Protein AF-0000000066576540 (afdb_homodimer)

Solvent-accessible surface area (backbone atoms only — not comparable to full-atom values): 53485 Å² total; per-residue (Å²): 130,82,77,69,84,75,72,52,27,32,38,41,37,47,61,52,86,60,34,44,35,39,36,36,30,49,61,66,36,76,39,34,66,46,77,47,56,51,94,71,67,74,56,48,61,19,28,23,33,20,28,27,69,39,73,37,62,92,73,29,25,30,33,26,35,44,64,57,95,50,53,21,36,35,42,33,85,34,48,64,74,84,68,77,81,68,83,63,86,75,74,71,76,71,67,73,59,55,28,74,78,72,52,52,68,72,38,74,44,65,33,24,30,74,35,58,58,50,95,90,42,36,26,32,38,25,49,69,58,66,46,76,60,80,38,41,28,40,29,66,70,32,82,52,71,46,70,40,81,81,52,72,51,62,69,56,49,51,52,51,46,59,62,53,49,73,70,43,49,89,65,16,14,35,35,36,38,60,74,35,60,90,58,54,69,67,59,50,49,52,52,51,51,34,49,50,41,48,51,51,50,35,55,56,52,63,69,42,87,75,67,28,36,76,52,42,68,67,70,53,65,70,57,45,52,50,62,70,44,64,85,49,82,63,66,35,32,38,22,57,31,70,68,58,37,51,51,48,43,54,48,20,57,68,48,39,50,89,50,37,82,32,57,40,76,45,78,66,75,62,58,73,48,61,49,69,45,39,58,59,49,55,56,50,62,70,47,46,64,43,81,41,93,80,49,20,34,36,40,50,42,81,50,96,71,34,33,40,37,25,53,41,52,59,85,50,67,57,85,86,54,62,67,57,48,49,49,51,48,46,46,54,43,27,49,52,49,40,42,48,35,47,38,34,36,59,48,40,43,36,39,36,40,54,63,85,67,91,48,66,66,55,51,51,51,41,52,50,47,31,52,60,41,42,65,75,46,92,55,55,67,48,77,49,68,70,46,97,84,48,32,33,44,31,40,26,60,73,82,64,76,26,50,58,66,72,38,30,40,69,21,88,85,41,66,48,66,14,35,35,60,30,56,66,46,42,48,52,50,52,54,51,46,51,55,50,48,53,62,74,41,94,64,67,31,37,39,33,37,20,5,55,70,36,31,50,32,44,72,46,87,38,26,65,55,48,49,47,48,26,61,72,73,69,32,56,73,46,76,37,70,32,82,87,39,50,75,84,41,67,46,81,40,78,78,131,80,75,70,82,74,71,52,27,34,38,40,38,46,62,52,82,59,33,41,36,40,35,36,29,48,61,66,36,76,38,35,64,45,79,45,55,53,93,71,67,74,55,48,61,18,28,24,32,19,28,27,68,40,73,37,63,93,72,29,25,30,34,27,34,42,65,57,95,49,53,22,39,34,42,32,85,34,46,63,73,82,68,75,82,68,82,64,86,75,72,72,76,70,69,74,59,55,30,74,77,73,51,51,68,71,37,74,44,64,34,24,29,73,34,57,59,49,92,91,43,36,26,34,37,23,49,68,56,66,46,76,60,81,37,42,28,39,28,66,68,31,82,51,70,45,69,39,81,81,53,73,52,63,69,56,48,51,52,51,47,58,62,53,49,72,71,44,48,89,63,16,14,35,36,37,38,61,74,35,59,91,58,55,66,66,60,52,49,53,49,50,50,34,49,50,41,48,50,52,49,34,53,55,52,62,70,42,88,76,66,30,36,77,53,41,69,66,69,52,66,70,58,45,50,49,62,70,43,63,82,48,85,64,65,35,33,37,21,59,31,70,69,56,37,52,52,47,44,53,48,20,57,68,49,40,52,90,50,38,84,33,57,38,76,45,79,65,75,63,58,72,49,62,50,67,45,38,60,59,49,56,58,49,62,70,46,45,64,42,82,42,94,81,49,21,33,36,40,49,43,82,50,95,69,33,34,39,36,26,52,43,52,60,86,50,68,59,83,87,54,62,66,56,48,48,49,50,48,46,48,53,43,27,49,52,49,41,43,49,34,46,39,34,35,58,47,39,42,35,39,36,40,54,63,87,67,91,47,66,66,55,52,52,50,40,52,51,48,31,52,57,42,42,66,75,47,92,54,55,67,48,78,48,67,70,44,97,85,49,33,31,44,30,39,26,59,72,84,63,76,26,51,57,66,73,39,30,38,68,20,87,84,43,66,47,66,13,37,37,61,28,55,66,47,42,48,53,49,49,53,51,46,51,54,51,48,54,63,73,40,94,62,66,32,37,39,34,37,20,5,55,70,36,32,50,33,44,71,47,88,37,27,65,56,48,49,49,49,26,61,73,73,69,33,55,73,46,77,38,68,32,82,85,39,50,74,83,40,67,46,83,40,78,78

Sequence (990 aa):
MRKGINMTAELLVNVTPSETRVAYIDGGILQEIHIEREARRGIVGNIYKGRVSRVLPGMQAAFVDIGLDKAAFLHASDIMPHTECVAGEEQKQFTVRDISELVRQGQDLMVQVVKDPLGTKGARLTTDITLPSRYLVFMPGASHVGVSQRIESESERERLKKVVAEYCDEQGGFIIRTAAEGVGEAELASDAAYLKRVWTKVMERKKRPQTRYQLYGELALAQRVLRDFADAELDRIRVDSRLTYEALLEFTSEYIPEMTSKLEHYTGRQPIFDLFDVENEIQRALERKVELKSGGYLIIDQTEAMTTVDINTGAFVGHRNLDDTIFNTNIEATQAIARQLRLRNLGGIIIIDFIDMNNEDHRRRVLHSLEQALSKDRVKTSVNGFSALGLVEMTRKRTRESIEHVLCNECPTCHGRGTVKTVETVCYEIMREIVRVHHAYDSDRFLVYASPAVAEALKGEESHSLAEVEIFVGKQVKVQIEPLYNQEQFDVVMMMRKGINMTAELLVNVTPSETRVAYIDGGILQEIHIEREARRGIVGNIYKGRVSRVLPGMQAAFVDIGLDKAAFLHASDIMPHTECVAGEEQKQFTVRDISELVRQGQDLMVQVVKDPLGTKGARLTTDITLPSRYLVFMPGASHVGVSQRIESESERERLKKVVAEYCDEQGGFIIRTAAEGVGEAELASDAAYLKRVWTKVMERKKRPQTRYQLYGELALAQRVLRDFADAELDRIRVDSRLTYEALLEFTSEYIPEMTSKLEHYTGRQPIFDLFDVENEIQRALERKVELKSGGYLIIDQTEAMTTVDINTGAFVGHRNLDDTIFNTNIEATQAIARQLRLRNLGGIIIIDFIDMNNEDHRRRVLHSLEQALSKDRVKTSVNGFSALGLVEMTRKRTRESIEHVLCNECPTCHGRGTVKTVETVCYEIMREIVRVHHAYDSDRFLVYASPAVAEALKGEESHSLAEVEIFVGKQVKVQIEPLYNQEQFDVVMM

Nearest PDB structures (foldseek):
  5f6c-assembly1_B  TM=8.536E-01  e=2.073E-49  Escherichia coli K-12
  2bx2-assembly1_L  TM=6.445E-01  e=4.438E-50  Escherichia coli
  6g63-assembly1_L  TM=6.375E-01  e=2.033E-48  Escherichia coli K-12
  6g63-assembly1_G  TM=6.258E-01  e=1.262E-44  Escherichia coli K-12
  6g63-assembly1_A  TM=5.898E-01  e=2.552E-45  Escherichia coli K-12

InterPro domains:
  IPR003029 S1 domain [PF00575] (44-115)
  IPR003029 S1 domain [PS50126] (45-134)
  IPR003029 S1 domain [SM00316] (43-128)
  IPR004659 Ribonuclease E/G [PTHR30001] (10-493)
  IPR004659 Ribonuclease E/G [TIGR00757] (19-432)
  IPR012340 Nucleic acid-binding, OB-fold [G3DSA:2.40.50.140] (37-133)
  IPR012340 Nucleic acid-binding, OB-fold [SSF50249] (45-134)
  IPR019307 RNA-binding protein AU-1/Ribonuclease E/G [PF10150] (130-399)
  IPR048583 RNase E/G, thioredoxin-like domain [PF20833] (411-492)

Foldseek 3Di:
DPPPPPFAWEKEWEDDVQKIKIFIDTSLATQAIDIDGNVPDFFAQFKAFWFFAADDQVQQWTFIQQQDPGTEIEHLVQEDDLDPPPPDDVPDCPPSDGSVVRDDHGDIAMWGFHAGADDRHHTYIHNFHWDDAQFKIWGFQAQAEAEDPVPPDPVQRVVVRVLQNVLGDRGTGIYTDPQCRPPDSVLSVLRSQLVVLLVVQLVVVSPDPDHSHTSDGDDDPVLNVCRVCLVPPHQAYEYADPVVLVVVLVSCVRRPVVCNVRYDYDPDPDRSCPRSDNVVVLVVLLAQWAAFPQRKIWGWDDDPQEIEIETGLHPPCPDPDNQVSLLVSLLRVLLVVLSSCNHQVDFFKYKYAGDDHPDPVSQVVSQVSNVVNNVPPSWDKAWDGADPVRMIIMGTHHDDHTSCVVPHDADPQPRNPPDDDDLVRLLVVVLVVVVVCLVVDPFAAKEKEAAPSNLVCCVPVCVVVSVVSCVVSVHYYHYDHDHVHHSNDMDIDGD/DPPPPPFAWEKEWEDDVQKIKIFIDTSLATQAIDIDGNVPDFFAQFKAFWFFAADDQVQQWTFIQQQDPGTEIEHLVQEDDPDPPPPDDVPDCPPSDGSVVRDDHGDIAMWGFHAPADDRHHTYIHNFHWDDAQFKIWGFQAQAEAEDPVPPDPVQRVVVRVLQNVLGDRGTGIYTDPQCRPPDSVLSVLRSQLRVLLVVQLVVVSPDPDHSYTSDGDDDPVLNVCRVCLVPPHQAYEYADPVVLVVNLVSCVRRPVVCNVRYDYDPDPDRSCVRSDNVVVLVVLLAQWAAFPQRKIWGWDDDPQEIEIETGLHPCCPDPDNQVSLLVSLLRVLLVVLSSCNHQVDFFKYKYAGDDHPDPVSQVVSQVSNVVNNVPPSWDKAWDGADPVRMIIMGTHRDDHTSCVVPHDADPQPRNPPDDDDLVRLLVVVLVVVVVCLVVDPFAAKEKEAAPSNLVCCVPVCVVVSVVSCVVSVHYYHYDHDHPHHSNDMDIDGD

Structure (mmCIF, N/CA/C/O backbone):
data_AF-0000000066576540-model_v1
#
loop_
_entity.id
_entity.type
_entity.pdbx_description
1 polymer 'Ribonuclease G'
#
loop_
_atom_site.group_PDB
_atom_site.id
_atom_site.type_symbol
_atom_site.label_atom_id
_atom_site.label_alt_id
_atom_site.label_comp_id
_atom_site.label_asym_id
_atom_site.label_entity_id
_atom_site.label_seq_id
_atom_site.pdbx_PDB_ins_code
_atom_site.Cartn_x
_atom_site.Cartn_y
_atom_site.Cartn_z
_atom_site.occupancy
_atom_site.B_iso_or_equiv
_atom_site.auth_seq_id
_atom_site.auth_comp_id
_atom_site.auth_asym_id
_atom_site.auth_atom_id
_atom_site.pdbx_PDB_model_num
ATOM 1 N N . MET A 1 1 ? 25.953 39.844 -18.141 1 20.72 1 MET A N 1
ATOM 2 C CA . MET A 1 1 ? 25.359 39.938 -16.828 1 20.72 1 MET A CA 1
ATOM 3 C C . MET A 1 1 ? 24.141 39.031 -16.688 1 20.72 1 MET A C 1
ATOM 5 O O . MET A 1 1 ? 23.125 39.25 -17.344 1 20.72 1 MET A O 1
ATOM 9 N N . ARG A 1 2 ? 24.328 37.688 -16.766 1 28.3 2 ARG A N 1
ATOM 10 C CA . ARG A 1 2 ? 23.344 36.625 -16.828 1 28.3 2 ARG A CA 1
ATOM 11 C C . ARG A 1 2 ? 22.25 36.812 -15.773 1 28.3 2 ARG A C 1
ATOM 13 O O . ARG A 1 2 ? 22.547 36.906 -14.578 1 28.3 2 ARG A O 1
ATOM 20 N N . LYS A 1 3 ? 21.328 37.594 -15.945 1 31.72 3 LYS A N 1
ATOM 21 C CA . LYS A 1 3 ? 20.234 38 -15.078 1 31.72 3 LYS A CA 1
ATOM 22 C C . LYS A 1 3 ? 19.656 36.812 -14.328 1 31.72 3 LYS A C 1
ATOM 24 O O . LYS A 1 3 ? 19.141 35.875 -14.938 1 31.72 3 LYS A O 1
ATOM 29 N N . GLY A 1 4 ? 20.297 36.219 -13.359 1 36.12 4 GLY A N 1
ATOM 30 C CA . GLY A 1 4 ? 19.984 35 -12.609 1 36.12 4 GLY A CA 1
ATOM 31 C C . GLY A 1 4 ? 18.516 34.875 -12.297 1 36.12 4 GLY A C 1
ATOM 32 O O . GLY A 1 4 ? 17.875 35.844 -11.867 1 36.12 4 GLY A O 1
ATOM 33 N N . ILE A 1 5 ? 17.703 34.25 -12.969 1 42.12 5 ILE A N 1
ATOM 34 C CA . ILE A 1 5 ? 16.281 34 -12.758 1 42.12 5 ILE A CA 1
ATOM 35 C C . ILE A 1 5 ? 16.016 33.812 -11.266 1 42.12 5 ILE A C 1
ATOM 37 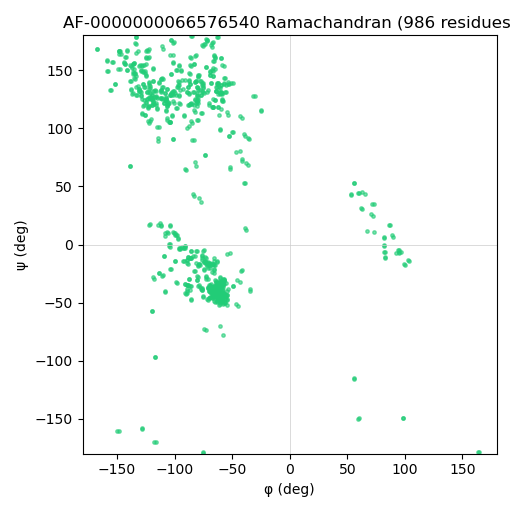O O . ILE A 1 5 ? 16.484 32.844 -10.672 1 42.12 5 ILE A O 1
ATOM 41 N N . ASN A 1 6 ? 16.094 34.719 -10.297 1 46.44 6 ASN A N 1
ATOM 42 C CA . ASN A 1 6 ? 15.992 34.875 -8.852 1 46.44 6 ASN A CA 1
ATOM 43 C C . ASN A 1 6 ? 14.906 33.969 -8.273 1 46.44 6 ASN A C 1
ATOM 45 O O . ASN A 1 6 ? 13.734 34.094 -8.641 1 46.44 6 ASN A O 1
ATOM 49 N N . MET A 1 7 ? 15.203 32.75 -7.852 1 62.28 7 MET A N 1
ATOM 50 C CA . MET A 1 7 ? 14.328 31.734 -7.301 1 62.28 7 MET A CA 1
ATOM 51 C C . MET A 1 7 ? 13.516 32.281 -6.129 1 62.28 7 MET A C 1
ATOM 53 O O . MET A 1 7 ? 14.094 32.75 -5.148 1 62.28 7 MET A O 1
ATOM 57 N N . THR A 1 8 ? 12.266 32.812 -6.262 1 84.94 8 THR A N 1
ATOM 58 C CA . THR A 1 8 ? 11.352 33.5 -5.359 1 84.94 8 THR A CA 1
ATOM 59 C C . THR A 1 8 ? 10.609 32.5 -4.469 1 84.94 8 THR A C 1
ATOM 61 O O . THR A 1 8 ? 10.195 31.422 -4.934 1 84.94 8 THR A O 1
ATOM 64 N N . ALA A 1 9 ? 10.742 32.656 -3.172 1 93.62 9 ALA A N 1
ATOM 65 C CA . ALA A 1 9 ? 9.984 31.906 -2.17 1 93.62 9 ALA A CA 1
ATOM 66 C C . ALA A 1 9 ? 8.766 32.719 -1.703 1 93.62 9 ALA A C 1
ATOM 68 O O . ALA A 1 9 ? 8.898 33.844 -1.273 1 93.62 9 ALA A O 1
ATOM 69 N N . GLU A 1 10 ? 7.551 32.125 -1.875 1 95.94 10 GLU A N 1
ATOM 70 C CA . GLU A 1 10 ? 6.375 32.875 -1.459 1 95.94 10 GLU A CA 1
ATOM 71 C C . GLU A 1 10 ? 5.316 31.969 -0.845 1 95.94 10 GLU A C 1
ATOM 73 O O . GLU A 1 10 ? 5.355 30.75 -1.033 1 95.94 10 GLU A O 1
ATOM 78 N N . LEU A 1 11 ? 4.457 32.5 0.001 1 97.69 11 LEU A N 1
ATOM 79 C CA . LEU A 1 11 ? 3.264 31.859 0.539 1 97.69 11 LEU A CA 1
ATOM 80 C C . LEU A 1 11 ? 2.008 32.375 -0.168 1 97.69 11 LEU A C 1
ATOM 82 O O . LEU A 1 11 ? 1.864 33.562 -0.415 1 97.69 11 LEU A O 1
ATOM 86 N N . LEU A 1 12 ? 1.218 31.453 -0.616 1 98.19 12 LEU A N 1
ATOM 87 C CA . LEU A 1 12 ? -0.107 31.766 -1.143 1 98.19 12 LEU A CA 1
ATOM 88 C C . LEU A 1 12 ? -1.193 31.375 -0.144 1 98.19 12 LEU A C 1
ATOM 90 O O . LEU A 1 12 ? -1.271 30.219 0.282 1 98.19 12 LEU A O 1
ATOM 94 N N . VAL A 1 13 ? -1.998 32.312 0.263 1 98.12 13 VAL A N 1
ATOM 95 C CA . VAL A 1 13 ? -3.107 32.094 1.182 1 98.12 13 VAL A CA 1
ATOM 96 C C . VAL A 1 13 ? -4.43 32.156 0.423 1 98.12 13 VAL A C 1
ATOM 98 O O . VAL A 1 13 ? -4.844 33.219 -0.016 1 98.12 13 VAL A O 1
ATOM 101 N N . ASN A 1 14 ? -5.031 31.031 0.253 1 96.19 14 ASN A N 1
ATOM 102 C CA . ASN A 1 14 ? -6.332 30.922 -0.395 1 96.19 14 ASN A CA 1
ATOM 103 C C . ASN A 1 14 ? -7.457 30.766 0.627 1 96.19 14 ASN A C 1
ATOM 105 O O . ASN A 1 14 ? -7.457 29.828 1.419 1 96.19 14 ASN A O 1
ATOM 109 N N . VAL A 1 15 ? -8.406 31.719 0.563 1 92 15 VAL A N 1
ATOM 110 C CA . VAL A 1 15 ? -9.469 31.703 1.565 1 92 15 VAL A CA 1
ATOM 111 C C . VAL A 1 15 ? -10.828 31.609 0.878 1 92 15 VAL A C 1
ATOM 113 O O . VAL A 1 15 ? -11.133 32.375 -0.027 1 92 15 VAL A O 1
ATOM 116 N N . THR A 1 16 ? -11.586 30.609 1.109 1 84.88 16 THR A N 1
ATOM 117 C CA . THR A 1 16 ? -13.008 30.484 0.827 1 84.88 16 THR A CA 1
ATOM 118 C C . THR A 1 16 ? -13.82 30.484 2.121 1 84.88 16 THR A C 1
ATOM 120 O O . THR A 1 16 ? -13.258 30.359 3.211 1 84.88 16 THR A O 1
ATOM 123 N N . PRO A 1 17 ? -15.117 30.625 1.867 1 79.31 17 PRO A N 1
ATOM 124 C CA . PRO A 1 17 ? -15.883 30.547 3.115 1 79.31 17 PRO A CA 1
ATOM 125 C C . PRO A 1 17 ? -15.688 29.219 3.84 1 79.31 17 PRO A C 1
ATOM 127 O O . PRO A 1 17 ? -15.734 28.156 3.213 1 79.31 17 PRO A O 1
ATOM 130 N N . SER A 1 18 ? -15.156 29.141 4.98 1 81.88 18 SER A N 1
ATOM 131 C CA . SER A 1 18 ? -15.078 28 5.895 1 81.88 18 SER A CA 1
ATOM 132 C C . SER A 1 18 ? -13.797 27.203 5.668 1 81.88 18 SER A C 1
ATOM 134 O O . SER A 1 18 ? -13.641 26.109 6.203 1 81.88 18 SER A O 1
ATOM 136 N N . GLU A 1 19 ? -13.047 27.547 4.629 1 89.69 19 GLU A N 1
ATOM 137 C CA . GLU A 1 19 ? -11.797 26.828 4.406 1 89.69 19 GLU A CA 1
ATOM 138 C C . GLU A 1 19 ? -10.648 27.797 4.121 1 89.69 19 GLU A C 1
ATOM 140 O O . GLU A 1 19 ? -10.82 28.766 3.385 1 89.69 19 GLU A O 1
ATOM 145 N N . THR A 1 20 ? -9.547 27.562 4.723 1 94.25 20 THR A N 1
ATOM 146 C CA . THR A 1 20 ? -8.305 28.266 4.438 1 94.25 20 THR A CA 1
ATOM 147 C C . THR A 1 20 ? -7.207 27.297 4.004 1 94.25 20 THR A C 1
ATOM 149 O O . THR A 1 20 ? -7.039 26.234 4.609 1 94.25 20 THR A O 1
ATOM 152 N N . ARG A 1 21 ? -6.562 27.594 2.922 1 96.94 21 ARG A N 1
ATOM 153 C CA . ARG A 1 21 ? -5.438 26.812 2.424 1 96.94 21 ARG A CA 1
ATOM 154 C C . ARG A 1 21 ? -4.207 27.688 2.209 1 96.94 21 ARG A C 1
ATOM 156 O O . ARG A 1 21 ? -4.32 28.812 1.738 1 96.94 21 ARG A O 1
ATOM 163 N N . VAL A 1 22 ? -3.064 27.25 2.617 1 97.94 22 VAL A N 1
ATOM 164 C CA . VAL A 1 22 ? -1.815 27.984 2.461 1 97.94 22 VAL A CA 1
ATOM 165 C C . VAL A 1 22 ? -0.798 27.125 1.714 1 97.94 22 VAL A C 1
ATOM 167 O O . VAL A 1 22 ? -0.548 25.969 2.092 1 97.94 22 VAL A O 1
ATOM 170 N N . ALA A 1 23 ? -0.268 27.641 0.657 1 98.25 23 ALA A N 1
ATOM 171 C CA . ALA A 1 23 ? 0.729 26.953 -0.158 1 98.25 23 ALA A CA 1
ATOM 172 C C . ALA A 1 23 ? 2.088 27.641 -0.058 1 98.25 23 ALA A C 1
ATOM 174 O O . ALA A 1 23 ? 2.182 28.859 -0.153 1 98.25 23 ALA A O 1
ATOM 175 N N . TYR A 1 24 ? 3.109 26.906 0.144 1 97.25 24 TYR A N 1
ATOM 176 C CA . TYR A 1 24 ? 4.48 27.406 0.08 1 97.25 24 TYR A CA 1
ATOM 177 C C . TYR A 1 24 ? 5.109 27.094 -1.273 1 97.25 24 TYR A C 1
ATOM 179 O O . TYR A 1 24 ? 5.238 25.922 -1.652 1 97.25 24 TYR A O 1
ATOM 187 N N . ILE A 1 25 ? 5.441 28.141 -1.982 1 97 25 ILE A N 1
ATOM 188 C CA . ILE A 1 25 ? 6.035 28.031 -3.311 1 97 25 ILE A CA 1
ATOM 189 C C . ILE A 1 25 ? 7.516 28.406 -3.248 1 97 25 ILE A C 1
ATOM 191 O O . ILE A 1 25 ? 7.867 29.469 -2.729 1 97 25 ILE A O 1
ATOM 195 N N . ASP A 1 26 ? 8.344 27.547 -3.732 1 94.94 26 ASP A N 1
ATOM 196 C CA . ASP A 1 26 ? 9.773 27.828 -3.871 1 94.94 26 ASP A CA 1
ATOM 197 C C . ASP A 1 26 ? 10.242 27.562 -5.297 1 94.94 26 ASP A C 1
ATOM 199 O O . ASP A 1 26 ? 10.125 26.438 -5.801 1 94.94 26 ASP A O 1
ATOM 203 N N . GLY A 1 27 ? 10.75 28.531 -5.984 1 91.5 27 GLY A N 1
ATOM 204 C CA . GLY A 1 27 ? 11.18 28.406 -7.367 1 91.5 27 GLY A CA 1
ATOM 205 C C . GLY A 1 27 ? 10.039 28.047 -8.312 1 91.5 27 GLY A C 1
ATOM 206 O O . GLY A 1 27 ? 10.211 27.219 -9.219 1 91.5 27 GLY A O 1
ATOM 207 N N . GLY A 1 28 ? 8.914 28.484 -7.984 1 94.19 28 GLY A N 1
ATOM 208 C CA . GLY A 1 28 ? 7.758 28.234 -8.836 1 94.19 28 GLY A CA 1
ATOM 209 C C . GLY A 1 28 ? 7.141 26.875 -8.641 1 94.19 28 GLY A C 1
ATOM 210 O O . GLY A 1 28 ? 6.215 26.484 -9.359 1 94.19 28 GLY A O 1
ATOM 211 N N . ILE A 1 29 ? 7.672 26.188 -7.672 1 95.56 29 ILE A N 1
ATOM 212 C CA . ILE A 1 29 ? 7.219 24.812 -7.453 1 95.56 29 ILE A CA 1
ATOM 213 C C . ILE A 1 29 ? 6.559 24.703 -6.082 1 95.56 29 ILE A C 1
ATOM 215 O O . ILE A 1 29 ? 7.09 25.203 -5.086 1 95.56 29 ILE A O 1
ATOM 219 N N . LEU A 1 30 ? 5.367 24.078 -6.043 1 97.5 30 LEU A N 1
ATOM 220 C CA . LEU A 1 30 ? 4.684 23.859 -4.773 1 97.5 30 LEU A CA 1
ATOM 221 C C . LEU A 1 30 ? 5.488 22.922 -3.881 1 97.5 30 LEU A C 1
ATOM 223 O O . LEU A 1 30 ? 5.816 21.797 -4.281 1 97.5 30 LEU A O 1
ATOM 227 N N . GLN A 1 31 ? 5.82 23.375 -2.639 1 96.81 31 GLN A N 1
ATOM 228 C CA . GLN A 1 31 ? 6.641 22.594 -1.718 1 96.81 31 GLN A CA 1
ATOM 229 C C . GLN A 1 31 ? 5.805 22.047 -0.566 1 96.81 31 GLN A C 1
ATOM 231 O O . GLN A 1 31 ? 6.035 20.922 -0.107 1 96.81 31 GLN A O 1
ATOM 236 N N . GLU A 1 32 ? 4.891 22.859 -0.06 1 97.06 32 GLU A N 1
ATOM 237 C CA . GLU A 1 32 ? 4.047 22.484 1.07 1 97.06 32 GLU A CA 1
ATOM 238 C C . GLU A 1 32 ? 2.623 23 0.893 1 97.06 32 GLU A C 1
ATOM 240 O O . GLU A 1 32 ? 2.41 24.031 0.25 1 97.06 32 GLU A O 1
ATOM 245 N N . ILE A 1 33 ? 1.721 22.266 1.455 1 97.44 33 ILE A N 1
ATOM 246 C CA . ILE A 1 33 ? 0.324 22.688 1.452 1 97.44 33 ILE A CA 1
ATOM 247 C C . ILE A 1 33 ? -0.291 22.453 2.828 1 97.44 33 ILE A C 1
ATOM 249 O O . ILE A 1 33 ? -0.042 21.422 3.455 1 97.44 33 ILE A O 1
ATOM 253 N N . HIS A 1 34 ? -0.924 23.469 3.35 1 96.19 34 HIS A N 1
ATOM 254 C CA . HIS A 1 34 ? -1.655 23.422 4.609 1 96.19 34 HIS A CA 1
ATOM 255 C C . HIS A 1 34 ? -3.137 23.703 4.398 1 96.19 34 HIS A C 1
ATOM 257 O O . HIS A 1 34 ? -3.496 24.641 3.684 1 96.19 34 HIS A O 1
ATOM 263 N N . ILE A 1 35 ? -3.969 22.859 4.98 1 94.69 35 ILE A N 1
ATOM 264 C CA . ILE A 1 35 ? -5.41 23 4.793 1 94.69 35 ILE A CA 1
ATOM 265 C C . ILE A 1 35 ? -6.117 22.953 6.145 1 94.69 35 ILE A C 1
ATOM 267 O O . ILE A 1 35 ? -5.793 22.125 6.988 1 94.69 35 ILE A O 1
ATOM 271 N N . GLU A 1 36 ? -7.008 23.891 6.371 1 92.12 36 GLU A N 1
ATOM 272 C CA . GLU A 1 36 ? -7.828 23.906 7.574 1 92.12 36 GLU A CA 1
ATOM 273 C C . GLU A 1 36 ? -9.273 24.281 7.25 1 92.12 36 GLU A C 1
ATOM 275 O O . GLU A 1 36 ? -9.523 25.234 6.516 1 92.12 36 GLU A O 1
ATOM 280 N N . ARG A 1 37 ? -10.18 23.5 7.824 1 86.81 37 ARG A N 1
ATOM 281 C CA . ARG A 1 37 ? -11.602 23.766 7.68 1 86.81 37 ARG A CA 1
ATOM 282 C C . ARG A 1 37 ? -12.203 24.281 8.984 1 86.81 37 ARG A C 1
ATOM 284 O O . ARG A 1 37 ? -11.867 23.797 10.062 1 86.81 37 ARG A O 1
ATOM 291 N N . GLU A 1 38 ? -12.844 25.406 9.008 1 73.38 38 GLU A N 1
ATOM 292 C CA . GLU A 1 38 ? -13.281 26.203 10.148 1 73.38 38 GLU A CA 1
ATOM 293 C C . GLU A 1 38 ? -14.133 25.391 11.109 1 73.38 38 GLU A C 1
ATOM 295 O O . GLU A 1 38 ? -14.086 25.594 12.32 1 73.38 38 GLU A O 1
ATOM 300 N N . ALA A 1 39 ? -15.039 24.516 10.586 1 61.97 39 ALA A N 1
ATOM 301 C CA . ALA A 1 39 ? -15.906 23.766 11.5 1 61.97 39 ALA A CA 1
ATOM 302 C C . ALA A 1 39 ? -15.086 23.062 12.578 1 61.97 39 ALA A C 1
ATOM 304 O O . ALA A 1 39 ? -15.602 22.766 13.656 1 61.97 39 ALA A O 1
ATOM 305 N N . ARG A 1 40 ? -13.898 23.062 12.508 1 61.41 40 ARG A N 1
ATOM 306 C CA . ARG A 1 40 ? -13.125 22.219 13.422 1 61.41 40 ARG A CA 1
ATOM 307 C C . ARG A 1 40 ? -12.336 23.062 14.406 1 61.41 40 ARG A C 1
ATOM 309 O O . ARG A 1 40 ? -11.562 22.531 15.211 1 61.41 40 ARG A O 1
ATOM 316 N N . ARG A 1 41 ? -12.688 24.406 14.57 1 67.81 41 ARG A N 1
ATOM 317 C CA . ARG A 1 41 ? -11.836 25.188 15.469 1 67.81 41 ARG A CA 1
ATOM 318 C C . ARG A 1 41 ? -12.508 25.391 16.828 1 67.81 41 ARG A C 1
ATOM 320 O O . ARG A 1 41 ? -13.625 25.891 16.906 1 67.81 41 ARG A O 1
ATOM 327 N N . GLY A 1 42 ? -12.023 24.797 17.875 1 75.94 42 GLY A N 1
ATOM 328 C CA . GLY A 1 42 ? -12.445 25.016 19.25 1 75.94 42 GLY A CA 1
ATOM 329 C C . GLY A 1 42 ? -11.75 26.203 19.891 1 75.94 42 GLY A C 1
ATOM 330 O O . GLY A 1 42 ? -11.102 27 19.219 1 75.94 42 GLY A O 1
ATOM 331 N N . ILE A 1 43 ? -12.078 26.469 21.125 1 87.19 43 ILE A N 1
ATOM 332 C CA . ILE A 1 43 ? -11.516 27.625 21.797 1 87.19 43 ILE A CA 1
ATOM 333 C C . ILE A 1 43 ? -10.477 27.172 22.828 1 87.19 43 ILE A C 1
ATOM 335 O O . ILE A 1 43 ? -10.047 27.953 23.672 1 87.19 43 ILE A O 1
ATOM 339 N N . VAL A 1 44 ? -10.188 25.906 22.703 1 90.81 44 VAL A N 1
ATOM 340 C CA . VAL A 1 44 ? -9.141 25.422 23.594 1 90.81 44 VAL A CA 1
ATOM 341 C C . VAL A 1 44 ? -7.848 26.203 23.359 1 90.81 44 VAL A C 1
ATOM 343 O O . VAL A 1 44 ? -7.449 26.422 22.203 1 90.81 44 VAL A O 1
ATOM 346 N N . GLY A 1 45 ? -7.234 26.703 24.375 1 92.81 45 GLY A N 1
ATOM 347 C CA . GLY A 1 45 ? -6 27.469 24.281 1 92.81 45 GLY A CA 1
ATOM 348 C C . GLY A 1 45 ? -6.219 28.969 24.344 1 92.81 45 GLY A C 1
ATOM 349 O O . GLY A 1 45 ? -5.281 29.734 24.609 1 92.81 45 GLY A O 1
ATOM 350 N N . ASN A 1 46 ? -7.41 29.422 24.141 1 94.81 46 ASN A N 1
ATOM 351 C CA . ASN A 1 46 ? -7.719 30.844 24.25 1 94.81 46 ASN A CA 1
ATOM 352 C C . ASN A 1 46 ? -7.57 31.344 25.672 1 94.81 46 ASN A C 1
ATOM 354 O O . ASN A 1 46 ? -7.867 30.625 26.625 1 94.81 46 ASN A O 1
ATOM 358 N N . ILE A 1 47 ? -7.137 32.531 25.781 1 96.88 47 ILE A N 1
ATOM 359 C CA . ILE A 1 47 ? -6.98 33.219 27.078 1 96.88 47 ILE A CA 1
ATOM 360 C C . ILE A 1 47 ? -8 34.312 27.203 1 96.88 47 ILE A C 1
ATOM 362 O O . ILE A 1 47 ? -8.203 35.094 26.266 1 96.88 47 ILE A O 1
ATOM 366 N N . TYR A 1 48 ? -8.602 34.375 28.344 1 97 48 TYR A N 1
ATOM 367 C CA . TYR A 1 48 ? -9.633 35.375 28.594 1 97 48 TYR A CA 1
ATOM 368 C C . TYR A 1 48 ? -9.359 36.125 29.891 1 97 48 TYR A C 1
ATOM 370 O O . TYR A 1 48 ? -8.711 35.594 30.797 1 97 48 TYR A O 1
ATOM 378 N N . LYS A 1 49 ? -9.805 37.344 29.859 1 97.19 49 LYS A N 1
ATOM 379 C CA . LYS A 1 49 ? -10.078 38.031 31.125 1 97.19 49 LYS A CA 1
ATOM 380 C C . LYS A 1 49 ? -11.5 37.781 31.594 1 97.19 49 LYS A C 1
ATOM 382 O O . LYS A 1 49 ? -12.453 38.375 31.094 1 97.19 49 LYS A O 1
ATOM 387 N N . GLY A 1 50 ? -11.547 36.875 32.5 1 96.81 50 GLY A N 1
ATOM 388 C CA . GLY A 1 50 ? -12.867 36.469 32.969 1 96.81 50 GLY A CA 1
ATOM 389 C C . GLY A 1 50 ? -13.234 37.094 34.312 1 96.81 50 GLY A C 1
ATOM 390 O O . GLY A 1 50 ? -12.359 37.562 35.062 1 96.81 50 GLY A O 1
ATOM 391 N N . ARG A 1 51 ? -14.555 37 34.531 1 96.81 51 ARG A N 1
ATOM 392 C CA . ARG A 1 51 ? -15.07 37.438 35.812 1 96.81 51 ARG A CA 1
ATOM 393 C C . ARG A 1 51 ? -15.773 36.312 36.562 1 96.81 51 ARG A C 1
ATOM 395 O O . ARG A 1 51 ? -16.656 35.656 36 1 96.81 51 ARG A O 1
ATOM 402 N N . VAL A 1 52 ? -15.359 36.156 37.781 1 96.44 52 VAL A N 1
ATOM 403 C CA . VAL A 1 52 ? -15.977 35.094 38.594 1 96.44 52 VAL A CA 1
ATOM 404 C C . VAL A 1 52 ? -17.438 35.438 38.844 1 96.44 52 VAL A C 1
ATOM 406 O O . VAL A 1 52 ? -17.75 36.438 39.5 1 96.44 52 VAL A O 1
ATOM 409 N N . SER A 1 53 ? -18.297 34.656 38.406 1 95.88 53 SER A N 1
ATOM 410 C CA . SER A 1 53 ? -19.734 34.906 38.562 1 95.88 53 SER A CA 1
ATOM 411 C C . SER A 1 53 ? -20.266 34.281 39.844 1 95.88 53 SER A C 1
ATOM 413 O O . SER A 1 53 ? -21.125 34.875 40.5 1 95.88 53 SER A O 1
ATOM 415 N N . ARG A 1 54 ? -19.797 33.062 40.094 1 93.88 54 ARG A N 1
ATOM 416 C CA . ARG A 1 54 ? -20.281 32.312 41.281 1 93.88 54 ARG A CA 1
ATOM 417 C C . ARG A 1 54 ? -19.234 31.344 41.781 1 93.88 54 ARG A C 1
ATOM 419 O O . ARG A 1 54 ? -18.547 30.688 40.969 1 93.88 54 ARG A O 1
ATOM 426 N N . VAL A 1 55 ? -19.141 31.328 43.125 1 94.19 55 VAL A N 1
ATOM 427 C CA . VAL A 1 55 ? -18.25 30.359 43.75 1 94.19 55 VAL A CA 1
ATOM 428 C C . VAL A 1 55 ? -19.062 29.219 44.344 1 94.19 55 VAL A C 1
ATOM 430 O O . VAL A 1 55 ? -20.047 29.469 45.031 1 94.19 55 VAL A O 1
ATOM 433 N N . LEU A 1 56 ? -18.688 28.062 44 1 92.12 56 LEU A N 1
ATOM 434 C CA . LEU A 1 56 ? -19.359 26.875 44.531 1 92.12 56 LEU A CA 1
ATOM 435 C C . LEU A 1 56 ? -18.422 26.062 45.406 1 92.12 56 LEU A C 1
ATOM 437 O O . LEU A 1 56 ? -17.844 25.062 44.969 1 92.12 56 LEU A O 1
ATOM 441 N N . PRO A 1 57 ? -18.422 26.328 46.625 1 88.31 57 PRO A N 1
ATOM 442 C CA . PRO A 1 57 ? -17.5 25.641 47.531 1 88.31 57 PRO A CA 1
ATOM 443 C C . PRO A 1 57 ? -17.719 24.125 47.562 1 88.31 57 PRO A C 1
ATOM 445 O O . PRO A 1 57 ? -16.75 23.359 47.625 1 88.31 57 PRO A O 1
ATOM 448 N N . GLY A 1 58 ? -18.922 23.703 47.5 1 84.19 58 GLY A N 1
ATOM 449 C CA . GLY A 1 58 ? -19.234 22.281 47.531 1 84.19 58 GLY A CA 1
ATOM 450 C C . GLY A 1 58 ? -18.547 21.516 46.406 1 84.19 58 GLY A C 1
ATOM 451 O O . GLY A 1 58 ? -18.172 20.359 46.594 1 84.19 58 GLY A O 1
ATOM 452 N N . MET A 1 59 ? -18.375 22.156 45.375 1 88.81 59 MET A N 1
ATOM 453 C CA . MET A 1 59 ? -17.797 21.484 44.188 1 88.81 59 MET A CA 1
ATOM 454 C C . MET A 1 59 ? -16.344 21.906 44 1 88.81 59 MET A C 1
ATOM 456 O O . MET A 1 59 ? -15.695 21.469 43.062 1 88.81 59 MET A O 1
ATOM 460 N N . GLN A 1 60 ? -15.938 22.766 44.938 1 89.75 60 GLN A N 1
ATOM 461 C CA . GLN A 1 60 ? -14.578 23.281 44.844 1 89.75 60 GLN A CA 1
ATOM 462 C C . GLN A 1 60 ? -14.312 23.891 43.469 1 89.75 60 GLN A C 1
ATOM 464 O O . GLN A 1 60 ? -13.297 23.594 42.844 1 89.75 60 GLN A O 1
ATOM 469 N N . ALA A 1 61 ? -15.32 24.672 42.969 1 93.25 61 ALA A N 1
ATOM 470 C CA . ALA A 1 61 ? -15.211 25.281 41.656 1 93.25 61 ALA A CA 1
ATOM 471 C C . ALA A 1 61 ? -15.914 26.625 41.594 1 93.25 61 ALA A C 1
ATOM 473 O O . ALA A 1 61 ? -16.594 27.016 42.531 1 93.25 61 ALA A O 1
ATOM 474 N N . ALA A 1 62 ? -15.625 27.328 40.562 1 94.06 62 ALA A N 1
ATOM 475 C CA . ALA A 1 62 ? -16.266 28.625 40.312 1 94.06 62 ALA A CA 1
ATOM 476 C C . ALA A 1 62 ? -16.719 28.734 38.875 1 94.06 62 ALA A C 1
ATOM 478 O O . ALA A 1 62 ? -16.125 28.141 37.969 1 94.06 62 ALA A O 1
ATOM 479 N N . PHE A 1 63 ? -17.797 29.375 38.719 1 95.69 63 PHE A N 1
ATOM 480 C CA . PHE A 1 63 ? -18.219 29.75 37.375 1 95.69 63 PHE A CA 1
ATOM 481 C C . PHE A 1 63 ? -17.609 31.094 36.969 1 95.69 63 PHE A C 1
ATOM 483 O O . PHE A 1 63 ? -17.609 32.031 37.75 1 95.69 63 PHE A O 1
ATOM 490 N N . VAL A 1 64 ? -17.047 31.125 35.844 1 96.38 64 VAL A N 1
ATOM 491 C CA . VAL A 1 64 ? -16.391 32.312 35.344 1 96.38 64 VAL A CA 1
ATOM 492 C C . VAL A 1 64 ? -17.047 32.781 34.031 1 96.38 64 VAL A C 1
ATOM 494 O O . VAL A 1 64 ? -17.188 31.969 33.094 1 96.38 64 VAL A O 1
ATOM 497 N N . ASP A 1 65 ? -17.438 34 34 1 96.56 65 ASP A N 1
ATOM 498 C CA . ASP A 1 65 ? -17.953 34.625 32.781 1 96.56 65 ASP A CA 1
ATOM 499 C C . ASP A 1 65 ? -16.812 35.125 31.875 1 96.56 65 ASP A C 1
ATOM 501 O O . ASP A 1 65 ? -16.141 36.062 32.219 1 96.56 65 ASP A O 1
ATOM 505 N N . ILE A 1 66 ? -16.734 34.5 30.766 1 95.69 66 ILE A N 1
ATOM 506 C CA . ILE A 1 66 ? -15.641 34.906 29.875 1 95.69 66 ILE A CA 1
ATOM 507 C C . ILE A 1 66 ? -16.219 35.562 28.625 1 95.69 66 ILE A C 1
ATOM 509 O O . ILE A 1 66 ? -15.531 35.625 27.594 1 95.69 66 ILE A O 1
ATOM 513 N N . GLY A 1 67 ? -17.391 35.969 28.672 1 93.69 67 GLY A N 1
ATOM 514 C CA . GLY A 1 67 ? -18.016 36.688 27.578 1 93.69 67 GLY A CA 1
ATOM 515 C C . GLY A 1 67 ? -18.703 35.781 26.562 1 93.69 67 GLY A C 1
ATOM 516 O O . GLY A 1 67 ? -19.109 36.219 25.5 1 93.69 67 GLY A O 1
ATOM 517 N N . LEU A 1 68 ? -18.812 34.531 26.844 1 91.5 68 LEU A N 1
ATOM 518 C CA . LEU A 1 68 ? -19.5 33.562 25.984 1 91.5 68 LEU A CA 1
ATOM 519 C C . LEU A 1 68 ? -20.891 33.25 26.516 1 91.5 68 LEU A C 1
ATOM 521 O O . LEU A 1 68 ? -21.281 33.75 27.562 1 91.5 68 LEU A O 1
ATOM 525 N N . ASP A 1 69 ? -21.609 32.531 25.781 1 87.38 69 ASP A N 1
ATOM 526 C CA . ASP A 1 69 ? -23.016 32.25 26.094 1 87.38 69 ASP A CA 1
ATOM 527 C C . ASP A 1 69 ? -23.141 31.516 27.422 1 87.38 69 ASP A C 1
ATOM 529 O O . ASP A 1 69 ? -24.078 31.766 28.188 1 87.38 69 ASP A O 1
ATOM 533 N N . LYS A 1 70 ? -22.234 30.625 27.609 1 88.62 70 LYS A N 1
ATOM 534 C CA . LYS A 1 70 ? -22.25 29.828 28.844 1 88.62 70 LYS A CA 1
ATOM 535 C C . LYS A 1 70 ? -21.078 30.188 29.75 1 88.62 70 LYS A C 1
ATOM 537 O O . LYS A 1 70 ? -19.969 30.469 29.266 1 88.62 70 LYS A O 1
ATOM 542 N N . ALA A 1 71 ? -21.422 30.156 31 1 90.19 71 ALA A N 1
ATOM 543 C CA . ALA A 1 71 ? -20.344 30.391 31.953 1 90.19 71 ALA A CA 1
ATOM 544 C C . ALA A 1 71 ? -19.344 29.234 31.953 1 90.19 71 ALA A C 1
ATOM 546 O O . ALA A 1 71 ? -19.734 28.062 31.859 1 90.19 71 ALA A O 1
ATOM 547 N N . ALA A 1 72 ? -18.125 29.562 32.031 1 95.38 72 ALA A N 1
ATOM 548 C CA . ALA A 1 72 ? -17.062 28.562 32.062 1 95.38 72 ALA A CA 1
ATOM 549 C C . ALA A 1 72 ? -16.797 28.094 33.469 1 95.38 72 ALA A C 1
ATOM 551 O O . ALA A 1 72 ? -17.297 28.688 34.438 1 95.38 72 ALA A O 1
ATOM 552 N N . PHE A 1 73 ? -16.172 26.984 33.531 1 93.81 73 PHE A N 1
ATOM 553 C CA . PHE A 1 73 ? -15.969 26.297 34.781 1 93.81 73 PHE A CA 1
ATOM 554 C C . PHE A 1 73 ? -14.492 26.281 35.188 1 93.81 73 PHE A C 1
ATOM 556 O O . PHE A 1 73 ? -13.633 25.953 34.344 1 93.81 73 PHE A O 1
ATOM 563 N N . LEU A 1 74 ? -14.203 26.656 36.469 1 94.81 74 LEU A N 1
ATOM 564 C CA . LEU A 1 74 ? -12.852 26.688 37 1 94.81 74 LEU A CA 1
ATOM 565 C C . LEU A 1 74 ? -12.766 25.906 38.312 1 94.81 74 LEU A C 1
ATOM 567 O O . LEU A 1 74 ? -13.336 26.312 39.312 1 94.81 74 LEU A O 1
ATOM 571 N N . HIS A 1 75 ? -12.062 24.828 38.219 1 93.5 75 HIS A N 1
ATOM 572 C CA . HIS A 1 75 ? -11.891 24.016 39.406 1 93.5 75 HIS A CA 1
ATOM 573 C C . HIS A 1 75 ? -10.719 24.5 40.25 1 93.5 75 HIS A C 1
ATOM 575 O O . HIS A 1 75 ? -9.75 25.047 39.719 1 93.5 75 HIS A O 1
ATOM 581 N N . ALA A 1 76 ? -10.781 24.234 41.531 1 91.12 76 ALA A N 1
ATOM 582 C CA . ALA A 1 76 ? -9.734 24.641 42.469 1 91.12 76 ALA A CA 1
ATOM 583 C C . ALA A 1 76 ? -8.383 24.062 42.062 1 91.12 76 ALA A C 1
ATOM 585 O O . ALA A 1 76 ? -7.348 24.703 42.219 1 91.12 76 ALA A O 1
ATOM 586 N N . SER A 1 77 ? -8.391 22.906 41.531 1 89.62 77 SER A N 1
ATOM 587 C CA . SER A 1 77 ? -7.16 22.219 41.156 1 89.62 77 SER A CA 1
ATOM 588 C C . SER A 1 77 ? -6.52 22.875 39.938 1 89.62 77 SER A C 1
ATOM 590 O O . SER A 1 77 ? -5.34 22.656 39.656 1 89.62 77 SER A O 1
ATOM 592 N N . ASP A 1 78 ? -7.289 23.672 39.25 1 92.31 78 ASP A N 1
ATOM 593 C CA . ASP A 1 78 ? -6.797 24.297 38.031 1 92.31 78 ASP A CA 1
ATOM 594 C C . ASP A 1 78 ? -6.344 25.734 38.281 1 92.31 78 ASP A C 1
ATOM 596 O O . ASP A 1 78 ? -6.086 26.5 37.344 1 92.31 78 ASP A O 1
ATOM 600 N N . ILE A 1 79 ? -6.336 26.047 39.531 1 90.5 79 ILE A N 1
ATOM 601 C CA . ILE A 1 79 ? -5.855 27.375 39.906 1 90.5 79 ILE A CA 1
ATOM 602 C C . ILE A 1 79 ? -4.449 27.266 40.5 1 90.5 79 ILE A C 1
ATOM 604 O O . ILE A 1 79 ? -4.227 26.547 41.469 1 90.5 79 ILE A O 1
ATOM 608 N N . MET A 1 80 ? -3.377 27.672 39.75 1 74.5 80 MET A N 1
ATOM 609 C CA . MET A 1 80 ? -1.98 27.609 40.156 1 74.5 80 MET A CA 1
ATOM 610 C C . MET A 1 80 ? -1.741 28.484 41.375 1 74.5 80 MET A C 1
ATOM 612 O O . MET A 1 80 ? -2.174 29.641 41.406 1 74.5 80 MET A O 1
ATOM 616 N N . PRO A 1 81 ? -1.329 27.922 42.5 1 58.12 81 PRO A N 1
ATOM 617 C CA . PRO A 1 81 ? -0.996 28.766 43.656 1 58.12 81 PRO A CA 1
ATOM 618 C C . PRO A 1 81 ? 0.142 29.734 43.375 1 58.12 81 PRO A C 1
ATOM 620 O O . PRO A 1 81 ? 1.031 29.438 42.562 1 58.12 81 PRO A O 1
ATOM 623 N N . HIS A 1 82 ? -0.003 31 43.062 1 47.16 82 HIS A N 1
ATOM 624 C CA . HIS A 1 82 ? 1.138 31.906 42.969 1 47.16 82 HIS A CA 1
ATOM 625 C C . HIS A 1 82 ? 2.158 31.594 44.062 1 47.16 82 HIS A C 1
ATOM 627 O O . HIS A 1 82 ? 2.984 32.438 44.406 1 47.16 82 HIS A O 1
ATOM 633 N N . THR A 1 83 ? 2.205 30.609 44.781 1 37.41 83 THR A N 1
ATOM 634 C CA . THR A 1 83 ? 3.211 30.469 45.844 1 37.41 83 THR A CA 1
ATOM 635 C C . THR A 1 83 ? 4.594 30.25 45.219 1 37.41 83 THR A C 1
ATOM 637 O O . THR A 1 83 ? 4.742 29.547 44.219 1 37.41 83 THR A O 1
ATOM 640 N N . GLU A 1 84 ? 5.73 31.172 45.5 1 35.53 84 GLU A N 1
ATOM 641 C CA . GLU A 1 84 ? 7.18 31.062 45.375 1 35.53 84 GLU A CA 1
ATOM 642 C C . GLU A 1 84 ? 7.625 29.594 45.438 1 35.53 84 GLU A C 1
ATOM 644 O O . GLU A 1 84 ? 7.141 28.828 46.281 1 35.53 84 GLU A O 1
ATOM 649 N N . CYS A 1 85 ? 8.156 29.203 44.344 1 34.69 85 CYS A N 1
ATOM 650 C CA . CYS A 1 85 ? 8.883 27.938 44.281 1 34.69 85 CYS A CA 1
ATOM 651 C C . CYS A 1 85 ? 9.711 27.719 45.531 1 34.69 85 CYS A C 1
ATOM 653 O O . CYS A 1 85 ? 10.789 28.312 45.688 1 34.69 85 CYS A O 1
ATOM 655 N N . VAL A 1 86 ? 9.352 27.75 46.75 1 28.88 86 VAL A N 1
ATOM 656 C CA . VAL A 1 86 ? 10.336 27.219 47.688 1 28.88 86 VAL A CA 1
ATOM 657 C C . VAL A 1 86 ? 10.727 25.797 47.25 1 28.88 86 VAL A C 1
ATOM 659 O O . VAL A 1 86 ? 9.859 24.969 46.969 1 28.88 86 VAL A O 1
ATOM 662 N N . ALA A 1 87 ? 11.93 25.641 46.875 1 36.91 87 ALA A N 1
ATOM 663 C CA . ALA A 1 87 ? 12.688 24.484 46.406 1 36.91 87 ALA A CA 1
ATOM 664 C C . ALA A 1 87 ? 12.242 23.219 47.094 1 36.91 87 ALA A C 1
ATOM 666 O O . ALA A 1 87 ? 12.789 22.141 46.875 1 36.91 87 ALA A O 1
ATOM 667 N N . GLY A 1 88 ? 11.977 23.328 48.375 1 33.31 88 GLY A N 1
ATOM 668 C CA . GLY A 1 88 ? 12.211 22.109 49.125 1 33.31 88 GLY A CA 1
ATOM 669 C C . GLY A 1 88 ? 11.258 20.984 48.75 1 33.31 88 GLY A C 1
ATOM 670 O O . GLY A 1 88 ? 10.281 21.203 48.031 1 33.31 88 GLY A O 1
ATOM 671 N N . GLU A 1 89 ? 11.484 19.688 49.344 1 36.34 89 GLU A N 1
ATOM 672 C CA . GLU A 1 89 ? 10.969 18.328 49.281 1 36.34 89 GLU A CA 1
ATOM 673 C C . GLU A 1 89 ? 9.445 18.312 49.312 1 36.34 89 GLU A C 1
ATOM 675 O O . GLU A 1 89 ? 8.828 17.25 49.25 1 36.34 89 GLU A O 1
ATOM 680 N N . GLU A 1 90 ? 8.812 19.312 50 1 35.69 90 GLU A N 1
ATOM 681 C CA . GLU A 1 90 ? 7.449 18.984 50.438 1 35.69 90 GLU A CA 1
ATOM 682 C C . GLU A 1 90 ? 6.469 19.125 49.25 1 35.69 90 GLU A C 1
ATOM 684 O O . GLU A 1 90 ? 5.867 20.172 49.062 1 35.69 90 GLU A O 1
ATOM 689 N N . GLN A 1 91 ? 6.738 18.766 48.125 1 36.41 91 GLN A N 1
ATOM 690 C CA . GLN A 1 91 ? 5.828 18.516 47 1 36.41 91 GLN A CA 1
ATOM 691 C C . GLN A 1 91 ? 4.578 17.781 47.469 1 36.41 91 GLN A C 1
ATOM 693 O O . GLN A 1 91 ? 3.699 17.469 46.656 1 36.41 91 GLN A O 1
ATOM 698 N N . LYS A 1 92 ? 4.766 17.094 48.688 1 38.28 92 LYS A N 1
ATOM 699 C CA . LYS A 1 92 ? 3.648 16.219 49.031 1 38.28 92 LYS A CA 1
ATOM 700 C C . LYS A 1 92 ? 2.344 17 49.125 1 38.28 92 LYS A C 1
ATOM 702 O O . LYS A 1 92 ? 1.295 16.531 48.688 1 38.28 92 LYS A O 1
ATOM 707 N N . GLN A 1 93 ? 2.188 17.703 50.25 1 38.66 93 GLN A N 1
ATOM 708 C CA . GLN A 1 93 ? 0.82 17.984 50.656 1 38.66 93 GLN A CA 1
ATOM 709 C C . GLN A 1 93 ? 0.266 19.219 49.938 1 38.66 93 GLN A C 1
ATOM 711 O O . GLN A 1 93 ? 0.342 20.328 50.469 1 38.66 93 GLN A O 1
ATOM 716 N N . PHE A 1 94 ? 0.439 19.406 48.75 1 45.41 94 PHE A N 1
ATOM 717 C CA . PHE A 1 94 ? -0.276 20.516 48.125 1 45.41 94 PHE A CA 1
ATOM 718 C C . PHE A 1 94 ? -1.766 20.438 48.438 1 45.41 94 PHE A C 1
ATOM 720 O O . PHE A 1 94 ? -2.463 19.547 47.969 1 45.41 94 PHE A O 1
ATOM 727 N N . THR A 1 95 ? -2.199 20.594 49.625 1 53.22 95 THR A N 1
ATOM 728 C CA . THR A 1 95 ? -3.615 20.719 49.938 1 53.22 95 THR A CA 1
ATOM 729 C C . THR A 1 95 ? -4.285 21.766 49.031 1 53.22 95 THR A C 1
ATOM 731 O O . THR A 1 95 ? -3.904 22.922 49.031 1 53.22 95 THR A O 1
ATOM 734 N N . VAL A 1 96 ? -4.926 21.281 47.938 1 65.81 96 VAL A N 1
ATOM 735 C CA . VAL A 1 96 ? -5.77 22.188 47.156 1 65.81 96 VAL A CA 1
ATOM 736 C C . VAL A 1 96 ? -6.586 23.078 48.094 1 65.81 96 VAL A C 1
ATOM 738 O O . VAL A 1 96 ? -7.34 22.578 48.938 1 65.81 96 VAL A O 1
ATOM 741 N N . ARG A 1 97 ? -6.133 24.328 48.062 1 72.62 97 ARG A N 1
ATOM 742 C CA . ARG A 1 97 ? -6.883 25.281 48.844 1 72.62 97 ARG A CA 1
ATOM 743 C C . ARG A 1 97 ? -8.352 25.328 48.438 1 72.62 97 ARG A C 1
ATOM 745 O O . ARG A 1 97 ? -8.688 24.938 47.312 1 72.62 97 ARG A O 1
ATOM 752 N N . ASP A 1 98 ? -9.023 25.703 49.375 1 86.19 98 ASP A N 1
ATOM 753 C CA . ASP A 1 98 ? -10.453 25.844 49.156 1 86.19 98 ASP A CA 1
ATOM 754 C C . ASP A 1 98 ? -10.734 26.922 48.094 1 86.19 98 ASP A C 1
ATOM 756 O O . ASP A 1 98 ? -10.117 27.984 48.125 1 86.19 98 ASP A O 1
ATOM 760 N N . ILE A 1 99 ? -11.633 26.703 47.25 1 91.81 99 ILE A N 1
ATOM 761 C CA . ILE A 1 99 ? -11.969 27.594 46.156 1 91.81 99 ILE A CA 1
ATOM 762 C C . ILE A 1 99 ? -12.367 28.969 46.688 1 91.81 99 ILE A C 1
ATOM 764 O O . ILE A 1 99 ? -12.086 30 46.062 1 91.81 99 ILE A O 1
ATOM 768 N N . SER A 1 100 ? -12.93 28.969 47.906 1 91.06 100 SER A N 1
ATOM 769 C CA . SER A 1 100 ? -13.383 30.219 48.5 1 91.06 100 SER A CA 1
ATOM 770 C C . SER A 1 100 ? -12.211 31.094 48.906 1 91.06 100 SER A C 1
ATOM 772 O O . SER A 1 100 ? -12.359 32.312 49.094 1 91.06 100 SER A O 1
ATOM 774 N N . GLU A 1 101 ? -11.078 30.391 49.031 1 91.5 101 GLU A N 1
ATOM 775 C CA . GLU A 1 101 ? -9.859 31.125 49.375 1 91.5 101 GLU A CA 1
ATOM 776 C C . GLU A 1 101 ? -9.102 31.562 48.125 1 91.5 101 GLU A C 1
ATOM 778 O O . GLU A 1 101 ? -8.227 32.438 48.188 1 91.5 101 GLU A O 1
ATOM 783 N N . LEU A 1 102 ? -9.484 31 47.094 1 92.38 102 LEU A N 1
ATOM 784 C CA . LEU A 1 102 ? -8.688 31.188 45.906 1 92.38 102 LEU A CA 1
ATOM 785 C C . LEU A 1 102 ? -9.297 32.281 45 1 92.38 102 LEU A C 1
ATOM 787 O O . LEU A 1 102 ? -8.578 33 44.312 1 92.38 102 LEU A O 1
ATOM 791 N N . VAL A 1 103 ? -10.633 32.344 45.062 1 94 103 VAL A N 1
ATOM 792 C CA . VAL A 1 103 ? -11.281 33.312 44.188 1 94 103 VAL A CA 1
ATOM 793 C C . VAL A 1 103 ? -12.492 33.906 44.906 1 94 103 VAL A C 1
ATOM 795 O O . VAL A 1 103 ? -13.016 33.312 45.844 1 94 103 VAL A O 1
ATOM 798 N N . ARG A 1 104 ? -12.891 35.094 44.469 1 95.44 104 ARG A N 1
ATOM 799 C CA . ARG A 1 104 ? -14.07 35.781 44.969 1 95.44 104 ARG A CA 1
ATOM 800 C C . ARG A 1 104 ? -15.023 36.156 43.844 1 95.44 104 ARG A C 1
ATOM 802 O O . ARG A 1 104 ? -14.586 36.5 42.75 1 95.44 104 ARG A O 1
ATOM 809 N N . GLN A 1 105 ? -16.266 36.156 44.25 1 94.56 105 GLN A N 1
ATOM 810 C CA . GLN A 1 105 ? -17.281 36.562 43.281 1 94.56 105 GLN A CA 1
ATOM 811 C C . GLN A 1 105 ? -17.047 38.031 42.844 1 94.56 105 GLN A C 1
ATOM 813 O O . GLN A 1 105 ? -16.781 38.906 43.656 1 94.56 105 GLN A O 1
ATOM 818 N N . GLY A 1 106 ? -17.031 38.25 41.562 1 95 106 GLY A N 1
ATOM 819 C CA . GLY A 1 106 ? -16.844 39.594 41 1 95 106 GLY A CA 1
ATOM 820 C C . GLY A 1 106 ? -15.406 39.875 40.656 1 95 106 GLY A C 1
ATOM 821 O O . GLY A 1 106 ? -15.125 40.906 40 1 95 106 GLY A O 1
ATOM 822 N N . GLN A 1 107 ? -14.562 38.969 41.031 1 95 107 GLN A N 1
ATOM 823 C CA . GLN A 1 107 ? -13.133 39.125 40.75 1 95 107 GLN A CA 1
ATOM 824 C C . GLN A 1 107 ? -12.812 38.844 39.312 1 95 107 GLN A C 1
ATOM 826 O O . GLN A 1 107 ? -13.375 37.938 38.688 1 95 107 GLN A O 1
ATOM 831 N N . ASP A 1 108 ? -11.938 39.656 38.719 1 95.88 108 ASP A N 1
ATOM 832 C CA . ASP A 1 108 ? -11.406 39.375 37.375 1 95.88 108 ASP A CA 1
ATOM 833 C C . ASP A 1 108 ? -10.172 38.5 37.469 1 95.88 108 ASP A C 1
ATOM 835 O O . ASP A 1 108 ? -9.344 38.625 38.375 1 95.88 108 ASP A O 1
ATOM 839 N N . LEU A 1 109 ? -10.094 37.594 36.531 1 95.06 109 LEU A N 1
ATOM 840 C CA . LEU A 1 109 ? -8.922 36.719 36.5 1 95.06 109 LEU A CA 1
ATOM 841 C C . LEU A 1 109 ? -8.586 36.344 35.062 1 95.06 109 LEU A C 1
ATOM 843 O O . LEU A 1 109 ? -9.469 36.344 34.188 1 95.06 109 LEU A O 1
ATOM 847 N N . MET A 1 110 ? -7.34 36.094 34.812 1 96.44 110 MET A N 1
ATOM 848 C CA . MET A 1 110 ? -6.895 35.562 33.531 1 96.44 110 MET A CA 1
ATOM 849 C C . MET A 1 110 ? -7 34.031 33.5 1 96.44 110 MET A C 1
ATOM 851 O O . MET A 1 110 ? -6.453 33.344 34.375 1 96.44 110 MET A O 1
ATOM 855 N N . VAL A 1 111 ? -7.773 33.562 32.531 1 97.19 111 VAL A N 1
ATOM 856 C CA . VAL A 1 111 ? -8.008 32.125 32.469 1 97.19 111 VAL A CA 1
ATOM 857 C C . VAL A 1 111 ? -7.77 31.609 31.031 1 97.19 111 VAL A C 1
ATOM 859 O O . VAL A 1 111 ? -7.855 32.375 30.078 1 97.19 111 VAL A O 1
ATOM 862 N N . GLN A 1 112 ? -7.422 30.359 30.906 1 97.12 112 GLN A N 1
ATOM 863 C CA . GLN A 1 112 ? -7.227 29.688 29.625 1 97.12 112 GLN A CA 1
ATOM 864 C C . GLN A 1 112 ? -8.148 28.484 29.484 1 97.12 112 GLN A C 1
ATOM 866 O O . GLN A 1 112 ? -8.328 27.719 30.438 1 97.12 112 GLN A O 1
ATOM 871 N N . VAL A 1 113 ? -8.734 28.344 28.328 1 96 113 VAL A N 1
ATOM 872 C CA . VAL A 1 113 ? -9.664 27.25 28.094 1 96 113 VAL A CA 1
ATOM 873 C C . VAL A 1 113 ? -8.898 25.938 27.922 1 96 113 VAL A C 1
ATOM 875 O O . VAL A 1 113 ? -7.973 25.859 27.109 1 96 113 VAL A O 1
ATOM 878 N N . VAL A 1 114 ? -9.32 24.859 28.641 1 94.25 114 VAL A N 1
ATOM 879 C CA . VAL A 1 114 ? -8.664 23.562 28.562 1 94.25 114 VAL A CA 1
ATOM 880 C C . VAL A 1 114 ? -9.578 22.547 27.859 1 94.25 114 VAL A C 1
ATOM 882 O O . VAL A 1 114 ? -9.102 21.578 27.266 1 94.25 114 VAL A O 1
ATOM 885 N N . LYS A 1 115 ? -10.844 22.781 27.953 1 91.62 115 LYS A N 1
ATOM 886 C CA . LYS A 1 115 ? -11.836 21.969 27.25 1 91.62 115 LYS A CA 1
ATOM 887 C C . LYS A 1 115 ? -12.938 22.844 26.641 1 91.62 115 LYS A C 1
ATOM 889 O O . LYS A 1 115 ? -13.398 23.797 27.281 1 91.62 115 LYS A O 1
ATOM 894 N N . ASP A 1 116 ? -13.297 22.406 25.469 1 90.31 116 ASP A N 1
ATOM 895 C CA . ASP A 1 116 ? -14.367 23.125 24.797 1 90.31 116 ASP A CA 1
ATOM 896 C C . ASP A 1 116 ? -15.711 22.922 25.484 1 90.31 116 ASP A C 1
ATOM 898 O O . ASP A 1 116 ? -15.906 21.906 26.172 1 90.31 116 ASP A O 1
ATOM 902 N N . PRO A 1 117 ? -16.531 24.016 25.359 1 85.81 117 PRO A N 1
ATOM 903 C CA . PRO A 1 117 ? -17.891 23.75 25.844 1 85.81 117 PRO A CA 1
ATOM 904 C C . PRO A 1 117 ? -18.547 22.578 25.141 1 85.81 117 PRO A C 1
ATOM 906 O O . PRO A 1 117 ? -18.297 22.3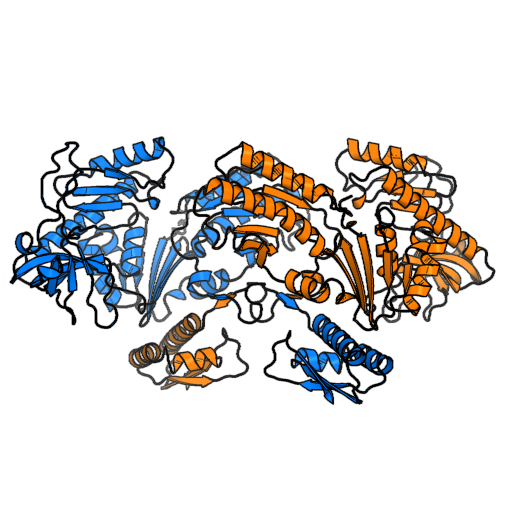28 23.953 1 85.81 117 PRO A O 1
ATOM 909 N N . LEU A 1 118 ? -19.219 21.766 25.859 1 79.81 118 LEU A N 1
ATOM 910 C CA . LEU A 1 118 ? -19.922 20.594 25.328 1 79.81 118 LEU A CA 1
ATOM 911 C C . LEU A 1 118 ? -21.375 20.594 25.75 1 79.81 118 LEU A C 1
ATOM 913 O O . LEU A 1 118 ? -21.688 20.578 26.953 1 79.81 118 LEU A O 1
ATOM 917 N N . GLY A 1 119 ? -22.297 20.531 24.828 1 74.5 119 GLY A N 1
ATOM 918 C CA . GLY A 1 119 ? -23.703 20.531 25.156 1 74.5 119 GLY A CA 1
ATOM 919 C C . GLY A 1 119 ? -24.125 21.734 26 1 74.5 119 GLY A C 1
ATOM 920 O O . GLY A 1 119 ? -23.938 22.875 25.578 1 74.5 119 GLY A O 1
ATOM 921 N N . THR A 1 120 ? -24.531 21.391 27.219 1 75.88 120 THR A N 1
ATOM 922 C CA . THR A 1 120 ? -25.016 22.406 28.141 1 75.88 120 THR A CA 1
ATOM 923 C C . THR A 1 120 ? -23.906 22.859 29.078 1 75.88 120 THR A C 1
ATOM 925 O O . THR A 1 120 ? -24.078 23.828 29.828 1 75.88 120 THR A O 1
ATOM 928 N N . LYS A 1 121 ? -22.734 22.234 28.969 1 80.69 121 LYS A N 1
ATOM 929 C CA . LYS A 1 121 ? -21.625 22.547 29.875 1 80.69 121 LYS A CA 1
ATOM 930 C C . LYS A 1 121 ? -20.703 23.578 29.25 1 80.69 121 LYS A C 1
ATOM 932 O O . LYS A 1 121 ? -20.422 23.547 28.062 1 80.69 121 LYS A O 1
ATOM 937 N N . GLY A 1 122 ? -20.391 24.531 30.031 1 87.94 122 GLY A N 1
ATOM 938 C CA . GLY A 1 122 ? -19.453 25.547 29.578 1 87.94 122 GLY A CA 1
ATOM 939 C C . GLY A 1 122 ? -18.016 25.047 29.484 1 87.94 122 GLY A C 1
ATOM 940 O O . GLY A 1 122 ? -17.75 23.875 29.766 1 87.94 122 GLY A O 1
ATOM 941 N N . ALA A 1 123 ? -17.125 25.906 29 1 93.94 123 ALA A N 1
ATOM 942 C CA . ALA A 1 123 ? -15.719 25.562 28.828 1 93.94 123 ALA A CA 1
ATOM 943 C C . ALA A 1 123 ? -15.039 25.328 30.172 1 93.94 123 ALA A C 1
ATOM 945 O O . ALA A 1 123 ? -15.453 25.875 31.188 1 93.94 123 ALA A O 1
ATOM 946 N N . ARG A 1 124 ? -14.086 24.5 30.234 1 94.62 124 ARG A N 1
ATOM 947 C CA . ARG A 1 124 ? -13.242 24.328 31.422 1 94.62 124 ARG A CA 1
ATOM 948 C C . ARG A 1 124 ? -12.016 25.234 31.359 1 94.62 124 ARG A C 1
ATOM 950 O O . ARG A 1 124 ? -11.414 25.406 30.297 1 94.62 124 ARG A O 1
ATOM 957 N N . LEU A 1 125 ? -11.703 25.75 32.531 1 96.38 125 LEU A N 1
ATOM 958 C CA . LEU A 1 125 ? -10.672 26.781 32.531 1 96.38 125 LEU A CA 1
ATOM 959 C C . LEU A 1 125 ? -9.516 26.375 33.438 1 96.38 125 LEU A C 1
ATOM 961 O O . LEU A 1 125 ? -9.648 25.453 34.25 1 96.38 125 LEU A O 1
ATOM 965 N N . THR A 1 126 ? -8.391 27.031 33.219 1 96.5 126 THR A N 1
ATOM 966 C CA . THR A 1 126 ? -7.238 26.984 34.125 1 96.5 126 THR A CA 1
ATOM 967 C C . THR A 1 126 ? -6.621 28.375 34.281 1 96.5 126 THR A C 1
ATOM 969 O O . THR A 1 126 ? -6.801 29.234 33.406 1 96.5 126 THR A O 1
ATOM 972 N N . THR A 1 127 ? -5.977 28.578 35.375 1 95.31 127 THR A N 1
ATOM 973 C CA . THR A 1 127 ? -5.219 29.812 35.562 1 95.31 127 THR A CA 1
ATOM 974 C C . THR A 1 127 ? -3.746 29.594 35.219 1 95.31 127 THR A C 1
ATOM 976 O O . THR A 1 127 ? -2.953 30.531 35.219 1 95.31 127 THR A O 1
ATOM 979 N N . ASP A 1 128 ? -3.371 28.312 34.875 1 93.75 128 ASP A N 1
ATOM 980 C CA . ASP A 1 128 ? -2.02 27.984 34.438 1 93.75 128 ASP A CA 1
ATOM 981 C C . ASP A 1 128 ? -1.854 28.234 32.938 1 93.75 128 ASP A C 1
ATOM 983 O O . ASP A 1 128 ? -1.976 27.312 32.125 1 93.75 128 ASP A O 1
ATOM 987 N N . ILE A 1 129 ? -1.449 29.453 32.656 1 95.88 129 ILE A N 1
ATOM 988 C CA . ILE A 1 129 ? -1.42 29.922 31.266 1 95.88 129 ILE A CA 1
ATOM 989 C C . ILE A 1 129 ? -0.173 29.391 30.562 1 95.88 129 ILE A C 1
ATOM 991 O O . ILE A 1 129 ? 0.922 29.406 31.125 1 95.88 129 ILE A O 1
ATOM 995 N N . THR A 1 130 ? -0.345 28.891 29.422 1 95.75 130 THR A N 1
ATOM 996 C CA . THR A 1 130 ? 0.773 28.5 28.578 1 95.75 130 THR A CA 1
ATOM 997 C C . THR A 1 130 ? 0.573 28.984 27.141 1 95.75 130 THR A C 1
ATOM 999 O O . THR A 1 130 ? -0.556 29.047 26.641 1 95.75 130 THR A O 1
ATOM 1002 N N . LEU A 1 131 ? 1.606 29.391 26.5 1 96.12 131 LEU A N 1
ATOM 1003 C CA . LEU A 1 131 ? 1.563 29.859 25.109 1 96.12 131 LEU A CA 1
ATOM 1004 C C . LEU A 1 131 ? 2.465 29 24.219 1 96.12 131 LEU A C 1
ATOM 1006 O O . LEU A 1 131 ? 3.689 29.156 24.25 1 96.12 131 LEU A O 1
ATOM 1010 N N . PRO A 1 132 ? 1.842 28.203 23.406 1 94.62 132 PRO A N 1
ATOM 1011 C CA . PRO A 1 132 ? 2.658 27.375 22.531 1 94.62 132 PRO A CA 1
ATOM 1012 C C . PRO A 1 132 ? 3.016 28.062 21.219 1 94.62 132 PRO A C 1
ATOM 1014 O O . PRO A 1 132 ? 2.271 28.922 20.75 1 94.62 132 PRO A O 1
ATOM 1017 N N . SER A 1 133 ? 4.125 27.781 20.719 1 94.56 133 SER A N 1
ATOM 1018 C CA . SER A 1 133 ? 4.562 28.078 19.359 1 94.56 133 SER A CA 1
ATOM 1019 C C . SER A 1 133 ? 5.102 26.828 18.672 1 94.56 133 SER A C 1
ATOM 1021 O O . SER A 1 133 ? 4.625 25.719 18.922 1 94.56 133 SER A O 1
ATOM 1023 N N . ARG A 1 134 ? 5.883 27 17.703 1 90.5 134 ARG A N 1
ATOM 1024 C CA . ARG A 1 134 ? 6.336 25.859 16.922 1 90.5 134 ARG A CA 1
ATOM 1025 C C . ARG A 1 134 ? 7.297 24.984 17.719 1 90.5 134 ARG A C 1
ATOM 1027 O O . ARG A 1 134 ? 7.137 23.766 17.781 1 90.5 134 ARG A O 1
ATOM 1034 N N . TYR A 1 135 ? 8.312 25.609 18.422 1 94.12 135 TYR A N 1
ATOM 1035 C CA . TYR A 1 135 ? 9.383 24.859 19.047 1 94.12 135 TYR A CA 1
ATOM 1036 C C . TYR A 1 135 ? 9.305 24.969 20.562 1 94.12 135 TYR A C 1
ATOM 1038 O O . TYR A 1 135 ? 9.797 24.094 21.281 1 94.12 135 TYR A O 1
ATOM 1046 N N . LEU A 1 136 ? 8.688 26.047 21.031 1 96.62 136 LEU A N 1
ATOM 1047 C CA . LEU A 1 136 ? 8.711 26.359 22.453 1 96.62 136 LEU A CA 1
ATOM 1048 C C . LEU A 1 136 ? 7.297 26.594 22.969 1 96.62 136 LEU A C 1
ATOM 1050 O O . LEU A 1 136 ? 6.391 26.922 22.203 1 96.62 136 LEU A O 1
ATOM 1054 N N . VAL A 1 137 ? 7.16 26.344 24.234 1 97.06 137 VAL A N 1
ATOM 1055 C CA . VAL A 1 137 ? 5.988 26.766 25 1 97.06 137 VAL A CA 1
ATOM 1056 C C . VAL A 1 137 ? 6.406 27.766 26.078 1 97.06 137 VAL A C 1
ATOM 1058 O O . VAL A 1 137 ? 7.238 27.438 26.938 1 97.06 137 VAL A O 1
ATOM 1061 N N . PHE A 1 138 ? 5.887 28.953 26.062 1 97.12 138 PHE A N 1
ATOM 1062 C CA . PHE A 1 138 ? 6.184 29.953 27.078 1 97.12 138 PHE A CA 1
ATOM 1063 C C . PHE A 1 138 ? 5.355 29.719 28.328 1 97.12 138 PHE A C 1
ATOM 1065 O O . PHE A 1 138 ? 4.145 29.5 28.25 1 97.12 138 PHE A O 1
ATOM 1072 N N . MET A 1 139 ? 6.062 29.719 29.391 1 95.69 139 MET A N 1
ATOM 1073 C CA . MET A 1 139 ? 5.449 29.516 30.703 1 95.69 139 MET A CA 1
ATOM 1074 C C . MET A 1 139 ? 5.605 30.766 31.562 1 95.69 139 MET A C 1
ATOM 1076 O O . MET A 1 139 ? 6.621 30.938 32.25 1 95.69 139 MET A O 1
ATOM 1080 N N . PRO A 1 140 ? 4.48 31.531 31.609 1 94.25 140 PRO A N 1
ATOM 1081 C CA . PRO A 1 140 ? 4.586 32.75 32.438 1 94.25 140 PRO A CA 1
ATOM 1082 C C . PRO A 1 140 ? 4.902 32.438 33.906 1 94.25 140 PRO A C 1
ATOM 1084 O O . PRO A 1 140 ? 4.324 31.516 34.469 1 94.25 140 PRO A O 1
ATOM 1087 N N . GLY A 1 141 ? 5.82 33.156 34.469 1 87.44 141 GLY A N 1
ATOM 1088 C CA . GLY A 1 141 ? 6.125 33.062 35.906 1 87.44 141 GLY A CA 1
ATOM 1089 C C . GLY A 1 141 ? 7.07 31.906 36.219 1 87.44 141 GLY A C 1
ATOM 1090 O O . GLY A 1 141 ? 7.582 31.812 37.344 1 87.44 141 GLY A O 1
ATOM 1091 N N . ALA A 1 142 ? 7.254 31.078 35.219 1 85.38 142 ALA A N 1
ATOM 1092 C CA . ALA A 1 142 ? 8.211 29.984 35.438 1 85.38 142 ALA A CA 1
ATOM 1093 C C . ALA A 1 142 ? 9.641 30.484 35.281 1 85.38 142 ALA A C 1
ATOM 1095 O O . ALA A 1 142 ? 9.906 31.406 34.531 1 85.38 142 ALA A O 1
ATOM 1096 N N . SER A 1 143 ? 10.523 29.938 36.062 1 82.69 143 SER A N 1
ATOM 1097 C CA . SER A 1 143 ? 11.906 30.406 36 1 82.69 143 SER A CA 1
ATOM 1098 C C . SER A 1 143 ? 12.805 29.359 35.344 1 82.69 143 SER A C 1
ATOM 1100 O O . SER A 1 143 ? 14.008 29.562 35.219 1 82.69 143 SER A O 1
ATOM 1102 N N . HIS A 1 144 ? 12.266 28.312 34.812 1 87.94 144 HIS A N 1
ATOM 1103 C CA . HIS A 1 144 ? 13.141 27.234 34.312 1 87.94 144 HIS A CA 1
ATOM 1104 C C . HIS A 1 144 ? 12.758 26.797 32.906 1 87.94 144 HIS A C 1
ATOM 1106 O O . HIS A 1 144 ? 11.773 27.281 32.344 1 87.94 144 HIS A O 1
ATOM 1112 N N . VAL A 1 145 ? 13.734 26.047 32.375 1 94.56 145 VAL A N 1
ATOM 1113 C CA . VAL A 1 145 ? 13.547 25.469 31.031 1 94.56 145 VAL A CA 1
ATOM 1114 C C . VAL A 1 145 ? 13.305 23.969 31.156 1 94.56 145 VAL A C 1
ATOM 1116 O O . VAL A 1 145 ? 14.086 23.25 31.781 1 94.56 145 VAL A O 1
ATOM 1119 N N . GLY A 1 146 ? 12.164 23.531 30.672 1 95.25 146 GLY A N 1
ATOM 1120 C CA . GLY A 1 146 ? 11.898 22.109 30.531 1 95.25 146 GLY A CA 1
ATOM 1121 C C . GLY A 1 146 ? 12.133 21.578 29.125 1 95.25 146 GLY A C 1
ATOM 1122 O O . GLY A 1 146 ? 12.031 22.344 28.156 1 95.25 146 GLY A O 1
ATOM 1123 N N . VAL A 1 147 ? 12.508 20.328 29.031 1 96 147 VAL A N 1
ATOM 1124 C CA . VAL A 1 147 ? 12.727 19.703 27.734 1 96 147 VAL A CA 1
ATOM 1125 C C . VAL A 1 147 ? 11.82 18.469 27.594 1 96 147 VAL A C 1
ATOM 1127 O O . VAL A 1 147 ? 11.68 17.688 28.531 1 96 147 VAL A O 1
ATOM 1130 N N . SER A 1 148 ? 11.164 18.375 26.422 1 93.31 148 SER A N 1
ATOM 1131 C CA . SER A 1 148 ? 10.312 17.219 26.125 1 93.31 148 SER A CA 1
ATOM 1132 C C . SER A 1 148 ? 11.047 15.914 26.406 1 93.31 148 SER A C 1
ATOM 1134 O O . SER A 1 148 ? 12.195 15.734 25.969 1 93.31 148 SER A O 1
ATOM 1136 N N . GLN A 1 149 ? 10.367 14.969 26.969 1 90.19 149 GLN A N 1
ATOM 1137 C CA . GLN A 1 149 ? 10.938 13.672 27.312 1 90.19 149 GLN A CA 1
ATOM 1138 C C . GLN A 1 149 ? 11.156 12.828 26.062 1 90.19 149 GLN A C 1
ATOM 1140 O O . GLN A 1 149 ? 11.922 11.859 26.078 1 90.19 149 GLN A O 1
ATOM 1145 N N . ARG A 1 150 ? 10.586 13.211 25.031 1 83.94 150 ARG A N 1
ATOM 1146 C CA . ARG A 1 150 ? 10.68 12.453 23.797 1 83.94 150 ARG A CA 1
ATOM 1147 C C . ARG A 1 150 ? 12.016 12.695 23.109 1 83.94 150 ARG A C 1
ATOM 1149 O O . ARG A 1 150 ? 12.391 11.953 22.188 1 83.94 150 ARG A O 1
ATOM 1156 N N . ILE A 1 151 ? 12.672 13.781 23.531 1 90.75 151 ILE A N 1
ATOM 1157 C CA . ILE A 1 151 ? 14.031 14.016 23.047 1 90.75 151 ILE A CA 1
ATOM 1158 C C . ILE A 1 151 ? 15.008 13.148 23.844 1 90.75 151 ILE A C 1
ATOM 1160 O O . ILE A 1 151 ? 15.344 13.469 24.984 1 90.75 151 ILE A O 1
ATOM 1164 N N . GLU A 1 152 ? 15.531 12.125 23.266 1 84.12 152 GLU A N 1
ATOM 1165 C CA . GLU A 1 152 ? 16.234 11.062 23.969 1 84.12 152 GLU A CA 1
ATOM 1166 C C . GLU A 1 152 ? 17.719 11.414 24.172 1 84.12 152 GLU A C 1
ATOM 1168 O O . GLU A 1 152 ? 18.297 11.117 25.219 1 84.12 152 GLU A O 1
ATOM 1173 N N . SER A 1 153 ? 18.344 12.094 23.203 1 89.75 153 SER A N 1
ATOM 1174 C CA . SER A 1 153 ? 19.766 12.406 23.266 1 89.75 153 SER A CA 1
ATOM 1175 C C . SER A 1 153 ? 20.062 13.398 24.391 1 89.75 153 SER A C 1
ATOM 1177 O O . SER A 1 153 ? 19.594 14.539 24.359 1 89.75 153 SER A O 1
ATOM 1179 N N . GLU A 1 154 ? 20.844 12.922 25.281 1 92.5 154 GLU A N 1
ATOM 1180 C CA . GLU A 1 154 ? 21.188 13.781 26.422 1 92.5 154 GLU A CA 1
ATOM 1181 C C . GLU A 1 154 ? 21.984 14.992 25.969 1 92.5 154 GLU A C 1
ATOM 1183 O O . GLU A 1 154 ? 21.797 16.094 26.469 1 92.5 154 GLU A O 1
ATOM 1188 N N . SER A 1 155 ? 22.844 14.719 25.016 1 95 155 SER A N 1
ATOM 1189 C CA . SER A 1 155 ? 23.625 15.82 24.484 1 95 155 SER A CA 1
ATOM 1190 C C . SER A 1 155 ? 22.734 16.859 23.812 1 95 155 SER A C 1
ATOM 1192 O O . SER A 1 155 ? 22.953 18.062 23.969 1 95 155 SER A O 1
ATOM 1194 N N . GLU A 1 156 ? 21.75 16.422 23.141 1 94.31 156 GLU A N 1
ATOM 1195 C CA . GLU A 1 156 ? 20.828 17.312 22.469 1 94.31 156 GLU A CA 1
ATOM 1196 C C . GLU A 1 156 ? 19.953 18.062 23.469 1 94.31 156 GLU A C 1
ATOM 1198 O O . GLU A 1 156 ? 19.688 19.266 23.297 1 94.31 156 GLU A O 1
ATOM 1203 N N . ARG A 1 157 ? 19.578 17.438 24.516 1 95.69 157 ARG A N 1
ATOM 1204 C CA . ARG A 1 157 ? 18.781 18.062 25.578 1 95.69 157 ARG A CA 1
ATOM 1205 C C . ARG A 1 157 ? 19.562 19.203 26.234 1 95.69 157 ARG A C 1
ATOM 1207 O O . ARG A 1 157 ? 19.031 20.281 26.438 1 95.69 157 ARG A O 1
ATOM 1214 N N . GLU A 1 158 ? 20.797 18.859 26.469 1 95.88 158 GLU A N 1
ATOM 1215 C CA . GLU A 1 158 ? 21.641 19.859 27.125 1 95.88 158 GLU A CA 1
ATOM 1216 C C . GLU A 1 158 ? 21.906 21.047 26.219 1 95.88 158 GLU A C 1
ATOM 1218 O O . GLU A 1 158 ? 21.875 22.203 26.656 1 95.88 158 GLU A O 1
ATOM 1223 N N . ARG A 1 159 ? 22.109 20.719 24.969 1 96.31 159 ARG A N 1
ATOM 1224 C CA . ARG A 1 159 ? 22.344 21.797 24 1 96.31 159 ARG A CA 1
ATOM 1225 C C . ARG A 1 159 ? 21.125 22.719 23.938 1 96.31 159 ARG A C 1
ATOM 1227 O O . ARG A 1 159 ? 21.281 23.938 24.016 1 96.31 159 ARG A O 1
ATOM 1234 N N . LEU A 1 160 ? 20 22.172 23.828 1 97.19 160 LEU A N 1
ATOM 1235 C CA . LEU A 1 160 ? 18.766 22.938 23.703 1 97.19 160 LEU A CA 1
ATOM 1236 C C . LEU A 1 160 ? 18.5 23.75 24.953 1 97.19 160 LEU A C 1
ATOM 1238 O O . LEU A 1 160 ? 18.125 24.938 24.875 1 97.19 160 LEU A O 1
ATOM 1242 N N . LYS A 1 161 ? 18.719 23.188 26.109 1 96 161 LYS A N 1
ATOM 1243 C CA . LYS A 1 161 ? 18.531 23.875 27.391 1 96 161 LYS A CA 1
ATOM 1244 C C . LYS A 1 161 ? 19.438 25.094 27.5 1 96 161 LYS A C 1
ATOM 1246 O O . LYS A 1 161 ? 19 26.156 27.938 1 96 161 LYS A O 1
ATOM 1251 N N . LYS A 1 162 ? 20.609 24.844 27.125 1 95.94 162 LYS A N 1
ATOM 1252 C CA . LYS A 1 162 ? 21.594 25.938 27.203 1 95.94 162 LYS A CA 1
ATOM 1253 C C . LYS A 1 162 ? 21.172 27.109 26.312 1 95.94 162 LYS A C 1
ATOM 1255 O O . LYS A 1 162 ? 21.234 28.266 26.734 1 95.94 162 LYS A O 1
ATOM 1260 N N . VAL A 1 163 ? 20.75 26.797 25.172 1 96.56 163 VAL A N 1
ATOM 1261 C CA . VAL A 1 163 ? 20.391 27.828 24.203 1 96.56 163 VAL A CA 1
ATOM 1262 C C . VAL A 1 163 ? 19.141 28.578 24.688 1 96.56 163 VAL A C 1
ATOM 1264 O O . VAL A 1 163 ? 19.109 29.812 24.703 1 96.56 163 VAL A O 1
ATOM 1267 N N . VAL A 1 164 ? 18.156 27.891 25.172 1 97.25 164 VAL A N 1
ATOM 1268 C CA . VAL A 1 164 ? 16.844 28.469 25.484 1 97.25 164 VAL A CA 1
ATOM 1269 C C . VAL A 1 164 ? 16.906 29.188 26.844 1 97.25 164 VAL A C 1
ATOM 1271 O O . VAL A 1 164 ? 16.156 30.141 27.078 1 97.25 164 VAL A O 1
ATOM 1274 N N . ALA A 1 165 ? 17.812 28.75 27.719 1 95.94 165 ALA A N 1
ATOM 1275 C CA . ALA A 1 165 ? 17.969 29.359 29.031 1 95.94 165 ALA A CA 1
ATOM 1276 C C . ALA A 1 165 ? 18.266 30.844 28.922 1 95.94 165 ALA A C 1
ATOM 1278 O O . ALA A 1 165 ? 17.875 31.625 29.781 1 95.94 165 ALA A O 1
ATOM 1279 N N . GLU A 1 166 ? 18.875 31.156 27.891 1 95 166 GLU A N 1
ATOM 1280 C CA . GLU A 1 166 ? 19.25 32.562 27.672 1 95 166 GLU A CA 1
ATOM 1281 C C . GLU A 1 166 ? 18.031 33.438 27.484 1 95 166 GLU A C 1
ATOM 1283 O O . GLU A 1 166 ? 18.094 34.656 27.641 1 95 166 GLU A O 1
ATOM 1288 N N . TYR A 1 167 ? 16.938 32.844 27.219 1 95.19 167 TYR A N 1
ATOM 1289 C CA . TYR A 1 167 ? 15.75 33.625 26.906 1 95.19 167 TYR A CA 1
ATOM 1290 C C . TYR A 1 167 ? 14.789 33.625 28.078 1 95.19 167 TYR A C 1
ATOM 1292 O O . TYR A 1 167 ? 13.734 34.281 28.031 1 95.19 167 TYR A O 1
ATOM 1300 N N . CYS A 1 168 ? 15.133 32.938 29.125 1 95 168 CYS A N 1
ATOM 1301 C CA . CYS A 1 168 ? 14.336 33 30.344 1 95 168 CYS A CA 1
ATOM 1302 C C . CYS A 1 168 ? 14.57 34.312 31.109 1 95 168 CYS A C 1
ATOM 1304 O O . CYS A 1 168 ? 15.703 34.781 31.188 1 95 168 CYS A O 1
ATOM 1306 N N . ASP A 1 169 ? 13.477 34.906 31.609 1 92.88 169 ASP A N 1
ATOM 1307 C CA . ASP A 1 169 ? 13.586 36.156 32.375 1 92.88 169 ASP A CA 1
ATOM 1308 C C . ASP A 1 169 ? 12.477 36.219 33.438 1 92.88 169 ASP A C 1
ATOM 1310 O O . ASP A 1 169 ? 11.891 35.219 33.812 1 92.88 169 ASP A O 1
ATOM 1314 N N . GLU A 1 170 ? 12.219 37.406 33.906 1 91.5 170 GLU A N 1
ATOM 1315 C CA . GLU A 1 170 ? 11.258 37.594 35 1 91.5 170 GLU A CA 1
ATOM 1316 C C . GLU A 1 170 ? 9.828 37.312 34.531 1 91.5 170 GLU A C 1
ATOM 1318 O O . GLU A 1 170 ? 8.953 37.031 35.344 1 91.5 170 GLU A O 1
ATOM 1323 N N . GLN A 1 171 ? 9.727 37.312 33.219 1 91.12 171 GLN A N 1
ATOM 1324 C CA . GLN A 1 171 ? 8.383 37.094 32.688 1 91.12 171 GLN A CA 1
ATOM 1325 C C . GLN A 1 171 ? 8.031 35.594 32.719 1 91.12 171 GLN A C 1
ATOM 1327 O O . GLN A 1 171 ? 6.859 35.25 32.812 1 91.12 171 GLN A O 1
ATOM 1332 N N . GLY A 1 172 ? 9.062 34.812 32.469 1 93.62 172 GLY A N 1
ATOM 1333 C CA . GLY A 1 172 ? 8.766 33.406 32.5 1 93.62 172 GLY A CA 1
ATOM 1334 C C . GLY A 1 172 ? 9.844 32.562 31.844 1 93.62 172 GLY A C 1
ATOM 1335 O O . GLY A 1 172 ? 10.922 33.031 31.531 1 93.62 172 GLY A O 1
ATOM 1336 N N . GLY A 1 173 ? 9.555 31.234 31.844 1 95.5 173 GLY A N 1
ATOM 1337 C CA . GLY A 1 173 ? 10.438 30.25 31.25 1 95.5 173 GLY A CA 1
ATOM 1338 C C . GLY A 1 173 ? 9.812 29.531 30.062 1 95.5 173 GLY A C 1
ATOM 1339 O O . GLY A 1 173 ? 8.82 29.984 29.5 1 95.5 173 GLY A O 1
ATOM 1340 N N . PHE A 1 174 ? 10.539 28.422 29.609 1 97.5 174 PHE A N 1
ATOM 1341 C CA . PHE A 1 174 ? 10.102 27.75 28.391 1 97.5 174 PHE A CA 1
ATOM 1342 C C . PHE A 1 174 ? 10.109 26.234 28.562 1 97.5 174 PHE A C 1
ATOM 1344 O O . PHE A 1 174 ? 10.875 25.703 29.375 1 97.5 174 PHE A O 1
ATOM 1351 N N . ILE A 1 175 ? 9.195 25.594 27.891 1 96.94 175 ILE A N 1
ATOM 1352 C CA . ILE A 1 175 ? 9.289 24.172 27.625 1 96.94 175 ILE A CA 1
ATOM 1353 C C . ILE A 1 175 ? 9.719 23.938 26.188 1 96.94 175 ILE A C 1
ATOM 1355 O O . ILE A 1 175 ? 9.172 24.547 25.266 1 96.94 175 ILE A O 1
ATOM 1359 N N . ILE A 1 176 ? 10.711 23.141 26.031 1 97.12 176 ILE A N 1
ATOM 1360 C CA . ILE A 1 176 ? 11.203 22.797 24.703 1 97.12 176 ILE A CA 1
ATOM 1361 C C . ILE A 1 176 ? 10.445 21.594 24.156 1 97.12 176 ILE A C 1
ATOM 1363 O O . ILE A 1 176 ? 10.477 20.5 24.75 1 97.12 176 ILE A O 1
ATOM 1367 N N . ARG A 1 177 ? 9.758 21.797 22.969 1 93.75 177 ARG A N 1
ATOM 1368 C CA . ARG A 1 177 ? 8.938 20.75 22.375 1 93.75 177 ARG A CA 1
ATOM 1369 C C . ARG A 1 177 ? 9.797 19.781 21.562 1 93.75 177 ARG A C 1
ATOM 1371 O O . ARG A 1 177 ? 10.938 20.094 21.219 1 93.75 177 ARG A O 1
ATOM 1378 N N . THR A 1 178 ? 9.281 18.656 21.281 1 89.56 178 THR A N 1
ATOM 1379 C CA . THR A 1 178 ? 9.977 17.641 20.516 1 89.56 178 THR A CA 1
ATOM 1380 C C . THR A 1 178 ? 10.375 18.172 19.141 1 89.56 178 THR A C 1
ATOM 1382 O O . THR A 1 178 ? 11.43 17.812 18.609 1 89.56 178 THR A O 1
ATOM 1385 N N . ALA A 1 179 ? 9.57 19.062 18.578 1 87.69 179 ALA A N 1
ATOM 1386 C CA . ALA A 1 179 ? 9.82 19.641 17.266 1 87.69 179 ALA A CA 1
ATOM 1387 C C . ALA A 1 179 ? 11.102 20.453 17.25 1 87.69 179 ALA A C 1
ATOM 1389 O O . ALA A 1 179 ? 11.641 20.781 16.188 1 87.69 179 ALA A O 1
ATOM 1390 N N . ALA A 1 180 ? 11.656 20.781 18.438 1 92.81 180 ALA A N 1
ATOM 1391 C CA . ALA A 1 180 ? 12.852 21.609 18.562 1 92.81 180 ALA A CA 1
ATOM 1392 C C . ALA A 1 180 ? 14.117 20.797 18.375 1 92.81 180 ALA A C 1
ATOM 1394 O O . ALA A 1 180 ? 15.211 21.344 18.234 1 92.81 180 ALA A O 1
ATOM 1395 N N . GLU A 1 181 ? 13.945 19.5 18.344 1 89.56 181 GLU A N 1
ATOM 1396 C CA . GLU A 1 181 ? 15.125 18.641 18.219 1 89.56 181 GLU A CA 1
ATOM 1397 C C . GLU A 1 181 ? 15.906 18.969 16.953 1 89.56 181 GLU A C 1
ATOM 1399 O O . GLU A 1 181 ? 15.344 18.953 15.852 1 89.56 181 GLU A O 1
ATOM 1404 N N . GLY A 1 182 ? 17.188 19.297 17.109 1 86.94 182 GLY A N 1
ATOM 1405 C CA . GLY A 1 182 ? 18.062 19.547 15.977 1 86.94 182 GLY A CA 1
ATOM 1406 C C . GLY A 1 182 ? 17.922 20.953 15.422 1 86.94 182 GLY A C 1
ATOM 1407 O O . GLY A 1 182 ? 18.625 21.328 14.477 1 86.94 182 GLY A O 1
ATOM 1408 N N . VAL A 1 183 ? 17.031 21.75 16.016 1 88.94 183 VAL A N 1
ATOM 1409 C CA . VAL A 1 183 ? 16.781 23.094 15.523 1 88.94 183 VAL A CA 1
ATOM 1410 C C . VAL A 1 183 ? 17.891 24.031 15.977 1 88.94 183 VAL A C 1
ATOM 1412 O O . VAL A 1 183 ? 18.422 23.875 17.078 1 88.94 183 VAL A O 1
ATOM 1415 N N . GLY A 1 184 ? 18.266 24.891 15.094 1 89 184 GLY A N 1
ATOM 1416 C CA . GLY A 1 184 ? 19.359 25.797 15.367 1 89 184 GLY A CA 1
ATOM 1417 C C . GLY A 1 184 ? 19 26.906 16.344 1 89 184 GLY A C 1
ATOM 1418 O O . GLY A 1 184 ? 17.828 27.078 16.688 1 89 184 GLY A O 1
ATOM 1419 N N . GLU A 1 185 ? 20 27.625 16.719 1 93.31 185 GLU A N 1
ATOM 1420 C CA . GLU A 1 185 ? 19.844 28.672 17.703 1 93.31 185 GLU A CA 1
ATOM 1421 C C . GLU A 1 185 ? 19 29.828 17.156 1 93.31 185 GLU A C 1
ATOM 1423 O O . GLU A 1 185 ? 18.203 30.422 17.891 1 93.31 185 GLU A O 1
ATOM 1428 N N . ALA A 1 186 ? 19.156 30.109 15.969 1 90.31 186 ALA A N 1
ATOM 1429 C CA . ALA A 1 186 ? 18.453 31.234 15.367 1 90.31 186 ALA A CA 1
ATOM 1430 C C . ALA A 1 186 ? 16.953 31 15.367 1 90.31 186 ALA A C 1
ATOM 1432 O O . ALA A 1 186 ? 16.172 31.906 15.688 1 90.31 186 ALA A O 1
ATOM 1433 N N . GLU A 1 187 ? 16.562 29.859 15.047 1 91.06 187 GLU A N 1
ATOM 1434 C CA . GLU A 1 187 ? 15.148 29.516 15.023 1 91.06 187 GLU A CA 1
ATOM 1435 C C . GLU A 1 187 ? 14.539 29.531 16.422 1 91.06 187 GLU A C 1
ATOM 1437 O O . GLU A 1 187 ? 13.422 30.016 16.609 1 91.06 187 GLU A O 1
ATOM 1442 N N . LEU A 1 188 ? 15.328 29.094 17.375 1 94.5 188 LEU A N 1
ATOM 1443 C CA . LEU A 1 188 ? 14.867 29.078 18.766 1 94.5 188 LEU A CA 1
ATOM 1444 C C . LEU A 1 188 ? 14.742 30.5 19.312 1 94.5 188 LEU A C 1
ATOM 1446 O O . LEU A 1 188 ? 13.797 30.812 20.031 1 94.5 188 LEU A O 1
ATOM 1450 N N . ALA A 1 189 ? 15.688 31.281 18.875 1 94.31 189 ALA A N 1
ATOM 1451 C CA . ALA A 1 189 ? 15.641 32.688 19.297 1 94.31 189 ALA A CA 1
ATOM 1452 C C . ALA A 1 189 ? 14.406 33.375 18.734 1 94.31 189 ALA A C 1
ATOM 1454 O O . ALA A 1 189 ? 13.727 34.125 19.453 1 94.31 189 ALA A O 1
ATOM 1455 N N . SER A 1 190 ? 14.141 33.125 17.516 1 92.44 190 SER A N 1
ATOM 1456 C CA . SER A 1 190 ? 12.969 33.719 16.875 1 92.44 190 SER A CA 1
ATOM 1457 C C . SER A 1 190 ? 11.68 33.25 17.531 1 92.44 190 SER A C 1
ATOM 1459 O O . SER A 1 190 ? 10.742 34.031 17.703 1 92.44 190 SER A O 1
ATOM 1461 N N . ASP A 1 191 ? 11.648 32.062 17.844 1 94.88 191 ASP A N 1
ATOM 1462 C CA . ASP A 1 191 ? 10.477 31.469 18.484 1 94.88 191 ASP A CA 1
ATOM 1463 C C . ASP A 1 191 ? 10.25 32.062 19.875 1 94.88 191 ASP A C 1
ATOM 1465 O O . ASP A 1 191 ? 9.117 32.406 20.234 1 94.88 191 ASP A O 1
ATOM 1469 N N . ALA A 1 192 ? 11.312 32.25 20.609 1 95.62 192 ALA A N 1
ATOM 1470 C CA . ALA A 1 192 ? 11.25 32.844 21.922 1 95.62 192 ALA A CA 1
ATOM 1471 C C . ALA A 1 192 ? 10.797 34.312 21.844 1 95.62 192 ALA A C 1
ATOM 1473 O O . ALA A 1 192 ? 9.953 34.75 22.625 1 95.62 192 ALA A O 1
ATOM 1474 N N . ALA A 1 193 ? 11.359 34.969 20.906 1 94.25 193 ALA A N 1
ATOM 1475 C CA . ALA A 1 193 ? 11 36.375 20.719 1 94.25 193 ALA A CA 1
ATOM 1476 C C . ALA A 1 193 ? 9.516 36.531 20.391 1 94.25 193 ALA A C 1
ATOM 1478 O O . ALA A 1 193 ? 8.844 37.406 20.938 1 94.25 193 ALA A O 1
ATOM 1479 N N . TYR A 1 194 ? 9.031 35.75 19.547 1 94.19 194 TYR A N 1
ATOM 1480 C CA . TYR A 1 194 ? 7.617 35.75 19.203 1 94.19 194 TYR A CA 1
ATOM 1481 C C . TYR A 1 194 ? 6.75 35.531 20.438 1 94.19 194 TYR A C 1
ATOM 1483 O O . TYR A 1 194 ? 5.801 36.281 20.656 1 94.19 194 TYR A O 1
ATOM 1491 N N . LEU A 1 195 ? 7.078 34.531 21.156 1 96.44 195 LEU A N 1
ATOM 1492 C CA . LEU A 1 195 ? 6.293 34.188 22.344 1 96.44 195 LEU A CA 1
ATOM 1493 C C . LEU A 1 195 ? 6.316 35.344 23.359 1 96.44 195 LEU A C 1
ATOM 1495 O O . LEU A 1 195 ? 5.301 35.625 23.984 1 96.44 195 LEU A O 1
ATOM 1499 N N . LYS A 1 196 ? 7.43 35.969 23.5 1 95.31 196 LYS A N 1
ATOM 1500 C CA . LYS A 1 196 ? 7.551 37.125 24.422 1 95.31 196 LYS A CA 1
ATOM 1501 C C . LYS A 1 196 ? 6.695 38.281 23.969 1 95.31 196 LYS A C 1
ATOM 1503 O O . LYS A 1 196 ? 6.074 38.969 24.781 1 95.31 196 LYS A O 1
ATOM 1508 N N . ARG A 1 197 ? 6.68 38.469 22.719 1 95.06 197 ARG A N 1
ATOM 1509 C CA . ARG A 1 197 ? 5.832 39.531 22.172 1 95.06 197 ARG A CA 1
ATOM 1510 C C . ARG A 1 197 ? 4.355 39.25 22.422 1 95.06 197 ARG A C 1
ATOM 1512 O O . ARG A 1 197 ? 3.59 40.125 22.781 1 95.06 197 ARG A O 1
ATOM 1519 N N . VAL A 1 198 ? 4.031 38.031 22.188 1 95.75 198 VAL A N 1
ATOM 1520 C CA . VAL A 1 198 ? 2.65 37.625 22.438 1 95.75 198 VAL A CA 1
ATOM 1521 C C . VAL A 1 198 ? 2.285 37.875 23.891 1 95.75 198 VAL A C 1
ATOM 1523 O O . VAL A 1 198 ? 1.25 38.5 24.172 1 95.75 198 VAL A O 1
ATOM 1526 N N . TRP A 1 199 ? 3.152 37.469 24.75 1 96.38 199 TRP A N 1
ATOM 1527 C CA . TRP A 1 199 ? 2.875 37.594 26.172 1 96.38 199 TRP A CA 1
ATOM 1528 C C . TRP A 1 199 ? 2.775 39.062 26.547 1 96.38 199 TRP A C 1
ATOM 1530 O O . TRP A 1 199 ? 1.883 39.469 27.312 1 96.38 199 TRP A O 1
ATOM 1540 N N . THR A 1 200 ? 3.645 39.844 26.047 1 95.62 200 THR A N 1
ATOM 1541 C CA . THR A 1 200 ? 3.625 41.25 26.297 1 95.62 200 THR A CA 1
ATOM 1542 C C . THR A 1 200 ? 2.289 41.875 25.891 1 95.62 200 THR A C 1
ATOM 1544 O O . THR A 1 200 ? 1.698 42.656 26.625 1 95.62 200 THR A O 1
ATOM 1547 N N . LYS A 1 201 ? 1.843 41.469 24.766 1 94.88 201 LYS A N 1
ATOM 1548 C CA . LYS A 1 201 ? 0.575 42 24.266 1 94.88 201 LYS A CA 1
ATOM 1549 C C . LYS A 1 201 ? -0.594 41.531 25.125 1 94.88 201 LYS A C 1
ATOM 1551 O O . LYS A 1 201 ? -1.541 42.281 25.375 1 94.88 201 LYS A O 1
ATOM 1556 N N . VAL A 1 202 ? -0.547 40.312 25.484 1 95.88 202 VAL A N 1
ATOM 1557 C CA . VAL A 1 202 ? -1.578 39.75 26.359 1 95.88 202 VAL A CA 1
ATOM 1558 C C . VAL A 1 202 ? -1.637 40.562 27.656 1 95.88 202 VAL A C 1
ATOM 1560 O O . VAL A 1 202 ? -2.719 40.906 28.125 1 95.88 202 VAL A O 1
ATOM 1563 N N . MET A 1 203 ? -0.501 40.875 28.203 1 95.81 203 MET A N 1
ATOM 1564 C CA . MET A 1 203 ? -0.423 41.625 29.469 1 95.81 203 MET A CA 1
ATOM 1565 C C . MET A 1 203 ? -0.922 43.062 29.281 1 95.81 203 MET A C 1
ATOM 1567 O O . MET A 1 203 ? -1.558 43.594 30.188 1 95.81 203 MET A O 1
ATOM 1571 N N . GLU A 1 204 ? -0.621 43.594 28.172 1 95.44 204 GLU A N 1
ATOM 1572 C CA . GLU A 1 204 ? -1.123 44.906 27.859 1 95.44 204 GLU A CA 1
ATOM 1573 C C . GLU A 1 204 ? -2.648 44.938 27.812 1 95.44 204 GLU A C 1
ATOM 1575 O O . GLU A 1 204 ? -3.283 45.844 28.344 1 95.44 204 GLU A O 1
ATOM 1580 N N . ARG A 1 205 ? -3.141 43.938 27.156 1 94.88 205 ARG A N 1
ATOM 1581 C CA . ARG A 1 205 ? -4.594 43.875 27.031 1 94.88 205 ARG A CA 1
ATOM 1582 C C . ARG A 1 205 ? -5.246 43.594 28.391 1 94.88 205 ARG A C 1
ATOM 1584 O O . ARG A 1 205 ? -6.344 44.094 28.656 1 94.88 205 ARG A O 1
ATOM 1591 N N . LYS A 1 206 ? -4.613 42.875 29.156 1 95.25 206 LYS A N 1
ATOM 1592 C CA . LYS A 1 206 ? -5.117 42.531 30.484 1 95.25 206 LYS A CA 1
ATOM 1593 C C . LYS A 1 206 ? -5.312 43.781 31.328 1 95.25 206 LYS A C 1
ATOM 1595 O O . LYS A 1 206 ? -6.211 43.844 32.188 1 95.25 206 LYS A O 1
ATOM 1600 N N . LYS A 1 207 ? -4.488 44.781 31.109 1 94.5 207 LYS A N 1
ATOM 1601 C CA . LYS A 1 207 ? -4.496 46 31.906 1 94.5 207 LYS A CA 1
ATOM 1602 C C . LYS A 1 207 ? -5.691 46.875 31.547 1 94.5 207 LYS A C 1
ATOM 1604 O O . LYS A 1 207 ? -6.043 47.812 32.281 1 94.5 207 LYS A O 1
ATOM 1609 N N . ARG A 1 208 ? -6.258 46.562 30.469 1 93.25 208 ARG A N 1
ATOM 1610 C CA . ARG A 1 208 ? -7.441 47.344 30.078 1 93.25 208 ARG A CA 1
ATOM 1611 C C . ARG A 1 208 ? -8.586 47.094 31.078 1 93.25 208 ARG A C 1
ATOM 1613 O O . ARG A 1 208 ? -8.68 46.031 31.688 1 93.25 208 ARG A O 1
ATOM 1620 N N . PRO A 1 209 ? -9.461 48.125 31.203 1 91.5 209 PRO A N 1
ATOM 1621 C CA . PRO A 1 209 ? -10.57 47.969 32.156 1 91.5 209 PRO A CA 1
ATOM 1622 C C . PRO A 1 209 ? -11.641 47 31.672 1 91.5 209 PRO A C 1
ATOM 1624 O O . PRO A 1 209 ? -12.398 46.469 32.469 1 91.5 209 PRO A O 1
ATOM 1627 N N . GLN A 1 210 ? -11.68 46.688 30.484 1 92.31 210 GLN A N 1
ATOM 1628 C CA . GLN A 1 210 ? -12.641 45.75 29.906 1 92.31 210 GLN A CA 1
ATOM 1629 C C . GLN A 1 210 ? -12.453 44.344 30.484 1 92.31 210 GLN A C 1
ATOM 1631 O O . GLN A 1 210 ? -11.328 43.906 30.672 1 92.31 210 GLN A O 1
ATOM 1636 N N . THR A 1 211 ? -13.656 43.719 30.828 1 92.25 211 THR A N 1
ATOM 1637 C CA . THR A 1 211 ? -13.617 42.344 31.344 1 92.25 211 THR A CA 1
ATOM 1638 C C . THR A 1 211 ? -14.484 41.438 30.5 1 92.25 211 THR A C 1
ATOM 1640 O O . THR A 1 211 ? -15.148 41.875 29.562 1 92.25 211 THR A O 1
ATOM 1643 N N . ARG A 1 212 ? -14.344 40.156 30.688 1 95.12 212 ARG A N 1
ATOM 1644 C CA . ARG A 1 212 ? -15.125 39.156 30 1 95.12 212 ARG A CA 1
ATOM 1645 C C . ARG A 1 212 ? -14.844 39.156 28.5 1 95.12 212 ARG A C 1
ATOM 1647 O O . ARG A 1 212 ? -15.781 39.188 27.688 1 95.12 212 ARG A O 1
ATOM 1654 N N . TYR A 1 213 ? -13.625 39.25 28.172 1 94 213 TYR A N 1
ATOM 1655 C CA . TYR A 1 213 ? -13.281 39.25 26.75 1 94 213 TYR A CA 1
ATOM 1656 C C . TYR A 1 213 ? -12.008 38.469 26.5 1 94 213 TYR A C 1
ATOM 1658 O O . TYR A 1 213 ? -11.273 38.125 27.422 1 94 213 TYR A O 1
ATOM 1666 N N . GLN A 1 214 ? -11.797 38.219 25.281 1 95 214 GLN A N 1
ATOM 1667 C CA . GLN A 1 214 ? -10.672 37.406 24.859 1 95 214 GLN A CA 1
ATOM 1668 C C . GLN A 1 214 ? -9.375 38.188 24.828 1 95 214 GLN A C 1
ATOM 1670 O O . GLN A 1 214 ? -9.32 39.281 24.234 1 95 214 GLN A O 1
ATOM 1675 N N . LEU A 1 215 ? -8.367 37.688 25.562 1 95.56 215 LEU A N 1
ATOM 1676 C CA . LEU A 1 215 ? -7.055 38.344 25.578 1 95.56 215 LEU A CA 1
ATOM 1677 C C . LEU A 1 215 ? -6.188 37.812 24.438 1 95.56 215 LEU A C 1
ATOM 1679 O O . LEU A 1 215 ? -5.344 38.531 23.906 1 95.56 215 LEU A O 1
ATOM 1683 N N . TYR A 1 216 ? -6.344 36.562 24.141 1 94 216 TYR A N 1
ATOM 1684 C CA . TYR A 1 216 ? -5.57 35.844 23.125 1 94 216 TYR A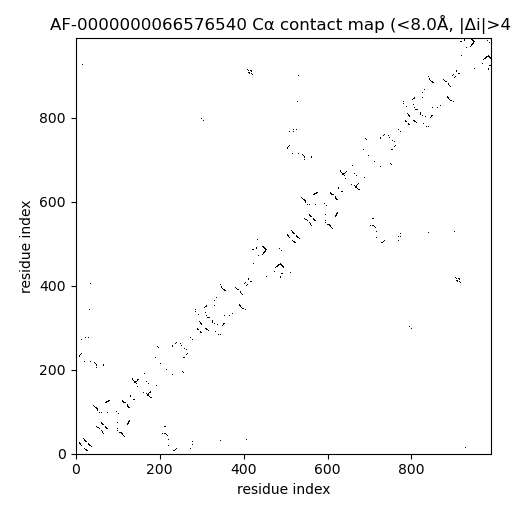 CA 1
ATOM 1685 C C . TYR A 1 216 ? -6.332 34.656 22.594 1 94 216 TYR A C 1
ATOM 1687 O O . TYR A 1 216 ? -6.98 33.938 23.359 1 94 216 TYR A O 1
ATOM 1695 N N . GLY A 1 217 ? -6.332 34.562 21.312 1 91.06 217 GLY A N 1
ATOM 1696 C CA . GLY A 1 217 ? -6.969 33.406 20.688 1 91.06 217 GLY A CA 1
ATOM 1697 C C . GLY A 1 217 ? -6.008 32.562 19.875 1 91.06 217 GLY A C 1
ATOM 1698 O O . GLY A 1 217 ? -5.035 33.062 19.328 1 91.06 217 GLY A O 1
ATOM 1699 N N . GLU A 1 218 ? -6.383 31.281 19.844 1 85.94 218 GLU A N 1
ATOM 1700 C CA . GLU A 1 218 ? -5.602 30.359 19.016 1 85.94 218 GLU A CA 1
ATOM 1701 C C . GLU A 1 218 ? -5.543 30.844 17.562 1 85.94 218 GLU A C 1
ATOM 1703 O O . GLU A 1 218 ? -6.539 31.328 17.031 1 85.94 218 GLU A O 1
ATOM 1708 N N . LEU A 1 219 ? -4.418 30.609 17.031 1 88.69 219 LEU A N 1
ATOM 1709 C CA . LEU A 1 219 ? -4.152 31.141 15.695 1 88.69 219 LEU A CA 1
ATOM 1710 C C . LEU A 1 219 ? -4.883 30.328 14.633 1 88.69 219 LEU A C 1
ATOM 1712 O O . LEU A 1 219 ? -4.949 29.094 14.719 1 88.69 219 LEU A O 1
ATOM 1716 N N . ALA A 1 220 ? -5.477 31.094 13.734 1 90.31 220 ALA A N 1
ATOM 1717 C CA . ALA A 1 220 ? -5.965 30.438 12.523 1 90.31 220 ALA A CA 1
ATOM 1718 C C . ALA A 1 220 ? -4.805 29.938 11.664 1 90.31 220 ALA A C 1
ATOM 1720 O O . ALA A 1 220 ? -3.645 30.266 11.93 1 90.31 220 ALA A O 1
ATOM 1721 N N . LEU A 1 221 ? -5.141 29.203 10.672 1 93.06 221 LEU A N 1
ATOM 1722 C CA . LEU A 1 221 ? -4.129 28.5 9.883 1 93.06 221 LEU A CA 1
ATOM 1723 C C . LEU A 1 221 ? -3.121 29.484 9.305 1 93.06 221 LEU A C 1
ATOM 1725 O O . LEU A 1 221 ? -1.911 29.281 9.422 1 93.06 221 LEU A O 1
ATOM 1729 N N . ALA A 1 222 ? -3.596 30.516 8.656 1 95.38 222 ALA A N 1
ATOM 1730 C CA . ALA A 1 222 ? -2.699 31.453 7.973 1 95.38 222 ALA A CA 1
ATOM 1731 C C . ALA A 1 222 ? -1.713 32.094 8.953 1 95.38 222 ALA A C 1
ATOM 1733 O O . ALA A 1 222 ? -0.516 32.156 8.672 1 95.38 222 ALA A O 1
ATOM 1734 N N . GLN A 1 223 ? -2.178 32.5 10.117 1 94.81 223 GLN A N 1
ATOM 1735 C CA . GLN A 1 223 ? -1.316 33.062 11.141 1 94.81 223 GLN A CA 1
ATOM 1736 C C . GLN A 1 223 ? -0.289 32.062 11.633 1 94.81 223 GLN A C 1
ATOM 1738 O O . GLN A 1 223 ? 0.887 32.375 11.797 1 94.81 223 GLN A O 1
ATOM 1743 N N . ARG A 1 224 ? -0.779 30.891 11.836 1 93.44 224 ARG A N 1
ATOM 1744 C CA . ARG A 1 224 ? 0.103 29.828 12.328 1 93.44 224 ARG A CA 1
ATOM 1745 C C . ARG A 1 224 ? 1.211 29.531 11.32 1 93.44 224 ARG A C 1
ATOM 1747 O O . ARG A 1 224 ? 2.371 29.375 11.695 1 93.44 224 ARG A O 1
ATOM 1754 N N . VAL A 1 225 ? 0.839 29.453 10.062 1 94.88 225 VAL A N 1
ATOM 1755 C CA . VAL A 1 225 ? 1.817 29.172 9.016 1 94.88 225 VAL A CA 1
ATOM 1756 C C . VAL A 1 225 ? 2.832 30.312 8.93 1 94.88 225 VAL A C 1
ATOM 1758 O O . VAL A 1 225 ? 4.035 30.078 8.82 1 94.88 225 VAL A O 1
ATOM 1761 N N . LEU A 1 226 ? 2.363 31.531 9.031 1 94.94 226 LEU A N 1
ATOM 1762 C CA . LEU A 1 226 ? 3.281 32.656 8.992 1 94.94 226 LEU A CA 1
ATOM 1763 C C . LEU A 1 226 ? 4.254 32.625 10.164 1 94.94 226 LEU A C 1
ATOM 1765 O O . LEU A 1 226 ? 5.453 32.875 9.992 1 94.94 226 LEU A O 1
ATOM 1769 N N . ARG A 1 227 ? 3.682 32.281 11.305 1 91.94 227 ARG A N 1
ATOM 1770 C CA . ARG A 1 227 ? 4.535 32.125 12.477 1 91.94 227 ARG A CA 1
ATOM 1771 C C . ARG A 1 227 ? 5.605 31.062 12.227 1 91.94 227 ARG A C 1
ATOM 1773 O O . ARG A 1 227 ? 6.781 31.281 12.523 1 91.94 227 ARG A O 1
ATOM 1780 N N . ASP A 1 228 ? 5.223 30.016 11.641 1 90.25 228 ASP A N 1
ATOM 1781 C CA . ASP A 1 228 ? 6.121 28.875 11.453 1 90.25 228 ASP A CA 1
ATOM 1782 C C . ASP A 1 228 ? 7.145 29.156 10.359 1 90.25 228 ASP A C 1
ATOM 1784 O O . ASP A 1 228 ? 8.18 28.5 10.281 1 90.25 228 ASP A O 1
ATOM 1788 N N . PHE A 1 229 ? 6.84 30.109 9.469 1 90.38 229 PHE A N 1
ATOM 1789 C CA . PHE A 1 229 ? 7.738 30.438 8.367 1 90.38 229 PHE A CA 1
ATOM 1790 C C . PHE A 1 229 ? 8.523 31.719 8.664 1 90.38 229 PHE A C 1
ATOM 1792 O O . PHE A 1 229 ? 9.172 32.281 7.781 1 90.38 229 PHE A O 1
ATOM 1799 N N . ALA A 1 230 ? 8.477 32.188 9.844 1 84 230 ALA A N 1
ATOM 1800 C CA . ALA A 1 230 ? 9.078 33.469 10.211 1 84 230 ALA A CA 1
ATOM 1801 C C . ALA A 1 230 ? 10.57 33.5 9.898 1 84 230 ALA A C 1
ATOM 1803 O O . ALA A 1 230 ? 11.125 34.531 9.523 1 84 230 ALA A O 1
ATOM 1804 N N . ASP A 1 231 ? 11.133 32.375 9.992 1 78.25 231 ASP A N 1
ATOM 1805 C CA . ASP A 1 231 ? 12.57 32.281 9.789 1 78.25 231 ASP A CA 1
ATOM 1806 C C . ASP A 1 231 ? 12.906 31.953 8.336 1 78.25 231 ASP A C 1
ATOM 1808 O O . ASP A 1 231 ? 14.078 31.875 7.957 1 78.25 231 ASP A O 1
ATOM 1812 N N . ALA A 1 232 ? 11.875 31.766 7.617 1 79.81 232 ALA A N 1
ATOM 1813 C CA . ALA A 1 232 ? 12.102 31.422 6.215 1 79.81 232 ALA A CA 1
ATOM 1814 C C . ALA A 1 232 ? 12.359 32.688 5.387 1 79.81 232 ALA A C 1
ATOM 1816 O O . ALA A 1 232 ? 11.93 33.781 5.758 1 79.81 232 ALA A O 1
ATOM 1817 N N . GLU A 1 233 ? 13.266 32.656 4.469 1 83.25 233 GLU A N 1
ATOM 1818 C CA . GLU A 1 233 ? 13.508 33.781 3.57 1 83.25 233 GLU A CA 1
ATOM 1819 C C . GLU A 1 233 ? 12.391 33.906 2.531 1 83.25 233 GLU A C 1
ATOM 1821 O O . GLU A 1 233 ? 12.57 33.531 1.374 1 83.25 233 GLU A O 1
ATOM 1826 N N . LEU A 1 234 ? 11.258 34.438 2.957 1 92.75 234 LEU A N 1
ATOM 1827 C CA . LEU A 1 234 ? 10.125 34.625 2.061 1 92.75 234 LEU A CA 1
ATOM 1828 C C . LEU A 1 234 ? 10.234 35.969 1.322 1 92.75 234 LEU A C 1
ATOM 1830 O O . LEU A 1 234 ? 10.625 36.969 1.91 1 92.75 234 LEU A O 1
ATOM 1834 N N . ASP A 1 235 ? 9.93 35.969 0.079 1 94.5 235 ASP A N 1
ATOM 1835 C CA . ASP A 1 235 ? 9.922 37.188 -0.723 1 94.5 235 ASP A CA 1
ATOM 1836 C C . ASP A 1 235 ? 8.555 37.875 -0.668 1 94.5 235 ASP A C 1
ATOM 1838 O O . ASP A 1 235 ? 8.469 39.094 -0.717 1 94.5 235 ASP A O 1
ATOM 1842 N N . ARG A 1 236 ? 7.547 37.031 -0.601 1 95.38 236 ARG A N 1
ATOM 1843 C CA . ARG A 1 236 ? 6.195 37.594 -0.688 1 95.38 236 ARG A CA 1
ATOM 1844 C C . ARG A 1 236 ? 5.18 36.625 -0.066 1 95.38 236 ARG A C 1
ATOM 1846 O O . ARG A 1 236 ? 5.395 35.406 -0.036 1 95.38 236 ARG A O 1
ATOM 1853 N N . ILE A 1 237 ? 4.129 37.25 0.482 1 97.81 237 ILE A N 1
ATOM 1854 C CA . ILE A 1 237 ? 2.955 36.531 0.973 1 97.81 237 ILE A CA 1
ATOM 1855 C C . ILE A 1 237 ? 1.696 37.094 0.313 1 97.81 237 ILE A C 1
ATOM 1857 O O . ILE A 1 237 ? 1.303 38.25 0.578 1 97.81 237 ILE A O 1
ATOM 1861 N N . ARG A 1 238 ? 1.086 36.281 -0.545 1 98 238 ARG A N 1
ATOM 1862 C CA . ARG A 1 238 ? -0.105 36.75 -1.255 1 98 238 ARG A CA 1
ATOM 1863 C C . ARG A 1 238 ? -1.369 36.156 -0.639 1 98 238 ARG A C 1
ATOM 1865 O O . ARG A 1 238 ? -1.444 34.938 -0.4 1 98 238 ARG A O 1
ATOM 1872 N N . VAL A 1 239 ? -2.324 37.031 -0.375 1 98.12 239 VAL A N 1
ATOM 1873 C CA . VAL A 1 239 ? -3.574 36.625 0.27 1 98.12 239 VAL A CA 1
ATOM 1874 C C . VAL A 1 2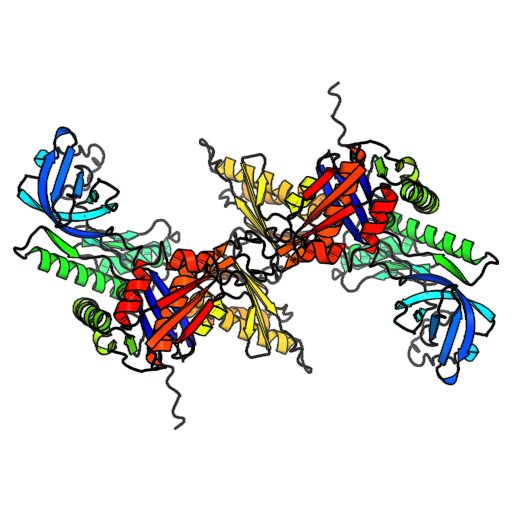39 ? -4.758 37.031 -0.609 1 98.12 239 VAL A C 1
ATOM 1876 O O . VAL A 1 239 ? -4.887 38.219 -0.995 1 98.12 239 VAL A O 1
ATOM 1879 N N . ASP A 1 240 ? -5.68 36.188 -0.884 1 95.25 240 ASP A N 1
ATOM 1880 C CA . ASP A 1 240 ? -6.727 36.469 -1.854 1 95.25 240 ASP A CA 1
ATOM 1881 C C . ASP A 1 240 ? -8.016 36.906 -1.156 1 95.25 240 ASP A C 1
ATOM 1883 O O . ASP A 1 240 ? -9.07 36.969 -1.785 1 95.25 240 ASP A O 1
ATOM 1887 N N . SER A 1 241 ? -8 37.125 0.108 1 93.75 241 SER A N 1
ATOM 1888 C CA . SER A 1 241 ? -9.125 37.625 0.897 1 93.75 241 SER A CA 1
ATOM 1889 C C . SER A 1 241 ? -8.758 38.938 1.599 1 93.75 241 SER A C 1
ATOM 1891 O O . SER A 1 241 ? -7.805 39 2.375 1 93.75 241 SER A O 1
ATOM 1893 N N . ARG A 1 242 ? -9.539 39.969 1.412 1 95 242 ARG A N 1
ATOM 1894 C CA . ARG A 1 242 ? -9.281 41.25 2.021 1 95 242 ARG A CA 1
ATOM 1895 C C . ARG A 1 242 ? -9.344 41.188 3.543 1 95 242 ARG A C 1
ATOM 1897 O O . ARG A 1 242 ? -8.469 41.688 4.234 1 95 242 ARG A O 1
ATOM 1904 N N . LEU A 1 243 ? -10.359 40.5 3.986 1 94.56 243 LEU A N 1
ATOM 1905 C CA . LEU A 1 243 ? -10.539 40.344 5.426 1 94.56 243 LEU A CA 1
ATOM 1906 C C . LEU A 1 243 ? -9.336 39.656 6.055 1 94.56 243 LEU A C 1
ATOM 1908 O O . LEU A 1 243 ? -8.812 40.094 7.07 1 94.56 243 LEU A O 1
ATOM 1912 N N . THR A 1 244 ? -8.945 38.625 5.449 1 95.56 244 THR A N 1
ATOM 1913 C CA . THR A 1 244 ? -7.809 37.844 5.965 1 95.56 244 THR A CA 1
ATOM 1914 C C . THR A 1 244 ? -6.516 38.656 5.828 1 95.56 244 THR A C 1
ATOM 1916 O O . THR A 1 244 ? -5.66 38.625 6.715 1 95.56 244 THR A O 1
ATOM 1919 N N . TYR A 1 245 ? -6.348 39.344 4.738 1 97.69 245 TYR A N 1
ATOM 1920 C CA . TYR A 1 245 ? -5.191 40.219 4.523 1 97.69 245 TYR A CA 1
ATOM 1921 C C . TYR A 1 245 ? -5.047 41.219 5.652 1 97.69 245 TYR A C 1
ATOM 1923 O O . TYR A 1 245 ? -3.967 41.375 6.23 1 97.69 245 TYR A O 1
ATOM 1931 N N . GLU A 1 246 ? -6.129 41.844 5.984 1 97.75 246 GLU A N 1
ATOM 1932 C CA . GLU A 1 246 ? -6.121 42.844 7.047 1 97.75 246 GLU A CA 1
ATOM 1933 C C . GLU A 1 246 ? -5.816 42.219 8.398 1 97.75 246 GLU A C 1
ATOM 1935 O O . GLU A 1 246 ? -5.062 42.781 9.195 1 97.75 246 GLU A O 1
ATOM 1940 N N . ALA A 1 247 ? -6.414 41.094 8.602 1 95.75 247 ALA A N 1
ATOM 1941 C CA . ALA A 1 247 ? -6.152 40.375 9.844 1 95.75 247 ALA A CA 1
ATOM 1942 C C . ALA A 1 247 ? -4.676 40 9.961 1 95.75 247 ALA A C 1
ATOM 1944 O O . ALA A 1 247 ? -4.086 40.094 11.039 1 95.75 247 ALA A O 1
ATOM 1945 N N . LEU A 1 248 ? -4.105 39.562 8.867 1 97.69 248 LEU A N 1
ATOM 1946 C CA . LEU A 1 248 ? -2.703 39.156 8.852 1 97.69 248 LEU A CA 1
ATOM 1947 C C . LEU A 1 248 ? -1.794 40.375 9.023 1 97.69 248 LEU A C 1
ATOM 1949 O O . LEU A 1 248 ? -0.733 40.281 9.648 1 97.69 248 LEU A O 1
ATOM 1953 N N . LEU A 1 249 ? -2.211 41.469 8.469 1 97.56 249 LEU A N 1
ATOM 1954 C CA . LEU A 1 249 ? -1.461 42.719 8.656 1 97.56 249 LEU A CA 1
ATOM 1955 C C . LEU A 1 249 ? -1.382 43.094 10.133 1 97.56 249 LEU A C 1
ATOM 1957 O O . LEU A 1 249 ? -0.308 43.406 10.633 1 97.56 249 LEU A O 1
ATOM 1961 N N . GLU A 1 250 ? -2.504 43 10.734 1 95.5 250 GLU A N 1
ATOM 1962 C CA . GLU A 1 250 ? -2.555 43.281 12.164 1 95.5 250 GLU A CA 1
ATOM 1963 C C . GLU A 1 250 ? -1.701 42.312 12.961 1 95.5 250 GLU A C 1
ATOM 1965 O O . GLU A 1 250 ? -0.917 42.719 13.82 1 95.5 250 GLU A O 1
ATOM 1970 N N . PHE A 1 251 ? -1.859 41.094 12.664 1 95.19 251 PHE A N 1
ATOM 1971 C CA . PHE A 1 251 ? -1.149 40.031 13.359 1 95.19 251 PHE A CA 1
ATOM 1972 C C . PHE A 1 251 ? 0.358 40.188 13.203 1 95.19 251 PHE A C 1
ATOM 1974 O O . PHE A 1 251 ? 1.097 40.188 14.195 1 95.19 251 PHE A O 1
ATOM 1981 N N . THR A 1 252 ? 0.804 40.344 12.008 1 95.88 252 THR A N 1
ATOM 1982 C CA . THR A 1 252 ? 2.24 40.406 11.758 1 95.88 252 THR A CA 1
ATOM 1983 C C . THR A 1 252 ? 2.83 41.688 12.328 1 95.88 252 THR A C 1
ATOM 1985 O O . THR A 1 252 ? 3.943 41.688 12.859 1 95.88 252 THR A O 1
ATOM 1988 N N . SER A 1 253 ? 2.109 42.781 12.273 1 95.38 253 SER A N 1
ATOM 1989 C CA . SER A 1 253 ? 2.598 44.031 12.82 1 95.38 253 SER A CA 1
ATOM 1990 C C . SER A 1 253 ? 2.855 43.906 14.32 1 95.38 253 SER A C 1
ATOM 1992 O O . SER A 1 253 ? 3.805 44.5 14.836 1 95.38 253 SER A O 1
ATOM 1994 N N . GLU A 1 254 ? 2.074 43.094 14.898 1 92.12 254 GLU A N 1
ATOM 1995 C CA . GLU A 1 254 ? 2.152 43 16.359 1 92.12 254 GLU A CA 1
ATOM 1996 C C . GLU A 1 254 ? 3.182 41.938 16.766 1 92.12 254 GLU A C 1
ATOM 1998 O O . GLU A 1 254 ? 3.912 42.125 17.75 1 92.12 254 GLU A O 1
ATOM 2003 N N . TYR A 1 255 ? 3.215 40.875 16.031 1 92.06 255 TYR A N 1
ATOM 2004 C CA . TYR A 1 255 ? 3.908 39.75 16.609 1 92.06 255 TYR A CA 1
ATOM 2005 C C . TYR A 1 255 ? 5.109 39.344 15.75 1 92.06 255 TYR A C 1
ATOM 2007 O O . TYR A 1 255 ? 6.059 38.719 16.234 1 92.06 255 TYR A O 1
ATOM 2015 N N . ILE A 1 256 ? 5.02 39.625 14.43 1 92.94 256 ILE A N 1
ATOM 2016 C CA . ILE A 1 256 ? 6.094 39.25 13.516 1 92.94 256 ILE A CA 1
ATOM 2017 C C . ILE A 1 256 ? 6.332 40.406 12.523 1 92.94 256 ILE A C 1
ATOM 2019 O O . ILE A 1 256 ? 6.199 40.219 11.312 1 92.94 256 ILE A O 1
ATOM 2023 N N . PRO A 1 257 ? 6.805 41.469 12.992 1 91.38 257 PRO A N 1
ATOM 2024 C CA . PRO A 1 257 ? 6.855 42.688 12.172 1 91.38 257 PRO A CA 1
ATOM 2025 C C . PRO A 1 257 ? 7.707 42.5 10.922 1 91.38 257 PRO A C 1
ATOM 2027 O O . PRO A 1 257 ? 7.441 43.156 9.898 1 91.38 257 PRO A O 1
ATOM 2030 N N . GLU A 1 258 ? 8.68 41.656 10.961 1 89 258 GLU A N 1
ATOM 2031 C CA . GLU A 1 258 ? 9.57 41.438 9.82 1 89 258 GLU A CA 1
ATOM 2032 C C . GLU A 1 258 ? 8.812 40.875 8.625 1 89 258 GLU A C 1
ATOM 2034 O O . GLU A 1 258 ? 9.305 40.906 7.492 1 89 258 GLU A O 1
ATOM 2039 N N . MET A 1 259 ? 7.594 40.375 8.828 1 93.12 259 MET A N 1
ATOM 2040 C CA . MET A 1 259 ? 6.816 39.75 7.758 1 93.12 259 MET A CA 1
ATOM 2041 C C . MET A 1 259 ? 5.781 40.719 7.203 1 93.12 259 MET A C 1
ATOM 2043 O O . MET A 1 259 ? 5.211 40.5 6.137 1 93.12 259 MET A O 1
ATOM 2047 N N . THR A 1 260 ? 5.543 41.781 7.898 1 95.69 260 THR A N 1
ATOM 2048 C CA . THR A 1 260 ? 4.449 42.688 7.566 1 95.69 260 THR A CA 1
ATOM 2049 C C . THR A 1 260 ? 4.621 43.25 6.156 1 95.69 260 THR A C 1
ATOM 2051 O O . THR A 1 260 ? 3.664 43.281 5.383 1 95.69 260 THR A O 1
ATOM 2054 N N . SER A 1 261 ? 5.844 43.594 5.828 1 95.06 261 SER A N 1
ATOM 2055 C CA . SER A 1 261 ? 6.125 44.219 4.555 1 95.06 261 SER A CA 1
ATOM 2056 C C . SER A 1 261 ? 5.984 43.25 3.391 1 95.06 261 SER A C 1
ATOM 2058 O O . SER A 1 261 ? 5.93 43.656 2.23 1 95.06 261 SER A O 1
ATOM 2060 N N . LYS A 1 262 ? 5.949 42 3.691 1 96 262 LYS A N 1
ATOM 2061 C CA . LYS A 1 262 ? 5.91 41 2.643 1 96 262 LYS A CA 1
ATOM 2062 C C . LYS A 1 262 ? 4.473 40.688 2.24 1 96 262 LYS A C 1
ATOM 2064 O O . LYS A 1 262 ? 4.242 39.969 1.249 1 96 262 LYS A O 1
ATOM 2069 N N . LEU A 1 263 ? 3.498 41.156 2.986 1 97.88 263 LEU A N 1
ATOM 2070 C CA . LEU A 1 263 ? 2.092 40.844 2.762 1 97.88 263 LEU A CA 1
ATOM 2071 C C . LEU A 1 263 ? 1.536 41.625 1.583 1 97.88 263 LEU A C 1
ATOM 2073 O O . LEU A 1 263 ? 1.8 42.844 1.454 1 97.88 263 LEU A O 1
ATOM 2077 N N . GLU A 1 264 ? 0.865 40.938 0.719 1 97.81 264 GLU A N 1
ATOM 2078 C CA . GLU A 1 264 ? 0.192 41.531 -0.43 1 97.81 264 GLU A CA 1
ATOM 2079 C C . GLU A 1 264 ? -1.228 41 -0.58 1 97.81 264 GLU A C 1
ATOM 2081 O O . GLU A 1 264 ? -1.448 39.781 -0.502 1 97.81 264 GLU A O 1
ATOM 2086 N N . HIS A 1 265 ? -2.152 41.969 -0.704 1 97.94 265 HIS A N 1
ATOM 2087 C CA . HIS A 1 265 ? -3.508 41.562 -1.046 1 97.94 265 HIS A CA 1
ATOM 2088 C C . HIS A 1 265 ? -3.617 41.219 -2.525 1 97.94 265 HIS A C 1
ATOM 2090 O O . HIS A 1 265 ? -3.436 42.062 -3.389 1 97.94 265 HIS A O 1
ATOM 2096 N N . TYR A 1 266 ? -3.848 39.969 -2.844 1 96.62 266 TYR A N 1
ATOM 2097 C CA . TYR A 1 266 ? -3.986 39.5 -4.223 1 96.62 266 TYR A CA 1
ATOM 2098 C C . TYR A 1 266 ? -5.395 39.781 -4.742 1 96.62 266 TYR A C 1
ATOM 2100 O O . TYR A 1 266 ? -6.363 39.188 -4.238 1 96.62 266 TYR A O 1
ATOM 2108 N N . THR A 1 267 ? -5.523 40.531 -5.73 1 92.56 267 THR A N 1
ATOM 2109 C CA . THR A 1 267 ? -6.824 40.875 -6.281 1 92.56 267 THR A CA 1
ATOM 2110 C C . THR A 1 267 ? -6.926 40.469 -7.746 1 92.56 267 THR A C 1
ATOM 2112 O O . THR A 1 267 ? -7.758 41 -8.484 1 92.56 267 THR A O 1
ATOM 2115 N N . GLY A 1 268 ? -6.074 39.625 -8.148 1 87.44 268 GLY A N 1
ATOM 2116 C CA . GLY A 1 268 ? -6.09 39.188 -9.539 1 87.44 268 GLY A CA 1
ATOM 2117 C C . GLY A 1 268 ? -7.324 38.406 -9.898 1 87.44 268 GLY A C 1
ATOM 2118 O O . GLY A 1 268 ? -8 37.844 -9.016 1 87.44 268 GLY A O 1
ATOM 2119 N N . ARG A 1 269 ? -7.605 38.25 -11.164 1 81.56 269 ARG A N 1
ATOM 2120 C CA . ARG A 1 269 ? -8.766 37.531 -11.664 1 81.56 269 ARG A CA 1
ATOM 2121 C C . ARG A 1 269 ? -8.539 36.031 -11.578 1 81.56 269 ARG A C 1
ATOM 2123 O O . ARG A 1 269 ? -9.469 35.25 -11.32 1 81.56 269 ARG A O 1
ATOM 2130 N N . GLN A 1 270 ? -7.379 35.688 -11.82 1 86.25 270 GLN A N 1
ATOM 2131 C CA . GLN A 1 270 ? -7.039 34.281 -11.734 1 86.25 270 GLN A CA 1
ATOM 2132 C C . GLN A 1 270 ? -7.008 33.781 -10.289 1 86.25 270 GLN A C 1
ATOM 2134 O O . GLN A 1 270 ? -6.457 34.469 -9.414 1 86.25 270 GLN A O 1
ATOM 2139 N N . PRO A 1 271 ? -7.68 32.656 -10.094 1 90 271 PRO A N 1
ATOM 2140 C CA . PRO A 1 271 ? -7.559 32.125 -8.734 1 90 271 PRO A CA 1
ATOM 2141 C C . PRO A 1 271 ? -6.109 31.953 -8.297 1 90 271 PRO A C 1
ATOM 2143 O O . PRO A 1 271 ? -5.27 31.5 -9.086 1 90 271 PRO A O 1
ATOM 2146 N N . ILE A 1 272 ? -5.859 32.312 -7.121 1 94.44 272 ILE A N 1
ATOM 2147 C CA . ILE A 1 272 ? -4.496 32.406 -6.613 1 94.44 272 ILE A CA 1
ATOM 2148 C C . ILE A 1 272 ? -3.812 31.062 -6.703 1 94.44 272 ILE A C 1
ATOM 2150 O O . ILE A 1 272 ? -2.615 30.969 -6.992 1 94.44 272 ILE A O 1
ATOM 2154 N N . PHE A 1 273 ? -4.516 29.906 -6.477 1 95.12 273 PHE A N 1
ATOM 2155 C CA . PHE A 1 273 ? -3.912 28.578 -6.48 1 95.12 273 PHE A CA 1
ATOM 2156 C C . PHE A 1 273 ? -3.756 28.062 -7.902 1 95.12 273 PHE A C 1
ATOM 2158 O O . PHE A 1 273 ? -3.131 27.016 -8.125 1 95.12 273 PHE A O 1
ATOM 2165 N N . ASP A 1 274 ? -4.258 28.781 -8.797 1 91.19 274 ASP A N 1
ATOM 2166 C CA . ASP A 1 274 ? -3.959 28.469 -10.188 1 91.19 274 ASP A CA 1
ATOM 2167 C C . ASP A 1 274 ? -2.588 29 -10.594 1 91.19 274 ASP A C 1
ATOM 2169 O O . ASP A 1 274 ? -2.025 28.578 -11.609 1 91.19 274 ASP A O 1
ATOM 2173 N N . LEU A 1 275 ? -2.303 29.938 -9.656 1 89.06 275 LEU A N 1
ATOM 2174 C CA . LEU A 1 275 ? -0.929 30.391 -9.859 1 89.06 275 LEU A CA 1
ATOM 2175 C C . LEU A 1 275 ? 0.053 29.25 -9.617 1 89.06 275 LEU A C 1
ATOM 2177 O O . LEU A 1 275 ? -0.144 28.438 -8.711 1 89.06 275 LEU A O 1
ATOM 2181 N N . PHE A 1 276 ? 0.936 28.984 -10.352 1 92.5 276 PHE A N 1
ATOM 2182 C CA . PHE A 1 276 ? 1.997 28 -10.227 1 92.5 276 PHE A CA 1
ATOM 2183 C C . PHE A 1 276 ? 1.426 26.594 -10.266 1 92.5 276 PHE A C 1
ATOM 2185 O O . PHE A 1 276 ? 1.999 25.656 -9.688 1 92.5 276 PHE A O 1
ATOM 2192 N N . ASP A 1 277 ? 0.146 26.422 -10.641 1 94.88 277 ASP A N 1
ATOM 2193 C CA . ASP A 1 277 ? -0.479 25.109 -10.852 1 94.88 277 ASP A CA 1
ATOM 2194 C C . ASP A 1 277 ? -0.697 24.391 -9.516 1 94.88 277 ASP A C 1
ATOM 2196 O O . ASP A 1 277 ? -0.615 23.172 -9.453 1 94.88 277 ASP A O 1
ATOM 2200 N N . VAL A 1 278 ? -1.008 25.125 -8.445 1 96.62 278 VAL A N 1
ATOM 2201 C CA . VAL A 1 278 ? -1.087 24.578 -7.094 1 96.62 278 VAL A CA 1
ATOM 2202 C C . VAL A 1 278 ? -2.232 23.578 -7.012 1 96.62 278 VAL A C 1
ATOM 2204 O O . VAL A 1 278 ? -2.07 22.484 -6.469 1 96.62 278 VAL A O 1
ATOM 2207 N N . GLU A 1 279 ? -3.361 23.906 -7.598 1 94.38 279 GLU A N 1
ATOM 2208 C CA . GLU A 1 279 ? -4.531 23.031 -7.543 1 94.38 279 GLU A CA 1
ATOM 2209 C C . GLU A 1 279 ? -4.23 21.672 -8.141 1 94.38 279 GLU A C 1
ATOM 2211 O O . GLU A 1 279 ? -4.508 20.641 -7.527 1 94.38 279 GLU A O 1
ATOM 2216 N N . ASN A 1 280 ? -3.617 21.656 -9.242 1 95 280 ASN A N 1
ATOM 2217 C CA . ASN A 1 280 ? -3.295 20.406 -9.922 1 95 280 ASN A CA 1
ATOM 2218 C C . ASN A 1 280 ? -2.223 19.625 -9.18 1 95 280 ASN A C 1
ATOM 2220 O O . ASN A 1 280 ? -2.258 18.391 -9.141 1 95 280 ASN A O 1
ATOM 2224 N N . GLU A 1 281 ? -1.277 20.375 -8.633 1 96.69 281 GLU A N 1
ATOM 2225 C CA . GLU A 1 281 ? -0.218 19.719 -7.871 1 96.69 281 GLU A CA 1
ATOM 2226 C C . GLU A 1 281 ? -0.782 18.969 -6.66 1 96.69 281 GLU A C 1
ATOM 2228 O O . GLU A 1 281 ? -0.302 17.891 -6.301 1 96.69 281 GLU A O 1
ATOM 2233 N N . ILE A 1 282 ? -1.771 19.594 -6.039 1 96.62 282 ILE A N 1
ATOM 2234 C CA . ILE A 1 282 ? -2.416 18.953 -4.898 1 96.62 282 ILE A CA 1
ATOM 2235 C C . ILE A 1 282 ? -3.072 17.641 -5.336 1 96.62 282 ILE A C 1
ATOM 2237 O O . ILE A 1 282 ? -2.936 16.625 -4.668 1 96.62 282 ILE A O 1
ATOM 2241 N N . GLN A 1 283 ? -3.744 17.688 -6.48 1 95 283 GLN A N 1
ATOM 2242 C CA . GLN A 1 283 ? -4.391 16.484 -7.008 1 95 283 GLN A CA 1
ATOM 2243 C C . GLN A 1 283 ? -3.363 15.406 -7.336 1 95 283 GLN A C 1
ATOM 2245 O O . GLN A 1 283 ? -3.557 14.234 -7 1 95 283 GLN A O 1
ATOM 2250 N N . ARG A 1 284 ? -2.299 15.773 -7.938 1 96.31 284 ARG A N 1
ATOM 2251 C CA . ARG A 1 284 ? -1.245 14.836 -8.305 1 96.31 284 ARG A CA 1
ATOM 2252 C C . ARG A 1 284 ? -0.616 14.211 -7.062 1 96.31 284 ARG A C 1
ATOM 2254 O O . ARG A 1 284 ? -0.206 13.047 -7.086 1 96.31 284 ARG A O 1
ATOM 2261 N N . ALA A 1 285 ? -0.567 14.969 -5.996 1 97.06 285 ALA A N 1
ATOM 2262 C CA . ALA A 1 285 ? 0.063 14.508 -4.766 1 97.06 285 ALA A CA 1
ATOM 2263 C C . ALA A 1 285 ? -0.753 13.391 -4.121 1 97.06 285 ALA A C 1
ATOM 2265 O O . ALA A 1 285 ? -0.264 12.688 -3.23 1 97.06 285 ALA A O 1
ATOM 2266 N N . LEU A 1 286 ? -1.977 13.25 -4.535 1 96.44 286 LEU A N 1
ATOM 2267 C CA . LEU A 1 286 ? -2.822 12.188 -4 1 96.44 286 LEU A CA 1
ATOM 2268 C C . LEU A 1 286 ? -2.617 10.891 -4.77 1 96.44 286 LEU A C 1
ATOM 2270 O O . LEU A 1 286 ? -3.051 9.82 -4.328 1 96.44 286 LEU A O 1
ATOM 2274 N N . GLU A 1 287 ? -1.935 10.992 -5.895 1 95.75 287 GLU A N 1
ATOM 2275 C CA . GLU A 1 287 ? -1.662 9.812 -6.711 1 95.75 287 GLU A CA 1
ATOM 2276 C C . GLU A 1 287 ? -0.437 9.062 -6.199 1 95.75 287 GLU A C 1
ATOM 2278 O O . GLU A 1 287 ? 0.464 9.656 -5.609 1 95.75 287 GLU A O 1
ATOM 2283 N N . ARG A 1 288 ? -0.402 7.781 -6.516 1 96.12 288 ARG A N 1
ATOM 2284 C CA . ARG A 1 288 ? 0.721 6.938 -6.117 1 96.12 288 ARG A CA 1
ATOM 2285 C C . ARG A 1 288 ? 1.941 7.203 -6.992 1 96.12 288 ARG A C 1
ATOM 2287 O O . ARG A 1 288 ? 3.072 7.211 -6.5 1 96.12 288 ARG A O 1
ATOM 2294 N N . LYS A 1 289 ? 1.706 7.406 -8.25 1 96.75 289 LYS A N 1
ATOM 2295 C CA . LYS A 1 289 ? 2.783 7.52 -9.227 1 96.75 289 LYS A CA 1
ATOM 2296 C C . LYS A 1 289 ? 3.252 8.969 -9.367 1 96.75 289 LYS A C 1
ATOM 2298 O O . LYS A 1 289 ? 2.434 9.883 -9.461 1 96.75 289 LYS A O 1
ATOM 2303 N N . VAL A 1 290 ? 4.531 9.211 -9.32 1 97.88 290 VAL A N 1
ATOM 2304 C CA . VAL A 1 290 ? 5.16 10.516 -9.531 1 97.88 290 VAL A CA 1
ATOM 2305 C C . VAL A 1 290 ? 6.113 10.438 -10.727 1 97.88 290 VAL A C 1
ATOM 2307 O O . VAL A 1 290 ? 7.117 9.719 -10.68 1 97.88 290 VAL A O 1
ATOM 2310 N N . GLU A 1 291 ? 5.871 11.211 -11.695 1 96.56 291 GLU A N 1
ATOM 2311 C CA . GLU A 1 291 ? 6.699 11.195 -12.906 1 96.56 291 GLU A CA 1
ATOM 2312 C C . GLU A 1 291 ? 7.977 12.008 -12.703 1 96.56 291 GLU A C 1
ATOM 2314 O O . GLU A 1 291 ? 7.957 13.07 -12.086 1 96.56 291 GLU A O 1
ATOM 2319 N N . LEU A 1 292 ? 9.023 11.516 -13.219 1 96.38 292 LEU A N 1
ATOM 2320 C CA . LEU A 1 292 ? 10.297 12.234 -13.25 1 96.38 292 LEU A CA 1
ATOM 2321 C C . LEU A 1 292 ? 10.547 12.844 -14.625 1 96.38 292 LEU A C 1
ATOM 2323 O O . LEU A 1 292 ? 10 12.367 -15.625 1 96.38 292 LEU A O 1
ATOM 2327 N N . LYS A 1 293 ? 11.328 13.844 -14.672 1 92.94 293 LYS A N 1
ATOM 2328 C CA . LYS A 1 293 ? 11.617 14.531 -15.922 1 92.94 293 LYS A CA 1
ATOM 2329 C C . LYS A 1 293 ? 12.312 13.602 -16.906 1 92.94 293 LYS A C 1
ATOM 2331 O O . LYS A 1 293 ? 12.086 13.695 -18.125 1 92.94 293 LYS A O 1
ATOM 2336 N N . SER A 1 294 ? 13.117 12.688 -16.422 1 90.25 294 SER A N 1
ATOM 2337 C CA . SER A 1 294 ? 13.914 11.789 -17.25 1 90.25 294 SER A CA 1
ATOM 2338 C C . SER A 1 294 ? 13.047 10.719 -17.906 1 90.25 294 SER A C 1
ATOM 2340 O O . SER A 1 294 ? 13.492 10 -18.797 1 90.25 294 SER A O 1
ATOM 2342 N N . GLY A 1 295 ? 11.836 10.594 -17.516 1 91.5 295 GLY A N 1
ATOM 2343 C CA . GLY A 1 295 ? 10.961 9.531 -17.984 1 91.5 295 GLY A CA 1
ATOM 2344 C C . GLY A 1 295 ? 10.781 8.414 -16.984 1 91.5 295 GLY A C 1
ATOM 2345 O O . GLY A 1 295 ? 9.875 7.582 -17.125 1 91.5 295 GLY A O 1
ATOM 2346 N N . GLY A 1 296 ? 11.664 8.43 -15.961 1 94.5 296 GLY A N 1
ATOM 2347 C CA . GLY A 1 296 ? 11.43 7.527 -14.844 1 94.5 296 GLY A CA 1
ATOM 2348 C C . GLY A 1 296 ? 10.258 7.941 -13.977 1 94.5 296 GLY A C 1
ATOM 2349 O O . GLY A 1 296 ? 9.586 8.938 -14.258 1 94.5 296 GLY A O 1
ATOM 2350 N N . TYR A 1 297 ? 9.938 7.129 -12.992 1 96.69 297 TYR A N 1
ATOM 2351 C CA . TYR A 1 297 ? 8.852 7.5 -12.094 1 96.69 297 TYR A CA 1
ATOM 2352 C C . TYR A 1 297 ? 9.031 6.844 -10.734 1 96.69 297 TYR A C 1
ATOM 2354 O O . TYR A 1 297 ? 9.781 5.875 -10.594 1 96.69 297 TYR A O 1
ATOM 2362 N N . LEU A 1 298 ? 8.438 7.418 -9.75 1 98 298 LEU A N 1
ATOM 2363 C CA . LEU A 1 298 ? 8.352 6.875 -8.406 1 98 298 LEU A CA 1
ATOM 2364 C C . LEU A 1 298 ? 6.969 6.281 -8.141 1 98 298 LEU A C 1
ATOM 2366 O O . LEU A 1 298 ? 5.977 6.73 -8.719 1 98 298 LEU A O 1
ATOM 2370 N N . ILE A 1 299 ? 6.898 5.273 -7.387 1 97.81 299 ILE A N 1
ATOM 2371 C CA . ILE A 1 299 ? 5.645 4.82 -6.793 1 97.81 299 ILE A CA 1
ATOM 2372 C C . ILE A 1 299 ? 5.715 4.965 -5.273 1 97.81 299 ILE A C 1
ATOM 2374 O O . ILE A 1 299 ? 6.551 4.336 -4.621 1 97.81 299 ILE A O 1
ATOM 2378 N N . ILE A 1 300 ? 4.855 5.805 -4.746 1 98 300 ILE A N 1
ATOM 2379 C CA . ILE A 1 300 ? 4.812 6.062 -3.309 1 98 300 ILE A CA 1
ATOM 2380 C C . ILE A 1 300 ? 3.588 5.387 -2.699 1 98 300 ILE A C 1
ATOM 2382 O O . ILE A 1 300 ? 2.451 5.703 -3.061 1 98 300 ILE A O 1
ATOM 2386 N N . ASP A 1 301 ? 3.834 4.492 -1.797 1 96.19 301 ASP A N 1
ATOM 2387 C CA . ASP A 1 301 ? 2.758 3.789 -1.106 1 96.19 301 ASP A CA 1
ATOM 2388 C C . ASP A 1 301 ? 2.791 4.07 0.394 1 96.19 301 ASP A C 1
ATOM 2390 O O . ASP A 1 301 ? 3.795 3.803 1.06 1 96.19 301 ASP A O 1
ATOM 2394 N N . GLN A 1 302 ? 1.7 4.605 0.846 1 94.38 302 GLN A N 1
ATOM 2395 C CA . GLN A 1 302 ? 1.549 4.793 2.285 1 94.38 302 GLN A CA 1
ATOM 2396 C C . GLN A 1 302 ? 0.868 3.592 2.93 1 94.38 302 GLN A C 1
ATOM 2398 O O . GLN A 1 302 ? -0.291 3.293 2.631 1 94.38 302 GLN A O 1
ATOM 2403 N N . THR A 1 303 ? 1.632 2.883 3.703 1 94.19 303 THR A N 1
ATOM 2404 C CA . THR A 1 303 ? 1.083 1.729 4.406 1 94.19 303 THR A CA 1
ATOM 2405 C C . THR A 1 303 ? 0.838 2.061 5.875 1 94.19 303 THR A C 1
ATOM 2407 O O . THR A 1 303 ? 1.118 3.174 6.324 1 94.19 303 THR A O 1
ATOM 2410 N N . GLU A 1 304 ? 0.264 1.107 6.605 1 89.06 304 GLU A N 1
ATOM 2411 C CA . GLU A 1 304 ? 0.041 1.271 8.039 1 89.06 304 GLU A CA 1
ATOM 2412 C C . GLU A 1 304 ? 1.359 1.444 8.781 1 89.06 304 GLU A C 1
ATOM 2414 O O . GLU A 1 304 ? 1.478 2.312 9.656 1 89.06 304 GLU A O 1
ATOM 2419 N N . ALA A 1 305 ? 2.396 0.74 8.352 1 88.44 305 ALA A N 1
ATOM 2420 C CA . ALA A 1 305 ? 3.65 0.672 9.102 1 88.44 305 ALA A CA 1
ATOM 2421 C C . ALA A 1 305 ? 4.617 1.766 8.656 1 88.44 305 ALA A C 1
ATOM 2423 O O . ALA A 1 305 ? 5.402 2.273 9.461 1 88.44 305 ALA A O 1
ATOM 2424 N N . MET A 1 306 ? 4.543 2.055 7.41 1 95.31 306 MET A N 1
ATOM 2425 C CA . MET A 1 306 ? 5.586 2.893 6.82 1 95.31 306 MET A CA 1
ATOM 2426 C C . MET A 1 306 ? 5.172 3.373 5.434 1 95.31 306 MET A C 1
ATOM 2428 O O . MET A 1 306 ? 4.164 2.924 4.891 1 95.31 306 MET A O 1
ATOM 2432 N N . THR A 1 307 ? 5.91 4.293 4.945 1 97.56 307 THR A N 1
ATOM 2433 C CA . THR A 1 307 ? 5.797 4.699 3.549 1 97.56 307 THR A CA 1
ATOM 2434 C C . THR A 1 307 ? 6.91 4.078 2.713 1 97.56 307 THR A C 1
ATOM 2436 O O . THR A 1 307 ? 8.062 4.035 3.139 1 97.56 307 THR A O 1
ATOM 2439 N N . THR A 1 308 ? 6.566 3.508 1.602 1 97.69 308 THR A N 1
ATOM 2440 C CA . THR A 1 308 ? 7.57 2.936 0.71 1 97.69 308 THR A CA 1
ATOM 2441 C C . THR A 1 308 ? 7.656 3.732 -0.588 1 97.69 308 THR A C 1
ATOM 2443 O O . THR A 1 308 ? 6.637 4.203 -1.104 1 97.69 308 THR A O 1
ATOM 2446 N N . VAL A 1 309 ? 8.836 3.877 -1.091 1 98.38 309 VAL A N 1
ATOM 2447 C CA . VAL A 1 309 ? 9.07 4.551 -2.363 1 98.38 309 VAL A CA 1
ATOM 2448 C C . VAL A 1 309 ? 9.852 3.627 -3.297 1 98.38 309 VAL A C 1
ATOM 2450 O O . VAL A 1 309 ? 10.938 3.154 -2.951 1 98.38 309 VAL A O 1
ATOM 2453 N N . ASP A 1 310 ? 9.297 3.377 -4.41 1 97.56 310 ASP A N 1
ATOM 2454 C CA . ASP A 1 310 ? 9.93 2.588 -5.461 1 97.56 310 ASP A CA 1
ATOM 2455 C C . ASP A 1 310 ? 10.375 3.477 -6.621 1 97.56 310 ASP A C 1
ATOM 2457 O O . ASP A 1 310 ? 9.617 4.34 -7.074 1 97.56 310 ASP A O 1
ATOM 2461 N N . ILE A 1 311 ? 11.594 3.258 -7.074 1 97.62 311 ILE A N 1
ATOM 2462 C CA . ILE A 1 311 ? 12.125 4.051 -8.18 1 97.62 311 ILE A CA 1
ATOM 2463 C C . ILE A 1 311 ? 12.211 3.189 -9.438 1 97.62 311 ILE A C 1
ATOM 2465 O O . ILE A 1 311 ? 12.75 2.08 -9.398 1 97.62 311 ILE A O 1
ATOM 2469 N N . ASN A 1 312 ? 11.688 3.711 -10.539 1 93.19 312 ASN A N 1
ATOM 2470 C CA . ASN A 1 312 ? 11.68 3.01 -11.82 1 93.19 312 ASN A CA 1
ATOM 2471 C C . ASN A 1 312 ? 12.273 3.867 -12.938 1 93.19 312 ASN A C 1
ATOM 2473 O O . ASN A 1 312 ? 12.031 5.074 -12.992 1 93.19 312 ASN A O 1
ATOM 2477 N N . THR A 1 313 ? 13.078 3.25 -13.781 1 91.38 313 THR A N 1
ATOM 2478 C CA . THR A 1 313 ? 13.68 3.977 -14.891 1 91.38 313 THR A CA 1
ATOM 2479 C C . THR A 1 313 ? 12.664 4.207 -16 1 91.38 313 THR A C 1
ATOM 2481 O O . THR A 1 313 ? 12.875 5.035 -16.891 1 91.38 313 THR A O 1
ATOM 2484 N N . GLY A 1 314 ? 11.531 3.521 -15.82 1 83.12 314 GLY A N 1
ATOM 2485 C CA . GLY A 1 314 ? 10.562 3.607 -16.906 1 83.12 314 GLY A CA 1
ATOM 2486 C C . GLY A 1 314 ? 11.094 3.1 -18.219 1 83.12 314 GLY A C 1
ATOM 2487 O O . GLY A 1 314 ? 11.805 2.09 -18.266 1 83.12 314 GLY A O 1
ATOM 2488 N N . ALA A 1 315 ? 10.609 3.68 -19.344 1 71.31 315 ALA A N 1
ATOM 2489 C CA . ALA A 1 315 ? 11.016 3.262 -20.688 1 71.31 315 ALA A CA 1
ATOM 2490 C C . ALA A 1 315 ? 12.414 3.768 -21.016 1 71.31 315 ALA A C 1
ATOM 2492 O O . ALA A 1 315 ? 12.977 3.43 -22.062 1 71.31 315 ALA A O 1
ATOM 2493 N N . PHE A 1 316 ? 12.93 4.535 -20.141 1 63.09 316 PHE A N 1
ATOM 2494 C CA . PHE A 1 316 ? 14.219 5.152 -20.422 1 63.09 316 PHE A CA 1
ATOM 2495 C C . PHE A 1 316 ? 15.359 4.184 -20.141 1 63.09 316 PHE A C 1
ATOM 2497 O O . PHE A 1 316 ? 15.898 4.16 -19.031 1 63.09 316 PHE A O 1
ATOM 2504 N N . VAL A 1 317 ? 15.523 3.117 -20.891 1 63.47 317 VAL A N 1
ATOM 2505 C CA . VAL A 1 317 ? 16.703 2.271 -20.781 1 63.47 317 VAL A CA 1
ATOM 2506 C C . VAL A 1 317 ? 17.797 2.773 -21.734 1 63.47 317 VAL A C 1
ATOM 2508 O O . VAL A 1 317 ? 17.641 2.717 -22.953 1 63.47 317 VAL A O 1
ATOM 2511 N N . GLY A 1 318 ? 18.25 3.953 -21.469 1 54.34 318 GLY A N 1
ATOM 2512 C CA . GLY A 1 318 ? 19.234 4.562 -22.344 1 54.34 318 GLY A CA 1
ATOM 2513 C C . GLY A 1 318 ? 20.141 3.553 -23.016 1 54.34 318 GLY A C 1
ATOM 2514 O O . GLY A 1 318 ? 20.391 2.475 -22.469 1 54.34 318 GLY A O 1
ATOM 2515 N N . HIS A 1 319 ? 20.266 3.586 -24.25 1 55.47 319 HIS A N 1
ATOM 2516 C CA . HIS A 1 319 ? 21.016 2.75 -25.172 1 55.47 319 HIS A CA 1
ATOM 2517 C C . HIS A 1 319 ? 22.438 2.514 -24.672 1 55.47 319 HIS A C 1
ATOM 2519 O O . HIS A 1 319 ? 23.078 1.524 -25.031 1 55.47 319 HIS A O 1
ATOM 2525 N N . ARG A 1 320 ? 23.188 3.623 -24.312 1 57.84 320 ARG A N 1
ATOM 2526 C CA . ARG A 1 320 ? 24.625 3.445 -24.266 1 57.84 320 ARG A CA 1
ATOM 2527 C C . ARG A 1 320 ? 25.031 2.646 -23.031 1 57.84 320 ARG A C 1
ATOM 2529 O O . ARG A 1 320 ? 25.75 1.646 -23.141 1 57.84 320 ARG A O 1
ATOM 2536 N N . ASN A 1 321 ? 24.953 3.375 -21.562 1 77.44 321 ASN A N 1
ATOM 2537 C CA . ASN A 1 321 ? 25.469 2.746 -20.359 1 77.44 321 ASN A CA 1
ATOM 2538 C C . ASN A 1 321 ? 24.375 2.609 -19.281 1 77.44 321 ASN A C 1
ATOM 2540 O O . ASN A 1 321 ? 23.906 3.609 -18.75 1 77.44 321 ASN A O 1
ATOM 2544 N N . LEU A 1 322 ? 23.891 1.541 -19.094 1 82.69 322 LEU A N 1
ATOM 2545 C CA . LEU A 1 322 ? 22.859 1.18 -18.125 1 82.69 322 LEU A CA 1
ATOM 2546 C C . LEU A 1 322 ? 23.203 1.699 -16.734 1 82.69 322 LEU A C 1
ATOM 2548 O O . LEU A 1 322 ? 22.328 2.232 -16.031 1 82.69 322 LEU A O 1
ATOM 2552 N N . ASP A 1 323 ? 24.438 1.709 -16.391 1 87.19 323 ASP A N 1
ATOM 2553 C CA . ASP A 1 323 ? 24.875 2.129 -15.055 1 87.19 323 ASP A CA 1
ATOM 2554 C C . ASP A 1 323 ? 24.672 3.627 -14.859 1 87.19 323 ASP A C 1
ATOM 2556 O O . ASP A 1 323 ? 24.203 4.059 -13.797 1 87.19 323 ASP A O 1
ATOM 2560 N N . ASP A 1 324 ? 24.938 4.359 -15.836 1 88.94 324 ASP A N 1
ATOM 2561 C CA . ASP A 1 324 ? 24.766 5.809 -15.758 1 88.94 324 ASP A CA 1
ATOM 2562 C C . ASP A 1 324 ? 23.297 6.188 -15.711 1 88.94 324 ASP A C 1
ATOM 2564 O O . ASP A 1 324 ? 22.906 7.113 -15 1 88.94 324 ASP A O 1
ATOM 2568 N N . THR A 1 325 ? 22.531 5.488 -16.484 1 90.06 325 THR A N 1
ATOM 2569 C CA . THR A 1 325 ? 21.094 5.738 -16.5 1 90.06 325 THR A CA 1
ATOM 2570 C C . THR A 1 325 ? 20.5 5.484 -15.117 1 90.06 325 THR A C 1
ATOM 2572 O O . THR A 1 325 ? 19.719 6.297 -14.609 1 90.06 325 THR A O 1
ATOM 2575 N N . ILE A 1 326 ? 20.922 4.41 -14.547 1 93.62 326 ILE A N 1
ATOM 2576 C CA . ILE A 1 326 ? 20.453 4.035 -13.219 1 93.62 326 ILE A CA 1
ATOM 2577 C C . ILE A 1 326 ? 20.875 5.102 -12.211 1 93.62 326 ILE A C 1
ATOM 2579 O O . ILE A 1 326 ? 20.047 5.586 -11.43 1 93.62 326 ILE A O 1
ATOM 2583 N N . PHE A 1 327 ? 22.156 5.461 -12.32 1 95.5 327 PHE A N 1
ATOM 2584 C CA . PHE A 1 327 ? 22.703 6.445 -11.391 1 95.5 327 PHE A CA 1
ATOM 2585 C C . PHE A 1 327 ? 21.969 7.77 -11.508 1 95.5 327 PHE A C 1
ATOM 2587 O O . PHE A 1 327 ? 21.516 8.328 -10.5 1 95.5 327 PHE A O 1
ATOM 2594 N N . ASN A 1 328 ? 21.75 8.242 -12.625 1 95.06 328 ASN A N 1
ATOM 2595 C CA . ASN A 1 328 ? 21.094 9.523 -12.859 1 95.06 328 ASN A CA 1
ATOM 2596 C C . ASN A 1 328 ? 19.641 9.492 -12.414 1 95.06 328 ASN A C 1
ATOM 2598 O O . ASN A 1 328 ? 19.141 10.469 -11.844 1 95.06 328 ASN A O 1
ATOM 2602 N N . THR A 1 329 ? 18.969 8.422 -12.688 1 95.88 329 THR A N 1
ATOM 2603 C CA . THR A 1 329 ? 17.578 8.289 -12.258 1 95.88 329 THR A CA 1
ATOM 2604 C C . THR A 1 329 ? 17.484 8.328 -10.734 1 95.88 329 THR A C 1
ATOM 2606 O O . THR A 1 329 ? 16.609 9.008 -10.18 1 95.88 329 THR A O 1
ATOM 2609 N N . ASN A 1 330 ? 18.438 7.582 -10.102 1 97.56 330 ASN A N 1
ATOM 2610 C CA . ASN A 1 330 ? 18.453 7.586 -8.641 1 97.56 330 ASN A CA 1
ATOM 2611 C C . ASN A 1 330 ? 18.734 8.984 -8.094 1 97.56 330 ASN A C 1
ATOM 2613 O O . ASN A 1 330 ? 18.109 9.398 -7.117 1 97.56 330 ASN A O 1
ATOM 2617 N N . ILE A 1 331 ? 19.578 9.727 -8.695 1 98.19 331 ILE A N 1
ATOM 2618 C CA . ILE A 1 331 ? 19.906 11.086 -8.273 1 98.19 331 ILE A CA 1
ATOM 2619 C C . ILE A 1 331 ? 18.672 11.984 -8.43 1 98.19 331 ILE A C 1
ATOM 2621 O O . ILE A 1 331 ? 18.312 12.719 -7.504 1 98.19 331 ILE A O 1
ATOM 2625 N N . GLU A 1 332 ? 18.078 11.906 -9.57 1 97.69 332 GLU A N 1
ATOM 2626 C CA . GLU A 1 332 ? 16.859 12.672 -9.805 1 97.69 332 GLU A CA 1
ATOM 2627 C C . GLU A 1 332 ? 15.773 12.32 -8.781 1 97.69 332 GLU A C 1
ATOM 2629 O O . GLU A 1 332 ? 15.07 13.195 -8.289 1 97.69 332 GLU A O 1
ATOM 2634 N N . ALA A 1 333 ? 15.68 11.07 -8.492 1 98.31 333 ALA A N 1
ATOM 2635 C CA . ALA A 1 333 ? 14.672 10.57 -7.559 1 98.31 333 ALA A CA 1
ATOM 2636 C C . ALA A 1 333 ? 14.875 11.172 -6.168 1 98.31 333 ALA A C 1
ATOM 2638 O O . ALA A 1 333 ? 13.906 11.461 -5.465 1 98.31 333 ALA A O 1
ATOM 2639 N N . THR A 1 334 ? 16.141 11.344 -5.734 1 98.62 334 THR A N 1
ATOM 2640 C CA . THR A 1 334 ? 16.391 11.875 -4.402 1 98.62 334 THR A CA 1
ATOM 2641 C C . THR A 1 334 ? 15.75 13.25 -4.234 1 98.62 334 THR A C 1
ATOM 2643 O O . THR A 1 334 ? 15.141 13.531 -3.197 1 98.62 334 THR A O 1
ATOM 2646 N N . GLN A 1 335 ? 15.789 14.07 -5.242 1 97.88 335 GLN A N 1
ATOM 2647 C CA . GLN A 1 335 ? 15.172 15.391 -5.199 1 97.88 335 GLN A CA 1
ATOM 2648 C C . GLN A 1 335 ? 13.648 15.289 -5.156 1 97.88 335 GLN A C 1
ATOM 2650 O O . GLN A 1 335 ? 13 15.969 -4.359 1 97.88 335 GLN A O 1
ATOM 2655 N N . ALA A 1 336 ? 13.156 14.438 -6 1 98.25 336 ALA A N 1
ATOM 2656 C CA . ALA A 1 336 ? 11.711 14.258 -6.07 1 98.25 336 ALA A CA 1
ATOM 2657 C C . ALA A 1 336 ? 11.164 13.703 -4.758 1 98.25 336 ALA A C 1
ATOM 2659 O O . ALA A 1 336 ? 10.109 14.141 -4.281 1 98.25 336 ALA A O 1
ATOM 2660 N N . ILE A 1 337 ? 11.891 12.773 -4.195 1 98.69 337 ILE A N 1
ATOM 2661 C CA . ILE A 1 337 ? 11.461 12.133 -2.955 1 98.69 337 ILE A CA 1
ATOM 2662 C C . ILE A 1 337 ? 11.398 13.172 -1.836 1 98.69 337 ILE A C 1
ATOM 2664 O O . ILE A 1 337 ? 10.398 13.281 -1.129 1 98.69 337 ILE A O 1
ATOM 2668 N N . ALA A 1 338 ? 12.438 13.953 -1.666 1 98.5 338 ALA A N 1
ATOM 2669 C CA . ALA A 1 338 ? 12.469 14.984 -0.63 1 98.5 338 ALA A CA 1
ATOM 2670 C C . ALA A 1 338 ? 11.297 15.953 -0.776 1 98.5 338 ALA A C 1
ATOM 2672 O O . ALA A 1 338 ? 10.641 16.297 0.209 1 98.5 338 ALA A O 1
ATOM 2673 N N . ARG A 1 339 ? 10.992 16.344 -1.932 1 98 339 ARG A N 1
ATOM 2674 C CA . ARG A 1 339 ? 9.883 17.266 -2.174 1 98 339 ARG A CA 1
ATOM 2675 C C . ARG A 1 339 ? 8.547 16.609 -1.839 1 98 339 ARG A C 1
ATOM 2677 O O . ARG A 1 339 ? 7.691 17.234 -1.207 1 98 339 ARG A O 1
ATOM 2684 N N . GLN A 1 340 ? 8.367 15.391 -2.299 1 98.44 340 GLN A N 1
ATOM 2685 C CA . GLN A 1 340 ? 7.105 14.695 -2.084 1 98.44 340 GLN A CA 1
ATOM 2686 C C . GLN A 1 340 ? 6.836 14.484 -0.597 1 98.44 340 GLN A C 1
ATOM 2688 O O . GLN A 1 340 ? 5.688 14.547 -0.152 1 98.44 340 GLN A O 1
ATOM 2693 N N . LEU A 1 341 ? 7.926 14.227 0.126 1 98.38 341 LEU A N 1
ATOM 2694 C CA . LEU A 1 341 ? 7.762 14.062 1.566 1 98.38 341 LEU A CA 1
ATOM 2695 C C . LEU A 1 341 ? 7.219 15.344 2.197 1 98.38 341 LEU A C 1
ATOM 2697 O O . LEU A 1 341 ? 6.32 15.289 3.041 1 98.38 341 LEU A O 1
ATOM 2701 N N . ARG A 1 342 ? 7.676 16.469 1.786 1 97.25 342 ARG A N 1
ATOM 2702 C CA . ARG A 1 342 ? 7.207 17.766 2.293 1 97.25 342 ARG A CA 1
ATOM 2703 C C . ARG A 1 342 ? 5.793 18.062 1.805 1 97.25 342 ARG A C 1
ATOM 2705 O O . ARG A 1 342 ? 4.918 18.422 2.598 1 97.25 342 ARG A O 1
ATOM 2712 N N . LEU A 1 343 ? 5.605 17.875 0.518 1 98.06 343 LEU A N 1
ATOM 2713 C CA . LEU A 1 343 ? 4.34 18.219 -0.124 1 98.06 343 LEU A CA 1
ATOM 2714 C C . LEU A 1 343 ? 3.197 17.406 0.459 1 98.06 343 LEU A C 1
ATOM 2716 O O . LEU A 1 343 ? 2.139 17.938 0.782 1 98.06 343 LEU A O 1
ATOM 2720 N N . ARG A 1 344 ? 3.457 16.125 0.63 1 98.12 344 ARG A N 1
ATOM 2721 C CA . ARG A 1 344 ? 2.422 15.227 1.136 1 98.12 344 ARG A CA 1
ATOM 2722 C C . ARG A 1 344 ? 2.404 15.219 2.66 1 98.12 344 ARG A C 1
ATOM 2724 O O . ARG A 1 344 ? 1.494 14.656 3.273 1 98.12 344 ARG A O 1
ATOM 2731 N N . ASN A 1 345 ? 3.434 15.797 3.236 1 97.06 345 ASN A N 1
ATOM 2732 C CA . ASN A 1 345 ? 3.676 15.781 4.676 1 97.06 345 ASN A CA 1
ATOM 2733 C C . ASN A 1 345 ? 3.721 14.359 5.219 1 97.06 345 ASN A C 1
ATOM 2735 O O . ASN A 1 345 ? 3.012 14.031 6.172 1 97.06 345 ASN A O 1
ATOM 2739 N N . LEU A 1 346 ? 4.551 13.594 4.578 1 97.56 346 LEU A N 1
ATOM 2740 C CA . LEU A 1 346 ? 4.727 12.211 5.008 1 97.56 346 LEU A CA 1
ATOM 2741 C C . LEU A 1 346 ? 5.707 12.125 6.176 1 97.56 346 LEU A C 1
ATOM 2743 O O . LEU A 1 346 ? 6.816 12.656 6.098 1 97.56 346 LEU A O 1
ATOM 2747 N N . GLY A 1 347 ? 5.281 11.516 7.277 1 95.06 347 GLY A N 1
ATOM 2748 C CA . GLY A 1 347 ? 6.129 11.32 8.445 1 95.06 347 GLY A CA 1
ATOM 2749 C C . GLY A 1 347 ? 6.23 9.867 8.875 1 95.06 347 GLY A C 1
ATOM 2750 O O . GLY A 1 347 ? 5.512 9.016 8.359 1 95.06 347 GLY A O 1
ATOM 2751 N N . GLY A 1 348 ? 7.172 9.555 9.734 1 94.44 348 GLY A N 1
ATOM 2752 C CA . GLY A 1 348 ? 7.422 8.195 10.195 1 94.44 348 GLY A CA 1
ATOM 2753 C C . GLY A 1 348 ? 8.555 7.52 9.453 1 94.44 348 GLY A C 1
ATOM 2754 O O . GLY A 1 348 ? 9.547 8.164 9.094 1 94.44 348 GLY A O 1
ATOM 2755 N N . ILE A 1 349 ? 8.398 6.215 9.367 1 96.44 349 ILE A N 1
ATOM 2756 C CA . ILE A 1 349 ? 9.438 5.441 8.688 1 96.44 349 ILE A CA 1
ATOM 2757 C C . ILE A 1 349 ? 9.203 5.473 7.18 1 96.44 349 ILE A C 1
ATOM 2759 O O . ILE A 1 349 ? 8.07 5.297 6.719 1 96.44 349 ILE A O 1
ATOM 2763 N N . ILE A 1 350 ? 10.18 5.758 6.473 1 97.94 350 ILE A N 1
ATOM 2764 C CA . ILE A 1 350 ? 10.156 5.766 5.016 1 97.94 350 ILE A CA 1
ATOM 2765 C C . ILE A 1 350 ? 11.227 4.816 4.477 1 97.94 350 ILE A C 1
ATOM 2767 O O . ILE A 1 350 ? 12.383 4.875 4.898 1 97.94 350 ILE A O 1
ATOM 2771 N N . ILE A 1 351 ? 10.844 3.926 3.645 1 97.88 351 ILE A N 1
ATOM 2772 C CA . ILE A 1 351 ? 11.781 3.004 3.014 1 97.88 351 ILE A CA 1
ATOM 2773 C C . ILE A 1 351 ? 11.859 3.297 1.518 1 97.88 351 ILE A C 1
ATOM 2775 O O . ILE A 1 351 ? 10.844 3.285 0.82 1 97.88 351 ILE A O 1
ATOM 2779 N N . ILE A 1 352 ? 13.047 3.506 1.053 1 98.06 352 ILE A N 1
ATOM 2780 C CA . ILE A 1 352 ? 13.258 3.826 -0.354 1 98.06 352 ILE A CA 1
ATOM 2781 C C . ILE A 1 352 ? 13.961 2.662 -1.048 1 98.06 352 ILE A C 1
ATOM 2783 O O . ILE A 1 352 ? 15.008 2.191 -0.583 1 98.06 352 ILE A O 1
ATOM 2787 N N . ASP A 1 353 ? 13.383 2.199 -2.094 1 97.5 353 ASP A N 1
ATOM 2788 C CA . ASP A 1 353 ? 13.969 1.147 -2.922 1 97.5 353 ASP A CA 1
ATOM 2789 C C . ASP A 1 353 ? 14.602 1.731 -4.184 1 97.5 353 ASP A C 1
ATOM 2791 O O . ASP A 1 353 ? 13.953 1.815 -5.227 1 97.5 353 ASP A O 1
ATOM 2795 N N . PHE A 1 354 ? 15.883 2.059 -4.098 1 97.31 354 PHE A N 1
ATOM 2796 C CA . PHE A 1 354 ? 16.625 2.588 -5.238 1 97.31 354 PHE A CA 1
ATOM 2797 C C . PHE A 1 354 ? 16.906 1.49 -6.254 1 97.31 354 PHE A C 1
ATOM 2799 O O . PHE A 1 354 ? 17.016 0.315 -5.895 1 97.31 354 PHE A O 1
ATOM 2806 N N . ILE A 1 355 ? 17.031 1.908 -7.453 1 94.38 355 ILE A N 1
ATOM 2807 C CA . ILE A 1 355 ? 17.484 0.947 -8.445 1 94.38 355 ILE A CA 1
ATOM 2808 C C . ILE A 1 355 ? 18.891 0.455 -8.078 1 94.38 355 ILE A C 1
ATOM 2810 O O . ILE A 1 355 ? 19.75 1.247 -7.691 1 94.38 355 ILE A O 1
ATOM 2814 N N . ASP A 1 356 ? 19.141 -0.776 -8.227 1 91.88 356 ASP A N 1
ATOM 2815 C CA . ASP A 1 356 ? 20.391 -1.391 -7.801 1 91.88 356 ASP A CA 1
ATOM 2816 C C . ASP A 1 356 ? 21.578 -0.75 -8.508 1 91.88 356 ASP A C 1
ATOM 2818 O O . ASP A 1 356 ? 21.547 -0.545 -9.727 1 91.88 356 ASP A O 1
ATOM 2822 N N . MET A 1 357 ? 22.516 -0.428 -7.699 1 92.12 357 MET A N 1
ATOM 2823 C CA . MET A 1 357 ? 23.766 0.129 -8.195 1 92.12 357 MET A CA 1
ATOM 2824 C C . MET A 1 357 ? 24.938 -0.75 -7.805 1 92.12 357 MET A C 1
ATOM 2826 O O . MET A 1 357 ? 25.156 -1.006 -6.617 1 92.12 357 MET A O 1
ATOM 2830 N N . ASN A 1 358 ? 25.688 -1.151 -8.68 1 87.75 358 ASN A N 1
ATOM 2831 C CA . ASN A 1 358 ? 26.844 -2.004 -8.414 1 87.75 358 ASN A CA 1
ATOM 2832 C C . ASN A 1 358 ? 28.062 -1.188 -7.973 1 87.75 358 ASN A C 1
ATOM 2834 O O . ASN A 1 358 ? 28.953 -1.711 -7.309 1 87.75 358 ASN A O 1
ATOM 2838 N N . ASN A 1 359 ? 28.094 0.039 -8.305 1 91.19 359 ASN A N 1
ATOM 2839 C CA . ASN A 1 359 ? 29.188 0.95 -7.98 1 91.19 359 ASN A CA 1
ATOM 2840 C C . ASN A 1 359 ? 29 1.584 -6.605 1 91.19 359 ASN A C 1
ATOM 2842 O O . ASN A 1 359 ? 28.031 2.299 -6.375 1 91.19 359 ASN A O 1
ATOM 2846 N N . GLU A 1 360 ? 29.953 1.361 -5.742 1 93.69 360 GLU A N 1
ATOM 2847 C CA . GLU A 1 360 ? 29.875 1.881 -4.379 1 93.69 360 GLU A CA 1
ATOM 2848 C C . GLU A 1 360 ? 29.906 3.406 -4.367 1 93.69 360 GLU A C 1
ATOM 2850 O O . GLU A 1 360 ? 29.281 4.043 -3.521 1 93.69 360 GLU A O 1
ATOM 2855 N N . ASP A 1 361 ? 30.641 3.9 -5.23 1 96.06 361 ASP A N 1
ATOM 2856 C CA . ASP A 1 361 ? 30.703 5.355 -5.324 1 96.06 361 ASP A CA 1
ATOM 2857 C C . ASP A 1 361 ? 29.344 5.941 -5.691 1 96.06 361 ASP A C 1
ATOM 2859 O O . ASP A 1 361 ? 28.938 6.98 -5.16 1 96.06 361 ASP A O 1
ATOM 2863 N N . HIS A 1 362 ? 28.656 5.266 -6.637 1 95.81 362 HIS A N 1
ATOM 2864 C CA . HIS A 1 362 ? 27.297 5.691 -6.988 1 95.81 362 HIS A CA 1
ATOM 2865 C C . HIS A 1 362 ? 26.391 5.664 -5.77 1 95.81 362 HIS A C 1
ATOM 2867 O O . HIS A 1 362 ? 25.625 6.605 -5.547 1 95.81 362 HIS A O 1
ATOM 2873 N N . ARG A 1 363 ? 26.5 4.664 -5 1 96.69 363 ARG A N 1
ATOM 2874 C CA . ARG A 1 363 ? 25.672 4.539 -3.807 1 96.69 363 ARG A CA 1
ATOM 2875 C C . ARG A 1 363 ? 25.953 5.676 -2.828 1 96.69 363 ARG A C 1
ATOM 2877 O O . ARG A 1 363 ? 25.016 6.277 -2.293 1 96.69 363 ARG A O 1
ATOM 2884 N N . ARG A 1 364 ? 27.188 5.965 -2.629 1 97.19 364 ARG A N 1
ATOM 2885 C CA . ARG A 1 364 ? 27.578 7.039 -1.721 1 97.19 364 ARG A CA 1
ATOM 2886 C C . ARG A 1 364 ? 27.047 8.383 -2.207 1 97.19 364 ARG A C 1
ATOM 2888 O O . ARG A 1 364 ? 26.516 9.172 -1.42 1 97.19 364 ARG A O 1
ATOM 2895 N N . ARG A 1 365 ? 27.188 8.602 -3.438 1 97.81 365 ARG A N 1
ATOM 2896 C CA . ARG A 1 365 ? 26.766 9.875 -4.012 1 97.81 365 ARG A CA 1
ATOM 2897 C C . ARG A 1 365 ? 25.25 10.031 -3.947 1 97.81 365 ARG A C 1
ATOM 2899 O O . ARG A 1 365 ? 24.734 11.133 -3.723 1 97.81 365 ARG A O 1
ATOM 2906 N N . VAL A 1 366 ? 24.531 8.945 -4.18 1 98.12 366 VAL A N 1
ATOM 2907 C CA . VAL A 1 366 ? 23.078 8.977 -4.102 1 98.12 366 VAL A CA 1
ATOM 2908 C C . VAL A 1 366 ? 22.641 9.297 -2.674 1 98.12 366 VAL A C 1
ATOM 2910 O O . VAL A 1 366 ? 21.75 10.125 -2.461 1 98.12 366 VAL A O 1
ATOM 2913 N N . LEU A 1 367 ? 23.297 8.695 -1.73 1 98 367 LEU A N 1
ATOM 2914 C CA . LEU A 1 367 ? 22.984 8.961 -0.329 1 98 367 LEU A CA 1
ATOM 2915 C C . LEU A 1 367 ? 23.25 10.414 0.028 1 98 367 LEU A C 1
ATOM 2917 O O . LEU A 1 367 ? 22.453 11.055 0.708 1 98 367 LEU A O 1
ATOM 2921 N N . HIS A 1 368 ? 24.344 10.875 -0.44 1 97.88 368 HIS A N 1
ATOM 2922 C CA . HIS A 1 368 ? 24.703 12.273 -0.203 1 97.88 368 HIS A CA 1
ATOM 2923 C C . HIS A 1 368 ? 23.703 13.219 -0.842 1 97.88 368 HIS A C 1
ATOM 2925 O O . HIS A 1 368 ? 23.281 14.203 -0.227 1 97.88 368 HIS A O 1
ATOM 2931 N N . SER A 1 369 ? 23.328 12.875 -2.023 1 98.25 369 SER A N 1
ATOM 2932 C CA . SER A 1 369 ? 22.328 13.672 -2.721 1 98.25 369 SER A CA 1
ATOM 2933 C C . SER A 1 369 ? 21.016 13.711 -1.945 1 98.25 369 SER A C 1
ATOM 2935 O O . SER A 1 369 ? 20.391 14.773 -1.831 1 98.25 369 SER A O 1
ATOM 2937 N N . LEU A 1 370 ? 20.578 12.602 -1.408 1 98.38 370 LEU A N 1
ATOM 2938 C CA . LEU A 1 370 ? 19.359 12.531 -0.609 1 98.38 370 LEU A CA 1
ATOM 2939 C C . LEU A 1 370 ? 19.469 13.391 0.643 1 98.38 370 LEU A C 1
ATOM 2941 O O . LEU A 1 370 ? 18.562 14.164 0.958 1 98.38 370 LEU A O 1
ATOM 2945 N N . GLU A 1 371 ? 20.547 13.305 1.283 1 97.81 371 GLU A N 1
ATOM 2946 C CA . GLU A 1 371 ? 20.781 14.094 2.486 1 97.81 371 GLU A CA 1
ATOM 2947 C C . GLU A 1 371 ? 20.75 15.594 2.182 1 97.81 371 GLU A C 1
ATOM 2949 O O . GLU A 1 371 ? 20.172 16.375 2.943 1 97.81 371 GLU A O 1
ATOM 2954 N N . GLN A 1 372 ? 21.344 15.945 1.097 1 97.38 372 GLN A N 1
ATOM 2955 C CA . GLN A 1 372 ? 21.344 17.344 0.683 1 97.38 372 GLN A CA 1
ATOM 2956 C C . GLN A 1 372 ? 19.922 17.828 0.387 1 97.38 372 GLN A C 1
ATOM 2958 O O . GLN A 1 372 ? 19.531 18.922 0.797 1 97.38 372 GLN A O 1
ATOM 2963 N N . ALA A 1 373 ? 19.203 17.016 -0.296 1 97.56 373 ALA A N 1
ATOM 2964 C CA . ALA A 1 373 ? 17.812 17.375 -0.624 1 97.56 373 ALA A CA 1
ATOM 2965 C C . ALA A 1 373 ? 16.969 17.516 0.638 1 97.56 373 ALA A C 1
ATOM 2967 O O . ALA A 1 373 ? 16.125 18.406 0.734 1 97.56 373 ALA A O 1
ATOM 2968 N N . LEU A 1 374 ? 17.234 16.703 1.635 1 97.12 374 LEU A N 1
ATOM 2969 C CA . LEU A 1 374 ? 16.453 16.672 2.869 1 97.12 374 LEU A CA 1
ATOM 2970 C C . LEU A 1 374 ? 16.859 17.812 3.797 1 97.12 374 LEU A C 1
ATOM 2972 O O . LEU A 1 374 ? 16.141 18.125 4.738 1 97.12 374 LEU A O 1
ATOM 2976 N N . SER A 1 375 ? 17.984 18.359 3.541 1 93 375 SER A N 1
ATOM 2977 C CA . SER A 1 375 ? 18.484 19.438 4.387 1 93 375 SER A CA 1
ATOM 2978 C C . SER A 1 375 ? 17.578 20.672 4.293 1 93 375 SER A C 1
ATOM 2980 O O . SER A 1 375 ? 17.594 21.531 5.176 1 93 375 SER A O 1
ATOM 2982 N N . LYS A 1 376 ? 16.75 20.703 3.217 1 87.75 376 LYS A N 1
ATOM 2983 C CA . LYS A 1 376 ? 15.844 21.828 3.018 1 87.75 376 LYS A CA 1
ATOM 2984 C C . LYS A 1 376 ? 14.539 21.609 3.777 1 87.75 376 LYS A C 1
ATOM 2986 O O . LYS A 1 376 ? 13.695 22.516 3.836 1 87.75 376 LYS A O 1
ATOM 2991 N N . ASP A 1 377 ? 14.414 20.469 4.348 1 91.06 377 ASP A N 1
ATOM 2992 C CA . ASP A 1 377 ? 13.195 20.125 5.082 1 91.06 377 ASP A CA 1
ATOM 2993 C C . ASP A 1 377 ? 13.211 20.75 6.477 1 91.06 377 ASP A C 1
ATOM 2995 O O . ASP A 1 377 ? 14.156 20.531 7.246 1 91.06 377 ASP A O 1
ATOM 2999 N N . ARG A 1 378 ? 12.203 21.469 6.836 1 83.81 378 ARG A N 1
ATOM 3000 C CA . ARG A 1 378 ? 12.117 22.094 8.148 1 83.81 378 ARG A CA 1
ATOM 3001 C C . ARG A 1 378 ? 11.766 21.078 9.227 1 83.81 378 ARG A C 1
ATOM 3003 O O . ARG A 1 378 ? 11.867 21.375 10.422 1 83.81 378 ARG A O 1
ATOM 3010 N N . VAL A 1 379 ? 11.367 19.906 8.789 1 88.5 379 VAL A N 1
ATOM 3011 C CA . VAL A 1 379 ? 11.078 18.812 9.703 1 88.5 379 VAL A CA 1
ATOM 3012 C C . VAL A 1 379 ? 12.289 17.891 9.812 1 88.5 379 VAL A C 1
ATOM 3014 O O . VAL A 1 379 ? 12.93 17.578 8.805 1 88.5 379 VAL A O 1
ATOM 3017 N N . LYS A 1 380 ? 12.594 17.484 10.945 1 87.62 380 LYS A N 1
ATOM 3018 C CA . LYS A 1 380 ? 13.766 16.656 11.188 1 87.62 380 LYS A CA 1
ATOM 3019 C C . LYS A 1 380 ? 13.664 15.336 10.43 1 87.62 380 LYS A C 1
ATOM 3021 O O . LYS A 1 380 ? 12.633 14.656 10.477 1 87.62 380 LYS A O 1
ATOM 3026 N N . THR A 1 381 ? 14.719 15 9.742 1 93.44 381 THR A N 1
ATOM 3027 C CA . THR A 1 381 ? 14.82 13.727 9.031 1 93.44 381 THR A CA 1
ATOM 3028 C C . THR A 1 381 ? 16.094 12.992 9.414 1 93.44 381 THR A C 1
ATOM 3030 O O . THR A 1 381 ? 17.062 13.609 9.883 1 93.44 381 THR A O 1
ATOM 3033 N N . SER A 1 382 ? 16.109 11.734 9.406 1 92.62 382 SER A N 1
ATOM 3034 C CA . SER A 1 382 ? 17.281 10.891 9.594 1 92.62 382 SER A CA 1
ATOM 3035 C C . SER A 1 382 ? 17.391 9.836 8.492 1 92.62 382 SER A C 1
ATOM 3037 O O . SER A 1 382 ? 16.375 9.25 8.086 1 92.62 382 SER A O 1
ATOM 3039 N N . VAL A 1 383 ? 18.578 9.727 7.941 1 95.75 383 VAL A N 1
ATOM 3040 C CA . VAL A 1 383 ? 18.797 8.773 6.859 1 95.75 383 VAL A CA 1
ATOM 3041 C C . VAL A 1 383 ? 19.828 7.723 7.301 1 95.75 383 VAL A C 1
ATOM 3043 O O . VAL A 1 383 ? 20.891 8.07 7.789 1 95.75 383 VAL A O 1
ATOM 3046 N N . ASN A 1 384 ? 19.406 6.496 7.152 1 92.19 384 ASN A N 1
ATOM 3047 C CA . ASN A 1 384 ? 20.359 5.402 7.359 1 92.19 384 ASN A CA 1
ATOM 3048 C C . ASN A 1 384 ? 20.953 4.93 6.039 1 92.19 384 ASN A C 1
ATOM 3050 O O . ASN A 1 384 ? 20.422 5.211 4.969 1 92.19 384 ASN A O 1
ATOM 3054 N N . GLY A 1 385 ? 22.141 4.355 6.059 1 89.25 385 GLY A N 1
ATOM 3055 C CA . GLY A 1 385 ? 22.781 3.855 4.852 1 89.25 385 GLY A CA 1
ATOM 3056 C C . GLY A 1 385 ? 22.016 2.732 4.188 1 89.25 385 GLY A C 1
ATOM 3057 O O . GLY A 1 385 ? 20.906 2.395 4.617 1 89.25 385 GLY A O 1
ATOM 3058 N N . PHE A 1 386 ? 22.531 2.264 3.068 1 91.94 386 PHE A N 1
ATOM 3059 C CA . PHE A 1 386 ? 21.922 1.16 2.33 1 91.94 386 PHE A CA 1
ATOM 3060 C C . PHE A 1 386 ? 21.938 -0.118 3.16 1 91.94 386 PHE A C 1
ATOM 3062 O O . PHE A 1 386 ? 22.953 -0.444 3.791 1 91.94 386 PHE A O 1
ATOM 3069 N N . SER A 1 387 ? 20.812 -0.748 3.188 1 91.06 387 SER A N 1
ATOM 3070 C CA . SER A 1 387 ? 20.766 -2.064 3.812 1 91.06 387 SER A CA 1
ATOM 3071 C C . SER A 1 387 ? 21.391 -3.129 2.918 1 91.06 387 SER A C 1
ATOM 3073 O O . SER A 1 387 ? 21.859 -2.826 1.821 1 91.06 387 SER A O 1
ATOM 3075 N N . ALA A 1 388 ? 21.344 -4.371 3.439 1 85.19 388 ALA A N 1
ATOM 3076 C CA . ALA A 1 388 ? 21.906 -5.492 2.682 1 85.19 388 ALA A CA 1
ATOM 3077 C C . ALA A 1 388 ? 21.078 -5.75 1.416 1 85.19 388 ALA A C 1
ATOM 3079 O O . ALA A 1 388 ? 21.625 -6.203 0.405 1 85.19 388 ALA A O 1
ATOM 3080 N N . LEU A 1 389 ? 19.859 -5.336 1.456 1 89.56 389 LEU A N 1
ATOM 3081 C CA . LEU A 1 389 ? 18.984 -5.582 0.317 1 89.56 389 LEU A CA 1
ATOM 3082 C C . LEU A 1 389 ? 18.922 -4.367 -0.603 1 89.56 389 LEU A C 1
ATOM 3084 O O . LEU A 1 389 ? 18.141 -4.332 -1.546 1 89.56 389 LEU A O 1
ATOM 3088 N N . GLY A 1 390 ? 19.719 -3.375 -0.301 1 90.75 390 GLY A N 1
ATOM 3089 C CA . GLY A 1 390 ? 19.812 -2.209 -1.163 1 90.75 390 GLY A CA 1
ATOM 3090 C C . GLY A 1 390 ? 18.766 -1.156 -0.866 1 90.75 390 GLY A C 1
ATOM 3091 O O . GLY A 1 390 ? 18.5 -0.276 -1.689 1 90.75 390 GLY A O 1
ATOM 3092 N N . LEU A 1 391 ? 18.141 -1.223 0.282 1 95.25 391 LEU A N 1
ATOM 3093 C CA . LEU A 1 391 ? 17.109 -0.263 0.683 1 95.25 391 LEU A CA 1
ATOM 3094 C C . LEU A 1 391 ? 17.719 0.856 1.524 1 95.25 391 LEU A C 1
ATOM 3096 O O . LEU A 1 391 ? 18.734 0.654 2.199 1 95.25 391 LEU A O 1
ATOM 3100 N N . VAL A 1 392 ? 17.156 1.959 1.421 1 96.88 392 VAL A N 1
ATOM 3101 C CA . VAL A 1 392 ? 17.5 3.049 2.326 1 96.88 392 VAL A CA 1
ATOM 3102 C C . VAL A 1 392 ? 16.359 3.283 3.318 1 96.88 392 VAL A C 1
ATOM 3104 O O . VAL A 1 392 ? 15.211 3.486 2.918 1 96.88 392 VAL A O 1
ATOM 3107 N N . GLU A 1 393 ? 16.719 3.215 4.59 1 95.69 393 GLU A N 1
ATOM 3108 C CA . GLU A 1 393 ? 15.773 3.477 5.672 1 95.69 393 GLU A CA 1
ATOM 3109 C C . GLU A 1 393 ? 15.93 4.898 6.203 1 95.69 393 GLU A C 1
ATOM 3111 O O . GLU A 1 393 ? 17.031 5.344 6.496 1 95.69 393 GLU A O 1
ATOM 3116 N N . MET A 1 394 ? 14.812 5.598 6.277 1 96.5 394 MET A N 1
ATOM 3117 C CA . MET A 1 394 ? 14.875 6.941 6.84 1 96.5 394 MET A CA 1
ATOM 3118 C C . MET A 1 394 ? 13.648 7.238 7.688 1 96.5 394 MET A C 1
ATOM 3120 O O . MET A 1 394 ? 12.664 6.496 7.641 1 96.5 394 MET A O 1
ATOM 3124 N N . THR A 1 395 ? 13.742 8.234 8.539 1 95.19 395 THR A N 1
ATOM 3125 C CA . THR A 1 395 ? 12.617 8.711 9.328 1 95.19 395 THR A CA 1
ATOM 3126 C C . THR A 1 395 ? 12.391 10.203 9.117 1 95.19 395 THR A C 1
ATOM 3128 O O . THR A 1 395 ? 13.336 10.938 8.812 1 95.19 395 THR A O 1
ATOM 3131 N N . ARG A 1 396 ? 11.219 10.578 9.141 1 94.94 396 ARG A N 1
ATOM 3132 C CA . ARG A 1 396 ? 10.789 11.969 9.188 1 94.94 396 ARG A CA 1
ATOM 3133 C C . ARG A 1 396 ? 9.789 12.195 10.312 1 94.94 396 ARG A C 1
ATOM 3135 O O . ARG A 1 396 ? 8.812 11.453 10.445 1 94.94 396 ARG A O 1
ATOM 3142 N N . LYS A 1 397 ? 10.07 13.148 11.094 1 88.88 397 LYS A N 1
ATOM 3143 C CA . LYS A 1 397 ? 9.227 13.391 12.258 1 88.88 397 LYS A CA 1
ATOM 3144 C C . LYS A 1 397 ? 7.785 13.688 11.844 1 88.88 397 LYS A C 1
ATOM 3146 O O . LYS A 1 397 ? 7.547 14.438 10.898 1 88.88 397 LYS A O 1
ATOM 3151 N N . ARG A 1 398 ? 6.867 13.086 12.602 1 87.19 398 ARG A N 1
ATOM 3152 C CA . ARG A 1 398 ? 5.457 13.375 12.367 1 87.19 398 ARG A CA 1
ATOM 3153 C C . ARG A 1 398 ? 5.066 14.727 12.953 1 87.19 398 ARG A C 1
ATOM 3155 O O . ARG A 1 398 ? 5.352 15.008 14.117 1 87.19 398 ARG A O 1
ATOM 3162 N N . THR A 1 399 ? 4.48 15.539 12.211 1 82.62 399 THR A N 1
ATOM 3163 C CA . THR A 1 399 ? 4.062 16.859 12.68 1 82.62 399 THR A CA 1
ATOM 3164 C C . THR A 1 399 ? 2.551 17.016 12.555 1 82.62 399 THR A C 1
ATOM 3166 O O . THR A 1 399 ? 1.877 17.344 13.539 1 82.62 399 THR A O 1
ATOM 3169 N N . ARG A 1 400 ? 1.985 16.875 11.453 1 83.5 400 ARG A N 1
ATOM 3170 C CA . ARG A 1 400 ? 0.556 16.906 11.156 1 83.5 400 ARG A CA 1
ATOM 3171 C C . ARG A 1 400 ? 0.157 15.742 10.258 1 83.5 400 ARG A C 1
ATOM 3173 O O . ARG A 1 400 ? 1.002 14.93 9.867 1 83.5 400 ARG A O 1
ATOM 3180 N N . GLU A 1 401 ? -1.119 15.766 10.039 1 89.31 401 GLU A N 1
ATOM 3181 C CA . GLU A 1 401 ? -1.607 14.711 9.148 1 89.31 401 GLU A CA 1
ATOM 3182 C C . GLU A 1 401 ? -1.122 14.922 7.719 1 89.31 401 GLU A C 1
ATOM 3184 O O . GLU A 1 401 ? -0.965 16.062 7.273 1 89.31 401 GLU A O 1
ATOM 3189 N N . SER A 1 402 ? -0.881 13.836 7.047 1 94.38 402 SER A N 1
ATOM 3190 C CA . SER A 1 402 ? -0.554 13.93 5.629 1 94.38 402 SER A CA 1
ATOM 3191 C C . SER A 1 402 ? -1.729 14.469 4.82 1 94.38 402 SER A C 1
ATOM 3193 O O . SER A 1 402 ? -2.869 14.453 5.289 1 94.38 402 SER A O 1
ATOM 3195 N N . ILE A 1 403 ? -1.481 14.945 3.684 1 95.56 403 ILE A N 1
ATOM 3196 C CA . ILE A 1 403 ? -2.521 15.508 2.83 1 95.56 403 ILE A CA 1
ATOM 3197 C C . ILE A 1 403 ? -3.57 14.438 2.52 1 95.56 403 ILE A C 1
ATOM 3199 O O . ILE A 1 403 ? -4.762 14.742 2.432 1 95.56 403 ILE A O 1
ATOM 3203 N N . GLU A 1 404 ? -3.139 13.203 2.346 1 95.31 404 GLU A N 1
ATOM 3204 C CA . GLU A 1 404 ? -4.074 12.109 2.1 1 95.31 404 GLU A CA 1
ATOM 3205 C C . GLU A 1 404 ? -5.043 11.938 3.266 1 95.31 404 GLU A C 1
ATOM 3207 O O . GLU A 1 404 ? -6.25 11.789 3.061 1 95.31 404 GLU A O 1
ATOM 3212 N N . HIS A 1 405 ? -4.59 12.016 4.438 1 92.06 405 HIS A N 1
ATOM 3213 C CA . HIS A 1 405 ? -5.434 11.812 5.609 1 92.06 405 HIS A CA 1
ATOM 3214 C C . HIS A 1 405 ? -6.367 13 5.824 1 92.06 405 HIS A C 1
ATOM 3216 O O . HIS A 1 405 ? -7.457 12.844 6.383 1 92.06 405 HIS A O 1
ATOM 3222 N N . VAL A 1 406 ? -5.941 14.125 5.375 1 92.88 406 VAL A N 1
ATOM 3223 C CA . VAL A 1 406 ? -6.77 15.32 5.508 1 92.88 406 VAL A CA 1
ATOM 3224 C C . VAL A 1 406 ? -7.887 15.289 4.465 1 92.88 406 VAL A C 1
ATOM 3226 O O . VAL A 1 406 ? -9.031 15.641 4.758 1 92.88 406 VAL A O 1
ATOM 3229 N N . LEU A 1 407 ? -7.551 14.812 3.293 1 96.75 407 LEU A N 1
ATOM 3230 C CA . LEU A 1 407 ? -8.461 15 2.166 1 96.75 407 LEU A CA 1
ATOM 3231 C C . LEU A 1 407 ? -9.219 13.719 1.855 1 96.75 407 LEU A C 1
ATOM 3233 O O . LEU A 1 407 ? -10.25 13.75 1.179 1 96.75 407 LEU A O 1
ATOM 3237 N N . CYS A 1 408 ? -8.703 12.594 2.281 1 97.06 408 CYS A N 1
ATOM 3238 C CA . CYS A 1 408 ? -9.242 11.32 1.809 1 97.06 408 CYS A CA 1
ATOM 3239 C C . CYS A 1 408 ? -9.648 10.438 2.977 1 97.06 408 CYS A C 1
ATOM 3241 O O . CYS A 1 408 ? -9.305 10.719 4.125 1 97.06 408 CYS A O 1
ATOM 3243 N N . ASN A 1 409 ? -10.469 9.5 2.656 1 95.88 409 ASN A N 1
ATOM 3244 C CA . ASN A 1 409 ? -10.812 8.406 3.562 1 95.88 409 ASN A CA 1
ATOM 3245 C C . ASN A 1 409 ? -10.766 7.059 2.855 1 95.88 409 ASN A C 1
ATOM 3247 O O . ASN A 1 409 ? -10.477 6.988 1.659 1 95.88 409 ASN A O 1
ATOM 3251 N N . GLU A 1 410 ? -10.914 6.02 3.592 1 94.88 410 GLU A N 1
ATOM 3252 C CA . GLU A 1 410 ? -10.844 4.656 3.072 1 94.88 410 GLU A CA 1
ATOM 3253 C C . GLU A 1 410 ? -11.836 4.449 1.928 1 94.88 410 GLU A C 1
ATOM 3255 O O . GLU A 1 410 ? -12.977 4.895 2.004 1 94.88 410 GLU A O 1
ATOM 3260 N N . CYS A 1 411 ? -11.398 3.898 0.847 1 94.88 411 CYS A N 1
ATOM 3261 C CA . CYS A 1 411 ? -12.25 3.596 -0.3 1 94.88 411 CYS A CA 1
ATOM 3262 C C . CYS A 1 411 ? -13.383 2.662 0.094 1 94.88 411 CYS A C 1
ATOM 3264 O O . CYS A 1 411 ? -13.148 1.581 0.636 1 94.88 411 CYS A O 1
ATOM 3266 N N . PRO A 1 412 ? -14.602 3.053 -0.17 1 90.25 412 PRO A N 1
ATOM 3267 C CA . PRO A 1 412 ? -15.734 2.229 0.25 1 90.25 412 PRO A CA 1
ATOM 3268 C C . PRO A 1 412 ? -15.859 0.938 -0.556 1 90.25 412 PRO A C 1
ATOM 3270 O O . PRO A 1 412 ? -16.531 -0.002 -0.126 1 90.25 412 PRO A O 1
ATOM 3273 N N . THR A 1 413 ? -15.211 0.888 -1.641 1 90.81 413 THR A N 1
ATOM 3274 C CA . THR A 1 413 ? -15.32 -0.272 -2.518 1 90.81 413 THR A CA 1
ATOM 3275 C C . THR A 1 413 ? -14.336 -1.359 -2.102 1 90.81 413 THR A C 1
ATOM 3277 O O . THR A 1 413 ? -14.711 -2.527 -1.975 1 90.81 413 THR A O 1
ATOM 3280 N N . CYS A 1 414 ? -13.109 -1.005 -1.856 1 94 414 CYS A N 1
ATOM 3281 C CA . CYS A 1 414 ? -12.094 -2.021 -1.59 1 94 414 CYS A CA 1
ATOM 3282 C C . CYS A 1 414 ? -11.672 -1.999 -0.126 1 94 414 CYS A C 1
ATOM 3284 O O . CYS A 1 414 ? -10.875 -2.836 0.308 1 94 414 CYS A O 1
ATOM 3286 N N . HIS A 1 415 ? -12.102 -0.992 0.579 1 91.81 415 HIS A N 1
ATOM 3287 C CA . HIS A 1 415 ? -11.867 -0.864 2.012 1 91.81 415 HIS A CA 1
ATOM 3288 C C . HIS A 1 415 ? -10.375 -0.837 2.326 1 91.81 415 HIS A C 1
ATOM 3290 O O . HIS A 1 415 ? -9.906 -1.56 3.209 1 91.81 415 HIS A O 1
ATOM 3296 N N . GLY A 1 416 ? -9.703 -0.101 1.555 1 92.75 416 GLY A N 1
ATOM 3297 C CA . GLY A 1 416 ? -8.305 0.175 1.849 1 92.75 416 GLY A CA 1
ATOM 3298 C C . GLY A 1 416 ? -7.348 -0.766 1.139 1 92.75 416 GLY A C 1
ATOM 3299 O O . GLY A 1 416 ? -6.137 -0.547 1.144 1 92.75 416 GLY A O 1
ATOM 3300 N N . ARG A 1 417 ? -7.781 -1.793 0.408 1 93.12 417 ARG A N 1
ATOM 3301 C CA . ARG A 1 417 ? -6.926 -2.814 -0.189 1 93.12 417 ARG A CA 1
ATOM 3302 C C . ARG A 1 417 ? -6.305 -2.314 -1.489 1 93.12 417 ARG A C 1
ATOM 3304 O O . ARG A 1 417 ? -5.215 -2.748 -1.869 1 93.12 417 ARG A O 1
ATOM 3311 N N . GLY A 1 418 ? -7.023 -1.468 -2.158 1 94.38 418 GLY A N 1
ATOM 3312 C CA . GLY A 1 418 ? -6.578 -0.997 -3.459 1 94.38 418 GLY A CA 1
ATOM 3313 C C . GLY A 1 418 ? -6.91 -1.955 -4.586 1 94.38 418 GLY A C 1
ATOM 3314 O O . GLY A 1 418 ? -6.711 -1.634 -5.762 1 94.38 418 GLY A O 1
ATOM 3315 N N . THR A 1 419 ? -7.43 -3.152 -4.238 1 95.69 419 THR A N 1
ATOM 3316 C CA . THR A 1 419 ? -7.805 -4.172 -5.215 1 95.69 419 THR A CA 1
ATOM 3317 C C . THR A 1 419 ? -9.164 -4.77 -4.867 1 95.69 419 THR A C 1
ATOM 3319 O O . THR A 1 419 ? -9.625 -4.672 -3.729 1 95.69 419 THR A O 1
ATOM 3322 N N . VAL A 1 420 ? -9.82 -5.32 -5.902 1 96.5 420 VAL A N 1
ATOM 3323 C CA . VAL A 1 420 ? -11.055 -6.078 -5.727 1 96.5 420 VAL A CA 1
ATOM 3324 C C . VAL A 1 420 ? -11.008 -7.348 -6.574 1 96.5 420 VAL A C 1
ATOM 3326 O O . VAL A 1 420 ? -10.242 -7.43 -7.539 1 96.5 420 VAL A O 1
ATOM 3329 N N . LYS A 1 421 ? -11.773 -8.352 -6.156 1 97.62 421 LYS A N 1
ATOM 3330 C CA . LYS A 1 421 ? -11.852 -9.562 -6.973 1 97.62 421 LYS A CA 1
ATOM 3331 C C . LYS A 1 421 ? -12.227 -9.234 -8.414 1 97.62 421 LYS A C 1
ATOM 3333 O O . LYS A 1 421 ? -13.086 -8.383 -8.656 1 97.62 421 LYS A O 1
ATOM 3338 N N . THR A 1 422 ? -11.594 -9.875 -9.352 1 96.75 422 THR A N 1
ATOM 3339 C CA . THR A 1 422 ? -11.93 -9.656 -10.758 1 96.75 422 THR A CA 1
ATOM 3340 C C . THR A 1 422 ? -13.344 -10.148 -11.062 1 96.75 422 THR A C 1
ATOM 3342 O O . THR A 1 422 ? -13.883 -10.984 -10.336 1 96.75 422 THR A O 1
ATOM 3345 N N . VAL A 1 423 ? -13.875 -9.617 -12.102 1 96.5 423 VAL A N 1
ATOM 3346 C CA . VAL A 1 423 ? -15.164 -10.102 -12.594 1 96.5 423 VAL A CA 1
ATOM 3347 C C . VAL A 1 423 ? -15.094 -11.609 -12.82 1 96.5 423 VAL A C 1
ATOM 3349 O O . VAL A 1 423 ? -15.992 -12.352 -12.406 1 96.5 423 VAL A O 1
ATOM 3352 N N . GLU A 1 424 ? -14.031 -12.047 -13.391 1 94.81 424 GLU A N 1
ATOM 3353 C CA . GLU A 1 424 ? -13.828 -13.469 -13.648 1 94.81 424 GLU A CA 1
ATOM 3354 C C . GLU A 1 424 ? -13.836 -14.273 -12.352 1 94.81 424 GLU A C 1
ATOM 3356 O O . GLU A 1 424 ? -14.508 -15.305 -12.266 1 94.81 424 GLU A O 1
ATOM 3361 N N . THR A 1 425 ? -13.094 -13.805 -11.398 1 96.69 425 THR A N 1
ATOM 3362 C CA . THR A 1 425 ? -13.016 -14.484 -10.109 1 96.69 425 THR A CA 1
ATOM 3363 C C . THR A 1 425 ? -14.406 -14.625 -9.492 1 96.69 425 THR A C 1
ATOM 3365 O O . THR A 1 425 ? -14.758 -15.695 -8.984 1 96.69 425 THR A O 1
ATOM 3368 N N . VAL A 1 426 ? -15.18 -13.602 -9.57 1 97.38 426 VAL A N 1
ATOM 3369 C CA . VAL A 1 426 ? -16.516 -13.625 -8.977 1 97.38 426 VAL A CA 1
ATOM 3370 C C . VAL A 1 426 ? -17.406 -14.586 -9.758 1 97.38 426 VAL A C 1
ATOM 3372 O O . VAL A 1 426 ? -18.234 -15.289 -9.172 1 97.38 426 VAL A O 1
ATOM 3375 N N . CYS A 1 427 ? -17.266 -14.625 -11.047 1 96.31 427 CYS A N 1
ATOM 3376 C CA . CYS A 1 427 ? -18 -15.602 -11.844 1 96.31 427 CYS A CA 1
ATOM 3377 C C . CYS A 1 427 ? -17.719 -17.016 -11.359 1 96.31 427 CYS A C 1
ATOM 3379 O O . CYS A 1 427 ? -18.641 -17.812 -11.172 1 96.31 427 CYS A O 1
ATOM 3381 N N . TYR A 1 428 ? -16.5 -17.297 -11.156 1 94.88 428 TYR A N 1
ATOM 3382 C CA . TYR A 1 428 ? -16.109 -18.625 -10.711 1 94.88 428 TYR A CA 1
ATOM 3383 C C . TYR A 1 428 ? -16.641 -18.906 -9.305 1 94.88 428 TYR A C 1
ATOM 3385 O O . TYR A 1 428 ? -17.031 -20.031 -8.992 1 94.88 428 TYR A O 1
ATOM 3393 N N . GLU A 1 429 ? -16.609 -17.906 -8.477 1 95.44 429 GLU A N 1
ATOM 3394 C CA . GLU A 1 429 ? -17.203 -18.062 -7.145 1 95.44 429 GLU A CA 1
ATOM 3395 C C . GLU A 1 429 ? -18.688 -18.375 -7.223 1 95.44 429 GLU A C 1
ATOM 3397 O O . GLU A 1 429 ? -19.188 -19.219 -6.477 1 95.44 429 GLU A O 1
ATOM 3402 N N . ILE A 1 430 ? -19.359 -17.688 -8.094 1 96.19 430 ILE A N 1
ATOM 3403 C CA . ILE A 1 430 ? -20.781 -17.906 -8.289 1 96.19 430 ILE A CA 1
ATOM 3404 C C . ILE A 1 430 ? -21.016 -19.344 -8.758 1 96.19 430 ILE A C 1
ATOM 3406 O O . ILE A 1 430 ? -21.891 -20.047 -8.227 1 96.19 430 ILE A O 1
ATOM 3410 N N . MET A 1 431 ? -20.25 -19.797 -9.68 1 94.06 431 MET A N 1
ATOM 3411 C CA . MET A 1 431 ? -20.391 -21.141 -10.211 1 94.06 431 MET A CA 1
ATOM 3412 C C . MET A 1 431 ? -20.125 -22.188 -9.133 1 94.06 431 MET A C 1
ATOM 3414 O O . MET A 1 431 ? -20.844 -23.188 -9.031 1 94.06 431 MET A O 1
ATOM 3418 N N . ARG A 1 432 ? -19.109 -21.938 -8.336 1 92.12 432 ARG A N 1
ATOM 3419 C CA . ARG A 1 432 ? -18.844 -22.844 -7.215 1 92.12 432 ARG A CA 1
ATOM 3420 C C . ARG A 1 432 ? -20 -22.828 -6.227 1 92.12 432 ARG A C 1
ATOM 3422 O O . ARG A 1 432 ? -20.359 -23.875 -5.668 1 92.12 432 ARG A O 1
ATOM 3429 N N . GLU A 1 433 ? -20.562 -21.672 -6.023 1 92.5 433 GLU A N 1
ATOM 3430 C CA . GLU A 1 433 ? -21.688 -21.531 -5.098 1 92.5 433 GLU A CA 1
ATOM 3431 C C . GLU A 1 433 ? -22.906 -22.297 -5.609 1 92.5 433 GLU A C 1
ATOM 3433 O O . GLU A 1 433 ? -23.625 -22.906 -4.824 1 92.5 433 GLU A O 1
ATOM 3438 N N . ILE A 1 434 ? -23.125 -22.234 -6.84 1 92.5 434 ILE A N 1
ATOM 3439 C CA . ILE A 1 434 ? -24.234 -22.969 -7.438 1 92.5 434 ILE A CA 1
ATOM 3440 C C . ILE A 1 434 ? -24.078 -24.469 -7.16 1 92.5 434 ILE A C 1
ATOM 3442 O O . ILE A 1 434 ? -25.016 -25.125 -6.73 1 92.5 434 ILE A O 1
ATOM 3446 N N . VAL A 1 435 ? -22.844 -24.953 -7.406 1 87.56 435 VAL A N 1
ATOM 3447 C CA . VAL A 1 435 ? -22.562 -26.375 -7.191 1 87.56 435 VAL A CA 1
ATOM 3448 C C . VAL A 1 435 ? -22.75 -26.719 -5.715 1 87.56 435 VAL A C 1
ATOM 3450 O O . VAL A 1 435 ? -23.328 -27.75 -5.383 1 87.56 435 VAL A O 1
ATOM 3453 N N . ARG A 1 436 ? -22.281 -25.844 -4.879 1 87 436 ARG A N 1
ATOM 3454 C CA . ARG A 1 436 ? -22.406 -26.047 -3.438 1 87 436 ARG A CA 1
ATOM 3455 C C . ARG A 1 436 ? -23.859 -26.141 -3.018 1 87 436 ARG A C 1
ATOM 3457 O O . ARG A 1 436 ? -24.25 -27.062 -2.297 1 87 436 ARG A O 1
ATOM 3464 N N . VAL A 1 437 ? -24.641 -25.219 -3.445 1 88.81 437 VAL A N 1
ATOM 3465 C CA . VAL A 1 437 ? -26.047 -25.156 -3.09 1 88.81 437 VAL A CA 1
ATOM 3466 C C . VAL A 1 437 ? -26.781 -26.375 -3.664 1 88.81 437 VAL A C 1
ATOM 3468 O O . VAL A 1 437 ? -27.641 -26.953 -3.008 1 88.81 437 VAL A O 1
ATOM 3471 N N . HIS A 1 438 ? -26.422 -26.797 -4.82 1 87.12 438 HIS A N 1
ATOM 3472 C CA . HIS A 1 438 ? -27 -27.969 -5.461 1 87.12 438 HIS A CA 1
ATOM 3473 C C . HIS A 1 438 ? -26.812 -29.219 -4.605 1 87.12 438 HIS A C 1
ATOM 3475 O O . HIS A 1 438 ? -27.719 -30.031 -4.461 1 87.12 438 HIS A O 1
ATOM 3481 N N . HIS A 1 439 ? -25.609 -29.359 -4.055 1 83.25 439 HIS A N 1
ATOM 3482 C CA . HIS A 1 439 ? -25.297 -30.531 -3.238 1 83.25 439 HIS A CA 1
ATOM 3483 C C . HIS A 1 439 ? -26.031 -30.484 -1.9 1 83.25 439 HIS A C 1
ATOM 3485 O O . HIS A 1 439 ? -26.375 -31.516 -1.329 1 83.25 439 HIS A O 1
ATOM 3491 N N . ALA A 1 440 ? -26.266 -29.312 -1.445 1 83.5 440 ALA A N 1
ATOM 3492 C CA . ALA A 1 440 ? -26.828 -29.141 -0.109 1 83.5 440 ALA A CA 1
ATOM 3493 C C . ALA A 1 440 ? -28.344 -29.188 -0.145 1 83.5 440 ALA A C 1
ATOM 3495 O O . ALA A 1 440 ? -28.984 -29.609 0.823 1 83.5 440 ALA A O 1
ATOM 3496 N N . TYR A 1 441 ? -28.922 -28.766 -1.24 1 84.75 441 TYR A N 1
ATOM 3497 C CA . TYR A 1 441 ? -30.375 -28.609 -1.296 1 84.75 441 TYR A CA 1
ATOM 3498 C C . TYR A 1 441 ? -30.922 -29.172 -2.6 1 84.75 441 TYR A C 1
ATOM 3500 O O . TYR A 1 441 ? -30.219 -29.203 -3.617 1 84.75 441 TYR A O 1
ATOM 3508 N N . ASP A 1 442 ? -32.125 -29.703 -2.496 1 83.75 442 ASP A N 1
ATOM 3509 C CA . ASP A 1 442 ? -32.844 -30.125 -3.695 1 83.75 442 ASP A CA 1
ATOM 3510 C C . ASP A 1 442 ? -33.594 -28.953 -4.324 1 83.75 442 ASP A C 1
ATOM 3512 O O . ASP A 1 442 ? -34.469 -28.375 -3.695 1 83.75 442 ASP A O 1
ATOM 3516 N N . SER A 1 443 ? -33.062 -28.453 -5.414 1 83.25 443 SER A N 1
ATOM 3517 C CA . SER A 1 443 ? -33.688 -27.328 -6.105 1 83.25 443 SER A CA 1
ATOM 3518 C C . SER A 1 443 ? -33.969 -27.656 -7.566 1 83.25 443 SER A C 1
ATOM 3520 O O . SER A 1 443 ? -33.406 -28.594 -8.117 1 83.25 443 SER A O 1
ATOM 3522 N N . ASP A 1 444 ? -35 -26.922 -8.148 1 88.94 444 ASP A N 1
ATOM 3523 C CA . ASP A 1 444 ? -35.344 -27.141 -9.547 1 88.94 444 ASP A CA 1
ATOM 3524 C C . ASP A 1 444 ? -34.531 -26.234 -10.469 1 88.94 444 ASP A C 1
ATOM 3526 O O . ASP A 1 444 ? -34.125 -26.656 -11.555 1 88.94 444 ASP A O 1
ATOM 3530 N N . ARG A 1 445 ? -34.344 -25.031 -10.078 1 94.12 445 ARG A N 1
ATOM 3531 C CA . ARG A 1 445 ? -33.594 -24.062 -10.859 1 94.12 445 ARG A CA 1
ATOM 3532 C C . ARG A 1 445 ? -32.875 -23.062 -9.945 1 94.12 445 ARG A C 1
ATOM 3534 O O . ARG A 1 445 ? -33.125 -23.031 -8.734 1 94.12 445 ARG A O 1
ATOM 3541 N N . PHE A 1 446 ? -31.891 -22.344 -10.547 1 96 446 PHE A N 1
ATOM 3542 C CA . PHE A 1 446 ? -31.125 -21.359 -9.789 1 96 446 PHE A CA 1
ATOM 3543 C C . PHE A 1 446 ? -31.312 -19.969 -10.375 1 96 446 PHE A C 1
ATOM 3545 O O . PHE A 1 446 ? -31.438 -19.812 -11.586 1 96 446 PHE A O 1
ATOM 3552 N N . LEU A 1 447 ? -31.406 -19.031 -9.508 1 97.25 447 LEU A N 1
ATOM 3553 C CA . LEU A 1 447 ? -31.391 -17.625 -9.867 1 97.25 447 LEU A CA 1
ATOM 3554 C C . LEU A 1 447 ? -30.203 -16.922 -9.219 1 97.25 447 LEU A C 1
ATOM 3556 O O . LEU A 1 447 ? -30.047 -16.953 -7.996 1 97.25 447 LEU A O 1
ATOM 3560 N N . VAL A 1 448 ? -29.375 -16.281 -10.086 1 97.94 448 VAL A N 1
ATOM 3561 C CA . VAL A 1 448 ? -28.188 -15.594 -9.594 1 97.94 448 VAL A CA 1
ATOM 3562 C C . VAL A 1 448 ? -28.391 -14.086 -9.719 1 97.94 448 VAL A C 1
ATOM 3564 O O . VAL A 1 448 ? -28.719 -13.578 -10.797 1 97.94 448 VAL A O 1
ATOM 3567 N N . TYR A 1 449 ? -28.297 -13.391 -8.625 1 97.94 449 TYR A N 1
ATOM 3568 C CA . TYR A 1 449 ? -28.203 -11.938 -8.633 1 97.94 449 TYR A CA 1
ATOM 3569 C C . TYR A 1 449 ? -26.75 -11.492 -8.547 1 97.94 449 TYR A C 1
ATOM 3571 O O . TYR A 1 449 ? -26 -11.945 -7.672 1 97.94 449 TYR A O 1
ATOM 3579 N N . ALA A 1 450 ? -26.312 -10.633 -9.438 1 97.75 450 ALA A N 1
ATOM 3580 C CA . ALA A 1 450 ? -24.922 -10.164 -9.438 1 97.75 450 ALA A CA 1
ATOM 3581 C C . ALA A 1 450 ? -24.844 -8.727 -9.953 1 97.75 450 ALA A C 1
ATOM 3583 O O . ALA A 1 450 ? -25.812 -8.18 -10.461 1 97.75 450 ALA A O 1
ATOM 3584 N N . SER A 1 451 ? -23.719 -8.094 -9.75 1 94.94 451 SER A N 1
ATOM 3585 C CA . SER A 1 451 ? -23.453 -6.762 -10.281 1 94.94 451 SER A CA 1
ATOM 3586 C C . SER A 1 451 ? -23.531 -6.758 -11.805 1 94.94 451 SER A C 1
ATOM 3588 O O . SER A 1 451 ? -23.422 -7.809 -12.445 1 94.94 451 SER A O 1
ATOM 3590 N N . PRO A 1 452 ? -23.703 -5.574 -12.375 1 94.5 452 PRO A N 1
ATOM 3591 C CA . PRO A 1 452 ? -23.844 -5.488 -13.836 1 94.5 452 PRO A CA 1
ATOM 3592 C C . PRO A 1 452 ? -22.656 -6.113 -14.57 1 94.5 452 PRO A C 1
ATOM 3594 O O . PRO A 1 452 ? -22.859 -6.922 -15.484 1 94.5 452 PRO A O 1
ATOM 3597 N N . ALA A 1 453 ? -21.469 -5.844 -14.141 1 95 453 ALA A N 1
ATOM 3598 C CA . ALA A 1 453 ? -20.281 -6.352 -14.82 1 95 453 ALA A CA 1
ATOM 3599 C C . ALA A 1 453 ? -20.203 -7.871 -14.742 1 95 453 ALA A C 1
ATOM 3601 O O . ALA A 1 453 ? -19.906 -8.539 -15.734 1 95 453 ALA A O 1
ATOM 3602 N N . VAL A 1 454 ? -20.562 -8.414 -13.633 1 97.38 454 VAL A N 1
ATOM 3603 C CA . VAL A 1 454 ? -20.469 -9.852 -13.398 1 97.38 454 VAL A CA 1
ATOM 3604 C C . VAL A 1 454 ? -21.594 -10.57 -14.148 1 97.38 454 VAL A C 1
ATOM 3606 O O . VAL A 1 454 ? -21.359 -11.594 -14.805 1 97.38 454 VAL A O 1
ATOM 3609 N N . ALA A 1 455 ? -22.797 -10.031 -14.055 1 97.75 455 ALA A N 1
ATOM 3610 C CA . ALA A 1 455 ? -23.938 -10.617 -14.758 1 97.75 455 ALA A CA 1
ATOM 3611 C C . ALA A 1 455 ? -23.688 -10.656 -16.266 1 97.75 455 ALA A C 1
ATOM 3613 O O . ALA A 1 455 ? -23.969 -11.656 -16.922 1 97.75 455 ALA A O 1
ATOM 3614 N N . GLU A 1 456 ? -23.172 -9.555 -16.703 1 97.31 456 GLU A N 1
ATOM 3615 C CA . GLU A 1 456 ? -22.859 -9.484 -18.141 1 97.31 456 GLU A CA 1
ATOM 3616 C C . GLU A 1 456 ? -21.797 -10.5 -18.531 1 97.31 456 GLU A C 1
ATOM 3618 O O . GLU A 1 456 ? -21.891 -11.125 -19.578 1 97.31 456 GLU A O 1
ATOM 3623 N N . ALA A 1 457 ? -20.812 -10.68 -17.703 1 96.5 457 ALA A N 1
ATOM 3624 C CA . ALA A 1 457 ? -19.75 -11.648 -17.969 1 96.5 457 ALA A CA 1
ATOM 3625 C C . ALA A 1 457 ? -20.297 -13.07 -17.969 1 96.5 457 ALA A C 1
ATOM 3627 O O . ALA A 1 457 ? -19.922 -13.898 -18.797 1 96.5 457 ALA A O 1
ATOM 3628 N N . LEU A 1 458 ? -21.219 -13.367 -17.031 1 96.69 458 LEU A N 1
ATOM 3629 C CA . LEU A 1 458 ? -21.812 -14.688 -16.922 1 96.69 458 LEU A CA 1
ATOM 3630 C C . LEU A 1 458 ? -22.641 -15.016 -18.156 1 96.69 458 LEU A C 1
ATOM 3632 O O . LEU A 1 458 ? -22.719 -16.172 -18.578 1 96.69 458 LEU A O 1
ATOM 3636 N N . LYS A 1 459 ? -23.203 -14 -18.75 1 95.69 459 LYS A N 1
ATOM 3637 C CA . LYS A 1 459 ? -24.047 -14.18 -19.938 1 95.69 459 LYS A CA 1
ATOM 3638 C C . LYS A 1 459 ? -23.203 -14.109 -21.219 1 95.69 459 LYS A C 1
ATOM 3640 O O . LYS A 1 459 ? -23.688 -14.477 -22.297 1 95.69 459 LYS A O 1
ATOM 3645 N N . GLY A 1 460 ? -22.031 -13.609 -21.078 1 93.5 460 GLY A N 1
ATOM 3646 C CA . GLY A 1 460 ? -21.156 -13.406 -22.234 1 93.5 460 GLY A CA 1
ATOM 3647 C C . GLY A 1 460 ? -19.891 -14.219 -22.172 1 93.5 460 GLY A C 1
ATOM 3648 O O . GLY A 1 460 ? -19.906 -15.43 -22.406 1 93.5 460 GLY A O 1
ATOM 3649 N N . GLU A 1 461 ? -18.797 -13.648 -21.719 1 88.94 461 GLU A N 1
ATOM 3650 C CA . GLU A 1 461 ? -17.453 -14.219 -21.734 1 88.94 461 GLU A CA 1
ATOM 3651 C C . GLU A 1 461 ? -17.406 -15.531 -20.953 1 88.94 461 GLU A C 1
ATOM 3653 O O . GLU A 1 461 ? -16.688 -16.453 -21.344 1 88.94 461 GLU A O 1
ATOM 3658 N N . GLU A 1 462 ? -18.219 -15.57 -19.859 1 90.69 462 GLU A N 1
ATOM 3659 C CA . GLU A 1 462 ? -18.188 -16.75 -19 1 90.69 462 GLU A CA 1
ATOM 3660 C C . GLU A 1 462 ? -19.406 -17.641 -19.219 1 90.69 462 GLU A C 1
ATOM 3662 O O . GLU A 1 462 ? -19.703 -18.516 -18.406 1 90.69 462 GLU A O 1
ATOM 3667 N N . SER A 1 463 ? -20.109 -17.438 -20.328 1 92.12 463 SER A N 1
ATOM 3668 C CA . SER A 1 463 ? -21.344 -18.172 -20.594 1 92.12 463 SER A CA 1
ATOM 3669 C C . SER A 1 463 ? -21.078 -19.656 -20.797 1 92.12 463 SER A C 1
ATOM 3671 O O . SER A 1 463 ? -21.891 -20.5 -20.391 1 92.12 463 SER A O 1
ATOM 3673 N N . HIS A 1 464 ? -19.938 -19.953 -21.422 1 88.75 464 HIS A N 1
ATOM 3674 C CA . HIS A 1 464 ? -19.594 -21.359 -21.641 1 88.75 464 HIS A CA 1
ATOM 3675 C C . HIS A 1 464 ? -19.344 -22.078 -20.312 1 88.75 464 HIS A C 1
ATOM 3677 O O . HIS A 1 464 ? -19.812 -23.203 -20.125 1 88.75 464 HIS A O 1
ATOM 3683 N N . SER A 1 465 ? -18.672 -21.391 -19.469 1 89.88 465 SER A N 1
ATOM 3684 C CA . SER A 1 465 ? -18.391 -21.969 -18.156 1 89.88 465 SER A CA 1
ATOM 3685 C C . SER A 1 465 ? -19.688 -22.172 -17.375 1 89.88 465 SER A C 1
ATOM 3687 O O . SER A 1 465 ? -19.859 -23.203 -16.703 1 89.88 465 SER A O 1
ATOM 3689 N N . LEU A 1 466 ? -20.547 -21.234 -17.453 1 93.44 466 LEU A N 1
ATOM 3690 C CA . LEU A 1 466 ? -21.828 -21.344 -16.75 1 93.44 466 LEU A CA 1
ATOM 3691 C C . LEU A 1 466 ? -22.656 -22.5 -17.312 1 93.44 466 LEU A C 1
ATOM 3693 O O . LEU A 1 466 ? -23.281 -23.234 -16.562 1 93.44 466 LEU A O 1
ATOM 3697 N N . ALA A 1 467 ? -22.625 -22.641 -18.594 1 93.06 467 ALA A N 1
ATOM 3698 C CA . ALA A 1 467 ? -23.344 -23.734 -19.25 1 93.06 467 ALA A CA 1
ATOM 3699 C C . ALA A 1 467 ? -22.812 -25.094 -18.781 1 93.06 467 ALA A C 1
ATOM 3701 O O . ALA A 1 467 ? -23.594 -26.016 -18.578 1 93.06 467 ALA A O 1
ATOM 3702 N N . GLU A 1 468 ? -21.578 -25.172 -18.641 1 89.31 468 GLU A N 1
ATOM 3703 C CA . GLU A 1 468 ? -20.984 -26.406 -18.141 1 89.31 468 GLU A CA 1
ATOM 3704 C C . GLU A 1 468 ? -21.5 -26.734 -16.734 1 89.31 468 GLU A C 1
ATOM 3706 O O . GLU A 1 468 ? -21.75 -27.891 -16.406 1 89.31 468 GLU A O 1
ATOM 3711 N N . VAL A 1 469 ? -21.609 -25.703 -15.953 1 90.5 469 VAL A N 1
ATOM 3712 C CA . VAL A 1 469 ? -22.109 -25.875 -14.602 1 90.5 469 VAL A CA 1
ATOM 3713 C C . VAL A 1 469 ? -23.578 -26.328 -14.648 1 90.5 469 VAL A C 1
ATOM 3715 O O . VAL A 1 469 ? -23.984 -27.219 -13.891 1 90.5 469 VAL A O 1
ATOM 3718 N N . GLU A 1 470 ? -24.312 -25.766 -15.57 1 93.25 470 GLU A N 1
ATOM 3719 C CA . GLU A 1 470 ? -25.703 -26.156 -15.727 1 93.25 470 GLU A CA 1
ATOM 3720 C C . GLU A 1 470 ? -25.828 -27.641 -16.094 1 93.25 470 GLU A C 1
ATOM 3722 O O . GLU A 1 470 ? -26.688 -28.344 -15.555 1 93.25 470 GLU A O 1
ATOM 3727 N N . ILE A 1 471 ? -24.984 -28.047 -16.938 1 91.38 471 ILE A N 1
ATOM 3728 C CA . ILE A 1 471 ? -24.984 -29.438 -17.359 1 91.38 471 ILE A CA 1
ATOM 3729 C C . ILE A 1 471 ? -24.578 -30.328 -16.172 1 91.38 471 ILE A C 1
ATOM 3731 O O . ILE A 1 471 ? -25.203 -31.375 -15.93 1 91.38 471 ILE A O 1
ATOM 3735 N N . PHE A 1 472 ? -23.609 -29.906 -15.523 1 87.19 472 PHE A N 1
ATOM 3736 C CA . PHE A 1 472 ? -23.078 -30.656 -14.398 1 87.19 472 PHE A CA 1
ATOM 3737 C C . PHE A 1 472 ? -24.141 -30.844 -13.32 1 87.19 472 PHE A C 1
ATOM 3739 O O . PHE A 1 472 ? -24.297 -31.938 -12.781 1 87.19 472 PHE A O 1
ATOM 3746 N N . VAL A 1 473 ? -24.891 -29.797 -12.977 1 89.69 473 VAL A N 1
ATOM 3747 C CA . VAL A 1 473 ? -25.875 -29.875 -11.898 1 89.69 473 VAL A CA 1
ATOM 3748 C C . VAL A 1 473 ? -27.219 -30.328 -12.453 1 89.69 473 VAL A C 1
ATOM 3750 O O . VAL A 1 473 ? -28.125 -30.703 -11.695 1 89.69 473 VAL A O 1
ATOM 3753 N N . GLY A 1 474 ? -27.344 -30.297 -13.766 1 91.06 474 GLY A N 1
ATOM 3754 C CA . GLY A 1 474 ? -28.562 -30.703 -14.438 1 91.06 474 GLY A CA 1
ATOM 3755 C C . GLY A 1 474 ? -29.703 -29.734 -14.242 1 91.06 474 GLY A C 1
ATOM 3756 O O . GLY A 1 474 ? -30.875 -30.125 -14.164 1 91.06 474 GLY A O 1
ATOM 3757 N N . LYS A 1 475 ? -29.453 -28.484 -13.992 1 94.5 475 LYS A N 1
ATOM 3758 C CA . LYS A 1 475 ? -30.453 -27.469 -13.703 1 94.5 475 LYS A CA 1
ATOM 3759 C C . LYS A 1 475 ? -30.141 -26.172 -14.453 1 94.5 475 LYS A C 1
ATOM 3761 O O . LYS A 1 475 ? -28.984 -25.859 -14.727 1 94.5 475 LYS A O 1
ATOM 3766 N N . GLN A 1 476 ? -31.188 -25.453 -14.727 1 94 476 GLN A N 1
ATOM 3767 C CA . GLN A 1 476 ? -31.031 -24.156 -15.375 1 94 476 GLN A CA 1
ATOM 3768 C C . GLN A 1 476 ? -30.625 -23.078 -14.367 1 94 476 GLN A C 1
ATOM 3770 O O . GLN A 1 476 ? -31.078 -23.078 -13.227 1 94 476 GLN A O 1
ATOM 3775 N N . VAL A 1 477 ? -29.797 -22.141 -14.891 1 96.19 477 VAL A N 1
ATOM 3776 C CA . VAL A 1 477 ? -29.359 -21.016 -14.07 1 96.19 477 VAL A CA 1
ATOM 3777 C C . VAL A 1 477 ? -29.734 -19.703 -14.758 1 96.19 477 VAL A C 1
ATOM 3779 O O . VAL A 1 477 ? -29.312 -19.438 -15.883 1 96.19 477 VAL A O 1
ATOM 3782 N N . LYS A 1 478 ? -30.562 -18.922 -14.148 1 96.81 478 LYS A N 1
ATOM 3783 C CA . LYS A 1 478 ? -30.891 -17.578 -14.633 1 96.81 478 LYS A CA 1
ATOM 3784 C C . LYS A 1 478 ? -30.047 -16.516 -13.93 1 96.81 478 LYS A C 1
ATOM 3786 O O . LYS A 1 478 ? -29.797 -16.625 -12.727 1 96.81 478 LYS A O 1
ATOM 3791 N N . VAL A 1 479 ? -29.609 -15.531 -14.703 1 97.75 479 VAL A N 1
ATOM 3792 C CA . VAL A 1 479 ? -28.766 -14.469 -14.148 1 97.75 479 VAL A CA 1
ATOM 3793 C C . VAL A 1 479 ? -29.5 -13.133 -14.234 1 97.75 479 VAL A C 1
ATOM 3795 O O . VAL A 1 479 ? -30 -12.75 -15.297 1 97.75 479 VAL A O 1
ATOM 3798 N N . GLN A 1 480 ? -29.594 -12.453 -13.172 1 97.62 480 GLN A N 1
ATOM 3799 C CA . GLN A 1 480 ? -30.25 -11.148 -13.094 1 97.62 480 GLN A CA 1
ATOM 3800 C C . GLN A 1 480 ? -29.281 -10.086 -12.578 1 97.62 480 GLN A C 1
ATOM 3802 O O . GLN A 1 480 ? -28.516 -10.336 -11.648 1 97.62 480 GLN A O 1
ATOM 3807 N N . ILE A 1 481 ? -29.391 -8.953 -13.211 1 96.88 481 ILE A N 1
ATOM 3808 C CA . ILE A 1 481 ? -28.547 -7.836 -12.82 1 96.88 481 ILE A CA 1
ATOM 3809 C C . ILE A 1 481 ? -29.141 -7.145 -11.594 1 96.88 481 ILE A C 1
ATOM 3811 O O . ILE A 1 481 ? -30.328 -6.824 -11.57 1 96.88 481 ILE A O 1
ATOM 3815 N N . GLU A 1 482 ? -28.359 -7.062 -10.562 1 94.94 482 GLU A N 1
ATOM 3816 C CA . GLU A 1 482 ? -28.688 -6.207 -9.422 1 94.94 482 GLU A CA 1
ATOM 3817 C C . GLU A 1 482 ? -27.828 -4.941 -9.43 1 94.94 482 GLU A C 1
ATOM 3819 O O . GLU A 1 482 ? -26.672 -4.961 -9 1 94.94 482 GLU A O 1
ATOM 3824 N N . PRO A 1 483 ? -28.406 -3.875 -9.781 1 89 483 PRO A N 1
ATOM 3825 C CA . PRO A 1 483 ? -27.641 -2.652 -10.039 1 89 483 PRO A CA 1
ATOM 3826 C C . PRO A 1 483 ? -26.969 -2.1 -8.781 1 89 483 PRO A C 1
ATOM 3828 O O . PRO A 1 483 ? -25.984 -1.368 -8.867 1 89 483 PRO A O 1
ATOM 3831 N N . LEU A 1 484 ? -27.469 -2.467 -7.641 1 85.69 484 LEU A N 1
ATOM 3832 C CA . LEU A 1 484 ? -26.953 -1.894 -6.406 1 85.69 484 LEU A CA 1
ATOM 3833 C C . LEU A 1 484 ? -25.812 -2.748 -5.848 1 85.69 484 LEU A C 1
ATOM 3835 O O . LEU A 1 484 ? -25.156 -2.363 -4.875 1 85.69 484 LEU A O 1
ATOM 3839 N N . TYR A 1 485 ? -25.562 -3.83 -6.516 1 89.56 485 TYR A N 1
ATOM 3840 C CA . TYR A 1 485 ? -24.484 -4.707 -6.062 1 89.56 485 TYR A CA 1
ATOM 3841 C C . TYR A 1 485 ? -23.125 -4.18 -6.512 1 89.56 485 TYR A C 1
ATOM 3843 O O . TYR A 1 485 ? -22.984 -3.705 -7.641 1 89.56 485 TYR A O 1
ATOM 3851 N N . ASN A 1 486 ? -22.188 -4.215 -5.574 1 87.69 486 ASN A N 1
ATOM 3852 C CA . ASN A 1 486 ? -20.812 -4.027 -6.023 1 87.69 486 ASN A CA 1
ATOM 3853 C C . ASN A 1 486 ? -20.266 -5.281 -6.703 1 87.69 486 ASN A C 1
ATOM 3855 O O . ASN A 1 486 ? -20.922 -6.324 -6.707 1 87.69 486 ASN A O 1
ATOM 3859 N N . GLN A 1 487 ? -19.172 -5.215 -7.281 1 92.12 487 GLN A N 1
ATOM 3860 C CA . GLN A 1 487 ? -18.594 -6.266 -8.117 1 92.12 487 GLN A CA 1
ATOM 3861 C C . GLN A 1 487 ? -18.453 -7.57 -7.34 1 92.12 487 GLN A C 1
ATOM 3863 O O . GLN A 1 487 ? -18.641 -8.656 -7.902 1 92.12 487 GLN A O 1
ATOM 3868 N N . GLU A 1 488 ? -18.172 -7.516 -6.043 1 94.69 488 GLU A N 1
ATOM 3869 C CA . GLU A 1 488 ? -17.875 -8.711 -5.27 1 94.69 488 GLU A CA 1
ATOM 3870 C C . GLU A 1 488 ? -19.141 -9.297 -4.648 1 94.69 488 GLU A C 1
ATOM 3872 O O . GLU A 1 488 ? -19.094 -10.352 -4.004 1 94.69 488 GLU A O 1
ATOM 3877 N N . GLN A 1 489 ? -20.297 -8.633 -4.871 1 93.5 489 GLN A N 1
ATOM 3878 C CA . GLN A 1 489 ? -21.547 -9.07 -4.262 1 93.5 489 GLN A CA 1
ATOM 3879 C C . GLN A 1 489 ? -22.359 -9.914 -5.234 1 93.5 489 GLN A C 1
ATOM 3881 O O . GLN A 1 489 ? -22.469 -9.578 -6.414 1 93.5 489 GLN A O 1
ATOM 3886 N N . PHE A 1 490 ? -22.875 -10.992 -4.715 1 97.25 490 PHE A N 1
ATOM 3887 C CA . PHE A 1 490 ? -23.812 -11.812 -5.488 1 97.25 490 PHE A CA 1
ATOM 3888 C C . PHE A 1 490 ? -24.672 -12.672 -4.566 1 97.25 490 PHE A C 1
ATOM 3890 O O . PHE A 1 490 ? -24.344 -12.852 -3.395 1 97.25 490 PHE A O 1
ATOM 3897 N N . ASP A 1 491 ? -25.812 -13.102 -5.086 1 97.19 491 ASP A N 1
ATOM 3898 C CA . ASP A 1 491 ? -26.688 -14.055 -4.41 1 97.19 491 ASP A CA 1
ATOM 3899 C C . ASP A 1 491 ? -27.094 -15.188 -5.348 1 97.19 491 ASP A C 1
ATOM 3901 O O . ASP A 1 491 ? -27.375 -14.961 -6.527 1 97.19 491 ASP A O 1
ATOM 3905 N N . VAL A 1 492 ? -27 -16.359 -4.824 1 96.31 492 VAL A N 1
ATOM 3906 C CA . VAL A 1 492 ? -27.516 -17.547 -5.516 1 96.31 492 VAL A CA 1
ATOM 3907 C C . VAL A 1 492 ? -28.781 -18.031 -4.812 1 96.31 492 VAL A C 1
ATOM 3909 O O . VAL A 1 492 ? -28.734 -18.453 -3.654 1 96.31 492 VAL A O 1
ATOM 3912 N N . VAL A 1 493 ? -29.859 -17.953 -5.531 1 94.69 493 VAL A N 1
ATOM 3913 C CA . VAL A 1 493 ? -31.141 -18.281 -4.949 1 94.69 493 VAL A CA 1
ATOM 3914 C C . VAL A 1 493 ? -31.703 -19.547 -5.613 1 94.69 493 VAL A C 1
ATOM 3916 O O . VAL A 1 493 ? -31.578 -19.719 -6.828 1 94.69 493 VAL A O 1
ATOM 3919 N N . MET A 1 494 ? -32.281 -20.391 -4.73 1 91.25 494 MET A N 1
ATOM 3920 C CA . MET A 1 494 ? -32.938 -21.594 -5.23 1 91.25 494 MET A CA 1
ATOM 3921 C C . MET A 1 494 ? -34.406 -21.297 -5.578 1 91.25 494 MET A C 1
ATOM 3923 O O . MET A 1 494 ? -35.094 -20.547 -4.871 1 91.25 494 MET A O 1
ATOM 3927 N N . MET A 1 495 ? -34.781 -21.812 -6.723 1 86.56 495 MET A N 1
ATOM 3928 C CA . MET A 1 495 ? -36.188 -21.703 -7.109 1 86.56 495 MET A CA 1
ATOM 3929 C C . MET A 1 495 ? -36.812 -23.078 -7.273 1 86.56 495 MET A C 1
ATOM 3931 O O . MET A 1 495 ? -36.156 -24.031 -7.707 1 86.56 495 MET A O 1
ATOM 3935 N N . MET B 1 1 ? -1.294 -42.375 28.438 1 20.7 1 MET B N 1
ATOM 3936 C CA . MET B 1 1 ? -0.985 -42.562 27.016 1 20.7 1 MET B CA 1
ATOM 3937 C C . MET B 1 1 ? -1.708 -41.531 26.172 1 20.7 1 MET B C 1
ATOM 3939 O O . MET B 1 1 ? -2.912 -41.625 25.938 1 20.7 1 MET B O 1
ATOM 3943 N N . ARG B 1 2 ? -1.45 -40.188 26.438 1 29.03 2 ARG B N 1
ATOM 3944 C CA . ARG B 1 2 ? -1.993 -38.969 25.844 1 29.03 2 ARG B CA 1
ATOM 3945 C C . ARG B 1 2 ? -2.068 -39.094 24.328 1 29.03 2 ARG B C 1
ATOM 3947 O O . ARG B 1 2 ? -1.052 -39.281 23.672 1 29.03 2 ARG B O 1
ATOM 3954 N N . LYS B 1 3 ? -2.973 -39.688 23.812 1 32.5 3 LYS B N 1
ATOM 3955 C CA . LYS B 1 3 ? -3.262 -40 22.422 1 32.5 3 LYS B CA 1
ATOM 3956 C C . LYS B 1 3 ? -2.949 -38.781 21.531 1 32.5 3 LYS B C 1
ATOM 3958 O O . LYS B 1 3 ? -3.568 -37.75 21.672 1 32.5 3 LYS B O 1
ATOM 3963 N N . GLY B 1 4 ? -1.706 -38.406 21.25 1 36.16 4 GLY B N 1
ATOM 3964 C CA . GLY B 1 4 ? -1.156 -37.281 20.531 1 36.16 4 GLY B CA 1
ATOM 3965 C C . GLY B 1 4 ? -1.959 -36.906 19.297 1 36.16 4 GLY B C 1
ATOM 3966 O O . GLY B 1 4 ? -2.289 -37.781 18.484 1 36.16 4 GLY B O 1
ATOM 3967 N N . ILE B 1 5 ? -2.859 -36.062 19.266 1 42.25 5 ILE B N 1
ATOM 3968 C CA . ILE B 1 5 ? -3.672 -35.594 18.156 1 42.25 5 ILE B CA 1
ATOM 3969 C C . ILE B 1 5 ? -2.816 -35.5 16.891 1 42.25 5 ILE B C 1
ATOM 3971 O O . ILE B 1 5 ? -1.885 -34.688 16.828 1 42.25 5 ILE B O 1
ATOM 3975 N N . ASN B 1 6 ? -2.301 -36.469 16.172 1 46.56 6 ASN B N 1
ATOM 3976 C CA . ASN B 1 6 ? -1.451 -36.719 15.008 1 46.56 6 ASN B CA 1
ATOM 3977 C C . ASN B 1 6 ? -1.663 -35.688 13.93 1 46.56 6 ASN B C 1
ATOM 3979 O O . ASN B 1 6 ? -2.773 -35.5 13.422 1 46.56 6 ASN B O 1
ATOM 3983 N N . MET B 1 7 ? -0.908 -34.594 13.914 1 62.16 7 MET B N 1
ATOM 3984 C CA . MET B 1 7 ? -0.952 -33.469 12.992 1 62.16 7 MET B CA 1
ATOM 3985 C C . MET B 1 7 ? -0.874 -33.938 11.547 1 62.16 7 MET B C 1
ATOM 3987 O O . MET B 1 7 ? 0.086 -34.625 11.156 1 62.16 7 MET B O 1
ATOM 3991 N N . THR B 1 8 ? -1.959 -34.188 10.758 1 84.69 8 THR B N 1
ATOM 3992 C CA . THR B 1 8 ? -2.164 -34.75 9.43 1 84.69 8 THR B CA 1
ATOM 3993 C C . THR B 1 8 ? -1.908 -33.688 8.352 1 84.69 8 THR B C 1
ATOM 3995 O O . THR B 1 8 ? -2.311 -32.531 8.5 1 84.69 8 THR B O 1
ATOM 3998 N N . ALA B 1 9 ? -0.986 -33.969 7.461 1 93.62 9 ALA B N 1
ATOM 3999 C CA . ALA B 1 9 ? -0.726 -33.188 6.27 1 93.62 9 ALA B CA 1
ATOM 4000 C C . ALA B 1 9 ? -1.454 -33.75 5.055 1 93.62 9 ALA B C 1
ATOM 4002 O O . ALA B 1 9 ? -1.301 -34.938 4.73 1 93.62 9 ALA B O 1
ATOM 4003 N N . GLU B 1 10 ? -2.338 -32.906 4.422 1 95.94 10 GLU B N 1
ATOM 4004 C CA . GLU B 1 10 ? -3.064 -33.469 3.275 1 95.94 10 GLU B CA 1
ATOM 4005 C C . GLU B 1 10 ? -3.246 -32.406 2.189 1 95.94 10 GLU B C 1
ATOM 4007 O O . GLU B 1 10 ? -3.098 -31.203 2.449 1 95.94 10 GLU B O 1
ATOM 4012 N N . LEU B 1 11 ? -3.412 -32.812 0.938 1 97.75 11 LEU B N 1
ATOM 4013 C CA . LEU B 1 11 ? -3.795 -32 -0.199 1 97.75 11 LEU B CA 1
ATOM 4014 C C . LEU B 1 11 ? -5.27 -32.188 -0.537 1 97.75 11 LEU B C 1
ATOM 4016 O O . LEU B 1 11 ? -5.773 -33.312 -0.539 1 97.75 11 LEU B O 1
ATOM 4020 N N . LEU B 1 12 ? -5.957 -31.094 -0.653 1 98.19 12 LEU B N 1
ATOM 4021 C CA . LEU B 1 12 ? -7.324 -31.109 -1.157 1 98.19 12 LEU B CA 1
ATOM 4022 C C . LEU B 1 12 ? -7.379 -30.578 -2.59 1 98.19 12 LEU B C 1
ATOM 4024 O O . LEU B 1 12 ? -6.922 -29.469 -2.871 1 98.19 12 LEU B O 1
ATOM 4028 N N . VAL B 1 13 ? -7.883 -31.375 -3.498 1 98.12 13 VAL B N 1
ATOM 4029 C CA . VAL B 1 13 ? -8.031 -31 -4.898 1 98.12 13 VAL B CA 1
ATOM 4030 C C . VAL B 1 13 ? -9.508 -30.75 -5.211 1 98.12 13 VAL B C 1
ATOM 4032 O O . VAL B 1 13 ? -10.312 -31.688 -5.234 1 98.12 13 VAL B O 1
ATOM 4035 N N . ASN B 1 14 ? -9.828 -29.516 -5.402 1 96.19 14 ASN B N 1
ATOM 4036 C CA . ASN B 1 14 ? -11.18 -29.109 -5.77 1 96.19 14 ASN B CA 1
ATOM 4037 C C . ASN B 1 14 ? -11.289 -28.812 -7.262 1 96.19 14 ASN B C 1
ATOM 4039 O O . ASN B 1 14 ? -10.586 -27.938 -7.781 1 96.19 14 ASN B O 1
ATOM 4043 N N . VAL B 1 15 ? -12.219 -29.531 -7.906 1 92.12 15 VAL B N 1
ATOM 4044 C CA . VAL B 1 15 ? -12.328 -29.391 -9.352 1 92.12 15 VAL B CA 1
ATOM 4045 C C . VAL B 1 15 ? -13.742 -28.969 -9.734 1 92.12 15 VAL B C 1
ATOM 4047 O O . VAL B 1 15 ? -14.719 -29.609 -9.312 1 92.12 15 VAL B O 1
ATOM 4050 N N . THR B 1 16 ? -13.938 -27.844 -10.352 1 85.25 16 THR B N 1
ATOM 4051 C CA . THR B 1 16 ? -15.133 -27.438 -11.078 1 85.25 16 THR B CA 1
ATOM 4052 C C . THR B 1 16 ? -14.867 -27.375 -12.578 1 85.25 16 THR B C 1
ATOM 4054 O O . THR B 1 16 ? -13.719 -27.469 -13.016 1 85.25 16 THR B O 1
ATOM 4057 N N . PRO B 1 17 ? -16.031 -27.203 -13.25 1 79.19 17 PRO B N 1
ATOM 4058 C CA . PRO B 1 17 ? -15.758 -27.078 -14.68 1 79.19 17 PRO B CA 1
ATOM 4059 C C . PRO B 1 17 ? -14.875 -25.875 -15.008 1 79.19 17 PRO B C 1
ATOM 4061 O O . PRO B 1 17 ? -15.109 -24.781 -14.508 1 79.19 17 PRO B O 1
ATOM 4064 N N . SER B 1 18 ? -13.688 -26 -15.422 1 82.75 18 SER B N 1
ATOM 4065 C CA . SER B 1 18 ? -12.781 -25 -15.977 1 82.75 18 SER B CA 1
ATOM 4066 C C . SER B 1 18 ? -11.844 -24.453 -14.898 1 82.75 18 SER B C 1
ATOM 4068 O O . SER B 1 18 ? -11.148 -23.453 -15.125 1 82.75 18 SER B O 1
ATOM 4070 N N . GLU B 1 19 ? -12.07 -24.844 -13.672 1 90 19 GLU B N 1
ATOM 4071 C CA . GLU B 1 19 ? -11.164 -24.375 -12.625 1 90 19 GLU B CA 1
ATOM 4072 C C . GLU B 1 19 ? -10.711 -25.531 -11.734 1 90 19 GLU B C 1
ATOM 4074 O O . GLU B 1 19 ? -11.516 -26.391 -11.375 1 90 19 GLU B O 1
ATOM 4079 N N . THR B 1 20 ? -9.477 -25.547 -11.438 1 94.38 20 THR B N 1
ATOM 4080 C CA . THR B 1 20 ? -8.906 -26.469 -10.461 1 94.38 20 THR B CA 1
ATOM 4081 C C . THR B 1 20 ? -8.211 -25.703 -9.344 1 94.38 20 THR B C 1
ATOM 4083 O O . THR B 1 20 ? -7.477 -24.75 -9.602 1 94.38 20 THR B O 1
ATOM 4086 N N . ARG B 1 21 ? -8.508 -26.047 -8.133 1 96.94 21 ARG B N 1
ATOM 4087 C CA . ARG B 1 21 ? -7.863 -25.469 -6.961 1 96.94 21 ARG B CA 1
ATOM 4088 C C . ARG B 1 21 ? -7.289 -26.562 -6.055 1 96.94 21 ARG B C 1
ATOM 4090 O O . ARG B 1 21 ? -7.906 -27.609 -5.867 1 96.94 21 ARG B O 1
ATOM 4097 N N . VAL B 1 22 ? -6.102 -26.375 -5.578 1 97.94 22 VAL B N 1
ATOM 4098 C CA . VAL B 1 22 ? -5.445 -27.328 -4.691 1 97.94 22 VAL B CA 1
ATOM 4099 C C . VAL B 1 22 ? -5.031 -26.641 -3.396 1 97.94 22 VAL B C 1
ATOM 4101 O O . VAL B 1 22 ? -4.375 -25.594 -3.426 1 97.94 22 VAL B O 1
ATOM 4104 N N . ALA B 1 23 ? -5.453 -27.172 -2.297 1 98.25 23 ALA B N 1
ATOM 4105 C CA . ALA B 1 23 ? -5.133 -26.641 -0.977 1 98.25 23 ALA B CA 1
ATOM 4106 C C . ALA B 1 23 ? -4.215 -27.578 -0.206 1 98.25 23 ALA B C 1
ATOM 4108 O O . ALA B 1 23 ? -4.465 -28.781 -0.146 1 98.25 23 ALA B O 1
ATOM 4109 N N . TYR B 1 24 ? -3.193 -27.078 0.39 1 97.31 24 TYR B N 1
ATOM 4110 C CA . TYR B 1 24 ? -2.338 -27.828 1.308 1 97.31 24 TYR B CA 1
ATOM 4111 C C . TYR B 1 24 ? -2.719 -27.547 2.756 1 97.31 24 TYR B C 1
ATOM 4113 O O . TYR B 1 24 ? -2.641 -26.406 3.215 1 97.31 24 TYR B O 1
ATOM 4121 N N . ILE B 1 25 ? -3.145 -28.594 3.41 1 97.06 25 ILE B N 1
ATOM 4122 C CA . ILE B 1 25 ? -3.572 -28.516 4.805 1 97.06 25 ILE B CA 1
ATOM 4123 C C . ILE B 1 25 ? -2.535 -29.172 5.703 1 97.06 25 ILE B C 1
ATOM 4125 O O . ILE B 1 25 ? -2.143 -30.328 5.465 1 97.06 25 ILE B O 1
ATOM 4129 N N . ASP B 1 26 ? -2.088 -28.453 6.684 1 94.94 26 ASP B N 1
ATOM 4130 C CA . ASP B 1 26 ? -1.2 -29 7.707 1 94.94 26 ASP B CA 1
ATOM 4131 C C . ASP B 1 26 ? -1.745 -28.734 9.109 1 94.94 26 ASP B C 1
ATOM 4133 O O . ASP B 1 26 ? -1.937 -27.578 9.492 1 94.94 26 ASP B O 1
ATOM 4137 N N . GLY B 1 27 ? -2.025 -29.734 9.883 1 91.5 27 GLY B N 1
ATOM 4138 C CA . GLY B 1 27 ? -2.604 -29.578 11.203 1 91.5 27 GLY B CA 1
ATOM 4139 C C . GLY B 1 27 ? -3.979 -28.938 11.188 1 91.5 27 GLY B C 1
ATOM 4140 O O . GLY B 1 27 ? -4.289 -28.094 12.039 1 91.5 27 GLY B O 1
ATOM 4141 N N . GLY B 1 28 ? -4.668 -29.156 10.172 1 94.12 28 GLY B N 1
ATOM 4142 C CA . GLY B 1 28 ? -6.02 -28.641 10.062 1 94.12 28 GLY B CA 1
ATOM 4143 C C . GLY B 1 28 ? -6.066 -27.188 9.617 1 94.12 28 GLY B C 1
ATOM 4144 O O . GLY B 1 28 ? -7.137 -26.578 9.57 1 94.12 28 GLY B O 1
ATOM 4145 N N . ILE B 1 29 ? -4.914 -26.703 9.289 1 95.56 29 ILE B N 1
ATOM 4146 C CA . ILE B 1 29 ? -4.828 -25.281 8.93 1 95.56 29 ILE B CA 1
ATOM 4147 C C . ILE B 1 29 ? -4.375 -25.156 7.477 1 95.56 29 ILE B C 1
ATOM 4149 O O . ILE B 1 29 ? -3.432 -25.812 7.047 1 95.56 29 ILE B O 1
ATOM 4153 N N . LEU B 1 30 ? -5.09 -24.297 6.703 1 97.5 30 LEU B N 1
ATOM 4154 C CA . LEU B 1 30 ? -4.699 -24.047 5.32 1 97.5 30 LEU B CA 1
ATOM 4155 C C . LEU B 1 30 ? -3.34 -23.359 5.262 1 97.5 30 LEU B C 1
ATOM 4157 O O . LEU B 1 30 ? -3.146 -22.297 5.863 1 97.5 30 LEU B O 1
ATOM 4161 N N . GLN B 1 31 ? -2.377 -23.953 4.52 1 96.81 31 GLN B N 1
ATOM 4162 C CA . GLN B 1 31 ? -1.02 -23.438 4.438 1 96.81 31 GLN B CA 1
ATOM 4163 C C . GLN B 1 31 ? -0.753 -22.812 3.066 1 96.81 31 GLN B C 1
ATOM 4165 O O . GLN B 1 31 ? -0.063 -21.797 2.963 1 96.81 31 GLN B O 1
ATOM 4170 N N . GLU B 1 32 ? -1.243 -23.469 2.016 1 97.12 32 GLU B N 1
ATOM 4171 C CA . GLU B 1 32 ? -1.034 -23.016 0.642 1 97.12 32 GLU B CA 1
ATOM 4172 C C . GLU B 1 32 ? -2.285 -23.234 -0.205 1 97.12 32 GLU B C 1
ATOM 4174 O O . GLU B 1 32 ? -3.064 -24.156 0.053 1 97.12 32 GLU B O 1
ATOM 4179 N N . ILE B 1 33 ? -2.424 -22.375 -1.166 1 97.5 33 ILE B N 1
ATOM 4180 C CA . ILE B 1 33 ? -3.52 -22.516 -2.119 1 97.5 33 ILE B CA 1
ATOM 4181 C C . ILE B 1 33 ? -3.008 -22.266 -3.535 1 97.5 33 ILE B C 1
ATOM 4183 O O . ILE B 1 33 ? -2.215 -21.344 -3.764 1 97.5 33 ILE B O 1
ATOM 4187 N N . HIS B 1 34 ? -3.322 -23.156 -4.41 1 96.25 34 HIS B N 1
ATOM 4188 C CA . HIS B 1 34 ? -3.01 -23.062 -5.832 1 96.25 34 HIS B CA 1
ATOM 4189 C C . HIS B 1 34 ? -4.281 -23.047 -6.676 1 96.25 34 HIS B C 1
ATOM 4191 O O . HIS B 1 34 ? -5.195 -23.844 -6.449 1 96.25 34 HIS B O 1
ATOM 4197 N N . ILE B 1 35 ? -4.328 -22.109 -7.605 1 94.81 35 ILE B N 1
ATOM 4198 C CA . ILE B 1 35 ? -5.527 -21.938 -8.422 1 94.81 35 ILE B CA 1
ATOM 4199 C C . ILE B 1 35 ? -5.137 -21.859 -9.898 1 94.81 35 ILE B C 1
ATOM 4201 O O . ILE B 1 35 ? -4.18 -21.172 -10.25 1 94.81 35 ILE B O 1
ATOM 4205 N N . GLU B 1 36 ? -5.812 -22.609 -10.727 1 92.5 36 GLU B N 1
ATOM 4206 C CA . GLU B 1 36 ? -5.621 -22.562 -12.172 1 92.5 36 GLU B CA 1
ATOM 4207 C C . GLU B 1 36 ? -6.953 -22.609 -12.914 1 92.5 36 GLU B C 1
ATOM 4209 O O . GLU B 1 36 ? -7.805 -23.453 -12.602 1 92.5 36 GLU B O 1
ATOM 4214 N N . ARG B 1 37 ? -7.078 -21.703 -13.867 1 87.25 37 ARG B N 1
ATOM 4215 C CA . ARG B 1 37 ? -8.266 -21.672 -14.719 1 87.25 37 ARG B CA 1
ATOM 4216 C C . ARG B 1 37 ? -7.945 -22.172 -16.125 1 87.25 37 ARG B C 1
ATOM 4218 O O . ARG B 1 37 ? -6.895 -21.844 -16.672 1 87.25 37 ARG B O 1
ATOM 4225 N N . GLU B 1 38 ? -8.609 -23.141 -16.641 1 73.81 38 GLU B N 1
ATOM 4226 C CA . GLU B 1 38 ? -8.352 -23.922 -17.844 1 73.81 38 GLU B CA 1
ATOM 4227 C C . GLU B 1 38 ? -8.172 -23.016 -19.062 1 73.81 38 GLU B C 1
ATOM 4229 O O . GLU B 1 38 ? -7.391 -23.328 -19.969 1 73.81 38 GLU B O 1
ATOM 4234 N N . ALA B 1 39 ? -8.977 -21.906 -19.156 1 62.34 39 ALA B N 1
ATOM 4235 C CA . ALA B 1 39 ? -8.859 -21.062 -20.344 1 62.34 39 ALA B CA 1
ATOM 4236 C C . ALA B 1 39 ? -7.418 -20.609 -20.547 1 62.34 39 ALA B C 1
ATOM 4238 O O . ALA B 1 39 ? -7.023 -20.25 -21.656 1 62.34 39 ALA B O 1
ATOM 4239 N N . ARG B 1 40 ? -6.598 -20.844 -19.688 1 61.81 40 ARG B N 1
ATOM 4240 C CA . ARG B 1 40 ? -5.273 -20.25 -19.797 1 61.81 40 ARG B CA 1
ATOM 4241 C C . ARG B 1 40 ? -4.211 -21.312 -20.078 1 61.81 40 ARG B C 1
ATOM 4243 O O . ARG B 1 40 ? -3.018 -21 -20.109 1 61.81 40 ARG B O 1
ATOM 4250 N N . ARG B 1 41 ? -4.613 -22.547 -20.516 1 68.62 41 ARG B N 1
ATOM 4251 C CA . ARG B 1 41 ? -3.564 -23.547 -20.703 1 68.62 41 ARG B CA 1
ATOM 4252 C C . ARG B 1 41 ? -3.207 -23.703 -22.188 1 68.62 41 ARG B C 1
ATOM 4254 O O . ARG B 1 41 ? -4.074 -23.969 -23.016 1 68.62 41 ARG B O 1
ATOM 4261 N N . GLY B 1 42 ? -2.043 -23.297 -22.594 1 76.81 42 GLY B N 1
ATOM 4262 C CA . GLY B 1 42 ? -1.497 -23.531 -23.922 1 76.81 42 GLY B CA 1
ATOM 4263 C C . GLY B 1 42 ? -0.791 -24.859 -24.062 1 76.81 42 GLY B C 1
ATOM 4264 O O . GLY B 1 42 ? -0.911 -25.719 -23.188 1 76.81 42 GLY B O 1
ATOM 4265 N N . ILE B 1 43 ? -0.301 -25.125 -25.219 1 87.69 43 ILE B N 1
ATOM 4266 C CA . ILE B 1 43 ? 0.334 -26.422 -25.453 1 87.69 43 ILE B CA 1
ATOM 4267 C C . ILE B 1 43 ? 1.851 -26.25 -25.5 1 87.69 43 ILE B C 1
ATOM 4269 O O . ILE B 1 43 ? 2.57 -27.156 -25.922 1 87.69 43 ILE B O 1
ATOM 4273 N N . VAL B 1 44 ? 2.232 -25.078 -25.125 1 91.19 44 VAL B N 1
ATOM 4274 C CA . VAL B 1 44 ? 3.676 -24.859 -25.062 1 91.19 44 VAL B CA 1
ATOM 4275 C C . VAL B 1 44 ? 4.301 -25.875 -24.094 1 91.19 44 VAL B C 1
ATOM 4277 O O . VAL B 1 44 ? 3.791 -26.094 -23 1 91.19 44 VAL B O 1
ATOM 4280 N N . GLY B 1 45 ? 5.324 -26.562 -24.5 1 93.06 45 GLY B N 1
ATOM 4281 C CA . GLY B 1 45 ? 6.016 -27.547 -23.688 1 93.06 45 GLY B CA 1
ATOM 4282 C C . GLY B 1 45 ? 5.605 -28.984 -24.016 1 93.06 45 GLY B C 1
ATOM 4283 O O . GLY B 1 45 ? 6.305 -29.922 -23.656 1 93.06 45 GLY B O 1
ATOM 4284 N N . ASN B 1 46 ? 4.508 -29.156 -24.672 1 95.06 46 ASN B N 1
ATOM 4285 C CA . ASN B 1 46 ? 4.07 -30.484 -25.062 1 95.06 46 ASN B CA 1
ATOM 4286 C C . ASN B 1 46 ? 5.02 -31.109 -26.094 1 95.06 46 ASN B C 1
ATOM 4288 O O . ASN B 1 46 ? 5.57 -30.406 -26.938 1 95.06 46 ASN B O 1
ATOM 4292 N N . ILE B 1 47 ? 5.172 -32.375 -25.984 1 96.94 47 ILE B N 1
ATOM 4293 C CA . ILE B 1 47 ? 6.008 -33.125 -26.906 1 96.94 47 ILE B CA 1
ATOM 4294 C C . ILE B 1 47 ? 5.125 -34.031 -27.781 1 96.94 47 ILE B C 1
ATOM 4296 O O . ILE B 1 47 ? 4.211 -34.688 -27.266 1 96.94 47 ILE B O 1
ATOM 4300 N N . TYR B 1 48 ? 5.422 -34.031 -29.031 1 97.12 48 TYR B N 1
ATOM 4301 C CA . TYR B 1 48 ? 4.641 -34.812 -29.969 1 97.12 48 TYR B CA 1
ATOM 4302 C C . TYR B 1 48 ? 5.543 -35.688 -30.828 1 97.12 48 TYR B C 1
ATOM 4304 O O . TYR B 1 48 ? 6.711 -35.375 -31.047 1 97.12 48 TYR B O 1
ATOM 4312 N N . LYS B 1 49 ? 4.961 -36.812 -31.203 1 97.25 49 LYS B N 1
ATOM 4313 C CA . LYS B 1 49 ? 5.465 -37.5 -32.375 1 97.25 49 LYS B CA 1
ATOM 4314 C C . LYS B 1 49 ? 4.797 -36.969 -33.656 1 97.25 49 LYS B C 1
ATOM 4316 O O . LYS B 1 49 ? 3.656 -37.344 -33.938 1 97.25 49 LYS B O 1
ATOM 4321 N N . GLY B 1 50 ? 5.535 -36.156 -34.312 1 96.88 50 GLY B N 1
ATOM 4322 C CA . GLY B 1 50 ? 4.965 -35.531 -35.469 1 96.88 50 GLY B CA 1
ATOM 4323 C C . GLY B 1 50 ? 5.465 -36.125 -36.781 1 96.88 50 GLY B C 1
ATOM 4324 O O . GLY B 1 50 ? 6.484 -36.844 -36.781 1 96.88 50 GLY B O 1
ATOM 4325 N N . ARG B 1 51 ? 4.66 -35.781 -37.781 1 96.88 51 ARG B N 1
ATOM 4326 C CA . ARG B 1 51 ? 5.039 -36.219 -39.125 1 96.88 51 ARG B CA 1
ATOM 4327 C C . ARG B 1 51 ? 5.234 -35 -40.031 1 96.88 51 ARG B C 1
ATOM 4329 O O . ARG B 1 51 ? 4.359 -34.156 -40.156 1 96.88 51 ARG B O 1
ATOM 4336 N N . VAL B 1 52 ? 6.391 -35 -40.688 1 96.56 52 VAL B N 1
ATOM 4337 C CA . VAL B 1 52 ? 6.672 -33.906 -41.594 1 96.56 52 VAL B CA 1
ATOM 4338 C C . VAL B 1 52 ? 5.707 -33.969 -42.781 1 96.56 52 VAL B C 1
ATOM 4340 O O . VAL B 1 52 ? 5.715 -34.938 -43.562 1 96.56 52 VAL B O 1
ATOM 4343 N N . SER B 1 53 ? 4.941 -33 -42.938 1 96 53 SER B N 1
ATOM 4344 C CA . SER B 1 53 ? 3.953 -32.969 -44 1 96 53 SER B CA 1
ATOM 4345 C C . SER B 1 53 ? 4.527 -32.344 -45.281 1 96 53 SER B C 1
ATOM 4347 O O . SER B 1 53 ? 4.23 -32.781 -46.375 1 96 53 SER B O 1
ATOM 4349 N N . ARG B 1 54 ? 5.289 -31.234 -45.062 1 94.19 54 ARG B N 1
ATOM 4350 C CA . ARG B 1 54 ? 5.852 -30.5 -46.188 1 94.19 54 ARG B CA 1
ATOM 4351 C C . ARG B 1 54 ? 7.141 -29.797 -45.812 1 94.19 54 ARG B C 1
ATOM 4353 O O . ARG B 1 54 ? 7.238 -29.25 -44.719 1 94.19 54 ARG B O 1
ATOM 4360 N N . VAL B 1 55 ? 8.078 -29.891 -46.75 1 94.44 55 VAL B N 1
ATOM 4361 C CA . VAL B 1 55 ? 9.328 -29.172 -46.562 1 94.44 55 VAL B CA 1
ATOM 4362 C C . VAL B 1 55 ? 9.367 -27.938 -47.438 1 94.44 55 VAL B C 1
ATOM 4364 O O . VAL B 1 55 ? 9.055 -28.016 -48.625 1 94.44 55 VAL B O 1
ATOM 4367 N N . LEU B 1 56 ? 9.648 -26.859 -46.844 1 92.5 56 LEU B N 1
ATOM 4368 C CA . LEU B 1 56 ? 9.727 -25.594 -47.562 1 92.5 56 LEU B CA 1
ATOM 4369 C C . LEU B 1 56 ? 11.148 -25.047 -47.562 1 92.5 56 LEU B C 1
ATOM 4371 O O . LEU B 1 56 ? 11.469 -24.172 -46.75 1 92.5 56 LEU B O 1
ATOM 4375 N N . PRO B 1 57 ? 11.922 -25.391 -48.5 1 88.94 57 PRO B N 1
ATOM 4376 C CA . PRO B 1 57 ? 13.32 -24.969 -48.5 1 88.94 57 PRO B CA 1
ATOM 4377 C C . PRO B 1 57 ? 13.469 -23.453 -48.531 1 88.94 57 PRO B C 1
ATOM 4379 O O . PRO B 1 57 ? 14.367 -22.906 -47.875 1 88.94 57 PRO B O 1
ATOM 4382 N N . GLY B 1 58 ? 12.641 -22.797 -49.25 1 85.06 58 GLY B N 1
ATOM 4383 C CA . GLY B 1 58 ? 12.695 -21.344 -49.344 1 85.06 58 GLY B CA 1
ATOM 4384 C C . GLY B 1 58 ? 12.617 -20.656 -48 1 85.06 58 GLY B C 1
ATOM 4385 O O . GLY B 1 58 ? 13.242 -19.609 -47.781 1 85.06 58 GLY B O 1
ATOM 4386 N N . MET B 1 59 ? 11.93 -21.234 -47.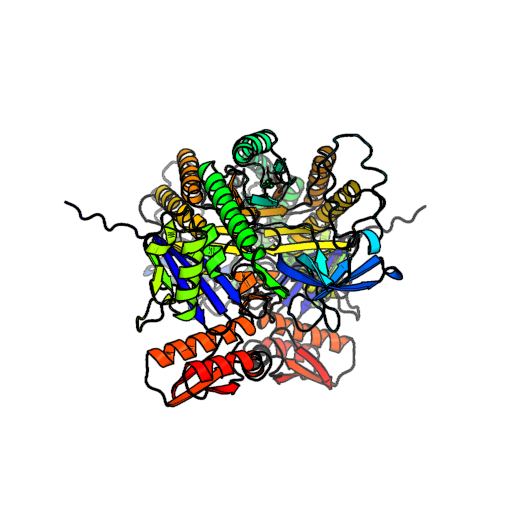156 1 89.12 59 MET B N 1
ATOM 4387 C CA . MET B 1 59 ? 11.711 -20.625 -45.844 1 89.12 59 MET B CA 1
ATOM 4388 C C . MET B 1 59 ? 12.562 -21.312 -44.781 1 89.12 59 MET B C 1
ATOM 4390 O O . MET B 1 59 ? 12.5 -20.953 -43.594 1 89.12 59 MET B O 1
ATOM 4394 N N . GLN B 1 60 ? 13.305 -22.297 -45.281 1 90.06 60 GLN B N 1
ATOM 4395 C CA . GLN B 1 60 ? 14.125 -23.078 -44.375 1 90.06 60 GLN B CA 1
ATOM 4396 C C . GLN B 1 60 ? 13.297 -23.641 -43.219 1 90.06 60 GLN B C 1
ATOM 4398 O O . GLN B 1 60 ? 13.68 -23.516 -42.062 1 90.06 60 GLN B O 1
ATOM 4403 N N . ALA B 1 61 ? 12.094 -24.172 -43.562 1 93.5 61 ALA B N 1
ATOM 4404 C CA . ALA B 1 61 ? 11.18 -24.688 -42.531 1 93.5 61 ALA B CA 1
ATOM 4405 C C . ALA B 1 61 ? 10.367 -25.859 -43.094 1 93.5 61 ALA B C 1
ATOM 4407 O O . ALA B 1 61 ? 10.422 -26.156 -44.281 1 93.5 61 ALA B O 1
ATOM 4408 N N . ALA B 1 62 ? 9.758 -26.531 -42.188 1 94.31 62 ALA B N 1
ATOM 4409 C CA . ALA B 1 62 ? 8.867 -27.641 -42.562 1 94.31 62 ALA B CA 1
ATOM 4410 C C . ALA B 1 62 ? 7.562 -27.562 -41.781 1 94.31 62 ALA B C 1
ATOM 4412 O O . ALA B 1 62 ? 7.531 -27.047 -40.656 1 94.31 62 ALA B O 1
ATOM 4413 N N . PHE B 1 63 ? 6.551 -27.969 -42.406 1 95.88 63 PHE B N 1
ATOM 4414 C CA . PHE B 1 63 ? 5.289 -28.172 -41.719 1 95.88 63 PHE B CA 1
ATOM 4415 C C . PHE B 1 63 ? 5.203 -29.578 -41.125 1 95.88 63 PHE B C 1
ATOM 4417 O O . PHE B 1 63 ? 5.543 -30.547 -41.812 1 95.88 63 PHE B O 1
ATOM 4424 N N . VAL B 1 64 ? 4.863 -29.625 -39.906 1 96.5 64 VAL B N 1
ATOM 4425 C CA . VAL B 1 64 ? 4.781 -30.906 -39.219 1 96.5 64 VAL B CA 1
ATOM 4426 C C . VAL B 1 64 ? 3.357 -31.125 -38.688 1 96.5 64 VAL B C 1
ATOM 4428 O O . VAL B 1 64 ? 2.793 -30.266 -38.031 1 96.5 64 VAL B O 1
ATOM 4431 N N . ASP B 1 65 ? 2.805 -32.25 -39.031 1 96.69 65 ASP B N 1
ATOM 4432 C CA . ASP B 1 65 ? 1.504 -32.656 -38.5 1 96.69 65 ASP B CA 1
ATOM 4433 C C . ASP B 1 65 ? 1.645 -33.312 -37.125 1 96.69 65 ASP B C 1
ATOM 4435 O O . ASP B 1 65 ? 2.188 -34.406 -37 1 96.69 65 ASP B O 1
ATOM 4439 N N . ILE B 1 66 ? 1.101 -32.688 -36.188 1 95.81 66 ILE B N 1
ATOM 4440 C CA . ILE B 1 66 ? 1.228 -33.219 -34.844 1 95.81 66 ILE B CA 1
ATOM 4441 C C . ILE B 1 66 ? -0.143 -33.656 -34.312 1 95.81 66 ILE B C 1
ATOM 4443 O O . ILE B 1 66 ? -0.344 -33.812 -33.125 1 95.81 66 ILE B O 1
ATOM 4447 N N . GLY B 1 67 ? -1.06 -33.812 -35.188 1 93.94 67 GLY B N 1
ATOM 4448 C CA . GLY B 1 67 ? -2.377 -34.312 -34.812 1 93.94 67 GLY B CA 1
ATOM 4449 C C . GLY B 1 67 ? -3.354 -33.219 -34.438 1 93.94 67 GLY B C 1
ATOM 4450 O O . GLY B 1 67 ? -4.441 -33.5 -33.938 1 93.94 67 GLY B O 1
ATOM 4451 N N . LEU B 1 68 ? -3.006 -32 -34.594 1 91.62 68 LEU B N 1
ATOM 4452 C CA . LEU B 1 68 ? -3.875 -30.859 -34.312 1 91.62 68 LEU B CA 1
ATOM 4453 C C . LEU B 1 68 ? -4.48 -30.312 -35.594 1 91.62 68 LEU B C 1
ATOM 4455 O O . LEU B 1 68 ? -4.168 -30.781 -36.688 1 91.62 68 LEU B O 1
ATOM 4459 N N . ASP B 1 69 ? -5.352 -29.391 -35.469 1 87.75 69 ASP B N 1
ATOM 4460 C CA . ASP B 1 69 ? -6.113 -28.875 -36.594 1 87.75 69 ASP B CA 1
ATOM 4461 C C . ASP B 1 69 ? -5.191 -28.203 -37.594 1 87.75 69 ASP B C 1
ATOM 4463 O O . ASP B 1 69 ? -5.391 -28.344 -38.812 1 87.75 69 ASP B O 1
ATOM 4467 N N . LYS B 1 70 ? -4.223 -27.531 -37.094 1 89 70 LYS B N 1
ATOM 4468 C CA . LYS B 1 70 ? -3.275 -26.828 -37.938 1 89 70 LYS B CA 1
ATOM 4469 C C . LYS B 1 70 ? -1.899 -27.484 -37.906 1 89 70 LYS B C 1
ATOM 4471 O O . LYS B 1 70 ? -1.461 -27.938 -36.844 1 89 70 LYS B O 1
ATOM 4476 N N . ALA B 1 71 ? -1.323 -27.469 -39.062 1 90.44 71 ALA B N 1
ATOM 4477 C CA . ALA B 1 71 ? 0.042 -27.984 -39.094 1 90.44 71 ALA B CA 1
ATOM 4478 C C . ALA B 1 71 ? 0.997 -27.062 -38.344 1 90.44 71 ALA B C 1
ATOM 4480 O O . ALA B 1 71 ? 0.885 -25.828 -38.438 1 90.44 71 ALA B O 1
ATOM 4481 N N . ALA B 1 72 ? 1.859 -27.641 -37.625 1 95.62 72 ALA B N 1
ATOM 4482 C CA . ALA B 1 72 ? 2.854 -26.891 -36.844 1 95.62 72 ALA B CA 1
ATOM 4483 C C . ALA B 1 72 ? 4.074 -26.578 -37.719 1 95.62 72 ALA B C 1
ATOM 4485 O O . ALA B 1 72 ? 4.238 -27.125 -38.812 1 95.62 72 ALA B O 1
ATOM 4486 N N . PHE B 1 73 ? 4.781 -25.609 -37.25 1 94 73 PHE B N 1
ATOM 4487 C CA . PHE B 1 73 ? 5.898 -25.062 -38 1 94 73 PHE B CA 1
ATOM 4488 C C . PHE B 1 73 ? 7.223 -25.391 -37.312 1 94 73 PHE B C 1
ATOM 4490 O O . PHE B 1 73 ? 7.371 -25.188 -36.094 1 94 73 PHE B O 1
ATOM 4497 N N . LEU B 1 74 ? 8.211 -25.906 -38.125 1 95.06 74 LEU B N 1
ATOM 4498 C CA . LEU B 1 74 ? 9.539 -26.234 -37.625 1 95.06 74 LEU B CA 1
ATOM 4499 C C . LEU B 1 74 ? 10.617 -25.578 -38.5 1 95.06 74 LEU B C 1
ATOM 4501 O O . LEU B 1 74 ? 10.789 -25.938 -39.656 1 95.06 74 LEU B O 1
ATOM 4505 N N . HIS B 1 75 ? 11.281 -24.672 -37.875 1 93.69 75 HIS B N 1
ATOM 4506 C CA . HIS B 1 75 ? 12.352 -23.984 -38.594 1 93.69 75 HIS B CA 1
ATOM 4507 C C . HIS B 1 75 ? 13.664 -24.75 -38.5 1 93.69 75 HIS B C 1
ATOM 4509 O O . HIS B 1 75 ? 13.906 -25.453 -37.531 1 93.69 75 HIS B O 1
ATOM 4515 N N . ALA B 1 76 ? 14.516 -24.562 -39.469 1 91.5 76 ALA B N 1
ATOM 4516 C CA . ALA B 1 76 ? 15.805 -25.25 -39.531 1 91.5 76 ALA B CA 1
ATOM 4517 C C . ALA B 1 76 ? 16.641 -24.922 -38.281 1 91.5 76 ALA B C 1
ATOM 4519 O O . ALA B 1 76 ? 17.359 -25.781 -37.781 1 91.5 76 ALA B O 1
ATOM 4520 N N . SER B 1 77 ? 16.516 -23.75 -37.781 1 89.88 77 SER B N 1
ATOM 4521 C CA . SER B 1 77 ? 17.281 -23.312 -36.625 1 89.88 77 SER B CA 1
ATOM 4522 C C . SER B 1 77 ? 16.812 -24.016 -35.375 1 89.88 77 SER B C 1
ATOM 4524 O O . SER B 1 77 ? 17.531 -24.016 -34.344 1 89.88 77 SER B O 1
ATOM 4526 N N . ASP B 1 78 ? 15.648 -24.578 -35.438 1 92.5 78 ASP B N 1
ATOM 4527 C CA . ASP B 1 78 ? 15.078 -25.219 -34.25 1 92.5 78 ASP B CA 1
ATOM 4528 C C . ASP B 1 78 ? 15.305 -26.719 -34.281 1 92.5 78 ASP B C 1
ATOM 4530 O O . ASP B 1 78 ? 14.727 -27.453 -33.469 1 92.5 78 ASP B O 1
ATOM 4534 N N . ILE B 1 79 ? 16.062 -27.109 -35.219 1 90.62 79 ILE B N 1
ATOM 4535 C CA . ILE B 1 79 ? 16.406 -28.531 -35.312 1 90.62 79 ILE B CA 1
ATOM 4536 C C . ILE B 1 79 ? 17.828 -28.75 -34.812 1 90.62 79 ILE B C 1
ATOM 4538 O O . ILE B 1 79 ? 18.781 -28.156 -35.344 1 90.62 79 ILE B O 1
ATOM 4542 N N . MET B 1 80 ? 18.031 -29.328 -33.594 1 74.69 80 MET B N 1
ATOM 4543 C CA . MET B 1 80 ? 19.344 -29.578 -33 1 74.69 80 MET B CA 1
ATOM 4544 C C . MET B 1 80 ? 20.156 -30.547 -33.844 1 74.69 80 MET B C 1
ATOM 4546 O O . MET B 1 80 ? 19.641 -31.594 -34.25 1 74.69 80 MET B O 1
ATOM 4550 N N . PRO B 1 81 ? 21.312 -30.141 -34.375 1 58.44 81 PRO B N 1
ATOM 4551 C CA . PRO B 1 81 ? 22.141 -31.094 -35.094 1 58.44 81 PRO B CA 1
ATOM 4552 C C . PRO B 1 81 ? 22.594 -32.281 -34.219 1 58.44 81 PRO B C 1
ATOM 4554 O O . PRO B 1 81 ? 22.781 -32.125 -33 1 58.44 81 PRO B O 1
ATOM 4557 N N . HIS B 1 82 ? 22.016 -33.469 -34.219 1 47.03 82 HIS B N 1
ATOM 4558 C CA . HIS B 1 82 ? 22.625 -34.562 -33.5 1 47.03 82 HIS B CA 1
ATOM 4559 C C . HIS B 1 82 ? 24.141 -34.562 -33.625 1 47.03 82 HIS B C 1
ATOM 4561 O O . HIS B 1 82 ? 24.797 -35.562 -33.438 1 47.03 82 HIS B O 1
ATOM 4567 N N . THR B 1 83 ? 24.844 -33.656 -34.031 1 37.56 83 THR B N 1
ATOM 4568 C CA . THR B 1 83 ? 26.281 -33.781 -34.156 1 37.56 83 THR B CA 1
ATOM 4569 C C . THR B 1 83 ? 26.953 -33.844 -32.812 1 37.56 83 THR B C 1
ATOM 4571 O O . THR B 1 83 ? 26.547 -33.156 -31.875 1 37.56 83 THR B O 1
ATOM 4574 N N . GLU B 1 84 ? 27.766 -35 -32.406 1 35.72 84 GLU B N 1
ATOM 4575 C CA . GLU B 1 84 ? 28.781 -35.188 -31.359 1 35.72 84 GLU B CA 1
ATOM 4576 C C . GLU B 1 84 ? 29.453 -33.875 -30.984 1 35.72 84 GLU B C 1
ATOM 4578 O O . GLU B 1 84 ? 29.797 -33.094 -31.859 1 35.72 84 GLU B O 1
ATOM 4583 N N . CYS B 1 85 ? 29.203 -33.531 -29.781 1 34.81 85 CYS B N 1
ATOM 4584 C CA . CYS B 1 85 ? 29.938 -32.438 -29.141 1 34.81 85 CYS B CA 1
ATOM 4585 C C . CYS B 1 85 ? 31.406 -32.469 -29.547 1 34.81 85 CYS B C 1
ATOM 4587 O O . CYS B 1 85 ? 32.188 -33.281 -29.016 1 34.81 85 CYS B O 1
ATOM 4589 N N . VAL B 1 86 ? 31.906 -32.5 -30.703 1 29 86 VAL B N 1
ATOM 4590 C CA . VAL B 1 86 ? 33.344 -32.219 -30.75 1 29 86 VAL B CA 1
ATOM 4591 C C . VAL B 1 86 ? 33.656 -30.906 -30.062 1 29 86 VAL B C 1
ATOM 4593 O O . VAL B 1 86 ? 33 -29.906 -30.312 1 29 86 VAL B O 1
ATOM 4596 N N . ALA B 1 87 ? 34.312 -30.984 -28.969 1 37 87 ALA B N 1
ATOM 4597 C CA . ALA B 1 87 ? 34.781 -29.984 -28.016 1 37 87 ALA B CA 1
ATOM 4598 C C . ALA B 1 87 ? 35.188 -28.688 -28.734 1 37 87 ALA B C 1
ATOM 4600 O O . ALA B 1 87 ? 35.625 -27.734 -28.094 1 37 87 ALA B O 1
ATOM 4601 N N . GLY B 1 88 ? 35.781 -28.844 -29.875 1 33.47 88 GLY B N 1
ATOM 4602 C CA . GLY B 1 88 ? 36.688 -27.75 -30.188 1 33.47 88 GLY B CA 1
ATOM 4603 C C . GLY B 1 88 ? 35.969 -26.438 -30.438 1 33.47 88 GLY B C 1
ATOM 4604 O O . GLY B 1 88 ? 34.75 -26.391 -30.531 1 33.47 88 GLY B O 1
ATOM 4605 N N . GLU B 1 89 ? 36.781 -25.266 -30.609 1 36.69 89 GLU B N 1
ATOM 4606 C CA . GLU B 1 89 ? 36.656 -23.812 -30.797 1 36.69 89 GLU B CA 1
ATOM 4607 C C . GLU B 1 89 ? 35.562 -23.484 -31.797 1 36.69 89 GLU B C 1
ATOM 4609 O O . GLU B 1 89 ? 35.281 -22.312 -32.031 1 36.69 89 GLU B O 1
ATOM 4614 N N . GLU B 1 90 ? 35.344 -24.375 -32.812 1 36.22 90 GLU B N 1
ATOM 4615 C CA . GLU B 1 90 ? 34.656 -23.812 -34 1 36.22 90 GLU B CA 1
ATOM 4616 C C . GLU B 1 90 ? 33.156 -23.656 -33.75 1 36.22 90 GLU B C 1
ATOM 4618 O O . GLU B 1 90 ? 32.375 -24.531 -34.094 1 36.22 90 GLU B O 1
ATOM 4623 N N . GLN B 1 91 ? 32.719 -23.328 -32.656 1 36.5 91 GLN B N 1
ATOM 4624 C CA . GLN B 1 91 ? 31.359 -22.844 -32.344 1 36.5 91 GLN B CA 1
ATOM 4625 C C . GLN B 1 91 ? 30.875 -21.844 -33.406 1 36.5 91 GLN B C 1
ATOM 4627 O O . GLN B 1 91 ? 29.75 -21.344 -33.312 1 36.5 91 GLN B O 1
ATOM 4632 N N . LYS B 1 92 ? 31.906 -21.234 -34.094 1 38.56 92 LYS B N 1
ATOM 4633 C CA . LYS B 1 92 ? 31.469 -20.125 -34.938 1 38.56 92 LYS B CA 1
ATOM 4634 C C . LYS B 1 92 ? 30.469 -20.609 -36 1 38.56 92 LYS B C 1
ATOM 4636 O O . LYS B 1 92 ? 29.594 -19.844 -36.406 1 38.56 92 LYS B O 1
ATOM 4641 N N . GLN B 1 93 ? 30.984 -21.375 -36.969 1 38.78 93 GLN B N 1
ATOM 4642 C CA . GLN B 1 93 ? 30.234 -21.422 -38.219 1 38.78 93 GLN B CA 1
ATOM 4643 C C . GLN B 1 93 ? 29.109 -22.438 -38.156 1 38.78 93 GLN B C 1
ATOM 4645 O O . GLN B 1 93 ? 29.266 -23.578 -38.562 1 38.78 93 GLN B O 1
ATOM 4650 N N . PHE B 1 94 ? 28.391 -22.578 -37.156 1 45.38 94 PHE B N 1
ATOM 4651 C CA . PHE B 1 94 ? 27.234 -23.453 -37.219 1 45.38 94 PHE B CA 1
ATOM 4652 C C . PHE B 1 94 ? 26.359 -23.109 -38.406 1 45.38 94 PHE B C 1
ATOM 4654 O O . PHE B 1 94 ? 25.734 -22.047 -38.438 1 45.38 94 PHE B O 1
ATOM 4661 N N . THR B 1 95 ? 26.812 -23.266 -39.594 1 53.5 95 THR B N 1
ATOM 4662 C CA . THR B 1 95 ? 25.953 -23.109 -40.781 1 53.5 95 THR B CA 1
ATOM 4663 C C . THR B 1 95 ? 24.672 -23.938 -40.625 1 53.5 95 THR B C 1
ATOM 4665 O O . THR B 1 95 ? 24.734 -25.156 -40.438 1 53.5 95 THR B O 1
ATOM 4668 N N . VAL B 1 96 ? 23.594 -23.281 -40.188 1 66.25 96 VAL B N 1
ATOM 4669 C CA . VAL B 1 96 ? 22.281 -23.953 -40.219 1 66.25 96 VAL B CA 1
ATOM 4670 C C . VAL B 1 96 ? 22.141 -24.703 -41.562 1 66.25 96 VAL B C 1
ATOM 4672 O O . VAL B 1 96 ? 22.234 -24.109 -42.625 1 66.25 96 VAL B O 1
ATOM 4675 N N . ARG B 1 97 ? 22.172 -26.016 -41.312 1 73 97 ARG B N 1
ATOM 4676 C CA . ARG B 1 97 ? 21.969 -26.859 -42.5 1 73 97 ARG B CA 1
ATOM 4677 C C . ARG B 1 97 ? 20.625 -26.562 -43.156 1 73 97 ARG B C 1
ATOM 4679 O O . ARG B 1 97 ? 19.719 -26.047 -42.5 1 73 97 ARG B O 1
ATOM 4686 N N . ASP B 1 98 ? 20.688 -26.859 -44.344 1 86.5 98 ASP B N 1
ATOM 4687 C CA . ASP B 1 98 ? 19.469 -26.688 -45.125 1 86.5 98 ASP B CA 1
ATOM 4688 C C . ASP B 1 98 ? 18.359 -27.609 -44.625 1 86.5 98 ASP B C 1
ATOM 4690 O O . ASP B 1 98 ? 18.625 -28.781 -44.312 1 86.5 98 ASP B O 1
ATOM 4694 N N . ILE B 1 99 ? 17.188 -27.172 -44.531 1 92.06 99 ILE B N 1
ATOM 4695 C CA . ILE B 1 99 ? 16.047 -27.891 -44 1 92.06 99 ILE B CA 1
ATOM 4696 C C . ILE B 1 99 ? 15.844 -29.188 -44.781 1 92.06 99 ILE B C 1
ATOM 4698 O O . ILE B 1 99 ? 15.43 -30.203 -44.219 1 92.06 99 ILE B O 1
ATOM 4702 N N . SER B 1 100 ? 16.219 -29.172 -46.062 1 91.31 100 SER B N 1
ATOM 4703 C CA . SER B 1 100 ? 16.047 -30.328 -46.938 1 91.31 100 SER B CA 1
ATOM 4704 C C . SER B 1 100 ? 17 -31.453 -46.531 1 91.31 100 SER B C 1
ATOM 4706 O O . SER B 1 100 ? 16.781 -32.625 -46.906 1 91.31 100 SER B O 1
ATOM 4708 N N . GLU B 1 101 ? 18.016 -31 -45.812 1 91.62 101 GLU B N 1
ATOM 4709 C CA . GLU B 1 101 ? 18.984 -32 -45.344 1 91.62 101 GLU B CA 1
ATOM 4710 C C . GLU B 1 101 ? 18.625 -32.5 -43.938 1 91.62 101 GLU B C 1
ATOM 4712 O O . GLU B 1 101 ? 19.141 -33.531 -43.5 1 91.62 101 GLU B O 1
ATOM 4717 N N . LEU B 1 102 ? 17.797 -31.797 -43.375 1 92.56 102 LEU B N 1
ATOM 4718 C CA . LEU B 1 102 ? 17.547 -32.062 -41.969 1 92.56 102 LEU B CA 1
ATOM 4719 C C . LEU B 1 102 ? 16.297 -32.938 -41.812 1 92.56 102 LEU B C 1
ATOM 4721 O O . LEU B 1 102 ? 16.234 -33.75 -40.875 1 92.56 102 LEU B O 1
ATOM 4725 N N . VAL B 1 103 ? 15.344 -32.75 -42.719 1 94.19 103 VAL B N 1
ATOM 4726 C CA . VAL B 1 103 ? 14.109 -33.5 -42.594 1 94.19 103 VAL B CA 1
ATOM 4727 C C . VAL B 1 103 ? 13.586 -33.875 -43.969 1 94.19 103 VAL B C 1
ATOM 4729 O O . VAL B 1 103 ? 13.945 -33.25 -44.969 1 94.19 103 VAL B O 1
ATOM 4732 N N . ARG B 1 104 ? 12.773 -34.938 -44 1 95.5 104 ARG B N 1
ATOM 4733 C CA . ARG B 1 104 ? 12.125 -35.406 -45.219 1 95.5 104 ARG B CA 1
ATOM 4734 C C . ARG B 1 104 ? 10.609 -35.5 -45.031 1 95.5 104 ARG B C 1
ATOM 4736 O O . ARG B 1 104 ? 10.141 -35.844 -43.938 1 95.5 104 ARG B O 1
ATOM 4743 N N . GLN B 1 105 ? 9.977 -35.25 -46.125 1 94.69 105 GLN B N 1
ATOM 4744 C CA . GLN B 1 105 ? 8.523 -35.406 -46.094 1 94.69 105 GLN B CA 1
ATOM 4745 C C . GLN B 1 105 ? 8.117 -36.812 -45.75 1 94.69 105 GLN B C 1
ATOM 4747 O O . GLN B 1 105 ? 8.688 -37.781 -46.281 1 94.69 105 GLN B O 1
ATOM 4752 N N . GLY B 1 106 ? 7.246 -36.969 -44.812 1 95.12 106 GLY B N 1
ATOM 4753 C CA . GLY B 1 106 ? 6.75 -38.281 -44.375 1 95.12 106 GLY B CA 1
ATOM 4754 C C . GLY B 1 106 ? 7.5 -38.844 -43.188 1 95.12 106 GLY B C 1
ATOM 4755 O O . GLY B 1 106 ? 7.086 -39.844 -42.625 1 95.12 106 GLY B O 1
ATOM 4756 N N . GLN B 1 107 ? 8.547 -38.125 -42.844 1 95.12 107 GLN B N 1
ATOM 4757 C CA . GLN B 1 107 ? 9.375 -38.562 -41.719 1 95.12 107 GLN B CA 1
ATOM 4758 C C . GLN B 1 107 ? 8.703 -38.281 -40.406 1 95.12 107 GLN B C 1
ATOM 4760 O O . GLN B 1 107 ? 8.078 -37.219 -40.25 1 95.12 107 GLN B O 1
ATOM 4765 N N . ASP B 1 108 ? 8.797 -39.219 -39.469 1 95.94 108 ASP B N 1
ATOM 4766 C CA . ASP B 1 108 ? 8.359 -38.969 -38.094 1 95.94 108 ASP B CA 1
ATOM 4767 C C . ASP B 1 108 ? 9.484 -38.344 -37.25 1 95.94 108 ASP B C 1
ATOM 4769 O O . ASP B 1 108 ? 10.648 -38.75 -37.406 1 95.94 108 ASP B O 1
ATOM 4773 N N . LEU B 1 109 ? 9.117 -37.438 -36.438 1 95.19 109 LEU B N 1
ATOM 4774 C CA . LEU B 1 109 ? 10.102 -36.844 -35.562 1 95.19 109 LEU B CA 1
ATOM 4775 C C . LEU B 1 109 ? 9.477 -36.406 -34.219 1 95.19 109 LEU B C 1
ATOM 4777 O O . LEU B 1 109 ? 8.266 -36.188 -34.156 1 95.19 109 LEU B O 1
ATOM 4781 N N . MET B 1 110 ? 10.258 -36.406 -33.188 1 96.56 110 MET B N 1
ATOM 4782 C CA . MET B 1 110 ? 9.844 -35.906 -31.891 1 96.56 110 MET B CA 1
ATOM 4783 C C . MET B 1 110 ? 10.055 -34.375 -31.812 1 96.56 110 MET B C 1
ATOM 4785 O O . MET B 1 110 ? 11.156 -33.906 -32.062 1 96.56 110 MET B O 1
ATOM 4789 N N . VAL B 1 111 ? 8.953 -33.688 -31.562 1 97.31 111 VAL B N 1
ATOM 4790 C CA . VAL B 1 111 ? 9.016 -32.219 -31.531 1 97.31 111 VAL B CA 1
ATOM 4791 C C . VAL B 1 111 ? 8.352 -31.703 -30.266 1 97.31 111 VAL B C 1
ATOM 4793 O O . VAL B 1 111 ? 7.508 -32.375 -29.672 1 97.31 111 VAL B O 1
ATOM 4796 N N . GLN B 1 112 ? 8.773 -30.531 -29.844 1 97.25 112 GLN B N 1
ATOM 4797 C CA . GLN B 1 112 ? 8.203 -29.844 -28.703 1 97.25 112 GLN B CA 1
ATOM 4798 C C . GLN B 1 112 ? 7.68 -28.453 -29.094 1 97.25 112 GLN B C 1
ATOM 4800 O O . GLN B 1 112 ? 8.32 -27.734 -29.859 1 97.25 112 GLN B O 1
ATOM 4805 N N . VAL B 1 113 ? 6.516 -28.125 -28.594 1 96.19 113 VAL B N 1
ATOM 4806 C CA . VAL B 1 113 ? 5.895 -26.844 -28.922 1 96.19 113 VAL B CA 1
ATOM 4807 C C . VAL B 1 113 ? 6.594 -25.719 -28.172 1 96.19 113 VAL B C 1
ATOM 4809 O O . VAL B 1 113 ? 6.746 -25.781 -26.953 1 96.19 113 VAL B O 1
ATOM 4812 N N . VAL B 1 114 ? 6.988 -24.609 -28.906 1 94.5 114 VAL B N 1
ATOM 4813 C CA . VAL B 1 114 ? 7.668 -23.484 -28.297 1 94.5 114 VAL B CA 1
ATOM 4814 C C . VAL B 1 114 ? 6.738 -22.266 -28.281 1 94.5 114 VAL B C 1
ATOM 4816 O O . VAL B 1 114 ? 6.867 -21.391 -27.422 1 94.5 114 VAL B O 1
ATOM 4819 N N . LYS B 1 115 ? 5.816 -22.234 -29.203 1 91.88 115 LYS B N 1
ATOM 4820 C CA . LYS B 1 115 ? 4.793 -21.203 -29.25 1 91.88 115 LYS B CA 1
ATOM 4821 C C . LYS B 1 115 ? 3.43 -21.781 -29.609 1 91.88 115 LYS B C 1
ATOM 4823 O O . LYS B 1 115 ? 3.326 -22.656 -30.469 1 91.88 115 LYS B O 1
ATOM 4828 N N . ASP B 1 116 ? 2.488 -21.203 -28.906 1 90.56 116 ASP B N 1
ATOM 4829 C CA . ASP B 1 116 ? 1.124 -21.641 -29.172 1 90.56 116 ASP B CA 1
ATOM 4830 C C . ASP B 1 116 ? 0.652 -21.203 -30.547 1 90.56 116 ASP B C 1
ATOM 4832 O O . ASP B 1 116 ? 1.155 -20.219 -31.094 1 90.56 116 ASP B O 1
ATOM 4836 N N . PRO B 1 117 ? -0.251 -22.094 -31.078 1 86.44 117 PRO B N 1
ATOM 4837 C CA . PRO B 1 117 ? -0.869 -21.594 -32.312 1 86.44 117 PRO B CA 1
ATOM 4838 C C . PRO B 1 117 ? -1.574 -20.25 -32.094 1 86.44 117 PRO B C 1
ATOM 4840 O O . PRO B 1 117 ? -2.121 -19.984 -31.031 1 86.44 117 PRO B O 1
ATOM 4843 N N . LEU B 1 118 ? -1.434 -19.359 -33.031 1 80.88 118 LEU B N 1
ATOM 4844 C CA . LEU B 1 118 ? -2.059 -18.047 -32.969 1 80.88 118 LEU B CA 1
ATOM 4845 C C . LEU B 1 118 ? -2.84 -17.766 -34.25 1 80.88 118 LEU B C 1
ATOM 4847 O O . LEU B 1 118 ? -2.271 -17.781 -35.344 1 80.88 118 LEU B O 1
ATOM 4851 N N . GLY B 1 119 ? -4.09 -17.453 -34.156 1 75.94 119 GLY B N 1
ATOM 4852 C CA . GLY B 1 119 ? -4.902 -17.188 -35.312 1 75.94 119 GLY B CA 1
ATOM 4853 C C . GLY B 1 119 ? -4.902 -18.328 -36.312 1 75.94 119 GLY B C 1
ATOM 4854 O O . GLY B 1 119 ? -5.273 -19.453 -36 1 75.94 119 GLY B O 1
ATOM 4855 N N . THR B 1 120 ? -4.336 -17.984 -37.5 1 76.81 120 THR B N 1
ATOM 4856 C CA . THR B 1 120 ? -4.297 -18.953 -38.594 1 76.81 120 THR B CA 1
ATOM 4857 C C . THR B 1 120 ? -2.959 -19.688 -38.594 1 76.81 120 THR B C 1
ATOM 4859 O O . THR B 1 120 ? -2.789 -20.656 -39.344 1 76.81 120 THR B O 1
ATOM 4862 N N . LYS B 1 121 ? -2.061 -19.312 -37.719 1 81.38 121 LYS B N 1
ATOM 4863 C CA . LYS B 1 121 ? -0.728 -19.906 -37.688 1 81.38 121 LYS B CA 1
ATOM 4864 C C . LYS B 1 121 ? -0.663 -21.078 -36.719 1 81.38 121 LYS B C 1
ATOM 4866 O O . LYS B 1 121 ? -1.235 -21 -35.625 1 81.38 121 LYS B O 1
ATOM 4871 N N . GLY B 1 122 ? -0.094 -22.109 -37.156 1 88.5 122 GLY B N 1
ATOM 4872 C CA . GLY B 1 122 ? 0.085 -23.266 -36.312 1 88.5 122 GLY B CA 1
ATOM 4873 C C . GLY B 1 122 ? 1.156 -23.062 -35.25 1 88.5 122 GLY B C 1
ATOM 4874 O O . GLY B 1 122 ? 1.765 -22 -35.156 1 88.5 122 GLY B O 1
ATOM 4875 N N . ALA B 1 123 ? 1.335 -24.062 -34.375 1 94.19 123 ALA B N 1
ATOM 4876 C CA . ALA B 1 123 ? 2.311 -24 -33.281 1 94.19 123 ALA B CA 1
ATOM 4877 C C . ALA B 1 123 ? 3.736 -24 -33.844 1 94.19 123 ALA B C 1
ATOM 4879 O O . ALA B 1 123 ? 3.996 -24.516 -34.938 1 94.19 123 ALA B O 1
ATOM 4880 N N . ARG B 1 124 ? 4.633 -23.406 -33.188 1 95 124 ARG B N 1
ATOM 4881 C CA . ARG B 1 124 ? 6.055 -23.484 -33.531 1 95 124 ARG B CA 1
ATOM 4882 C C . ARG B 1 124 ? 6.727 -24.609 -32.75 1 95 124 ARG B C 1
ATOM 4884 O O . ARG B 1 124 ? 6.438 -24.828 -31.578 1 95 124 ARG B O 1
ATOM 4891 N N . LEU B 1 125 ? 7.621 -25.25 -33.469 1 96.56 125 LEU B N 1
ATOM 4892 C CA . LEU B 1 125 ? 8.172 -26.469 -32.875 1 96.56 125 LEU B CA 1
ATOM 4893 C C . LEU B 1 125 ? 9.695 -26.375 -32.781 1 96.56 125 LEU B C 1
ATOM 4895 O O . LEU B 1 125 ? 10.312 -25.5 -33.375 1 96.56 125 LEU B O 1
ATOM 4899 N N . THR B 1 126 ? 10.234 -27.219 -31.922 1 96.62 126 THR B N 1
ATOM 4900 C CA . THR B 1 126 ? 11.672 -27.484 -31.844 1 96.62 126 THR B CA 1
ATOM 4901 C C . THR B 1 126 ? 11.945 -28.969 -31.656 1 96.62 126 THR B C 1
ATOM 4903 O O . THR B 1 126 ? 11.086 -29.719 -31.188 1 96.62 126 THR B O 1
ATOM 4906 N N . THR B 1 127 ? 13.102 -29.391 -32.094 1 95.38 127 THR B N 1
ATOM 4907 C CA . THR B 1 127 ? 13.523 -30.75 -31.828 1 95.38 127 THR B CA 1
ATOM 4908 C C . THR B 1 127 ? 14.414 -30.812 -30.594 1 95.38 127 THR B C 1
ATOM 4910 O O . THR B 1 127 ? 14.805 -31.906 -30.141 1 95.38 127 THR B O 1
ATOM 4913 N N . ASP B 1 128 ? 14.727 -29.641 -30 1 93.88 128 ASP B N 1
ATOM 4914 C CA . ASP B 1 128 ? 15.477 -29.562 -28.75 1 93.88 128 ASP B CA 1
ATOM 4915 C C . ASP B 1 128 ? 14.562 -29.75 -27.531 1 93.88 128 ASP B C 1
ATOM 4917 O O . ASP B 1 128 ? 14.117 -28.766 -26.938 1 93.88 128 ASP B O 1
ATOM 4921 N N . ILE B 1 129 ? 14.43 -30.984 -27.141 1 95.94 129 ILE B N 1
ATOM 4922 C CA . ILE B 1 129 ? 13.453 -31.359 -26.125 1 95.94 129 ILE B CA 1
ATOM 4923 C C . ILE B 1 129 ? 14 -31.031 -24.75 1 95.94 129 ILE B C 1
ATOM 4925 O O . ILE B 1 129 ? 15.164 -31.328 -24.453 1 95.94 129 ILE B O 1
ATOM 4929 N N . THR B 1 130 ? 13.219 -30.453 -23.953 1 95.81 130 THR B N 1
ATOM 4930 C CA . THR B 1 130 ? 13.555 -30.219 -22.547 1 95.81 130 THR B CA 1
ATOM 4931 C C . THR B 1 130 ? 12.367 -30.578 -21.656 1 95.81 130 THR B C 1
ATOM 4933 O O . THR B 1 130 ? 11.219 -30.359 -22.031 1 95.81 130 THR B O 1
ATOM 4936 N N . LEU B 1 131 ? 12.609 -31.125 -20.531 1 96.19 131 LEU B N 1
ATOM 4937 C CA . LEU B 1 131 ? 11.578 -31.484 -19.562 1 96.19 131 LEU B CA 1
ATOM 4938 C C . LEU B 1 131 ? 11.812 -30.781 -18.219 1 96.19 131 LEU B C 1
ATOM 4940 O O . LEU B 1 131 ? 12.695 -31.172 -17.453 1 96.19 131 LEU B O 1
ATOM 4944 N N . PRO B 1 132 ? 10.992 -29.812 -17.969 1 94.62 132 PRO B N 1
ATOM 4945 C CA . PRO B 1 132 ? 11.172 -29.094 -16.703 1 94.62 132 PRO B CA 1
ATOM 4946 C C . PRO B 1 132 ? 10.43 -29.75 -15.539 1 94.62 132 PRO B C 1
ATOM 4948 O O . PRO B 1 132 ? 9.406 -30.406 -15.742 1 94.62 132 PRO B O 1
ATOM 4951 N N . SER B 1 133 ? 10.953 -29.672 -14.398 1 94.56 133 SER B N 1
ATOM 4952 C CA . SER B 1 133 ? 10.32 -29.953 -13.117 1 94.56 133 SER B CA 1
ATOM 4953 C C . SER B 1 133 ? 10.508 -28.781 -12.141 1 94.56 133 SER B C 1
ATOM 4955 O O . SER B 1 133 ? 10.523 -27.625 -12.555 1 94.56 133 SER B O 1
ATOM 4957 N N . ARG B 1 134 ? 10.391 -29.047 -10.922 1 90.69 134 ARG B N 1
ATOM 4958 C CA . ARG B 1 134 ? 10.43 -27.969 -9.938 1 90.69 134 ARG B CA 1
ATOM 4959 C C . ARG B 1 134 ? 11.828 -27.375 -9.836 1 90.69 134 ARG B C 1
ATOM 4961 O O . ARG B 1 134 ? 11.992 -26.156 -9.875 1 90.69 134 ARG B O 1
ATOM 4968 N N . TYR B 1 135 ? 12.906 -28.219 -9.75 1 94.19 135 TYR B N 1
ATOM 4969 C CA . TYR B 1 135 ? 14.25 -27.75 -9.453 1 94.19 135 TYR B CA 1
ATOM 4970 C C . TYR B 1 135 ? 15.18 -27.953 -10.648 1 94.19 135 TYR B C 1
ATOM 4972 O O . TYR B 1 135 ? 16.172 -27.234 -10.797 1 94.19 135 TYR B O 1
ATOM 4980 N N . LEU B 1 136 ? 14.812 -28.922 -11.484 1 96.69 136 LEU B N 1
ATOM 4981 C CA . LEU B 1 136 ? 15.711 -29.312 -12.562 1 96.69 136 LEU B CA 1
ATOM 4982 C C . LEU B 1 136 ? 14.984 -29.297 -13.906 1 96.69 136 LEU B C 1
ATOM 4984 O O . LEU B 1 136 ? 13.75 -29.375 -13.953 1 96.69 136 LEU B O 1
ATOM 4988 N N . VAL B 1 137 ? 15.766 -29.109 -14.922 1 97.12 137 VAL B N 1
ATOM 4989 C CA . VAL B 1 137 ? 15.328 -29.359 -16.297 1 97.12 137 VAL B CA 1
ATOM 4990 C C . VAL B 1 137 ? 16.156 -30.484 -16.906 1 97.12 137 VAL B C 1
ATOM 4992 O O . VAL B 1 137 ? 17.375 -30.391 -16.984 1 97.12 137 VAL B O 1
ATOM 4995 N N . PHE B 1 138 ? 15.516 -31.547 -17.344 1 97.12 138 PHE B N 1
ATOM 4996 C CA . PHE B 1 138 ? 16.203 -32.656 -18 1 97.12 138 PHE B CA 1
ATOM 4997 C C . PHE B 1 138 ? 16.484 -32.344 -19.453 1 97.12 138 PHE B C 1
ATOM 4999 O O . PHE B 1 138 ? 15.594 -31.875 -20.172 1 97.12 138 PHE B O 1
ATOM 5006 N N . MET B 1 139 ? 17.688 -32.531 -19.781 1 95.81 139 MET B N 1
ATOM 5007 C CA . MET B 1 139 ? 18.156 -32.312 -21.141 1 95.81 139 MET B CA 1
ATOM 5008 C C . MET B 1 139 ? 18.578 -33.625 -21.797 1 95.81 139 MET B C 1
ATOM 5010 O O . MET B 1 139 ? 19.734 -34.062 -21.641 1 95.81 139 MET B O 1
ATOM 5014 N N . PRO B 1 140 ? 17.656 -34.125 -22.641 1 94.44 140 PRO B N 1
ATOM 5015 C CA . PRO B 1 140 ? 18.031 -35.406 -23.297 1 94.44 140 PRO B CA 1
ATOM 5016 C C . PRO B 1 140 ? 19.281 -35.25 -24.156 1 94.44 140 PRO B C 1
ATOM 5018 O O . PRO B 1 140 ? 19.422 -34.281 -24.891 1 94.44 140 PRO B O 1
ATOM 5021 N N . GLY B 1 141 ? 20.188 -36.188 -24.047 1 87.62 141 GLY B N 1
ATOM 5022 C CA . GLY B 1 141 ? 21.359 -36.25 -24.906 1 87.62 141 GLY B CA 1
ATOM 5023 C C . GLY B 1 141 ? 22.484 -35.344 -24.438 1 87.62 141 GLY B C 1
ATOM 5024 O O . GLY B 1 141 ? 23.609 -35.438 -24.938 1 87.62 141 GLY B O 1
ATOM 5025 N N . ALA B 1 142 ? 22.125 -34.5 -23.5 1 85.69 142 ALA B N 1
ATOM 5026 C CA . ALA B 1 142 ? 23.172 -33.656 -22.953 1 85.69 142 ALA B CA 1
ATOM 5027 C C . ALA B 1 142 ? 24.016 -34.406 -21.938 1 85.69 142 ALA B C 1
ATOM 5029 O O . ALA B 1 142 ? 23.531 -35.312 -21.266 1 85.69 142 ALA B O 1
ATOM 5030 N N . SER B 1 143 ? 25.281 -34.125 -21.906 1 82.69 143 SER B N 1
ATOM 5031 C CA . SER B 1 143 ? 26.141 -34.875 -20.984 1 82.69 143 SER B CA 1
ATOM 5032 C C . SER B 1 143 ? 26.578 -33.969 -19.828 1 82.69 143 SER B C 1
ATOM 5034 O O . SER B 1 143 ? 27.312 -34.438 -18.938 1 82.69 143 SER B O 1
ATOM 5036 N N . HIS B 1 144 ? 26.031 -32.812 -19.672 1 88.19 144 HIS B N 1
ATOM 5037 C CA . HIS B 1 144 ? 26.562 -31.906 -18.656 1 88.19 144 HIS B CA 1
ATOM 5038 C C . HIS B 1 144 ? 25.453 -31.297 -17.812 1 88.19 144 HIS B C 1
ATOM 5040 O O . HIS B 1 144 ? 24.266 -31.531 -18.078 1 88.19 144 HIS B O 1
ATOM 5046 N N . VAL B 1 145 ? 25.953 -30.734 -16.688 1 94.62 145 VAL B N 1
ATOM 5047 C CA . VAL B 1 145 ? 25.062 -30.047 -15.766 1 94.62 145 VAL B CA 1
ATOM 5048 C C . VAL B 1 145 ? 25.25 -28.531 -15.891 1 94.62 145 VAL B C 1
ATOM 5050 O O . VAL B 1 145 ? 26.375 -28.031 -15.789 1 94.62 145 VAL B O 1
ATOM 5053 N N . GLY B 1 146 ? 24.188 -27.828 -16.234 1 95.44 146 GLY B N 1
ATOM 5054 C CA . GLY B 1 146 ? 24.188 -26.375 -16.188 1 95.44 146 GLY B CA 1
ATOM 5055 C C . GLY B 1 146 ? 23.531 -25.828 -14.938 1 95.44 146 GLY B C 1
ATOM 5056 O O . GLY B 1 146 ? 22.672 -26.469 -14.344 1 95.44 146 GLY B O 1
ATOM 5057 N N . VAL B 1 147 ? 24 -24.672 -14.516 1 96 147 VAL B N 1
ATOM 5058 C CA . VAL B 1 147 ? 23.422 -24.016 -13.344 1 96 147 VAL B CA 1
ATOM 5059 C C . VAL B 1 147 ? 22.906 -22.625 -13.727 1 96 147 VAL B C 1
ATOM 5061 O O . VAL B 1 147 ? 23.578 -21.891 -14.453 1 96 147 VAL B O 1
ATOM 5064 N N . SER B 1 148 ? 21.688 -22.297 -13.266 1 93.5 148 SER B N 1
ATOM 5065 C CA . SER B 1 148 ? 21.109 -20.984 -13.508 1 93.5 148 SER B CA 1
ATOM 5066 C C . SER B 1 148 ? 22.078 -19.875 -13.125 1 93.5 148 SER B C 1
ATOM 5068 O O . SER B 1 148 ? 22.672 -19.906 -12.039 1 93.5 148 SER B O 1
ATOM 5070 N N . GLN B 1 149 ? 22.141 -18.859 -13.914 1 90.19 149 GLN B N 1
ATOM 5071 C CA . GLN B 1 149 ? 23.047 -17.734 -13.688 1 90.19 149 GLN B CA 1
ATOM 5072 C C . GLN B 1 149 ? 22.547 -16.859 -12.531 1 90.19 149 GLN B C 1
ATOM 5074 O O . GLN B 1 149 ? 23.312 -16.062 -11.969 1 90.19 149 GLN B O 1
ATOM 5079 N N . ARG B 1 150 ? 21.375 -17.062 -12.18 1 84.5 150 ARG B N 1
ATOM 5080 C CA . ARG B 1 150 ? 20.766 -16.25 -11.125 1 84.5 150 ARG B CA 1
ATOM 5081 C C . ARG B 1 150 ? 21.234 -16.719 -9.742 1 84.5 150 ARG B C 1
ATOM 5083 O O . ARG B 1 150 ? 21.047 -16 -8.75 1 84.5 150 ARG B O 1
ATOM 5090 N N . ILE B 1 151 ? 21.781 -17.938 -9.727 1 90.75 151 ILE B N 1
ATOM 5091 C CA . ILE B 1 151 ? 22.406 -18.406 -8.492 1 90.75 151 ILE B CA 1
ATOM 5092 C C . ILE B 1 151 ? 23.812 -17.812 -8.367 1 90.75 151 ILE B C 1
ATOM 5094 O O . ILE B 1 151 ? 24.75 -18.266 -9.031 1 90.75 151 ILE B O 1
ATOM 5098 N N . GLU B 1 152 ? 24 -16.875 -7.492 1 84.19 152 GLU B N 1
ATOM 5099 C CA . GLU B 1 152 ? 25.188 -16.031 -7.469 1 84.19 152 GLU B CA 1
ATOM 5100 C C . GLU B 1 152 ? 26.312 -16.688 -6.676 1 84.19 152 GLU B C 1
ATOM 5102 O O . GLU B 1 152 ? 27.484 -16.594 -7.055 1 84.19 152 GLU B O 1
ATOM 5107 N N . SER B 1 153 ? 26.016 -17.406 -5.602 1 89.81 153 SER B N 1
ATOM 5108 C CA . SER B 1 153 ? 27.031 -18.016 -4.742 1 89.81 153 SER B CA 1
ATOM 5109 C C . SER B 1 153 ? 27.781 -19.109 -5.473 1 89.81 153 SER B C 1
ATOM 5111 O O . SER B 1 153 ? 27.203 -20.125 -5.855 1 89.81 153 SER B O 1
ATOM 5113 N N . GLU B 1 154 ? 29.031 -18.875 -5.586 1 92.62 154 GLU B N 1
ATOM 5114 C CA . GLU B 1 154 ? 29.859 -19.859 -6.281 1 92.62 154 GLU B CA 1
ATOM 5115 C C . GLU B 1 154 ? 29.906 -21.172 -5.512 1 92.62 154 GLU B C 1
ATOM 5117 O O . GLU B 1 154 ? 29.875 -22.25 -6.109 1 92.62 154 GLU B O 1
ATOM 5122 N N . SER B 1 155 ? 29.953 -21 -4.219 1 95.12 155 SER B N 1
ATOM 5123 C CA . SER B 1 155 ? 29.953 -22.219 -3.4 1 95.12 155 SER B CA 1
ATOM 5124 C C . SER B 1 155 ? 28.672 -23 -3.566 1 95.12 155 SER B C 1
ATOM 5126 O O . SER B 1 155 ? 28.688 -24.234 -3.654 1 95.12 155 SER B O 1
ATOM 5128 N N . GLU B 1 156 ? 27.594 -22.328 -3.676 1 94.38 156 GLU B N 1
ATOM 5129 C CA . GLU B 1 156 ? 26.297 -22.969 -3.854 1 94.38 156 GLU B CA 1
ATOM 5130 C C . GLU B 1 156 ? 26.172 -23.594 -5.242 1 94.38 156 GLU B C 1
ATOM 5132 O O . GLU B 1 156 ? 25.641 -24.688 -5.391 1 94.38 156 GLU B O 1
ATOM 5137 N N . ARG B 1 157 ? 26.703 -22.953 -6.23 1 95.81 157 ARG B N 1
ATOM 5138 C CA . ARG B 1 157 ? 26.703 -23.484 -7.594 1 95.81 157 ARG B CA 1
ATOM 5139 C C . ARG B 1 157 ? 27.484 -24.797 -7.676 1 95.81 157 ARG B C 1
ATOM 5141 O O . ARG B 1 157 ? 27 -25.766 -8.273 1 95.81 157 ARG B O 1
ATOM 5148 N N . GLU B 1 158 ? 28.609 -24.734 -7.012 1 95.94 158 GLU B N 1
ATOM 5149 C CA . GLU B 1 158 ? 29.453 -25.922 -7.035 1 95.94 158 GLU B CA 1
ATOM 5150 C C . GLU B 1 158 ? 28.812 -27.078 -6.281 1 95.94 158 GLU B C 1
ATOM 5152 O O . GLU B 1 158 ? 28.859 -28.234 -6.734 1 95.94 158 GLU B O 1
ATOM 5157 N N . ARG B 1 159 ? 28.203 -26.719 -5.18 1 96.38 159 ARG B N 1
ATOM 5158 C CA . ARG B 1 159 ? 27.531 -27.75 -4.402 1 96.38 159 ARG B CA 1
ATOM 5159 C C . ARG B 1 159 ? 26.422 -28.406 -5.223 1 96.38 159 ARG B C 1
ATOM 5161 O O . ARG B 1 159 ? 26.344 -29.625 -5.293 1 96.38 159 ARG B O 1
ATOM 5168 N N . LEU B 1 160 ? 25.625 -27.641 -5.836 1 97.25 160 LEU B N 1
ATOM 5169 C CA . LEU B 1 160 ? 24.5 -28.125 -6.621 1 97.25 160 LEU B CA 1
ATOM 5170 C C . LEU B 1 160 ? 24.984 -28.953 -7.809 1 97.25 160 LEU B C 1
ATOM 5172 O O . LEU B 1 160 ? 24.438 -30.016 -8.086 1 97.25 160 LEU B O 1
ATOM 5176 N N . LYS B 1 161 ? 26.016 -28.5 -8.469 1 96.06 161 LYS B N 1
ATOM 5177 C CA . LYS B 1 161 ? 26.578 -29.219 -9.617 1 96.06 161 LYS B CA 1
ATOM 5178 C C . LYS B 1 161 ? 27.078 -30.594 -9.211 1 96.06 161 LYS B C 1
ATOM 5180 O O . LYS B 1 161 ? 26.828 -31.578 -9.914 1 96.06 161 LYS B O 1
ATOM 5185 N N . LYS B 1 162 ? 27.719 -30.578 -8.125 1 96 162 LYS B N 1
ATOM 5186 C CA . LYS B 1 162 ? 28.266 -31.844 -7.645 1 96 162 LYS B CA 1
ATOM 5187 C C . LYS B 1 162 ? 27.156 -32.844 -7.352 1 96 162 LYS B C 1
ATOM 5189 O O . LYS B 1 162 ? 27.25 -34 -7.738 1 96 162 LYS B O 1
ATOM 5194 N N . VAL B 1 163 ? 26.156 -32.406 -6.734 1 96.56 163 VAL B N 1
ATOM 5195 C CA . VAL B 1 163 ? 25.047 -33.25 -6.348 1 96.56 163 VAL B CA 1
ATOM 5196 C C . VAL B 1 163 ? 24.328 -33.75 -7.594 1 96.56 163 VAL B C 1
ATOM 5198 O O . VAL B 1 163 ? 24.078 -34.969 -7.734 1 96.56 163 VAL B O 1
ATOM 5201 N N . VAL B 1 164 ? 24.062 -32.938 -8.547 1 97.31 164 VAL B N 1
ATOM 5202 C CA . VAL B 1 164 ? 23.203 -33.25 -9.688 1 97.31 164 VAL B CA 1
ATOM 5203 C C . VAL B 1 164 ? 23.984 -34.062 -10.719 1 97.31 164 VAL B C 1
ATOM 5205 O O . VAL B 1 164 ? 23.422 -34.844 -11.461 1 97.31 164 VAL B O 1
ATOM 5208 N N . ALA B 1 165 ? 25.312 -33.875 -10.75 1 96 165 ALA B N 1
ATOM 5209 C CA . ALA B 1 165 ? 26.188 -34.562 -11.688 1 96 165 ALA B CA 1
ATOM 5210 C C . ALA B 1 165 ? 26.031 -36.094 -11.531 1 96 165 ALA B C 1
ATOM 5212 O O . ALA B 1 165 ? 26.156 -36.844 -12.508 1 96 165 ALA B O 1
ATOM 5213 N N . GLU B 1 166 ? 25.734 -36.438 -10.383 1 95.06 166 GLU B N 1
ATOM 5214 C CA . GLU B 1 166 ? 25.594 -37.875 -10.086 1 95.06 166 GLU B CA 1
ATOM 5215 C C . GLU B 1 166 ? 24.406 -38.469 -10.82 1 95.06 166 GLU B C 1
ATOM 5217 O O . GLU B 1 166 ? 24.328 -39.688 -11 1 95.06 166 GLU B O 1
ATOM 5222 N N . TYR B 1 167 ? 23.562 -37.656 -11.281 1 95.25 167 TYR B N 1
ATOM 5223 C CA . TYR B 1 167 ? 22.328 -38.156 -11.891 1 95.25 167 TYR B CA 1
ATOM 5224 C C . TYR B 1 167 ? 22.406 -38.062 -13.414 1 95.25 167 TYR B C 1
ATOM 5226 O O . TYR B 1 167 ? 21.484 -38.469 -14.109 1 95.25 167 TYR B O 1
ATOM 5234 N N . CYS B 1 168 ? 23.484 -37.531 -13.922 1 95.12 168 CYS B N 1
ATOM 5235 C CA . CYS B 1 168 ? 23.688 -37.5 -15.359 1 95.12 168 CYS B CA 1
ATOM 5236 C C . CYS B 1 168 ? 24.109 -38.875 -15.883 1 95.12 168 CYS B C 1
ATOM 5238 O O . CYS B 1 168 ? 24.891 -39.562 -15.242 1 95.12 168 CYS B O 1
ATOM 5240 N N . ASP B 1 169 ? 23.516 -39.25 -17.031 1 92.94 169 ASP B N 1
ATOM 5241 C CA . ASP B 1 169 ? 23.875 -40.531 -17.641 1 92.94 169 ASP B CA 1
ATOM 5242 C C . ASP B 1 169 ? 23.734 -40.469 -19.156 1 92.94 169 ASP B C 1
ATOM 5244 O O . ASP B 1 169 ? 23.75 -39.375 -19.75 1 92.94 169 ASP B O 1
ATOM 5248 N N . GLU B 1 170 ? 23.641 -41.594 -19.812 1 91.69 170 GLU B N 1
ATOM 5249 C CA . GLU B 1 170 ? 23.609 -41.656 -21.266 1 91.69 170 GLU B CA 1
ATOM 5250 C C . GLU B 1 170 ? 22.328 -41.062 -21.828 1 91.69 170 GLU B C 1
ATOM 5252 O O . GLU B 1 170 ? 22.281 -40.656 -23 1 91.69 170 GLU B O 1
ATOM 5257 N N . GLN B 1 171 ? 21.391 -40.969 -20.906 1 91.38 171 GLN B N 1
ATOM 5258 C CA . GLN B 1 171 ? 20.109 -40.438 -21.375 1 91.38 171 GLN B CA 1
ATOM 5259 C C . GLN B 1 171 ? 20.156 -38.906 -21.5 1 91.38 171 GLN B C 1
ATOM 5261 O O . GLN B 1 171 ? 19.453 -38.344 -22.312 1 91.38 171 GLN B O 1
ATOM 5266 N N . GLY B 1 172 ? 20.906 -38.344 -20.578 1 93.81 172 GLY B N 1
ATOM 5267 C CA . GLY B 1 172 ? 20.969 -36.906 -20.672 1 93.81 172 GLY B CA 1
ATOM 5268 C C . GLY B 1 172 ? 21.5 -36.25 -19.406 1 93.81 172 GLY B C 1
ATOM 5269 O O . GLY B 1 172 ? 21.969 -36.938 -18.5 1 93.81 172 GLY B O 1
ATOM 5270 N N . GLY B 1 173 ? 21.531 -34.906 -19.469 1 95.69 173 GLY B N 1
ATOM 5271 C CA . GLY B 1 173 ? 21.984 -34.094 -18.359 1 95.69 173 GLY B CA 1
ATOM 5272 C C . GLY B 1 173 ? 20.891 -33.188 -17.828 1 95.69 173 GLY B C 1
ATOM 5273 O O . GLY B 1 173 ? 19.719 -33.375 -18.094 1 95.69 173 GLY B O 1
ATOM 5274 N N . PHE B 1 174 ? 21.344 -32.219 -16.906 1 97.56 174 PHE B N 1
ATOM 5275 C CA . PHE B 1 174 ? 20.359 -31.391 -16.219 1 97.56 174 PHE B CA 1
ATOM 5276 C C . PHE B 1 174 ? 20.781 -29.922 -16.234 1 97.56 174 PHE B C 1
ATOM 5278 O O . PHE B 1 174 ? 21.969 -29.609 -16.281 1 97.56 174 PHE B O 1
ATOM 5285 N N . ILE B 1 175 ? 19.797 -29.062 -16.281 1 97 175 ILE B N 1
ATOM 5286 C CA . ILE B 1 175 ? 19.969 -27.656 -15.906 1 97 175 ILE B CA 1
ATOM 5287 C C . ILE B 1 175 ? 19.375 -27.422 -14.523 1 97 175 ILE B C 1
ATOM 5289 O O . ILE B 1 175 ? 18.25 -27.844 -14.242 1 97 175 ILE B O 1
ATOM 5293 N N . ILE B 1 176 ? 20.156 -26.828 -13.688 1 97.19 176 ILE B N 1
ATOM 5294 C CA . ILE B 1 176 ? 19.703 -26.5 -12.336 1 97.19 176 ILE B CA 1
ATOM 5295 C C . ILE B 1 176 ? 19.031 -25.125 -12.32 1 97.19 176 ILE B C 1
ATOM 5297 O O . ILE B 1 176 ? 19.656 -24.125 -12.656 1 97.19 176 ILE B O 1
ATOM 5301 N N . ARG B 1 177 ? 17.719 -25.109 -11.906 1 93.88 177 ARG B N 1
ATOM 5302 C CA . ARG B 1 177 ? 16.922 -23.875 -11.898 1 93.88 177 ARG B CA 1
ATOM 5303 C C . ARG B 1 177 ? 17.219 -23.047 -10.656 1 93.88 177 ARG B C 1
ATOM 5305 O O . ARG B 1 177 ? 17.75 -23.562 -9.664 1 93.88 177 ARG B O 1
ATOM 5312 N N . THR B 1 178 ? 16.875 -21.844 -10.68 1 89.75 178 THR B N 1
ATOM 5313 C CA . THR B 1 178 ? 17.078 -20.938 -9.555 1 89.75 178 THR B CA 1
ATOM 5314 C C . THR B 1 178 ? 16.359 -21.438 -8.312 1 89.75 178 THR B C 1
ATOM 5316 O O . THR B 1 178 ? 16.844 -21.281 -7.191 1 89.75 178 THR B O 1
ATOM 5319 N N . ALA B 1 179 ? 15.227 -22.125 -8.5 1 87.62 179 ALA B N 1
ATOM 5320 C CA . ALA B 1 179 ? 14.422 -22.625 -7.391 1 87.62 179 ALA B CA 1
ATOM 5321 C C . ALA B 1 179 ? 15.188 -23.703 -6.609 1 87.62 179 ALA B C 1
ATOM 5323 O O . ALA B 1 179 ? 14.812 -24.047 -5.488 1 87.62 179 ALA B O 1
ATOM 5324 N N . ALA B 1 180 ? 16.312 -24.188 -7.156 1 92.94 180 ALA B N 1
ATOM 5325 C CA . ALA B 1 180 ? 17.094 -25.266 -6.531 1 92.94 180 ALA B CA 1
ATOM 5326 C C . ALA B 1 180 ? 18.047 -24.703 -5.488 1 92.94 180 ALA B C 1
ATOM 5328 O O . ALA B 1 180 ? 18.656 -25.453 -4.715 1 92.94 180 ALA B O 1
ATOM 5329 N N . GLU B 1 181 ? 18.156 -23.406 -5.48 1 89.62 181 GLU B N 1
ATOM 5330 C CA . GLU B 1 181 ? 19.094 -22.812 -4.543 1 89.62 181 GLU B CA 1
ATOM 5331 C C . GLU B 1 181 ? 18.766 -23.188 -3.102 1 89.62 181 GLU B C 1
ATOM 5333 O O . GLU B 1 181 ? 17.641 -22.984 -2.646 1 89.62 181 GLU B O 1
ATOM 5338 N N . GLY B 1 182 ? 19.734 -23.781 -2.404 1 87.06 182 GLY B N 1
ATOM 5339 C CA . GLY B 1 182 ? 19.578 -24.125 -1.002 1 87.06 182 GLY B CA 1
ATOM 5340 C C . GLY B 1 182 ? 18.828 -25.438 -0.794 1 87.06 182 GLY B C 1
ATOM 5341 O O . GLY B 1 182 ? 18.641 -25.875 0.342 1 87.06 182 GLY B O 1
ATOM 5342 N N . VAL B 1 183 ? 18.406 -26.062 -1.889 1 89 183 VAL B N 1
ATOM 5343 C CA . VAL B 1 183 ? 17.641 -27.297 -1.8 1 89 183 VAL B CA 1
ATOM 5344 C C . VAL B 1 183 ? 18.562 -28.469 -1.479 1 89 183 VAL B C 1
ATOM 5346 O O . VAL B 1 183 ? 19.703 -28.516 -1.945 1 89 183 VAL B O 1
ATOM 5349 N N . GLY B 1 184 ? 18.078 -29.328 -0.65 1 89.25 184 GLY B N 1
ATOM 5350 C CA . GLY B 1 184 ? 18.891 -30.453 -0.203 1 89.25 184 GLY B CA 1
ATOM 5351 C C . GLY B 1 184 ? 19.047 -31.531 -1.261 1 89.25 184 GLY B C 1
ATOM 5352 O O . GLY B 1 184 ? 18.391 -31.484 -2.303 1 89.25 184 GLY B O 1
ATOM 5353 N N . GLU B 1 185 ? 19.875 -32.438 -0.95 1 93.5 185 GLU B N 1
ATOM 5354 C CA . GLU B 1 185 ? 20.203 -33.531 -1.884 1 93.5 185 GLU B CA 1
ATOM 5355 C C . GLU B 1 185 ? 19.016 -34.438 -2.127 1 93.5 185 GLU B C 1
ATOM 5357 O O . GLU B 1 185 ? 18.797 -34.906 -3.25 1 93.5 185 GLU B O 1
ATOM 5362 N N . ALA B 1 186 ? 18.281 -34.656 -1.152 1 90.44 186 ALA B N 1
ATOM 5363 C CA . ALA B 1 186 ? 17.156 -35.562 -1.264 1 90.44 186 ALA B CA 1
ATOM 5364 C C . ALA B 1 186 ? 16.109 -35.031 -2.232 1 90.44 186 ALA B C 1
ATOM 5366 O O . ALA B 1 186 ? 15.578 -35.781 -3.062 1 90.44 186 ALA B O 1
ATOM 5367 N N . GLU B 1 187 ? 15.852 -33.812 -2.145 1 91.19 187 GLU B N 1
ATOM 5368 C CA . GLU B 1 187 ? 14.875 -33.188 -3.025 1 91.19 187 GLU B CA 1
ATOM 5369 C C . GLU B 1 187 ? 15.352 -33.188 -4.473 1 91.19 187 GLU B C 1
ATOM 5371 O O . GLU B 1 187 ? 14.57 -33.438 -5.391 1 91.19 187 GLU B O 1
ATOM 5376 N N . LEU B 1 188 ? 16.656 -33 -4.645 1 94.56 188 LEU B N 1
ATOM 5377 C CA . LEU B 1 188 ? 17.234 -32.969 -5.984 1 94.56 188 LEU B CA 1
ATOM 5378 C C . LEU B 1 188 ? 17.219 -34.375 -6.594 1 94.56 188 LEU B C 1
ATOM 5380 O O . LEU B 1 188 ? 16.938 -34.531 -7.785 1 94.56 188 LEU B O 1
ATOM 5384 N N . ALA B 1 189 ? 17.469 -35.281 -5.723 1 94.31 189 ALA B N 1
ATOM 5385 C CA . ALA B 1 189 ? 17.422 -36.688 -6.176 1 94.31 189 ALA B CA 1
ATOM 5386 C C . ALA B 1 189 ? 16.016 -37.062 -6.637 1 94.31 189 ALA B C 1
ATOM 5388 O O . ALA B 1 189 ? 15.859 -37.719 -7.684 1 94.31 189 ALA B O 1
ATOM 5389 N N . SER B 1 190 ? 15.078 -36.688 -5.875 1 92.5 190 SER B N 1
ATOM 5390 C CA . SER B 1 190 ? 13.688 -37 -6.207 1 92.5 190 SER B CA 1
ATOM 5391 C C . SER B 1 190 ? 13.266 -36.312 -7.504 1 92.5 190 SER B C 1
ATOM 5393 O O . SER B 1 190 ? 12.578 -36.906 -8.328 1 92.5 190 SER B O 1
ATOM 5395 N N . ASP B 1 191 ? 13.688 -35.188 -7.66 1 95 191 ASP B N 1
ATOM 5396 C CA . ASP B 1 191 ? 13.375 -34.406 -8.859 1 95 191 ASP B CA 1
ATOM 5397 C C . ASP B 1 191 ? 14 -35.031 -10.094 1 95 191 ASP B C 1
ATOM 5399 O O . ASP B 1 191 ? 13.352 -35.156 -11.133 1 95 191 ASP B O 1
ATOM 5403 N N . ALA B 1 192 ? 15.227 -35.469 -9.961 1 95.75 192 ALA B N 1
ATOM 5404 C CA . ALA B 1 192 ? 15.93 -36.156 -11.055 1 95.75 192 ALA B CA 1
ATOM 5405 C C . ALA B 1 192 ? 15.25 -37.469 -11.406 1 95.75 192 ALA B C 1
ATOM 5407 O O . ALA B 1 192 ? 15.07 -37.781 -12.578 1 95.75 192 ALA B O 1
ATOM 5408 N N . ALA B 1 193 ? 14.922 -38.156 -10.391 1 94.31 193 ALA B N 1
ATOM 5409 C CA . ALA B 1 193 ? 14.266 -39.438 -10.602 1 94.31 193 ALA B CA 1
ATOM 5410 C C . ALA B 1 193 ? 12.945 -39.281 -11.344 1 94.31 193 ALA B C 1
ATOM 5412 O O . ALA B 1 193 ? 12.633 -40.031 -12.266 1 94.31 193 ALA B O 1
ATOM 5413 N N . TYR B 1 194 ? 12.188 -38.375 -10.961 1 94.38 194 TYR B N 1
ATOM 5414 C CA . TYR B 1 194 ? 10.93 -38.031 -11.625 1 94.38 194 TYR B CA 1
ATOM 5415 C C . TYR B 1 194 ? 11.156 -37.75 -13.109 1 94.38 194 TYR B C 1
ATOM 5417 O O . TYR B 1 194 ? 10.461 -38.312 -13.969 1 94.38 194 TYR B O 1
ATOM 5425 N N . LEU B 1 195 ? 12.055 -36.906 -13.352 1 96.5 195 LEU B N 1
ATOM 5426 C CA . LEU B 1 195 ? 12.328 -36.469 -14.727 1 96.5 195 LEU B CA 1
ATOM 5427 C C . LEU B 1 195 ? 12.797 -37.656 -15.57 1 96.5 195 LEU B C 1
ATOM 5429 O O . LEU B 1 195 ? 12.406 -37.781 -16.734 1 96.5 195 LEU B O 1
ATOM 5433 N N . LYS B 1 196 ? 13.578 -38.531 -15.008 1 95.38 196 LYS B N 1
ATOM 5434 C CA . LYS B 1 196 ? 14.047 -39.719 -15.711 1 95.38 196 LYS B CA 1
ATOM 5435 C C . LYS B 1 196 ? 12.891 -40.656 -16.031 1 95.38 196 LYS B C 1
ATOM 5437 O O . LYS B 1 196 ? 12.836 -41.25 -17.109 1 95.38 196 LYS B O 1
ATOM 5442 N N . ARG B 1 197 ? 12.023 -40.75 -15.125 1 95.12 197 ARG B N 1
ATOM 5443 C CA . ARG B 1 197 ? 10.844 -41.594 -15.359 1 95.12 197 ARG B CA 1
ATOM 5444 C C . ARG B 1 197 ? 9.992 -41 -16.484 1 95.12 197 ARG B C 1
ATOM 5446 O O . ARG B 1 197 ? 9.5 -41.75 -17.344 1 95.12 197 ARG B O 1
ATOM 5453 N N . VAL B 1 198 ? 9.836 -39.75 -16.422 1 95.88 198 VAL B N 1
ATOM 5454 C CA . VAL B 1 198 ? 9.07 -39.062 -17.469 1 95.88 198 VAL B CA 1
ATOM 5455 C C . VAL B 1 198 ? 9.711 -39.375 -18.828 1 95.88 198 VAL B C 1
ATOM 5457 O O . VAL B 1 198 ? 9.031 -39.781 -19.766 1 95.88 198 VAL B O 1
ATOM 5460 N N . TRP B 1 199 ? 11 -39.188 -18.859 1 96.44 199 TRP B N 1
ATOM 5461 C CA . TRP B 1 199 ? 11.703 -39.375 -20.125 1 96.44 199 TRP B CA 1
ATOM 5462 C C . TRP B 1 199 ? 11.594 -40.812 -20.609 1 96.44 199 TRP B C 1
ATOM 5464 O O . TRP B 1 199 ? 11.367 -41.062 -21.797 1 96.44 199 TRP B O 1
ATOM 5474 N N . THR B 1 200 ? 11.727 -41.688 -19.719 1 95.69 200 THR B N 1
ATOM 5475 C CA . THR B 1 200 ? 11.602 -43.094 -20.047 1 95.69 200 THR B CA 1
ATOM 5476 C C . THR B 1 200 ? 10.234 -43.406 -20.656 1 95.69 200 THR B C 1
ATOM 5478 O O . THR B 1 200 ? 10.141 -44.094 -21.672 1 95.69 200 THR B O 1
ATOM 5481 N N . LYS B 1 201 ? 9.266 -42.844 -20.078 1 95 201 LYS B N 1
ATOM 5482 C CA . LYS B 1 201 ? 7.91 -43.062 -20.578 1 95 201 LYS B CA 1
ATOM 5483 C C . LYS B 1 201 ? 7.719 -42.406 -21.953 1 95 201 LYS B C 1
ATOM 5485 O O . LYS B 1 201 ? 7.059 -42.969 -22.828 1 95 201 LYS B O 1
ATOM 5490 N N . VAL B 1 202 ? 8.219 -41.281 -22.094 1 95.94 202 VAL B N 1
ATOM 5491 C CA . VAL B 1 202 ? 8.156 -40.594 -23.375 1 95.94 202 VAL B CA 1
ATOM 5492 C C . VAL B 1 202 ? 8.812 -41.438 -24.453 1 95.94 202 VAL B C 1
ATOM 5494 O O . VAL B 1 202 ? 8.266 -41.594 -25.547 1 95.94 202 VAL B O 1
ATOM 5497 N N . MET B 1 203 ? 9.938 -42.031 -24.156 1 95.88 203 MET B N 1
ATOM 5498 C CA . MET B 1 203 ? 10.68 -42.844 -25.109 1 95.88 203 MET B CA 1
ATOM 5499 C C . MET B 1 203 ? 9.914 -44.125 -25.422 1 95.88 203 MET B C 1
ATOM 5501 O O . MET B 1 203 ? 9.938 -44.594 -26.562 1 95.88 203 MET B O 1
ATOM 5505 N N . GLU B 1 204 ? 9.289 -44.625 -24.422 1 95.56 204 GLU B N 1
ATOM 5506 C CA . GLU B 1 204 ? 8.461 -45.812 -24.641 1 95.56 204 GLU B CA 1
ATOM 5507 C C . GLU B 1 204 ? 7.316 -45.531 -25.594 1 95.56 204 GLU B C 1
ATOM 5509 O O . GLU B 1 204 ? 7.035 -46.312 -26.5 1 95.56 204 GLU B O 1
ATOM 5514 N N . ARG B 1 205 ? 6.719 -44.406 -25.359 1 95.06 205 ARG B N 1
ATOM 5515 C CA . ARG B 1 205 ? 5.602 -44.031 -26.203 1 95.06 205 ARG B CA 1
ATOM 5516 C C . ARG B 1 205 ? 6.07 -43.75 -27.625 1 95.06 205 ARG B C 1
ATOM 5518 O O . ARG B 1 205 ? 5.359 -44.031 -28.594 1 95.06 205 ARG B O 1
ATOM 5525 N N . LYS B 1 206 ? 7.188 -43.188 -27.734 1 95.38 206 LYS B N 1
ATOM 5526 C CA . LYS B 1 206 ? 7.766 -42.844 -29.031 1 95.38 206 LYS B CA 1
ATOM 5527 C C . LYS B 1 206 ? 7.93 -44.094 -29.891 1 95.38 206 LYS B C 1
ATOM 5529 O O . LYS B 1 206 ? 7.82 -44.031 -31.125 1 95.38 206 LYS B O 1
ATOM 5534 N N . LYS B 1 207 ? 8.188 -45.219 -29.281 1 94.62 207 LYS B N 1
ATOM 5535 C CA . LYS B 1 207 ? 8.461 -46.469 -29.984 1 94.62 207 LYS B CA 1
ATOM 5536 C C . LYS B 1 207 ? 7.18 -47.062 -30.562 1 94.62 207 LYS B C 1
ATOM 5538 O O . LYS B 1 207 ? 7.234 -47.938 -31.422 1 94.62 207 LYS B O 1
ATOM 5543 N N . ARG B 1 208 ? 6.117 -46.562 -30.094 1 93.31 208 ARG B N 1
ATOM 5544 C CA . ARG B 1 208 ? 4.855 -47.031 -30.656 1 93.31 208 ARG B CA 1
ATOM 5545 C C . ARG B 1 208 ? 4.723 -46.656 -32.125 1 93.31 208 ARG B C 1
ATOM 5547 O O . ARG B 1 208 ? 5.266 -45.656 -32.562 1 93.31 208 ARG B O 1
ATOM 5554 N N . PRO B 1 209 ? 3.965 -47.5 -32.875 1 91.69 209 PRO B N 1
ATOM 5555 C CA . PRO B 1 209 ? 3.811 -47.188 -34.312 1 91.69 209 PRO B CA 1
ATOM 5556 C C . PRO B 1 209 ? 2.914 -45.969 -34.562 1 91.69 209 PRO B C 1
ATOM 5558 O O . PRO B 1 209 ? 2.998 -45.375 -35.625 1 91.69 209 PRO B O 1
ATOM 5561 N N . GLN B 1 210 ? 2.168 -45.594 -33.688 1 92.44 210 GLN B N 1
ATOM 5562 C CA . GLN B 1 210 ? 1.273 -44.438 -33.812 1 92.44 210 GLN B CA 1
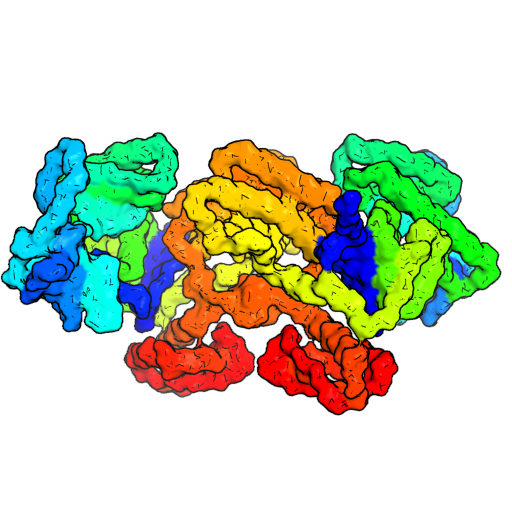ATOM 5563 C C . GLN B 1 210 ? 2.062 -43.125 -34 1 92.44 210 GLN B C 1
ATOM 5565 O O . GLN B 1 210 ? 3.098 -42.938 -33.344 1 92.44 210 GLN B O 1
ATOM 5570 N N . THR B 1 211 ? 1.557 -42.281 -35 1 92.38 211 THR B N 1
ATOM 5571 C CA . THR B 1 211 ? 2.191 -41 -35.25 1 92.38 211 THR B CA 1
ATOM 5572 C C . THR B 1 211 ? 1.185 -39.875 -35.094 1 92.38 211 THR B C 1
ATOM 5574 O O . THR B 1 211 ? -0.002 -40.094 -34.875 1 92.38 211 THR B O 1
ATOM 5577 N N . ARG B 1 212 ? 1.665 -38.688 -35.062 1 95.19 212 ARG B N 1
ATOM 5578 C CA . ARG B 1 212 ? 0.848 -37.469 -34.969 1 95.19 212 ARG B CA 1
ATOM 5579 C C . ARG B 1 212 ? 0.056 -37.438 -33.656 1 95.19 212 ARG B C 1
ATOM 5581 O O . ARG B 1 212 ? -1.155 -37.219 -33.656 1 95.19 212 ARG B O 1
ATOM 5588 N N . TYR B 1 213 ? 0.708 -37.75 -32.625 1 94.12 213 TYR B N 1
ATOM 5589 C CA . TYR B 1 213 ? 0.023 -37.75 -31.344 1 94.12 213 TYR B CA 1
ATOM 5590 C C . TYR B 1 213 ? 0.932 -37.219 -30.234 1 94.12 213 TYR B C 1
ATOM 5592 O O . TYR B 1 213 ? 2.145 -37.094 -30.422 1 94.12 213 TYR B O 1
ATOM 5600 N N . GLN B 1 214 ? 0.335 -36.938 -29.172 1 95.12 214 GLN B N 1
ATOM 5601 C CA . GLN B 1 214 ? 1.029 -36.312 -28.031 1 95.12 214 GLN B CA 1
ATOM 5602 C C . GLN B 1 214 ? 1.794 -37.375 -27.234 1 95.12 214 GLN B C 1
ATOM 5604 O O . GLN B 1 214 ? 1.23 -38.406 -26.844 1 95.12 214 GLN B O 1
ATOM 5609 N N . LEU B 1 215 ? 3.109 -37.125 -27.078 1 95.75 215 LEU B N 1
ATOM 5610 C CA . LEU B 1 215 ? 3.949 -38.031 -26.281 1 95.75 215 LEU B CA 1
ATOM 5611 C C . LEU B 1 215 ? 3.936 -37.594 -24.812 1 95.75 215 LEU B C 1
ATOM 5613 O O . LEU B 1 215 ? 4.051 -38.438 -23.922 1 95.75 215 LEU B O 1
ATOM 5617 N N . TYR B 1 216 ? 3.877 -36.344 -24.594 1 94.12 216 TYR B N 1
ATOM 5618 C CA . TYR B 1 216 ? 3.902 -35.75 -23.266 1 94.12 216 TYR B CA 1
ATOM 5619 C C . TYR B 1 216 ? 3.24 -34.375 -23.266 1 94.12 216 TYR B C 1
ATOM 5621 O O . TYR B 1 216 ? 3.422 -33.594 -24.188 1 94.12 216 TYR B O 1
ATOM 5629 N N . GLY B 1 217 ? 2.42 -34.219 -22.297 1 91.31 217 GLY B N 1
ATOM 5630 C CA . GLY B 1 217 ? 1.778 -32.906 -22.156 1 91.31 217 GLY B CA 1
ATOM 5631 C C . GLY B 1 217 ? 2.109 -32.219 -20.844 1 91.31 217 GLY B C 1
ATOM 5632 O O . GLY B 1 217 ? 2.354 -32.875 -19.828 1 91.31 217 GLY B O 1
ATOM 5633 N N . GLU B 1 218 ? 2.064 -30.891 -20.953 1 86.12 218 GLU B N 1
ATOM 5634 C CA . GLU B 1 218 ? 2.266 -30.109 -19.734 1 86.12 218 GLU B CA 1
ATOM 5635 C C . GLU B 1 218 ? 1.261 -30.484 -18.656 1 86.12 218 GLU B C 1
ATOM 5637 O O . GLU B 1 218 ? 0.088 -30.734 -18.953 1 86.12 218 GLU B O 1
ATOM 5642 N N . LEU B 1 219 ? 1.768 -30.453 -17.5 1 88.88 219 LEU B N 1
ATOM 5643 C CA . LEU B 1 219 ? 0.975 -30.922 -16.375 1 88.88 219 LEU B CA 1
ATOM 5644 C C . LEU B 1 219 ? -0.098 -29.906 -15.992 1 88.88 219 LEU B C 1
ATOM 5646 O O . LEU B 1 219 ? 0.154 -28.703 -16 1 88.88 219 LEU B O 1
ATOM 5650 N N . ALA B 1 220 ? -1.267 -30.469 -15.781 1 90.69 220 ALA B N 1
ATOM 5651 C CA . ALA B 1 220 ? -2.291 -29.656 -15.141 1 90.69 220 ALA B CA 1
ATOM 5652 C C . ALA B 1 220 ? -1.923 -29.344 -13.695 1 90.69 220 ALA B C 1
ATOM 5654 O O . ALA B 1 220 ? -0.968 -29.906 -13.156 1 90.69 220 ALA B O 1
ATOM 5655 N N . LEU B 1 221 ? -2.664 -28.469 -13.117 1 93.31 221 LEU B N 1
ATOM 5656 C CA . LEU B 1 221 ? -2.314 -27.938 -11.805 1 93.31 221 LEU B CA 1
ATOM 5657 C C . LEU B 1 221 ? -2.162 -29.047 -10.781 1 93.31 221 LEU B C 1
ATOM 5659 O O . LEU B 1 221 ? -1.164 -29.109 -10.062 1 93.31 221 LEU B O 1
ATOM 5663 N N . ALA B 1 222 ? -3.137 -29.922 -10.688 1 95.5 222 ALA B N 1
ATOM 5664 C CA . ALA B 1 222 ? -3.121 -30.969 -9.656 1 95.5 222 ALA B CA 1
ATOM 5665 C C . ALA B 1 222 ? -1.884 -31.844 -9.789 1 95.5 222 ALA B C 1
ATOM 5667 O O . ALA B 1 222 ? -1.22 -32.156 -8.797 1 95.5 222 ALA B O 1
ATOM 5668 N N . GLN B 1 223 ? -1.544 -32.25 -10.992 1 94.94 223 GLN B N 1
ATOM 5669 C CA . GLN B 1 223 ? -0.355 -33.062 -11.234 1 94.94 223 GLN B CA 1
ATOM 5670 C C . GLN B 1 223 ? 0.914 -32.312 -10.844 1 94.94 223 GLN B C 1
ATOM 5672 O O . GLN B 1 223 ? 1.81 -32.875 -10.219 1 94.94 223 GLN B O 1
ATOM 5677 N N . ARG B 1 224 ? 0.933 -31.094 -11.242 1 93.56 224 ARG B N 1
ATOM 5678 C CA . ARG B 1 224 ? 2.102 -30.266 -10.945 1 93.56 224 ARG B CA 1
ATOM 5679 C C . ARG B 1 224 ? 2.299 -30.125 -9.438 1 93.56 224 ARG B C 1
ATOM 5681 O O . ARG B 1 224 ? 3.424 -30.219 -8.938 1 93.56 224 ARG B O 1
ATOM 5688 N N . VAL B 1 225 ? 1.211 -29.875 -8.727 1 94.94 225 VAL B N 1
ATOM 5689 C CA . VAL B 1 225 ? 1.284 -29.703 -7.281 1 94.94 225 VAL B CA 1
ATOM 5690 C C . VAL B 1 225 ? 1.74 -31.016 -6.637 1 94.94 225 VAL B C 1
ATOM 5692 O O . VAL B 1 225 ? 2.586 -31.016 -5.738 1 94.94 225 VAL B O 1
ATOM 5695 N N . LEU B 1 226 ? 1.229 -32.125 -7.113 1 95 226 LEU B N 1
ATOM 5696 C CA . LEU B 1 226 ? 1.647 -33.406 -6.57 1 95 226 LEU B CA 1
ATOM 5697 C C . LEU B 1 226 ? 3.139 -33.625 -6.797 1 95 226 LEU B C 1
ATOM 5699 O O . LEU B 1 226 ? 3.844 -34.094 -5.898 1 95 226 LEU B O 1
ATOM 5703 N N . ARG B 1 227 ? 3.535 -33.281 -8 1 92.06 227 ARG B N 1
ATOM 5704 C CA . ARG B 1 227 ? 4.961 -33.375 -8.297 1 92.06 227 ARG B CA 1
ATOM 5705 C C . ARG B 1 227 ? 5.781 -32.562 -7.328 1 92.06 227 ARG B C 1
ATOM 5707 O O . ARG B 1 227 ? 6.789 -33.031 -6.793 1 92.06 227 ARG B O 1
ATOM 5714 N N . ASP B 1 228 ? 5.32 -31.406 -7.062 1 90.31 228 ASP B N 1
ATOM 5715 C CA . ASP B 1 228 ? 6.074 -30.453 -6.238 1 90.31 228 ASP B CA 1
ATOM 5716 C C . ASP B 1 228 ? 6.035 -30.859 -4.766 1 90.31 228 ASP B C 1
ATOM 5718 O O . ASP B 1 228 ? 6.863 -30.406 -3.973 1 90.31 228 ASP B O 1
ATOM 5722 N N . PHE B 1 229 ? 5.039 -31.656 -4.379 1 90.38 229 PHE B N 1
ATOM 5723 C CA . PHE B 1 229 ? 4.895 -32.094 -2.99 1 90.38 229 PHE B CA 1
ATOM 5724 C C . PHE B 1 229 ? 5.41 -33.5 -2.797 1 90.38 229 PHE B C 1
ATOM 5726 O O . PHE B 1 229 ? 5.188 -34.125 -1.749 1 90.38 229 PHE B O 1
ATOM 5733 N N . ALA B 1 230 ? 6.062 -34.062 -3.748 1 84.12 230 ALA B N 1
ATOM 5734 C CA . ALA B 1 230 ? 6.488 -35.438 -3.719 1 84.12 230 ALA B CA 1
ATOM 5735 C C . ALA B 1 230 ? 7.359 -35.719 -2.5 1 84.12 230 ALA B C 1
ATOM 5737 O O . ALA B 1 230 ? 7.312 -36.812 -1.937 1 84.12 230 ALA B O 1
ATOM 5738 N N . ASP B 1 231 ? 8.047 -34.75 -2.115 1 78.31 231 ASP B N 1
ATOM 5739 C CA . ASP B 1 231 ? 8.969 -34.938 -1.001 1 78.31 231 ASP B CA 1
ATOM 5740 C C . ASP B 1 231 ? 8.32 -34.562 0.326 1 78.31 231 ASP B C 1
ATOM 5742 O O . ASP B 1 231 ? 8.93 -34.719 1.387 1 78.31 231 ASP B O 1
ATOM 5746 N N . ALA B 1 232 ? 7.141 -34.125 0.195 1 79.88 232 ALA B N 1
ATOM 5747 C CA . ALA B 1 232 ? 6.445 -33.75 1.419 1 79.88 232 ALA B CA 1
ATOM 5748 C C . ALA B 1 232 ? 5.836 -34.969 2.115 1 79.88 232 ALA B C 1
ATOM 5750 O O . ALA B 1 232 ? 5.555 -35.969 1.474 1 79.88 232 ALA B O 1
ATOM 5751 N N . GLU B 1 233 ? 5.883 -35.062 3.408 1 83.38 233 GLU B N 1
ATOM 5752 C CA . GLU B 1 233 ? 5.242 -36.125 4.152 1 83.38 233 GLU B CA 1
ATOM 5753 C C . GLU B 1 233 ? 3.727 -35.938 4.188 1 83.38 233 GLU B C 1
ATOM 5755 O O . GLU B 1 233 ? 3.166 -35.531 5.207 1 83.38 233 GLU B O 1
ATOM 5760 N N . LEU B 1 234 ? 3.082 -36.281 3.068 1 92.88 234 LEU B N 1
ATOM 5761 C CA . LEU B 1 234 ? 1.63 -36.188 2.977 1 92.88 234 LEU B CA 1
ATOM 5762 C C . LEU B 1 234 ? 0.961 -37.438 3.496 1 92.88 234 LEU B C 1
ATOM 5764 O O . LEU B 1 234 ? 1.435 -38.562 3.234 1 92.88 234 LEU B O 1
ATOM 5768 N N . ASP B 1 235 ? -0.081 -37.281 4.227 1 94.5 235 ASP B N 1
ATOM 5769 C CA . ASP B 1 235 ? -0.857 -38.406 4.727 1 94.5 235 ASP B CA 1
ATOM 5770 C C . ASP B 1 235 ? -1.944 -38.812 3.732 1 94.5 235 ASP B C 1
ATOM 5772 O O . ASP B 1 235 ? -2.285 -40 3.621 1 94.5 235 ASP B O 1
ATOM 5776 N N . ARG B 1 236 ? -2.463 -37.812 3.08 1 95.38 236 ARG B N 1
ATOM 5777 C CA . ARG B 1 236 ? -3.605 -38.094 2.211 1 95.38 236 ARG B CA 1
ATOM 5778 C C . ARG B 1 236 ? -3.746 -37 1.152 1 95.38 236 ARG B C 1
ATOM 5780 O O . ARG B 1 236 ? -3.326 -35.844 1.366 1 95.38 236 ARG B O 1
ATOM 5787 N N . ILE B 1 237 ? -4.27 -37.438 -0.003 1 97.81 237 ILE B N 1
ATOM 5788 C CA . ILE B 1 237 ? -4.656 -36.531 -1.087 1 97.81 237 ILE B CA 1
ATOM 5789 C C . ILE B 1 237 ? -6.113 -36.781 -1.465 1 97.81 237 ILE B C 1
ATOM 5791 O O . ILE B 1 237 ? -6.449 -37.844 -2.01 1 97.81 237 ILE B O 1
ATOM 5795 N N . ARG B 1 238 ? -6.961 -35.812 -1.168 1 98 238 ARG B N 1
ATOM 5796 C CA . ARG B 1 238 ? -8.383 -35.969 -1.457 1 98 238 ARG B CA 1
ATOM 5797 C C . ARG B 1 238 ? -8.773 -35.188 -2.705 1 98 238 ARG B C 1
ATOM 5799 O O . ARG B 1 238 ? -8.438 -34 -2.84 1 98 238 ARG B O 1
ATOM 5806 N N . VAL B 1 239 ? -9.477 -35.875 -3.594 1 98.12 239 VAL B N 1
ATOM 5807 C CA . VAL B 1 239 ? -9.875 -35.281 -4.871 1 98.12 239 VAL B CA 1
ATOM 5808 C C . VAL B 1 239 ? -11.391 -35.375 -5.027 1 98.12 239 VAL B C 1
ATOM 5810 O O . VAL B 1 239 ? -11.969 -36.469 -4.914 1 98.12 239 VAL B O 1
ATOM 5813 N N . ASP B 1 240 ? -12.062 -34.312 -5.379 1 95.19 240 ASP B N 1
ATOM 5814 C CA . ASP B 1 240 ? -13.523 -34.344 -5.367 1 95.19 240 ASP B CA 1
ATOM 5815 C C . ASP B 1 240 ? -14.078 -34.562 -6.773 1 95.19 240 ASP B C 1
ATOM 5817 O O . ASP B 1 240 ? -15.281 -34.375 -7.008 1 95.19 240 ASP B O 1
ATOM 5821 N N . SER B 1 241 ? -13.281 -34.875 -7.73 1 93.75 241 SER B N 1
ATOM 5822 C CA . SER B 1 241 ? -13.672 -35.188 -9.094 1 93.75 241 SER B CA 1
ATOM 5823 C C . SER B 1 241 ? -13.203 -36.594 -9.484 1 93.75 241 SER B C 1
ATOM 5825 O O . SER B 1 241 ? -12.008 -36.906 -9.422 1 93.75 241 SER B O 1
ATOM 5827 N N . ARG B 1 242 ? -14.086 -37.438 -9.93 1 95.06 242 ARG B N 1
ATOM 5828 C CA . ARG B 1 242 ? -13.75 -38.812 -10.312 1 95.06 242 ARG B CA 1
ATOM 5829 C C . ARG B 1 242 ? -12.781 -38.812 -11.484 1 95.06 242 ARG B C 1
ATOM 5831 O O . ARG B 1 242 ? -11.789 -39.531 -11.469 1 95.06 242 ARG B O 1
ATOM 5838 N N . LEU B 1 243 ? -13.094 -38 -12.438 1 94.62 243 LEU B N 1
ATOM 5839 C CA . LEU B 1 243 ? -12.242 -37.906 -13.625 1 94.62 243 LEU B CA 1
ATOM 5840 C C . LEU B 1 243 ? -10.82 -37.5 -13.242 1 94.62 243 LEU B C 1
ATOM 5842 O O . LEU B 1 243 ? -9.859 -38.156 -13.68 1 94.62 243 LEU B O 1
ATOM 5846 N N . THR B 1 244 ? -10.719 -36.531 -12.453 1 95.69 244 THR B N 1
ATOM 5847 C CA . THR B 1 244 ? -9.406 -36.062 -12.031 1 95.69 244 THR B CA 1
ATOM 5848 C C . THR B 1 244 ? -8.719 -37.094 -11.141 1 95.69 244 THR B C 1
ATOM 5850 O O . THR B 1 244 ? -7.508 -37.281 -11.234 1 95.69 244 THR B O 1
ATOM 5853 N N . TYR B 1 245 ? -9.461 -37.719 -10.266 1 97.75 245 TYR B N 1
ATOM 5854 C CA . TYR B 1 245 ? -8.938 -38.781 -9.406 1 97.75 245 TYR B CA 1
ATOM 5855 C C . TYR B 1 245 ? -8.289 -39.875 -10.234 1 97.75 245 TYR B C 1
ATOM 5857 O O . TYR B 1 245 ? -7.148 -40.281 -9.969 1 97.75 245 TYR B O 1
ATOM 5865 N N . GLU B 1 246 ? -8.977 -40.281 -11.242 1 97.75 246 GLU B N 1
ATOM 5866 C CA . GLU B 1 246 ? -8.469 -41.344 -12.102 1 97.75 246 GLU B CA 1
ATOM 5867 C C . GLU B 1 246 ? -7.227 -40.875 -12.867 1 97.75 246 GLU B C 1
ATOM 5869 O O . GLU B 1 246 ? -6.262 -41.625 -13 1 97.75 246 GLU B O 1
ATOM 5874 N N . ALA B 1 247 ? -7.312 -39.688 -13.328 1 95.94 247 ALA B N 1
ATOM 5875 C CA . ALA B 1 247 ? -6.156 -39.125 -14.031 1 95.94 247 ALA B CA 1
ATOM 5876 C C . ALA B 1 247 ? -4.941 -39.062 -13.117 1 95.94 247 ALA B C 1
ATOM 5878 O O . ALA B 1 247 ? -3.82 -39.375 -13.531 1 95.94 247 ALA B O 1
ATOM 5879 N N . LEU B 1 248 ? -5.156 -38.688 -11.891 1 97.81 248 LEU B N 1
ATOM 5880 C CA . LEU B 1 248 ? -4.062 -38.562 -10.922 1 97.81 248 LEU B CA 1
ATOM 5881 C C . LEU B 1 248 ? -3.531 -39.938 -10.547 1 97.81 248 LEU B C 1
ATOM 5883 O O . LEU B 1 248 ? -2.334 -40.125 -10.312 1 97.81 248 LEU B O 1
ATOM 5887 N N . LEU B 1 249 ? -4.414 -40.875 -10.492 1 97.62 249 LEU B N 1
ATOM 5888 C CA . LEU B 1 249 ? -3.99 -42.25 -10.234 1 97.62 249 LEU B CA 1
ATOM 5889 C C . LEU B 1 249 ? -3.031 -42.75 -11.32 1 97.62 249 LEU B C 1
ATOM 5891 O O . LEU B 1 249 ? -1.982 -43.312 -11.016 1 97.62 249 LEU B O 1
ATOM 5895 N N . GLU B 1 250 ? -3.436 -42.469 -12.5 1 95.62 250 GLU B N 1
ATOM 5896 C CA . GLU B 1 250 ? -2.588 -42.844 -13.625 1 95.62 250 GLU B CA 1
ATOM 5897 C C . GLU B 1 250 ? -1.249 -42.125 -13.586 1 95.62 250 GLU B C 1
ATOM 5899 O O . GLU B 1 250 ? -0.193 -42.75 -13.727 1 95.62 250 GLU B O 1
ATOM 5904 N N . PHE B 1 251 ? -1.321 -40.906 -13.367 1 95.38 251 PHE B N 1
ATOM 5905 C CA . PHE B 1 251 ? -0.136 -40.062 -13.336 1 95.38 251 PHE B CA 1
ATOM 5906 C C . PHE B 1 251 ? 0.823 -40.5 -12.242 1 95.38 251 PHE B C 1
ATOM 5908 O O . PHE B 1 251 ? 2.014 -40.688 -12.492 1 95.38 251 PHE B O 1
ATOM 5915 N N . THR B 1 252 ? 0.333 -40.625 -11.062 1 96 252 THR B N 1
ATOM 5916 C CA . THR B 1 252 ? 1.197 -40.969 -9.93 1 96 252 THR B CA 1
ATOM 5917 C C . THR B 1 252 ? 1.752 -42.375 -10.07 1 96 252 THR B C 1
ATOM 5919 O O . THR B 1 252 ? 2.912 -42.625 -9.742 1 96 252 THR B O 1
ATOM 5922 N N . SER B 1 253 ? 0.974 -43.281 -10.594 1 95.5 253 SER B N 1
ATOM 5923 C CA . SER B 1 253 ? 1.444 -44.656 -10.789 1 95.5 253 SER B CA 1
ATOM 5924 C C . SER B 1 253 ? 2.641 -44.688 -11.734 1 95.5 253 SER B C 1
ATOM 5926 O O . SER B 1 253 ? 3.557 -45.5 -11.547 1 95.5 253 SER B O 1
ATOM 5928 N N . GLU B 1 254 ? 2.605 -43.812 -12.617 1 92.31 254 GLU B N 1
ATOM 5929 C CA . GLU B 1 254 ? 3.641 -43.812 -13.648 1 92.31 254 GLU B CA 1
ATOM 5930 C C . GLU B 1 254 ? 4.871 -43.031 -13.203 1 92.31 254 GLU B C 1
ATOM 5932 O O . GLU B 1 254 ? 6.004 -43.438 -13.461 1 92.31 254 GLU B O 1
ATOM 5937 N N . TYR B 1 255 ? 4.629 -41.938 -12.531 1 92.38 255 TYR B N 1
ATOM 5938 C CA . TYR B 1 255 ? 5.73 -41 -12.406 1 92.38 255 TYR B CA 1
ATOM 5939 C C . TYR B 1 255 ? 6.117 -40.812 -10.945 1 92.38 255 TYR B C 1
ATOM 5941 O O . TYR B 1 255 ? 7.254 -40.438 -10.641 1 92.38 255 TYR B O 1
ATOM 5949 N N . ILE B 1 256 ? 5.129 -40.969 -10.039 1 93.06 256 ILE B N 1
ATOM 5950 C CA . ILE B 1 256 ? 5.375 -40.75 -8.617 1 93.06 256 ILE B CA 1
ATOM 5951 C C . ILE B 1 256 ? 4.668 -41.844 -7.809 1 93.06 256 ILE B C 1
ATOM 5953 O O . ILE B 1 256 ? 3.805 -41.531 -6.98 1 93.06 256 ILE B O 1
ATOM 5957 N N . PRO B 1 257 ? 5.102 -43 -7.934 1 91.44 257 PRO B N 1
ATOM 5958 C CA . PRO B 1 257 ? 4.359 -44.156 -7.379 1 91.44 257 PRO B CA 1
ATOM 5959 C C . PRO B 1 257 ? 4.18 -44.062 -5.867 1 91.44 257 PRO B C 1
ATOM 5961 O O . PRO B 1 257 ? 3.188 -44.562 -5.324 1 91.44 257 PRO B O 1
ATOM 5964 N N . GLU B 1 258 ? 5.086 -43.406 -5.18 1 89 258 GLU B N 1
ATOM 5965 C CA . GLU B 1 258 ? 5.023 -43.312 -3.727 1 89 258 GLU B CA 1
ATOM 5966 C C . GLU B 1 258 ? 3.791 -42.5 -3.289 1 89 258 GLU B C 1
ATOM 5968 O O . GLU B 1 258 ? 3.391 -42.562 -2.125 1 89 258 GLU B O 1
ATOM 5973 N N . MET B 1 259 ? 3.146 -41.781 -4.199 1 93.19 259 MET B N 1
ATOM 5974 C CA . MET B 1 259 ? 1.999 -40.938 -3.863 1 93.19 259 MET B CA 1
ATOM 5975 C C . MET B 1 259 ? 0.69 -41.656 -4.211 1 93.19 259 MET B C 1
ATOM 5977 O O . MET B 1 259 ? -0.38 -41.219 -3.771 1 93.19 259 MET B O 1
ATOM 5981 N N . THR B 1 260 ? 0.763 -42.688 -4.969 1 95.75 260 THR B N 1
ATOM 5982 C CA . THR B 1 260 ? -0.428 -43.312 -5.512 1 95.75 260 THR B CA 1
ATOM 5983 C C . THR B 1 260 ? -1.345 -43.812 -4.391 1 95.75 260 THR B C 1
ATOM 5985 O O . THR B 1 260 ? -2.561 -43.594 -4.445 1 95.75 260 THR B O 1
ATOM 5988 N N . SER B 1 261 ? -0.747 -44.344 -3.359 1 95.12 261 SER B N 1
ATOM 5989 C CA . SER B 1 261 ? -1.516 -44.938 -2.271 1 95.12 261 SER B CA 1
ATOM 5990 C C . SER B 1 261 ? -2.193 -43.875 -1.421 1 95.12 261 SER B C 1
ATOM 5992 O O . SER B 1 261 ? -3.082 -44.188 -0.623 1 95.12 261 SER B O 1
ATOM 5994 N N . LYS B 1 262 ? -1.765 -42.688 -1.57 1 96.06 262 LYS B N 1
ATOM 5995 C CA . LYS B 1 262 ? -2.285 -41.594 -0.734 1 96.06 262 LYS B CA 1
ATOM 5996 C C . LYS B 1 262 ? -3.529 -40.969 -1.355 1 96.06 262 LYS B C 1
ATOM 5998 O O . LYS B 1 262 ? -4.215 -40.188 -0.715 1 96.06 262 LYS B O 1
ATOM 6003 N N . LEU B 1 263 ? -3.834 -41.312 -2.6 1 97.88 263 LEU B N 1
ATOM 6004 C CA . LEU B 1 263 ? -4.938 -40.688 -3.334 1 97.88 263 LEU B CA 1
ATOM 6005 C C . LEU B 1 263 ? -6.273 -41.281 -2.879 1 97.88 263 LEU B C 1
ATOM 6007 O O . LEU B 1 263 ? -6.406 -42.5 -2.705 1 97.88 263 LEU B O 1
ATOM 6011 N N . GLU B 1 264 ? -7.191 -40.406 -2.619 1 97.81 264 GLU B N 1
ATOM 6012 C CA . GLU B 1 264 ? -8.555 -40.75 -2.252 1 97.81 264 GLU B CA 1
ATOM 6013 C C . GLU B 1 264 ? -9.578 -39.938 -3.033 1 97.81 264 GLU B C 1
ATOM 6015 O O . GLU B 1 264 ? -9.453 -38.719 -3.139 1 97.81 264 GLU B O 1
ATOM 6020 N N . HIS B 1 265 ? -10.516 -40.719 -3.627 1 98 265 HIS B N 1
ATOM 6021 C CA . HIS B 1 265 ? -11.641 -40.031 -4.234 1 98 265 HIS B CA 1
ATOM 6022 C C . HIS B 1 265 ? -12.625 -39.562 -3.178 1 98 265 HIS B C 1
ATOM 6024 O O . HIS B 1 265 ? -13.234 -40.375 -2.475 1 98 265 HIS B O 1
ATOM 6030 N N . TYR B 1 266 ? -12.773 -38.25 -3.002 1 96.62 266 TYR B N 1
ATOM 6031 C CA . TYR B 1 266 ? -13.695 -37.688 -2.029 1 96.62 266 TYR B CA 1
ATOM 6032 C C . TYR B 1 266 ? -15.109 -37.625 -2.592 1 96.62 266 TYR B C 1
ATOM 6034 O O . TYR B 1 266 ? -15.367 -36.906 -3.559 1 96.62 266 TYR B O 1
ATOM 6042 N N . THR B 1 267 ? -16 -38.25 -1.992 1 92.56 267 THR B N 1
ATOM 6043 C CA . THR B 1 267 ? -17.375 -38.312 -2.469 1 92.56 267 THR B CA 1
ATOM 6044 C C . THR B 1 267 ? -18.344 -37.781 -1.409 1 92.56 267 THR B C 1
ATOM 6046 O O . THR B 1 267 ? -19.531 -38.094 -1.438 1 92.56 267 THR B O 1
ATOM 6049 N N . GLY B 1 268 ? -17.828 -37.094 -0.483 1 87.5 268 GLY B N 1
ATOM 6050 C CA . GLY B 1 268 ? -18.656 -36.562 0.579 1 87.5 268 GLY B CA 1
ATOM 6051 C C . GLY B 1 268 ? -19.641 -35.531 0.098 1 87.5 268 GLY B C 1
ATOM 6052 O O . GLY B 1 268 ? -19.453 -34.938 -0.966 1 87.5 268 GLY B O 1
ATOM 6053 N N . ARG B 1 269 ? -20.656 -35.25 0.875 1 81.75 269 ARG B N 1
ATOM 6054 C CA . ARG B 1 269 ? -21.672 -34.25 0.545 1 81.75 269 ARG B CA 1
ATOM 6055 C C . ARG B 1 269 ? -21.156 -32.844 0.75 1 81.75 269 ARG B C 1
ATOM 6057 O O . ARG B 1 269 ? -21.516 -31.922 -0.004 1 81.75 269 ARG B O 1
ATOM 6064 N N . GLN B 1 270 ? -20.422 -32.719 1.733 1 86.44 270 GLN B N 1
ATOM 6065 C CA . GLN B 1 270 ? -19.844 -31.406 2.006 1 86.44 270 GLN B CA 1
ATOM 6066 C C . GLN B 1 270 ? -18.781 -31.062 0.978 1 86.44 270 GLN B C 1
ATOM 6068 O O . GLN B 1 270 ? -17.938 -31.891 0.639 1 86.44 270 GLN B O 1
ATOM 6073 N N . PRO B 1 271 ? -18.906 -29.812 0.488 1 90.06 271 PRO B N 1
ATOM 6074 C CA . PRO B 1 271 ? -17.812 -29.422 -0.407 1 90.06 271 PRO B CA 1
ATOM 6075 C C . PRO B 1 271 ? -16.438 -29.562 0.232 1 90.06 271 PRO B C 1
ATOM 6077 O O . PRO B 1 271 ? -16.266 -29.25 1.41 1 90.06 271 PRO B O 1
ATOM 6080 N N . ILE B 1 272 ? -15.562 -30.062 -0.516 1 94.38 272 ILE B N 1
ATOM 6081 C CA . ILE B 1 272 ? -14.25 -30.484 -0.01 1 94.38 272 ILE B CA 1
ATOM 6082 C C . ILE B 1 272 ? -13.547 -29.281 0.621 1 94.38 272 ILE B C 1
ATOM 6084 O O . ILE B 1 272 ? -12.852 -29.422 1.632 1 94.38 272 ILE B O 1
ATOM 6088 N N . PHE B 1 273 ? -13.68 -28.031 0.07 1 95.12 273 PHE B N 1
ATOM 6089 C CA . PHE B 1 273 ? -12.977 -26.859 0.578 1 95.12 273 PHE B CA 1
ATOM 6090 C C . PHE B 1 273 ? -13.695 -26.297 1.793 1 95.12 273 PHE B C 1
ATOM 6092 O O . PHE B 1 273 ? -13.18 -25.391 2.455 1 95.12 273 PHE B O 1
ATOM 6099 N N . ASP B 1 274 ? -14.773 -26.828 2.068 1 91.12 274 ASP B N 1
ATOM 6100 C CA . ASP B 1 274 ? -15.414 -26.484 3.328 1 91.12 274 ASP B CA 1
ATOM 6101 C C . ASP B 1 274 ? -14.82 -27.266 4.492 1 91.12 274 ASP B C 1
ATOM 6103 O O . ASP B 1 274 ? -15.008 -26.906 5.656 1 91.12 274 ASP B O 1
ATOM 6107 N N . LEU B 1 275 ? -14.141 -28.281 3.871 1 87.88 275 LEU B N 1
ATOM 6108 C CA . LEU B 1 275 ? -13.383 -29 4.887 1 87.88 275 LEU B CA 1
ATOM 6109 C C . LEU B 1 275 ? -12.281 -28.125 5.473 1 87.88 275 LEU B C 1
ATOM 6111 O O . LEU B 1 275 ? -11.609 -27.391 4.742 1 87.88 275 LEU B O 1
ATOM 6115 N N . PHE B 1 276 ? -12.164 -27.922 6.586 1 92.44 276 PHE B N 1
ATOM 6116 C CA . PHE B 1 276 ? -11.125 -27.172 7.293 1 92.44 276 PHE B CA 1
ATOM 6117 C C . PHE B 1 276 ? -11.281 -25.672 7.062 1 92.44 276 PHE B C 1
ATOM 6119 O O . PHE B 1 276 ? -10.297 -24.938 7.09 1 92.44 276 PHE B O 1
ATOM 6126 N N . ASP B 1 277 ? -12.391 -25.219 6.484 1 94.81 277 ASP B N 1
ATOM 6127 C CA . ASP B 1 277 ? -12.711 -23.797 6.332 1 94.81 277 ASP B CA 1
ATOM 6128 C C . ASP B 1 277 ? -11.844 -23.141 5.262 1 94.81 277 ASP B C 1
ATOM 6130 O O . ASP B 1 277 ? -11.492 -21.969 5.375 1 94.81 277 ASP B O 1
ATOM 6134 N N . VAL B 1 278 ? -11.5 -23.875 4.184 1 96.62 278 VAL B N 1
ATOM 6135 C CA . VAL B 1 278 ? -10.555 -23.422 3.17 1 96.62 278 VAL B CA 1
ATOM 6136 C C . VAL B 1 278 ? -11.133 -22.219 2.432 1 96.62 278 VAL B C 1
ATOM 6138 O O . VAL B 1 278 ? -10.438 -21.219 2.217 1 96.62 278 VAL B O 1
ATOM 6141 N N . GLU B 1 279 ? -12.398 -22.266 2.105 1 94.25 279 GLU B N 1
ATOM 6142 C CA . GLU B 1 279 ? -13.039 -21.188 1.361 1 94.25 279 GLU B CA 1
ATOM 6143 C C . GLU B 1 279 ? -12.945 -19.859 2.119 1 94.25 279 GLU B C 1
ATOM 6145 O O . GLU B 1 279 ? -12.531 -18.844 1.557 1 94.25 279 GLU B O 1
ATOM 6150 N N . ASN B 1 280 ? -13.227 -19.906 3.342 1 94.94 280 ASN B N 1
ATOM 6151 C CA . ASN B 1 280 ? -13.195 -18.688 4.16 1 94.94 280 ASN B CA 1
ATOM 6152 C C . ASN B 1 280 ? -11.766 -18.203 4.371 1 94.94 280 ASN B C 1
ATOM 6154 O O . ASN B 1 280 ? -11.523 -16.984 4.418 1 94.94 280 ASN B O 1
ATOM 6158 N N . GLU B 1 281 ? -10.875 -19.156 4.531 1 96.62 281 GLU B N 1
ATOM 6159 C CA . GLU B 1 281 ? -9.477 -18.797 4.715 1 96.62 281 GLU B CA 1
ATOM 6160 C C . GLU B 1 281 ? -8.938 -18.047 3.494 1 96.62 281 GLU B C 1
ATOM 6162 O O . GLU B 1 281 ? -8.141 -17.109 3.629 1 96.62 281 GLU B O 1
ATOM 6167 N N . ILE B 1 282 ? -9.359 -18.5 2.33 1 96.62 282 ILE B N 1
ATOM 6168 C CA . ILE B 1 282 ? -8.945 -17.828 1.102 1 96.62 282 ILE B CA 1
ATOM 6169 C C . ILE B 1 282 ? -9.453 -16.391 1.098 1 96.62 282 ILE B C 1
ATOM 6171 O O . ILE B 1 282 ? -8.711 -15.469 0.767 1 96.62 282 ILE B O 1
ATOM 6175 N N . GLN B 1 283 ? -10.703 -16.203 1.502 1 94.88 283 GLN B N 1
ATOM 6176 C CA . GLN B 1 283 ? -11.289 -14.867 1.563 1 94.88 283 GLN B CA 1
ATOM 6177 C C . GLN B 1 283 ? -10.547 -13.992 2.57 1 94.88 283 GLN B C 1
ATOM 6179 O O . GLN B 1 283 ? -10.234 -12.836 2.279 1 94.88 283 GLN B O 1
ATOM 6184 N N . ARG B 1 284 ? -10.242 -14.516 3.693 1 96.31 284 ARG B N 1
ATOM 6185 C CA . ARG B 1 284 ? -9.539 -13.781 4.734 1 96.31 284 ARG B CA 1
ATOM 6186 C C . ARG B 1 284 ? -8.141 -13.383 4.273 1 96.31 284 ARG B C 1
ATOM 6188 O O . ARG B 1 284 ? -7.629 -12.328 4.652 1 96.31 284 ARG B O 1
ATOM 6195 N N . ALA B 1 285 ? -7.551 -14.219 3.459 1 97 285 ALA B N 1
ATOM 6196 C CA . ALA B 1 285 ? -6.188 -13.984 2.992 1 97 285 ALA B CA 1
ATOM 6197 C C . ALA B 1 285 ? -6.133 -12.781 2.055 1 97 285 ALA B C 1
ATOM 6199 O O . ALA B 1 285 ? -5.051 -12.258 1.769 1 97 285 ALA B O 1
ATOM 6200 N N . LEU B 1 286 ? -7.262 -12.367 1.555 1 96.5 286 LEU B N 1
ATOM 6201 C CA . LEU B 1 286 ? -7.309 -11.203 0.677 1 96.5 286 LEU B CA 1
ATOM 6202 C C . LEU B 1 286 ? -7.414 -9.914 1.488 1 96.5 286 LEU B C 1
ATOM 6204 O O . LEU B 1 286 ? -7.23 -8.82 0.95 1 96.5 286 LEU B O 1
ATOM 6208 N N . GLU B 1 287 ? -7.684 -10.062 2.771 1 95.81 287 GLU B N 1
ATOM 6209 C CA . GLU B 1 287 ? -7.793 -8.906 3.654 1 95.81 287 GLU B CA 1
ATOM 6210 C C . GLU B 1 287 ? -6.422 -8.453 4.145 1 95.81 287 GLU B C 1
ATOM 6212 O O . GLU B 1 287 ? -5.5 -9.266 4.254 1 95.81 287 GLU B O 1
ATOM 6217 N N . ARG B 1 288 ? -6.344 -7.191 4.5 1 96.12 288 ARG B N 1
ATOM 6218 C CA . ARG B 1 288 ? -5.098 -6.621 5.008 1 96.12 288 ARG B CA 1
ATOM 6219 C C . ARG B 1 288 ? -4.848 -7.059 6.449 1 96.12 288 ARG B C 1
ATOM 6221 O O . ARG B 1 288 ? -3.709 -7.324 6.832 1 96.12 288 ARG B O 1
ATOM 6228 N N . LYS B 1 289 ? -5.902 -7.113 7.215 1 96.75 289 LYS B N 1
ATOM 6229 C CA . LYS B 1 289 ? -5.793 -7.367 8.648 1 96.75 289 LYS B CA 1
ATOM 6230 C C . LYS B 1 289 ? -5.832 -8.859 8.953 1 96.75 289 LYS B C 1
ATOM 6232 O O . LYS B 1 289 ? -6.676 -9.586 8.414 1 96.75 289 LYS B O 1
ATOM 6237 N N . VAL B 1 290 ? -4.922 -9.367 9.742 1 97.88 290 VAL B N 1
ATOM 6238 C CA . VAL B 1 290 ? -4.867 -10.742 10.219 1 97.88 290 VAL B CA 1
ATOM 6239 C C . VAL B 1 290 ? -4.949 -10.766 11.742 1 97.88 290 VAL B C 1
ATOM 6241 O O . VAL B 1 290 ? -4.055 -10.273 12.422 1 97.88 290 VAL B O 1
ATOM 6244 N N . GLU B 1 291 ? -5.922 -11.406 12.25 1 96.5 291 GLU B N 1
ATOM 6245 C CA . GLU B 1 291 ? -6.117 -11.461 13.695 1 96.5 291 GLU B CA 1
ATOM 6246 C C . GLU B 1 291 ? -5.223 -12.523 14.336 1 96.5 291 GLU B C 1
ATOM 6248 O O . GLU B 1 291 ? -5.039 -13.602 13.773 1 96.5 291 GLU B O 1
ATOM 6253 N N . LEU B 1 292 ? -4.707 -12.219 15.445 1 96.38 292 LEU B N 1
ATOM 6254 C CA . LEU B 1 292 ? -3.951 -13.172 16.25 1 96.38 292 LEU B CA 1
ATOM 6255 C C . LEU B 1 292 ? -4.805 -13.711 17.391 1 96.38 292 LEU B C 1
ATOM 6257 O O . LEU B 1 292 ? -5.762 -13.055 17.828 1 96.38 292 LEU B O 1
ATOM 6261 N N . LYS B 1 293 ? -4.465 -14.836 17.875 1 92.88 293 LYS B N 1
ATOM 6262 C CA . LYS B 1 293 ? -5.219 -15.469 18.953 1 92.88 293 LYS B CA 1
ATOM 6263 C C . LYS B 1 293 ? -5.184 -14.625 20.219 1 92.88 293 LYS B C 1
ATOM 6265 O O . LYS B 1 293 ? -6.164 -14.578 20.969 1 92.88 293 LYS B O 1
ATOM 6270 N N . SER B 1 294 ? -4.098 -13.93 20.469 1 90.06 294 SER B N 1
ATOM 6271 C CA . SER B 1 294 ? -3.891 -13.141 21.672 1 90.06 294 SER B CA 1
ATOM 6272 C C . SER B 1 294 ? -4.738 -11.875 21.672 1 90.06 294 SER B C 1
ATOM 6274 O O . SER B 1 294 ? -4.859 -11.195 22.688 1 90.06 294 SER B O 1
ATOM 6276 N N . GLY B 1 295 ? -5.324 -11.547 20.578 1 91.38 295 GLY B N 1
ATOM 6277 C CA . GLY B 1 295 ? -6.055 -10.297 20.438 1 91.38 295 GLY B CA 1
ATOM 6278 C C . GLY B 1 295 ? -5.305 -9.242 19.656 1 91.38 295 GLY B C 1
ATOM 6279 O O . GLY B 1 295 ? -5.887 -8.242 19.234 1 91.38 295 GLY B O 1
ATOM 6280 N N . GLY B 1 296 ? -3.992 -9.508 19.469 1 94.38 296 GLY B N 1
ATOM 6281 C CA . GLY B 1 296 ? -3.242 -8.672 18.547 1 94.38 296 GLY B CA 1
ATOM 6282 C C . GLY B 1 296 ? -3.602 -8.914 17.094 1 94.38 296 GLY B C 1
ATOM 6283 O O . GLY B 1 296 ? -4.469 -9.734 16.797 1 94.38 296 GLY B O 1
ATOM 6284 N N . TYR B 1 297 ? -3.025 -8.117 16.219 1 96.56 297 TYR B N 1
ATOM 6285 C CA . TYR B 1 297 ? -3.289 -8.336 14.805 1 96.56 297 TYR B CA 1
ATOM 6286 C C . TYR B 1 297 ? -2.131 -7.836 13.945 1 96.56 297 TYR B C 1
ATOM 6288 O O . TYR B 1 297 ? -1.304 -7.047 14.414 1 96.56 297 TYR B O 1
ATOM 6296 N N . LEU B 1 298 ? -2.025 -8.352 12.789 1 97.94 298 LEU B N 1
ATOM 6297 C CA . LEU B 1 298 ? -1.086 -7.906 11.766 1 97.94 298 LEU B CA 1
ATOM 6298 C C . LEU B 1 298 ? -1.793 -7.074 10.703 1 97.94 298 LEU B C 1
ATOM 6300 O O . LEU B 1 298 ? -2.982 -7.277 10.438 1 97.94 298 LEU B O 1
ATOM 6304 N N . ILE B 1 299 ? -1.146 -6.141 10.164 1 97.75 299 ILE B N 1
ATOM 6305 C CA . ILE B 1 299 ? -1.566 -5.496 8.922 1 97.75 299 ILE B CA 1
ATOM 6306 C C . ILE B 1 299 ? -0.541 -5.766 7.828 1 97.75 299 ILE B C 1
ATOM 6308 O O . ILE B 1 299 ? 0.622 -5.371 7.945 1 97.75 299 ILE B O 1
ATOM 6312 N N . ILE B 1 300 ? -0.978 -6.449 6.797 1 98 300 ILE B N 1
ATOM 6313 C CA . ILE B 1 300 ? -0.11 -6.805 5.68 1 98 300 ILE B CA 1
ATOM 6314 C C . ILE B 1 300 ? -0.458 -5.949 4.465 1 98 300 ILE B C 1
ATOM 6316 O O . ILE B 1 300 ? -1.582 -6.008 3.959 1 98 300 ILE B O 1
ATOM 6320 N N . ASP B 1 301 ? 0.494 -5.203 4.016 1 96.19 301 ASP B N 1
ATOM 6321 C CA . ASP B 1 301 ? 0.311 -4.352 2.842 1 96.19 301 ASP B CA 1
ATOM 6322 C C . ASP B 1 301 ? 1.274 -4.746 1.725 1 96.19 301 ASP B C 1
ATOM 6324 O O . ASP B 1 301 ? 2.492 -4.727 1.913 1 96.19 301 ASP B O 1
ATOM 6328 N N . GLN B 1 302 ? 0.684 -5.082 0.625 1 94.38 302 GLN B N 1
ATOM 6329 C CA . GLN B 1 302 ? 1.491 -5.344 -0.562 1 94.38 302 GLN B CA 1
ATOM 6330 C C . GLN B 1 302 ? 1.662 -4.086 -1.402 1 94.38 302 GLN B C 1
ATOM 6332 O O . GLN B 1 302 ? 0.687 -3.547 -1.931 1 94.38 302 GLN B O 1
ATOM 6337 N N . THR B 1 303 ? 2.861 -3.598 -1.42 1 94.38 303 THR B N 1
ATOM 6338 C CA . THR B 1 303 ? 3.156 -2.414 -2.221 1 94.38 303 THR B CA 1
ATOM 6339 C C . THR B 1 303 ? 3.889 -2.797 -3.502 1 94.38 303 THR B C 1
ATOM 6341 O O . THR B 1 303 ? 4.168 -3.975 -3.736 1 94.38 303 THR B O 1
ATOM 6344 N N . GLU B 1 304 ? 4.145 -1.809 -4.348 1 89.5 304 GLU B N 1
ATOM 6345 C CA . GLU B 1 304 ? 4.902 -2.033 -5.574 1 89.5 304 GLU B CA 1
ATOM 6346 C C . GLU B 1 304 ? 6.316 -2.521 -5.27 1 89.5 304 GLU B C 1
ATOM 6348 O O . GLU B 1 304 ? 6.805 -3.459 -5.906 1 89.5 304 GLU B O 1
ATOM 6353 N N . ALA B 1 305 ? 6.922 -2 -4.215 1 89.06 305 ALA B N 1
ATOM 6354 C CA . ALA B 1 305 ? 8.336 -2.238 -3.936 1 89.06 305 ALA B CA 1
ATOM 6355 C C . ALA B 1 305 ? 8.523 -3.467 -3.049 1 89.06 305 ALA B C 1
ATOM 6357 O O . ALA B 1 305 ? 9.523 -4.176 -3.162 1 89.06 305 ALA B O 1
ATOM 6358 N N . MET B 1 306 ? 7.586 -3.645 -2.191 1 95.5 306 MET B N 1
ATOM 6359 C CA . MET B 1 306 ? 7.777 -4.625 -1.127 1 95.5 306 MET B CA 1
ATOM 6360 C C . MET B 1 306 ? 6.469 -4.91 -0.403 1 95.5 306 MET B C 1
ATOM 6362 O O . MET B 1 306 ? 5.465 -4.23 -0.633 1 95.5 306 MET B O 1
ATOM 6366 N N . THR B 1 307 ? 6.488 -5.922 0.375 1 97.62 307 THR B N 1
ATOM 6367 C CA . THR B 1 307 ? 5.402 -6.191 1.311 1 97.62 307 THR B CA 1
ATOM 6368 C C . THR B 1 307 ? 5.777 -5.738 2.719 1 97.62 307 THR B C 1
ATOM 6370 O O . THR B 1 307 ? 6.906 -5.961 3.168 1 97.62 307 THR B O 1
ATOM 6373 N N . THR B 1 308 ? 4.91 -5.023 3.361 1 97.69 308 THR B N 1
ATOM 6374 C CA . THR B 1 308 ? 5.16 -4.598 4.734 1 97.69 308 THR B CA 1
ATOM 6375 C C . THR B 1 308 ? 4.207 -5.293 5.699 1 97.69 308 THR B C 1
ATOM 6377 O O . THR B 1 308 ? 3.039 -5.516 5.375 1 97.69 308 THR B O 1
ATOM 6380 N N . VAL B 1 309 ? 4.695 -5.641 6.848 1 98.38 309 VAL B N 1
ATOM 6381 C CA . VAL B 1 309 ? 3.898 -6.25 7.906 1 98.38 309 VAL B CA 1
ATOM 6382 C C . VAL B 1 309 ? 4.027 -5.434 9.188 1 98.38 309 VAL B C 1
ATOM 6384 O O . VAL B 1 309 ? 5.137 -5.219 9.688 1 98.38 309 VAL B O 1
ATOM 6387 N N . ASP B 1 310 ? 2.936 -4.984 9.672 1 97.5 310 ASP B N 1
ATOM 6388 C CA . ASP B 1 310 ? 2.859 -4.262 10.938 1 97.5 310 ASP B CA 1
ATOM 6389 C C . ASP B 1 310 ? 2.23 -5.125 12.031 1 97.5 310 ASP B C 1
ATOM 6391 O O . ASP B 1 310 ? 1.213 -5.781 11.797 1 97.5 310 ASP B O 1
ATOM 6395 N N . ILE B 1 311 ? 2.859 -5.125 13.188 1 97.56 311 ILE B N 1
ATOM 6396 C CA . ILE B 1 311 ? 2.352 -5.918 14.305 1 97.56 311 ILE B CA 1
ATOM 6397 C C . ILE B 1 311 ? 1.757 -4.996 15.367 1 97.56 311 ILE B C 1
ATOM 6399 O O . ILE B 1 311 ? 2.393 -4.023 15.781 1 97.56 311 ILE B O 1
ATOM 6403 N N . ASN B 1 312 ? 0.542 -5.316 15.805 1 93 312 ASN B N 1
ATOM 6404 C CA . ASN B 1 312 ? -0.171 -4.531 16.812 1 93 312 ASN B CA 1
ATOM 6405 C C . ASN B 1 312 ? -0.649 -5.406 17.969 1 93 312 ASN B C 1
ATOM 6407 O O . ASN B 1 312 ? -1.101 -6.531 17.75 1 93 312 ASN B O 1
ATOM 6411 N N . THR B 1 313 ? -0.501 -4.898 19.188 1 91.06 313 THR B N 1
ATOM 6412 C CA . THR B 1 313 ? -0.943 -5.648 20.359 1 91.06 313 THR B CA 1
ATOM 6413 C C . THR B 1 313 ? -2.461 -5.582 20.5 1 91.06 313 THR B C 1
ATOM 6415 O O . THR B 1 313 ? -3.057 -6.371 21.234 1 91.06 313 THR B O 1
ATOM 6418 N N . GLY B 1 314 ? -3.027 -4.703 19.656 1 82.88 314 GLY B N 1
ATOM 6419 C CA . GLY B 1 314 ? -4.461 -4.512 19.812 1 82.88 314 GLY B CA 1
ATOM 6420 C C . GLY B 1 314 ? -4.848 -4.027 21.188 1 82.88 314 GLY B C 1
ATOM 6421 O O . GLY B 1 314 ? -4.164 -3.182 21.781 1 82.88 314 GLY B O 1
ATOM 6422 N N . ALA B 1 315 ? -6.07 -4.395 21.656 1 70.81 315 ALA B N 1
ATOM 6423 C CA . ALA B 1 315 ? -6.578 -3.965 22.953 1 70.81 315 ALA B CA 1
ATOM 6424 C C . ALA B 1 315 ? -5.891 -4.719 24.094 1 70.81 315 ALA B C 1
ATOM 6426 O O . ALA B 1 315 ? -6.109 -4.418 25.266 1 70.81 315 ALA B O 1
ATOM 6427 N N . PHE B 1 316 ? -5.086 -5.633 23.719 1 62.81 316 PHE B N 1
ATOM 6428 C CA . PHE B 1 316 ? -4.473 -6.477 24.75 1 62.81 316 PHE B CA 1
ATOM 6429 C C . PHE B 1 316 ? -3.262 -5.785 25.359 1 62.81 316 PHE B C 1
ATOM 6431 O O . PHE B 1 316 ? -2.139 -5.934 24.875 1 62.81 316 PHE B O 1
ATOM 6438 N N . VAL B 1 317 ? -3.436 -4.738 26.141 1 63.16 317 VAL B N 1
ATOM 6439 C CA . VAL B 1 317 ? -2.338 -4.168 26.906 1 63.16 317 VAL B CA 1
ATOM 6440 C C . VAL B 1 317 ? -2.285 -4.82 28.297 1 63.16 317 VAL B C 1
ATOM 6442 O O . VAL B 1 317 ? -3.193 -4.641 29.109 1 63.16 317 VAL B O 1
ATOM 6445 N N . GLY B 1 318 ? -2 -6.082 28.297 1 54.12 318 GLY B N 1
ATOM 6446 C CA . GLY B 1 318 ? -1.993 -6.824 29.547 1 54.12 318 GLY B CA 1
ATOM 6447 C C . GLY B 1 318 ? -1.571 -5.98 30.734 1 54.12 318 GLY B C 1
ATOM 6448 O O . GLY B 1 318 ? -0.808 -5.023 30.578 1 54.12 318 GLY B O 1
ATOM 6449 N N . HIS B 1 319 ? -2.309 -5.969 31.734 1 55.19 319 HIS B N 1
ATOM 6450 C CA . HIS B 1 319 ? -2.203 -5.258 33 1 55.19 319 HIS B CA 1
ATOM 6451 C C . HIS B 1 319 ? -0.789 -5.348 33.562 1 55.19 319 HIS B C 1
ATOM 6453 O O . HIS B 1 319 ? -0.378 -4.496 34.375 1 55.19 319 HIS B O 1
ATOM 6459 N N . ARG B 1 320 ? -0.224 -6.602 33.688 1 57.75 320 ARG B N 1
ATOM 6460 C CA . ARG B 1 320 ? 0.9 -6.727 34.625 1 57.75 320 ARG B CA 1
ATOM 6461 C C . ARG B 1 320 ? 2.152 -6.074 34.062 1 57.75 320 ARG B C 1
ATOM 6463 O O . ARG B 1 320 ? 2.773 -5.23 34.688 1 57.75 320 ARG B O 1
ATOM 6470 N N . ASN B 1 321 ? 2.949 -6.859 32.812 1 76.75 321 ASN B N 1
ATOM 6471 C CA . ASN B 1 321 ? 4.234 -6.387 32.281 1 76.75 321 ASN B CA 1
ATOM 6472 C C . ASN B 1 321 ? 4.176 -6.117 30.781 1 76.75 321 ASN B C 1
ATOM 6474 O O . ASN B 1 321 ? 3.998 -7.039 29.984 1 76.75 321 ASN B O 1
ATOM 6478 N N . LEU B 1 322 ? 4.16 -4.996 30.391 1 82.38 322 LEU B N 1
ATOM 6479 C CA . LEU B 1 322 ? 4.121 -4.508 29.016 1 82.38 322 LEU B CA 1
ATOM 6480 C C . LEU B 1 322 ? 5.184 -5.191 28.172 1 82.38 322 LEU B C 1
ATOM 6482 O O . LEU B 1 322 ? 4.918 -5.594 27.031 1 82.38 322 LEU B O 1
ATOM 6486 N N . ASP B 1 323 ? 6.312 -5.477 28.734 1 87.06 323 ASP B N 1
ATOM 6487 C CA . ASP B 1 323 ? 7.422 -6.074 28 1 87.06 323 ASP B CA 1
ATOM 6488 C C . ASP B 1 323 ? 7.098 -7.512 27.594 1 87.06 323 ASP B C 1
ATOM 6490 O O . ASP B 1 323 ? 7.383 -7.926 26.469 1 87.06 323 ASP B O 1
ATOM 6494 N N . ASP B 1 324 ? 6.504 -8.203 28.453 1 88.75 324 ASP B N 1
ATOM 6495 C CA . ASP B 1 324 ? 6.145 -9.586 28.172 1 88.75 324 ASP B CA 1
ATOM 6496 C C . ASP B 1 324 ? 5.031 -9.664 27.141 1 88.75 324 ASP B C 1
ATOM 6498 O O . ASP B 1 324 ? 5.035 -10.547 26.281 1 88.75 324 ASP B O 1
ATOM 6502 N N . THR B 1 325 ? 4.113 -8.789 27.266 1 89.69 325 THR B N 1
ATOM 6503 C CA . THR B 1 325 ? 3.016 -8.742 26.312 1 89.69 325 THR B CA 1
ATOM 6504 C C . THR B 1 325 ? 3.541 -8.477 24.906 1 89.69 325 THR B C 1
ATOM 6506 O O . THR B 1 325 ? 3.15 -9.156 23.953 1 89.69 325 THR B O 1
ATOM 6509 N N . ILE B 1 326 ? 4.438 -7.555 24.844 1 93.44 326 ILE B N 1
ATOM 6510 C CA . ILE B 1 326 ? 5.055 -7.199 23.562 1 93.44 326 ILE B CA 1
ATOM 6511 C C . ILE B 1 326 ? 5.812 -8.398 23 1 93.44 326 ILE B C 1
ATOM 6513 O O . ILE B 1 326 ? 5.633 -8.766 21.844 1 93.44 326 ILE B O 1
ATOM 6517 N N . PHE B 1 327 ? 6.59 -8.992 23.906 1 95.5 327 PHE B N 1
ATOM 6518 C CA . PHE B 1 327 ? 7.406 -10.133 23.516 1 95.5 327 PHE B CA 1
ATOM 6519 C C . PHE B 1 327 ? 6.531 -11.273 23 1 95.5 327 PHE B C 1
ATOM 6521 O O . PHE B 1 327 ? 6.762 -11.805 21.922 1 95.5 327 PHE B O 1
ATOM 6528 N N . ASN B 1 328 ? 5.543 -11.609 23.656 1 95 328 ASN B N 1
ATOM 6529 C CA . ASN B 1 328 ? 4.656 -12.711 23.297 1 95 328 ASN B CA 1
ATOM 6530 C C . ASN B 1 328 ? 3.904 -12.422 22 1 95 328 ASN B C 1
ATOM 6532 O O . ASN B 1 328 ? 3.721 -13.32 21.172 1 95 328 ASN B O 1
ATOM 6536 N N . THR B 1 329 ? 3.449 -11.227 21.859 1 95.81 329 THR B N 1
ATOM 6537 C CA . THR B 1 329 ? 2.756 -10.852 20.625 1 95.81 329 THR B CA 1
ATOM 6538 C C . THR B 1 329 ? 3.682 -10.984 19.422 1 95.81 329 THR B C 1
ATOM 6540 O O . THR B 1 329 ? 3.285 -11.516 18.391 1 95.81 329 THR B O 1
ATOM 6543 N N . ASN B 1 330 ? 4.945 -10.492 19.625 1 97.5 330 ASN B N 1
ATOM 6544 C CA . ASN B 1 330 ? 5.93 -10.609 18.562 1 97.5 330 ASN B CA 1
ATOM 6545 C C . ASN B 1 330 ? 6.211 -12.07 18.219 1 97.5 330 ASN B C 1
ATOM 6547 O O . ASN B 1 330 ? 6.324 -12.43 17.047 1 97.5 330 ASN B O 1
ATOM 6551 N N . ILE B 1 331 ? 6.266 -12.93 19.172 1 98.19 331 ILE B N 1
ATOM 6552 C CA . ILE B 1 331 ? 6.512 -14.352 18.969 1 98.19 331 ILE B CA 1
ATOM 6553 C C . ILE B 1 331 ? 5.344 -14.977 18.203 1 98.19 331 ILE B C 1
ATOM 6555 O O . ILE B 1 331 ? 5.551 -15.688 17.219 1 98.19 331 ILE B O 1
ATOM 6559 N N . GLU B 1 332 ? 4.184 -14.688 18.656 1 97.69 332 GLU B N 1
ATOM 6560 C CA . GLU B 1 332 ? 2.994 -15.172 17.969 1 97.69 332 GLU B CA 1
ATOM 6561 C C . GLU B 1 332 ? 2.957 -14.688 16.531 1 97.69 332 GLU B C 1
ATOM 6563 O O . GLU B 1 332 ? 2.6 -15.445 15.625 1 97.69 332 GLU B O 1
ATOM 6568 N N . ALA B 1 333 ? 3.32 -13.469 16.344 1 98.31 333 ALA B N 1
ATOM 6569 C CA . ALA B 1 333 ? 3.314 -12.852 15.023 1 98.31 333 ALA B CA 1
ATOM 6570 C C . ALA B 1 333 ? 4.262 -13.586 14.07 1 98.31 333 ALA B C 1
ATOM 6572 O O . ALA B 1 333 ? 3.967 -13.727 12.883 1 98.31 333 ALA B O 1
ATOM 6573 N N . THR B 1 334 ? 5.426 -14.039 14.562 1 98.62 334 THR B N 1
ATOM 6574 C CA . THR B 1 334 ? 6.387 -14.703 13.695 1 98.62 334 THR B CA 1
ATOM 6575 C C . THR B 1 334 ? 5.758 -15.93 13.039 1 98.62 334 THR B C 1
ATOM 6577 O O . THR B 1 334 ? 5.949 -16.172 11.844 1 98.62 334 THR B O 1
ATOM 6580 N N . GLN B 1 335 ? 4.957 -16.656 13.758 1 97.88 335 GLN B N 1
ATOM 6581 C CA . GLN B 1 335 ? 4.277 -17.844 13.219 1 97.88 335 GLN B CA 1
ATOM 6582 C C . GLN B 1 335 ? 3.223 -17.438 12.188 1 97.88 335 GLN B C 1
ATOM 6584 O O . GLN B 1 335 ? 3.146 -18.031 11.109 1 97.88 335 GLN B O 1
ATOM 6589 N N . ALA B 1 336 ? 2.482 -16.453 12.562 1 98.25 336 ALA B N 1
ATOM 6590 C CA . ALA B 1 336 ? 1.423 -15.977 11.672 1 98.25 336 ALA B CA 1
ATOM 6591 C C . ALA B 1 336 ? 2.002 -15.43 10.375 1 98.25 336 ALA B C 1
ATOM 6593 O O . ALA B 1 336 ? 1.471 -15.68 9.297 1 98.25 336 ALA B O 1
ATOM 6594 N N . ILE B 1 337 ? 3.086 -14.703 10.5 1 98.69 337 ILE B N 1
ATOM 6595 C CA . ILE B 1 337 ? 3.717 -14.086 9.344 1 98.69 337 ILE B CA 1
ATOM 6596 C C . ILE B 1 337 ? 4.211 -15.172 8.391 1 98.69 337 ILE B C 1
ATOM 6598 O O . ILE B 1 337 ? 3.928 -15.133 7.188 1 98.69 337 ILE B O 1
ATOM 6602 N N . ALA B 1 338 ? 4.914 -16.156 8.883 1 98.56 338 ALA B N 1
ATOM 6603 C CA . ALA B 1 338 ? 5.422 -17.234 8.055 1 98.56 338 ALA B CA 1
ATOM 6604 C C . ALA B 1 338 ? 4.285 -17.938 7.312 1 98.56 338 ALA B C 1
ATOM 6606 O O . ALA B 1 338 ? 4.395 -18.219 6.117 1 98.56 338 ALA B O 1
ATOM 6607 N N . ARG B 1 339 ? 3.229 -18.172 7.945 1 98.06 339 ARG B N 1
ATOM 6608 C CA . ARG B 1 339 ? 2.086 -18.844 7.324 1 98.06 339 ARG B CA 1
ATOM 6609 C C . ARG B 1 339 ? 1.468 -17.953 6.242 1 98.06 339 ARG B C 1
ATOM 6611 O O . 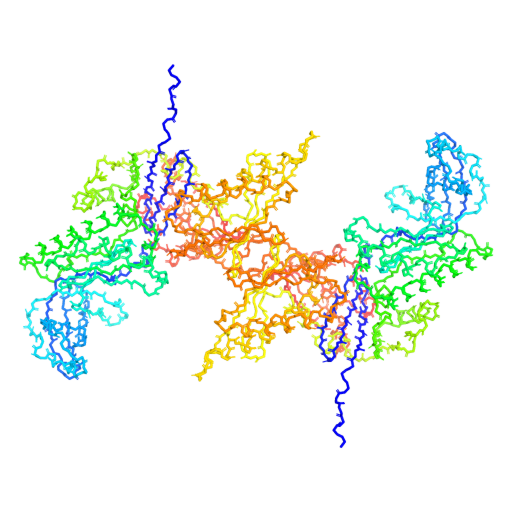ARG B 1 339 ? 1.141 -18.438 5.152 1 98.06 339 ARG B O 1
ATOM 6618 N N . GLN B 1 340 ? 1.276 -16.703 6.559 1 98.5 340 GLN B N 1
ATOM 6619 C CA . GLN B 1 340 ? 0.644 -15.781 5.617 1 98.5 340 GLN B CA 1
ATOM 6620 C C . GLN B 1 340 ? 1.475 -15.641 4.348 1 98.5 340 GLN B C 1
ATOM 6622 O O . GLN B 1 340 ? 0.925 -15.5 3.252 1 98.5 340 GLN B O 1
ATOM 6627 N N . LEU B 1 341 ? 2.793 -15.664 4.543 1 98.44 341 LEU B N 1
ATOM 6628 C CA . LEU B 1 341 ? 3.66 -15.586 3.373 1 98.44 341 LEU B CA 1
ATOM 6629 C C . LEU B 1 341 ? 3.428 -16.766 2.443 1 98.44 341 LEU B C 1
ATOM 6631 O O . LEU B 1 341 ? 3.344 -16.609 1.225 1 98.44 341 LEU B O 1
ATOM 6635 N N . ARG B 1 342 ? 3.258 -17.938 2.963 1 97.25 342 ARG B N 1
ATOM 6636 C CA . ARG B 1 342 ? 3.002 -19.125 2.174 1 97.25 342 ARG B CA 1
ATOM 6637 C C . ARG B 1 342 ? 1.595 -19.109 1.587 1 97.25 342 ARG B C 1
ATOM 6639 O O . ARG B 1 342 ? 1.412 -19.344 0.39 1 97.25 342 ARG B O 1
ATOM 6646 N N . LEU B 1 343 ? 0.648 -18.797 2.439 1 98.06 343 LEU B N 1
ATOM 6647 C CA . LEU B 1 343 ? -0.759 -18.828 2.059 1 98.06 343 LEU B CA 1
ATOM 6648 C C . LEU B 1 343 ? -1.039 -17.844 0.929 1 98.06 343 LEU B C 1
ATOM 6650 O O . LEU B 1 343 ? -1.701 -18.188 -0.052 1 98.06 343 LEU B O 1
ATOM 6654 N N . ARG B 1 344 ? -0.484 -16.656 1.062 1 98.19 344 ARG B N 1
ATOM 6655 C CA . ARG B 1 344 ? -0.723 -15.617 0.07 1 98.19 344 ARG B CA 1
ATOM 6656 C C . ARG B 1 344 ? 0.275 -15.719 -1.079 1 98.19 344 ARG B C 1
ATOM 6658 O O . ARG B 1 344 ? 0.134 -15.031 -2.092 1 98.19 344 ARG B O 1
ATOM 6665 N N . ASN B 1 345 ? 1.288 -16.531 -0.86 1 97.12 345 ASN B N 1
ATOM 6666 C CA . ASN B 1 345 ? 2.414 -16.672 -1.776 1 97.12 345 ASN B CA 1
ATOM 6667 C C . ASN B 1 345 ? 3.088 -15.328 -2.045 1 97.12 345 ASN B C 1
ATOM 6669 O O . ASN B 1 345 ? 3.266 -14.938 -3.201 1 97.12 345 ASN B O 1
ATOM 6673 N N . LEU B 1 346 ? 3.422 -14.695 -0.964 1 97.62 346 LEU B N 1
ATOM 6674 C CA . LEU B 1 346 ? 4.109 -13.414 -1.067 1 97.62 346 LEU B CA 1
ATOM 6675 C C . LEU B 1 346 ? 5.605 -13.609 -1.287 1 97.62 346 LEU B C 1
ATOM 6677 O O . LEU B 1 346 ? 6.258 -14.336 -0.53 1 97.62 346 LEU B O 1
ATOM 6681 N N . GLY B 1 347 ? 6.141 -13.023 -2.355 1 95.25 347 GLY B N 1
ATOM 6682 C CA . GLY B 1 347 ? 7.562 -13.086 -2.65 1 95.25 347 GLY B CA 1
ATOM 6683 C C . GLY B 1 347 ? 8.211 -11.727 -2.787 1 95.25 347 GLY B C 1
ATOM 6684 O O . GLY B 1 347 ? 7.516 -10.703 -2.822 1 95.25 347 GLY B O 1
ATOM 6685 N N . GLY B 1 348 ? 9.516 -11.672 -2.781 1 94.62 348 GLY B N 1
ATOM 6686 C CA . GLY B 1 348 ? 10.266 -10.43 -2.85 1 94.62 348 GLY B CA 1
ATOM 6687 C C . GLY B 1 348 ? 10.742 -9.938 -1.493 1 94.62 348 GLY B C 1
ATOM 6688 O O . GLY B 1 348 ? 11.078 -10.742 -0.622 1 94.62 348 GLY B O 1
ATOM 6689 N N . ILE B 1 349 ? 10.828 -8.617 -1.429 1 96.56 349 ILE B N 1
ATOM 6690 C CA . ILE B 1 349 ? 11.289 -8.023 -0.18 1 96.56 349 ILE B CA 1
ATOM 6691 C C . ILE B 1 349 ? 10.117 -7.891 0.79 1 96.56 349 ILE B C 1
ATOM 6693 O O . ILE B 1 349 ? 9.023 -7.461 0.403 1 96.56 349 ILE B O 1
ATOM 6697 N N . ILE B 1 350 ? 10.297 -8.32 1.953 1 97.94 350 ILE B N 1
ATOM 6698 C CA . ILE B 1 350 ? 9.312 -8.211 3.025 1 97.94 350 ILE B CA 1
ATOM 6699 C C . ILE B 1 350 ? 9.922 -7.453 4.207 1 97.94 350 ILE B C 1
ATOM 6701 O O . ILE B 1 350 ? 11.031 -7.77 4.648 1 97.94 350 ILE B O 1
ATOM 6705 N N . ILE B 1 351 ? 9.273 -6.438 4.629 1 97.81 351 ILE B N 1
ATOM 6706 C CA . ILE B 1 351 ? 9.719 -5.676 5.789 1 97.81 351 ILE B CA 1
ATOM 6707 C C . ILE B 1 351 ? 8.727 -5.867 6.941 1 97.81 351 ILE B C 1
ATOM 6709 O O . ILE B 1 351 ? 7.535 -5.605 6.789 1 97.81 351 ILE B O 1
ATOM 6713 N N . ILE B 1 352 ? 9.227 -6.273 8.062 1 98.06 352 ILE B N 1
ATOM 6714 C CA . ILE B 1 352 ? 8.391 -6.523 9.234 1 98.06 352 ILE B CA 1
ATOM 6715 C C . ILE B 1 352 ? 8.68 -5.469 10.305 1 98.06 352 ILE B C 1
ATOM 6717 O O . ILE B 1 352 ? 9.828 -5.25 10.68 1 98.06 352 ILE B O 1
ATOM 6721 N N . ASP B 1 353 ? 7.66 -4.824 10.734 1 97.44 353 ASP B N 1
ATOM 6722 C CA . ASP B 1 353 ? 7.746 -3.85 11.82 1 97.44 353 ASP B CA 1
ATOM 6723 C C . ASP B 1 353 ? 7.254 -4.449 13.133 1 97.44 353 ASP B C 1
ATOM 6725 O O . ASP B 1 353 ? 6.078 -4.316 13.484 1 97.44 353 ASP B O 1
ATOM 6729 N N . PHE B 1 354 ? 8.164 -5.035 13.891 1 97.25 354 PHE B N 1
ATOM 6730 C CA . PHE B 1 354 ? 7.844 -5.609 15.188 1 97.25 354 PHE B CA 1
ATOM 6731 C C . PHE B 1 354 ? 7.598 -4.516 16.219 1 97.25 354 PHE B C 1
ATOM 6733 O O . PHE B 1 354 ? 8.141 -3.416 16.109 1 97.25 354 PHE B O 1
ATOM 6740 N N . ILE B 1 355 ? 6.809 -4.859 17.172 1 94.25 355 ILE B N 1
ATOM 6741 C CA . ILE B 1 355 ? 6.676 -3.934 18.281 1 94.25 355 ILE B CA 1
ATOM 6742 C C . ILE B 1 355 ? 8.023 -3.758 18.969 1 94.25 355 ILE B C 1
ATOM 6744 O O . ILE B 1 355 ? 8.75 -4.73 19.203 1 94.25 355 ILE B O 1
ATOM 6748 N N . ASP B 1 356 ? 8.359 -2.596 19.344 1 91.69 356 ASP B N 1
ATOM 6749 C CA . ASP B 1 356 ? 9.672 -2.277 19.906 1 91.69 356 ASP B CA 1
ATOM 6750 C C . ASP B 1 356 ? 9.938 -3.086 21.172 1 91.69 356 ASP B C 1
ATOM 6752 O O . ASP B 1 356 ? 9.07 -3.182 22.047 1 91.69 356 ASP B O 1
ATOM 6756 N N . MET B 1 357 ? 11.078 -3.643 21.156 1 92 357 MET B N 1
ATOM 6757 C CA . MET B 1 357 ? 11.539 -4.398 22.312 1 92 357 MET B CA 1
ATOM 6758 C C . MET B 1 357 ? 12.828 -3.805 22.875 1 92 357 MET B C 1
ATOM 6760 O O . MET B 1 357 ? 13.82 -3.684 22.156 1 92 357 MET B O 1
ATOM 6764 N N . ASN B 1 358 ? 12.867 -3.5 24.047 1 87.62 358 ASN B N 1
ATOM 6765 C CA . ASN B 1 358 ? 14.047 -2.916 24.688 1 87.62 358 ASN B CA 1
ATOM 6766 C C . ASN B 1 358 ? 15.055 -3.988 25.094 1 87.62 358 ASN B C 1
ATOM 6768 O O . ASN B 1 358 ? 16.25 -3.703 25.219 1 87.62 358 ASN B O 1
ATOM 6772 N N . ASN B 1 359 ? 14.617 -5.184 25.266 1 91.12 359 ASN B N 1
ATOM 6773 C CA . ASN B 1 359 ? 15.445 -6.316 25.672 1 91.12 359 ASN B CA 1
ATOM 6774 C C . ASN B 1 359 ? 16.094 -7 24.469 1 91.12 359 ASN B C 1
ATOM 6776 O O . ASN B 1 359 ? 15.398 -7.516 23.594 1 91.12 359 ASN B O 1
ATOM 6780 N N . GLU B 1 360 ? 17.391 -7.039 24.469 1 93.62 360 GLU B N 1
ATOM 6781 C CA . GLU B 1 360 ? 18.141 -7.637 23.375 1 93.62 360 GLU B CA 1
ATOM 6782 C C . GLU B 1 360 ? 17.875 -9.133 23.266 1 93.62 360 GLU B C 1
ATOM 6784 O O . GLU B 1 360 ? 17.844 -9.695 22.172 1 93.62 360 GLU B O 1
ATOM 6789 N N . ASP B 1 361 ? 17.719 -9.695 24.359 1 96.06 361 ASP B N 1
ATOM 6790 C CA . ASP B 1 361 ? 17.422 -11.125 24.359 1 96.06 361 ASP B CA 1
ATOM 6791 C C . ASP B 1 361 ? 16.078 -11.398 23.672 1 96.06 361 ASP B C 1
ATOM 6793 O O . ASP B 1 361 ? 15.93 -12.367 22.938 1 96.06 361 ASP B O 1
ATOM 6797 N N . HIS B 1 362 ? 15.094 -10.531 23.984 1 95.75 362 HIS B N 1
ATOM 6798 C CA . HIS B 1 362 ? 13.805 -10.648 23.312 1 95.75 362 HIS B CA 1
ATOM 6799 C C . HIS B 1 362 ? 13.945 -10.531 21.797 1 95.75 362 HIS B C 1
ATOM 6801 O O . HIS B 1 362 ? 13.359 -11.312 21.062 1 95.75 362 HIS B O 1
ATOM 6807 N N . ARG B 1 363 ? 14.742 -9.633 21.391 1 96.62 363 ARG B N 1
ATOM 6808 C CA . ARG B 1 363 ? 14.953 -9.43 19.953 1 96.62 363 ARG B CA 1
ATOM 6809 C C . ARG B 1 363 ? 15.57 -10.672 19.312 1 96.62 363 ARG B C 1
ATOM 6811 O O . ARG B 1 363 ? 15.125 -11.109 18.25 1 96.62 363 ARG B O 1
ATOM 6818 N N . ARG B 1 364 ? 16.547 -11.219 19.969 1 97.12 364 ARG B N 1
ATOM 6819 C CA . ARG B 1 364 ? 17.203 -12.414 19.469 1 97.12 364 ARG B CA 1
ATOM 6820 C C . ARG B 1 364 ? 16.234 -13.586 19.375 1 97.12 364 ARG B C 1
ATOM 6822 O O . ARG B 1 364 ? 16.219 -14.312 18.375 1 97.12 364 ARG B O 1
ATOM 6829 N N . ARG B 1 365 ? 15.477 -13.734 20.359 1 97.75 365 ARG B N 1
ATOM 6830 C CA . ARG B 1 365 ? 14.539 -14.844 20.406 1 97.75 365 ARG B CA 1
ATOM 6831 C C . ARG B 1 365 ? 13.453 -14.695 19.344 1 97.75 365 ARG B C 1
ATOM 6833 O O . ARG B 1 365 ? 13.016 -15.688 18.766 1 97.75 365 ARG B O 1
ATOM 6840 N N . VAL B 1 366 ? 13 -13.484 19.141 1 98.06 366 VAL B N 1
ATOM 6841 C CA . VAL B 1 366 ? 11.992 -13.234 18.109 1 98.06 366 VAL B CA 1
ATOM 6842 C C . VAL B 1 366 ? 12.562 -13.562 16.734 1 98.06 366 VAL B C 1
ATOM 6844 O O . VAL B 1 366 ? 11.891 -14.211 15.922 1 98.06 366 VAL B O 1
ATOM 6847 N N . LEU B 1 367 ? 13.773 -13.18 16.5 1 98 367 LEU B N 1
ATOM 6848 C CA . LEU B 1 367 ? 14.422 -13.477 15.234 1 98 367 LEU B CA 1
ATOM 6849 C C . LEU B 1 367 ? 14.57 -14.984 15.039 1 98 367 LEU B C 1
ATOM 6851 O O . LEU B 1 367 ? 14.305 -15.5 13.953 1 98 367 LEU B O 1
ATOM 6855 N N . HIS B 1 368 ? 14.961 -15.617 16.078 1 97.88 368 HIS B N 1
ATOM 6856 C CA . HIS B 1 368 ? 15.094 -17.062 16.031 1 97.88 368 HIS B CA 1
ATOM 6857 C C . HIS B 1 368 ? 13.758 -17.734 15.766 1 97.88 368 HIS B C 1
ATOM 6859 O O . HIS B 1 368 ? 13.672 -18.672 14.961 1 97.88 368 HIS B O 1
ATOM 6865 N N . SER B 1 369 ? 12.773 -17.25 16.438 1 98.25 369 SER B N 1
ATOM 6866 C CA . SER B 1 369 ? 11.43 -17.766 16.234 1 98.25 369 SER B CA 1
ATOM 6867 C C . SER B 1 369 ? 10.984 -17.609 14.781 1 98.25 369 SER B C 1
ATOM 6869 O O . SER B 1 369 ? 10.398 -18.531 14.195 1 98.25 369 SER B O 1
ATOM 6871 N N . LEU B 1 370 ? 11.242 -16.484 14.172 1 98.38 370 LEU B N 1
ATOM 6872 C CA . LEU B 1 370 ? 10.898 -16.219 12.781 1 98.38 370 LEU B CA 1
ATOM 6873 C C . LEU B 1 370 ? 11.641 -17.188 11.859 1 98.38 370 LEU B C 1
ATOM 6875 O O . LEU B 1 370 ? 11.039 -17.781 10.961 1 98.38 370 LEU B O 1
ATOM 6879 N N . GLU B 1 371 ? 12.867 -17.359 12.094 1 97.81 371 GLU B N 1
ATOM 6880 C CA . GLU B 1 371 ? 13.672 -18.266 11.289 1 97.81 371 GLU B CA 1
ATOM 6881 C C . GLU B 1 371 ? 13.141 -19.703 11.375 1 97.81 371 GLU B C 1
ATOM 6883 O O . GLU B 1 371 ? 13.07 -20.406 10.367 1 97.81 371 GLU B O 1
ATOM 6888 N N . GLN B 1 372 ? 12.781 -20.078 12.547 1 97.38 372 GLN B N 1
ATOM 6889 C CA . GLN B 1 372 ? 12.227 -21.422 12.75 1 97.38 372 GLN B CA 1
ATOM 6890 C C . GLN B 1 372 ? 10.914 -21.578 12 1 97.38 372 GLN B C 1
ATOM 6892 O O . GLN B 1 372 ? 10.688 -22.609 11.352 1 97.38 372 GLN B O 1
ATOM 6897 N N . ALA B 1 373 ? 10.109 -20.594 12.094 1 97.56 373 ALA B N 1
ATOM 6898 C CA . ALA B 1 373 ? 8.82 -20.641 11.398 1 97.56 373 ALA B CA 1
ATOM 6899 C C . ALA B 1 373 ? 9.016 -20.703 9.891 1 97.56 373 ALA B C 1
ATOM 6901 O O . ALA B 1 373 ? 8.289 -21.422 9.195 1 97.56 373 ALA B O 1
ATOM 6902 N N . LEU B 1 374 ? 10.023 -20.031 9.375 1 97.19 374 LEU B N 1
ATOM 6903 C CA . LEU B 1 374 ? 10.281 -19.938 7.945 1 97.19 374 LEU B CA 1
ATOM 6904 C C . LEU B 1 374 ? 10.961 -21.203 7.43 1 97.19 374 LEU B C 1
ATOM 6906 O O . LEU B 1 374 ? 10.992 -21.453 6.223 1 97.19 374 LEU B O 1
ATOM 6910 N N . SER B 1 375 ? 11.492 -21.953 8.328 1 93.06 375 SER B N 1
ATOM 6911 C CA . SER B 1 375 ? 12.195 -23.172 7.934 1 93.06 375 SER B CA 1
ATOM 6912 C C . SER B 1 375 ? 11.234 -24.188 7.316 1 93.06 375 SER B C 1
ATOM 6914 O O . SER B 1 375 ? 11.664 -25.094 6.602 1 93.06 375 SER B O 1
ATOM 6916 N N . LYS B 1 376 ? 9.922 -23.969 7.57 1 87.94 376 LYS B N 1
ATOM 6917 C CA . LYS B 1 376 ? 8.906 -24.875 7.031 1 87.94 376 LYS B CA 1
ATOM 6918 C C . LYS B 1 376 ? 8.508 -24.469 5.617 1 87.94 376 LYS B C 1
ATOM 6920 O O . LYS B 1 376 ? 7.754 -25.172 4.949 1 87.94 376 LYS B O 1
ATOM 6925 N N . ASP B 1 377 ? 9.023 -23.375 5.199 1 91.19 377 ASP B N 1
ATOM 6926 C CA . ASP B 1 377 ? 8.695 -22.859 3.871 1 91.19 377 ASP B CA 1
ATOM 6927 C C . ASP B 1 377 ? 9.508 -23.562 2.791 1 91.19 377 ASP B C 1
ATOM 6929 O O . ASP B 1 377 ? 10.742 -23.609 2.857 1 91.19 377 ASP B O 1
ATOM 6933 N N . ARG B 1 378 ? 8.867 -24.078 1.8 1 84.06 378 ARG B N 1
ATOM 6934 C CA . ARG B 1 378 ? 9.547 -24.781 0.715 1 84.06 378 ARG B CA 1
ATOM 6935 C C . ARG B 1 378 ? 10.219 -23.797 -0.238 1 84.06 378 ARG B C 1
ATOM 6937 O O . ARG B 1 378 ? 11.016 -24.188 -1.086 1 84.06 378 ARG B O 1
ATOM 6944 N N . VAL B 1 379 ? 9.867 -22.562 -0.095 1 88.69 379 VAL B N 1
ATOM 6945 C CA . VAL B 1 379 ? 10.484 -21.5 -0.887 1 88.69 379 VAL B CA 1
ATOM 6946 C C . VAL B 1 379 ? 11.609 -20.844 -0.093 1 88.69 379 VAL B C 1
ATOM 6948 O O . VAL B 1 379 ? 11.469 -20.594 1.105 1 88.69 379 VAL B O 1
ATOM 6951 N N . LYS B 1 380 ? 12.656 -20.594 -0.704 1 87.88 380 LYS B N 1
ATOM 6952 C CA . LYS B 1 380 ? 13.836 -20.016 -0.045 1 87.88 380 LYS B CA 1
ATOM 6953 C C . LYS B 1 380 ? 13.523 -18.656 0.558 1 87.88 380 LYS B C 1
ATOM 6955 O O . LYS B 1 380 ? 12.945 -17.797 -0.111 1 87.88 380 LYS B O 1
ATOM 6960 N N . THR B 1 381 ? 13.891 -18.5 1.784 1 93.5 381 THR B N 1
ATOM 6961 C CA . THR B 1 381 ? 13.742 -17.219 2.484 1 93.5 381 THR B CA 1
ATOM 6962 C C . THR B 1 381 ? 15.07 -16.781 3.1 1 93.5 381 THR B C 1
ATOM 6964 O O . THR B 1 381 ? 15.953 -17.609 3.332 1 93.5 381 THR B O 1
ATOM 6967 N N . SER B 1 382 ? 15.32 -15.547 3.201 1 92.69 382 SER B N 1
ATOM 6968 C CA . SER B 1 382 ? 16.469 -14.969 3.898 1 92.69 382 SER B CA 1
ATOM 6969 C C . SER B 1 382 ? 16.031 -13.883 4.871 1 92.69 382 SER B C 1
ATOM 6971 O O . SER B 1 382 ? 15.156 -13.07 4.559 1 92.69 382 SER B O 1
ATOM 6973 N N . VAL B 1 383 ? 16.531 -13.969 6.086 1 95.75 383 VAL B N 1
ATOM 6974 C CA . VAL B 1 383 ? 16.188 -13 7.117 1 95.75 383 VAL B CA 1
ATOM 6975 C C . VAL B 1 383 ? 17.422 -12.211 7.539 1 95.75 383 VAL B C 1
ATOM 6977 O O . VAL B 1 383 ? 18.453 -12.797 7.852 1 95.75 383 VAL B O 1
ATOM 6980 N N . ASN B 1 384 ? 17.266 -10.914 7.465 1 92.06 384 ASN B N 1
ATOM 6981 C CA . ASN B 1 384 ? 18.312 -10.047 8.016 1 92.06 384 ASN B CA 1
ATOM 6982 C C . ASN B 1 384 ? 17.969 -9.609 9.438 1 92.06 384 ASN B C 1
ATOM 6984 O O . ASN B 1 384 ? 16.828 -9.695 9.867 1 92.06 384 ASN B O 1
ATOM 6988 N N . GLY B 1 385 ? 18.953 -9.297 10.25 1 89 385 GLY B N 1
ATOM 6989 C CA . GLY B 1 385 ? 18.719 -8.844 11.609 1 89 385 GLY B CA 1
ATOM 6990 C C . GLY B 1 385 ? 17.938 -7.543 11.688 1 89 385 GLY B C 1
ATOM 6991 O O . GLY B 1 385 ? 17.484 -7.031 10.664 1 89 385 GLY B O 1
ATOM 6992 N N . PHE B 1 386 ? 17.672 -7.102 12.906 1 91.81 386 PHE B N 1
ATOM 6993 C CA . PHE B 1 386 ? 16.969 -5.848 13.141 1 91.81 386 PHE B CA 1
ATOM 6994 C C . PHE B 1 386 ? 17.781 -4.664 12.625 1 91.81 386 PHE B C 1
ATOM 6996 O O . PHE B 1 386 ? 19 -4.594 12.836 1 91.81 386 PHE B O 1
ATOM 7003 N N . SER B 1 387 ? 17.109 -3.824 11.898 1 90.94 387 SER B N 1
ATOM 7004 C CA . SER B 1 387 ? 17.75 -2.574 11.492 1 90.94 387 SER B CA 1
ATOM 7005 C C . SER B 1 387 ? 17.828 -1.59 12.656 1 90.94 387 SER B C 1
ATOM 7007 O O . SER B 1 387 ? 17.391 -1.896 13.766 1 90.94 387 SER B O 1
ATOM 7009 N N . ALA B 1 388 ? 18.391 -0.415 12.336 1 85.06 388 ALA B N 1
ATOM 7010 C CA . ALA B 1 388 ? 18.516 0.631 13.352 1 85.06 388 ALA B CA 1
ATOM 7011 C C . ALA B 1 388 ? 17.141 1.142 13.781 1 85.06 388 ALA B C 1
ATOM 7013 O O . ALA B 1 388 ? 16.953 1.555 14.93 1 85.06 388 ALA B O 1
ATOM 7014 N N . LEU B 1 389 ? 16.188 0.981 12.914 1 89.56 389 LEU B N 1
ATOM 7015 C CA . LEU B 1 389 ? 14.852 1.487 13.211 1 89.56 389 LEU B CA 1
ATOM 7016 C C . LEU B 1 389 ? 13.969 0.382 13.773 1 89.56 389 LEU B C 1
ATOM 7018 O O . LEU B 1 389 ? 12.766 0.578 13.961 1 89.56 389 LEU B O 1
ATOM 7022 N N . GLY B 1 390 ? 14.547 -0.77 13.984 1 90.62 390 GLY B N 1
ATOM 7023 C CA . GLY B 1 390 ? 13.82 -1.861 14.609 1 90.62 390 GLY B CA 1
ATOM 7024 C C . GLY B 1 390 ? 13.039 -2.705 13.617 1 90.62 390 GLY B C 1
ATOM 7025 O O . GLY B 1 390 ? 12.133 -3.451 14.008 1 90.62 390 GLY B O 1
ATOM 7026 N N . LEU B 1 391 ? 13.352 -2.607 12.359 1 95.25 391 LEU B N 1
ATOM 7027 C CA . LEU B 1 391 ? 12.68 -3.375 11.312 1 95.25 391 LEU B CA 1
ATOM 7028 C C . LEU B 1 391 ? 13.453 -4.652 11 1 95.25 391 LEU B C 1
ATOM 7030 O O . LEU B 1 391 ? 14.672 -4.707 11.172 1 95.25 391 LEU B O 1
ATOM 7034 N N . VAL B 1 392 ? 12.758 -5.605 10.617 1 96.88 392 VAL B N 1
ATOM 7035 C CA . VAL B 1 392 ? 13.391 -6.809 10.086 1 96.88 392 VAL B CA 1
ATOM 7036 C C . VAL B 1 392 ? 13.18 -6.883 8.578 1 96.88 392 VAL B C 1
ATOM 7038 O O . VAL B 1 392 ? 12.039 -6.82 8.102 1 96.88 392 VAL B O 1
ATOM 7041 N N . GLU B 1 393 ? 14.289 -7 7.879 1 95.69 393 GLU B N 1
ATOM 7042 C CA . GLU B 1 393 ? 14.266 -7.148 6.426 1 95.69 393 GLU B CA 1
ATOM 7043 C C . GLU B 1 393 ? 14.445 -8.609 6.02 1 95.69 393 GLU B C 1
ATOM 7045 O O . GLU B 1 393 ? 15.352 -9.289 6.5 1 95.69 393 GLU B O 1
ATOM 7050 N N . MET B 1 394 ? 13.555 -9.055 5.16 1 96.44 394 MET B N 1
ATOM 7051 C CA . MET B 1 394 ? 13.703 -10.43 4.68 1 96.44 394 MET B CA 1
ATOM 7052 C C . MET B 1 394 ? 13.312 -10.539 3.211 1 96.44 394 MET B C 1
ATOM 7054 O O . MET B 1 394 ? 12.727 -9.609 2.652 1 96.44 394 MET B O 1
ATOM 7058 N N . THR B 1 395 ? 13.742 -11.602 2.568 1 95.31 395 THR B N 1
ATOM 7059 C CA . THR B 1 395 ? 13.352 -11.898 1.194 1 95.31 395 THR B CA 1
ATOM 7060 C C . THR B 1 395 ? 12.75 -13.297 1.093 1 95.31 395 THR B C 1
ATOM 7062 O O . THR B 1 395 ? 13.078 -14.18 1.891 1 95.31 395 THR B O 1
ATOM 7065 N N . ARG B 1 396 ? 11.844 -13.422 0.266 1 95.06 396 ARG B N 1
ATOM 7066 C CA . ARG B 1 396 ? 11.289 -14.703 -0.162 1 95.06 396 ARG B CA 1
ATOM 7067 C C . ARG B 1 396 ? 11.266 -14.805 -1.683 1 95.06 396 ARG B C 1
ATOM 7069 O O . ARG B 1 396 ? 10.789 -13.898 -2.367 1 95.06 396 ARG B O 1
ATOM 7076 N N . LYS B 1 397 ? 11.797 -15.867 -2.146 1 89.19 397 LYS B N 1
ATOM 7077 C CA . LYS B 1 397 ? 11.906 -16.031 -3.594 1 89.19 397 LYS B CA 1
ATOM 7078 C C . LYS B 1 397 ? 10.539 -15.992 -4.262 1 89.19 397 LYS B C 1
ATOM 7080 O O . LYS B 1 397 ? 9.586 -16.594 -3.77 1 89.19 397 LYS B O 1
ATOM 7085 N N . ARG B 1 398 ? 10.492 -15.273 -5.383 1 87.62 398 ARG B N 1
ATOM 7086 C CA . ARG B 1 398 ? 9.258 -15.258 -6.16 1 87.62 398 ARG B CA 1
ATOM 7087 C C . ARG B 1 398 ? 9.094 -16.547 -6.965 1 87.62 398 ARG B C 1
ATOM 7089 O O . ARG B 1 398 ? 10.016 -16.953 -7.676 1 87.62 398 ARG B O 1
ATOM 7096 N N . THR B 1 399 ? 8.031 -17.156 -6.859 1 83.38 399 THR B N 1
ATOM 7097 C CA . THR B 1 399 ? 7.777 -18.406 -7.586 1 83.38 399 THR B CA 1
ATOM 7098 C C . THR B 1 399 ? 6.566 -18.25 -8.508 1 83.38 399 THR B C 1
ATOM 7100 O O . THR B 1 399 ? 6.656 -18.516 -9.703 1 83.38 399 THR B O 1
ATOM 7103 N N . ARG B 1 400 ? 5.457 -17.906 -8.039 1 84.06 400 ARG B N 1
ATOM 7104 C CA . ARG B 1 400 ? 4.219 -17.625 -8.758 1 84.06 400 ARG B CA 1
ATOM 7105 C C . ARG B 1 400 ? 3.568 -16.344 -8.266 1 84.06 400 ARG B C 1
ATOM 7107 O O . ARG B 1 400 ? 4.082 -15.688 -7.352 1 84.06 400 ARG B O 1
ATOM 7114 N N . GLU B 1 401 ? 2.486 -16.109 -8.953 1 89.75 401 GLU B N 1
ATOM 7115 C CA . GLU B 1 401 ? 1.757 -14.906 -8.531 1 89.75 401 GLU B CA 1
ATOM 7116 C C . GLU B 1 401 ? 1.119 -15.109 -7.16 1 89.75 401 GLU B C 1
ATOM 7118 O O . GLU B 1 401 ? 0.712 -16.219 -6.812 1 89.75 401 GLU B O 1
ATOM 7123 N N . SER B 1 402 ? 1.066 -14.039 -6.41 1 94.62 402 SER B N 1
ATOM 7124 C CA . SER B 1 402 ? 0.349 -14.086 -5.141 1 94.62 402 SER B CA 1
ATOM 7125 C C . SER B 1 402 ? -1.142 -14.32 -5.355 1 94.62 402 SER B C 1
ATOM 7127 O O . SER B 1 402 ? -1.657 -14.109 -6.453 1 94.62 402 SER B O 1
ATOM 7129 N N . ILE B 1 403 ? -1.811 -14.742 -4.371 1 95.69 403 ILE B N 1
ATOM 7130 C CA . ILE B 1 403 ? -3.24 -15.016 -4.465 1 95.69 403 ILE B CA 1
ATOM 7131 C C . ILE B 1 403 ? -3.988 -13.742 -4.844 1 95.69 403 ILE B C 1
ATOM 7133 O O . ILE B 1 403 ? -4.969 -13.789 -5.59 1 95.69 403 ILE B O 1
ATOM 7137 N N . GLU B 1 404 ? -3.545 -12.609 -4.34 1 95.44 404 GLU B N 1
ATOM 7138 C CA . GLU B 1 404 ? -4.164 -11.336 -4.691 1 95.44 404 GLU B CA 1
ATOM 7139 C C . GLU B 1 404 ? -4.062 -11.062 -6.188 1 95.44 404 GLU B C 1
ATOM 7141 O O . GLU B 1 404 ? -5.039 -10.664 -6.82 1 95.44 404 GLU B O 1
ATOM 7146 N N . HIS B 1 405 ? -2.98 -11.32 -6.762 1 92.38 405 HIS B N 1
ATOM 7147 C CA . HIS B 1 405 ? -2.775 -11.055 -8.18 1 92.38 405 HIS B CA 1
ATOM 7148 C C . HIS B 1 405 ? -3.543 -12.039 -9.047 1 92.38 405 HIS B C 1
ATOM 7150 O O . HIS B 1 405 ? -3.938 -11.711 -10.172 1 92.38 405 HIS B O 1
ATOM 7156 N N . VAL B 1 406 ? -3.748 -13.188 -8.523 1 93.06 406 VAL B N 1
ATOM 7157 C CA . VAL B 1 406 ? -4.496 -14.203 -9.258 1 93.06 406 VAL B CA 1
ATOM 7158 C C . VAL B 1 406 ? -5.988 -13.875 -9.219 1 93.06 406 VAL B C 1
ATOM 7160 O O . VAL B 1 406 ? -6.688 -14.016 -10.219 1 93.06 406 VAL B O 1
ATOM 7163 N N . LEU B 1 407 ? -6.43 -13.383 -8.086 1 96.81 407 LEU B N 1
ATOM 7164 C CA . LEU B 1 407 ? -7.867 -13.312 -7.859 1 96.81 407 LEU B CA 1
ATOM 7165 C C . LEU B 1 407 ? -8.367 -11.883 -8.031 1 96.81 407 LEU B C 1
ATOM 7167 O O . LEU B 1 407 ? -9.57 -11.656 -8.211 1 96.81 407 LEU B O 1
ATOM 7171 N N . CYS B 1 408 ? -7.496 -10.914 -7.922 1 97.12 408 CYS B N 1
ATOM 7172 C CA . CYS B 1 408 ? -7.949 -9.531 -7.828 1 97.12 408 CYS B CA 1
ATOM 7173 C C . CYS B 1 408 ? -7.297 -8.672 -8.906 1 97.12 408 CYS B C 1
ATOM 7175 O O . CYS B 1 408 ? -6.348 -9.102 -9.562 1 97.12 408 CYS B O 1
ATOM 7177 N N . ASN B 1 409 ? -7.914 -7.566 -9.133 1 96 409 ASN B N 1
ATOM 7178 C CA . ASN B 1 409 ? -7.348 -6.5 -9.953 1 96 409 ASN B CA 1
ATOM 7179 C C . ASN B 1 409 ? -7.512 -5.137 -9.289 1 96 409 ASN B C 1
ATOM 7181 O O . ASN B 1 409 ? -8.078 -5.031 -8.203 1 96 409 ASN B O 1
ATOM 7185 N N . GLU B 1 410 ? -6.93 -4.152 -9.859 1 95 410 GLU B N 1
ATOM 7186 C CA . GLU B 1 410 ? -6.949 -2.797 -9.32 1 95 410 GLU B CA 1
ATOM 7187 C C . GLU B 1 410 ? -8.375 -2.311 -9.109 1 95 410 GLU B C 1
ATOM 7189 O O . GLU B 1 410 ? -9.25 -2.521 -9.953 1 95 410 GLU B O 1
ATOM 7194 N N . CYS B 1 411 ? -8.672 -1.772 -7.969 1 94.88 411 CYS B N 1
ATOM 7195 C CA . CYS B 1 411 ? -9.984 -1.222 -7.652 1 94.88 411 CYS B CA 1
ATOM 7196 C C . CYS B 1 411 ? -10.359 -0.114 -8.625 1 94.88 411 CYS B C 1
ATOM 7198 O O . CYS B 1 411 ? -9.617 0.853 -8.797 1 94.88 411 CYS B O 1
ATOM 7200 N N . PRO B 1 412 ? -11.492 -0.242 -9.266 1 90.25 412 PRO B N 1
ATOM 7201 C CA . PRO B 1 412 ? -11.875 0.757 -10.266 1 90.25 412 PRO B CA 1
ATOM 7202 C C . PRO B 1 412 ? -12.242 2.104 -9.648 1 90.25 412 PRO B C 1
ATOM 7204 O O . PRO B 1 412 ? -12.266 3.121 -10.344 1 90.25 412 PRO B O 1
ATOM 7207 N N . THR B 1 413 ? -12.484 2.102 -8.414 1 90.81 413 THR B N 1
ATOM 7208 C CA . THR B 1 413 ? -12.914 3.324 -7.738 1 90.81 413 THR B CA 1
ATOM 7209 C C . THR B 1 413 ? -11.703 4.16 -7.32 1 90.81 413 THR B C 1
ATOM 7211 O O . THR B 1 413 ? -11.656 5.363 -7.578 1 90.81 413 THR B O 1
ATOM 7214 N N . CYS B 1 414 ? -10.719 3.555 -6.715 1 94 414 CYS B N 1
ATOM 7215 C CA . CYS B 1 414 ? -9.609 4.332 -6.168 1 94 414 CYS B CA 1
ATOM 7216 C C . CYS B 1 414 ? -8.344 4.117 -6.98 1 94 414 CYS B C 1
ATOM 7218 O O . CYS B 1 414 ? -7.316 4.746 -6.719 1 94 414 CYS B O 1
ATOM 7220 N N . HIS B 1 415 ? -8.375 3.16 -7.867 1 91.94 415 HIS B N 1
ATOM 7221 C CA . HIS B 1 415 ? -7.281 2.879 -8.789 1 91.94 415 HIS B CA 1
ATOM 7222 C C . HIS B 1 415 ? -6.004 2.533 -8.039 1 91.94 415 HIS B C 1
ATOM 7224 O O . HIS B 1 415 ? -4.938 3.078 -8.336 1 91.94 415 HIS B O 1
ATOM 7230 N N . GLY B 1 416 ? -6.172 1.731 -7.066 1 92.88 416 GLY B N 1
ATOM 7231 C CA . GLY B 1 416 ? -5.023 1.163 -6.383 1 92.88 416 GLY B CA 1
ATOM 7232 C C . GLY B 1 416 ? -4.613 1.949 -5.152 1 92.88 416 GLY B C 1
ATOM 7233 O O . GLY B 1 416 ? -3.775 1.495 -4.367 1 92.88 416 GLY B O 1
ATOM 7234 N N . ARG B 1 417 ? -5.207 3.1 -4.82 1 93.19 417 ARG B N 1
ATOM 7235 C CA . ARG B 1 417 ? -4.781 3.973 -3.732 1 93.19 417 ARG B CA 1
ATOM 7236 C C . ARG B 1 417 ? -5.293 3.461 -2.389 1 93.19 417 ARG B C 1
ATOM 7238 O O . ARG B 1 417 ? -4.672 3.699 -1.352 1 93.19 417 ARG B O 1
ATOM 7245 N N . GLY B 1 418 ? -6.414 2.832 -2.428 1 94.38 418 GLY B N 1
ATOM 7246 C CA . GLY B 1 418 ? -7.047 2.381 -1.198 1 94.38 418 GLY B CA 1
ATOM 7247 C C . GLY B 1 418 ? -7.84 3.471 -0.503 1 94.38 418 GLY B C 1
ATOM 7248 O O . GLY B 1 418 ? -8.531 3.207 0.483 1 94.38 418 GLY B O 1
ATOM 7249 N N . THR B 1 419 ? -7.758 4.715 -1.015 1 95.69 419 THR B N 1
ATOM 7250 C CA . THR B 1 419 ? -8.469 5.859 -0.459 1 95.69 419 THR B CA 1
ATOM 7251 C C . THR B 1 419 ? -9.109 6.691 -1.568 1 95.69 419 THR B C 1
ATOM 7253 O O . THR B 1 419 ? -8.703 6.598 -2.73 1 95.69 419 THR B O 1
ATOM 7256 N N . VAL B 1 420 ? -10.156 7.43 -1.189 1 96.56 420 VAL B N 1
ATOM 7257 C CA . VAL B 1 420 ? -10.781 8.398 -2.08 1 96.56 420 VAL B CA 1
ATOM 7258 C C . VAL B 1 420 ? -11.055 9.695 -1.32 1 96.56 420 VAL B C 1
ATOM 7260 O O . VAL B 1 420 ? -11.125 9.695 -0.089 1 96.56 420 VAL B O 1
ATOM 7263 N N . LYS B 1 421 ? -11.133 10.797 -2.055 1 97.62 421 LYS B N 1
ATOM 7264 C CA . LYS B 1 421 ? -11.484 12.055 -1.4 1 97.62 421 LYS B CA 1
ATOM 7265 C C . LYS B 1 421 ? -12.781 11.914 -0.598 1 97.62 421 LYS B C 1
ATOM 7267 O O . LYS B 1 421 ? -13.727 11.273 -1.049 1 97.62 421 LYS B O 1
ATOM 7272 N N . THR B 1 422 ? -12.82 12.5 0.562 1 96.75 422 THR B N 1
ATOM 7273 C CA . THR B 1 422 ? -14.031 12.461 1.373 1 96.75 422 THR B CA 1
ATOM 7274 C C . THR B 1 422 ? -15.156 13.25 0.705 1 96.75 422 THR B C 1
ATOM 7276 O O . THR B 1 422 ? -14.898 14.125 -0.127 1 96.75 422 THR B O 1
ATOM 7279 N N . VAL B 1 423 ? -16.344 12.922 1.088 1 96.5 423 VAL B N 1
ATOM 7280 C CA . VAL B 1 423 ? -17.5 13.688 0.639 1 96.5 423 VAL B CA 1
ATOM 7281 C C . VAL B 1 423 ? -17.297 15.172 0.97 1 96.5 423 VAL B C 1
ATOM 7283 O O . VAL B 1 423 ? -17.531 16.031 0.125 1 96.5 423 VAL B O 1
ATOM 7286 N N . GLU B 1 424 ? -16.828 15.422 2.129 1 94.69 424 GLU B N 1
ATOM 7287 C CA . GLU B 1 424 ? -16.562 16.797 2.568 1 94.69 424 GLU B CA 1
ATOM 7288 C C . GLU B 1 424 ? -15.555 17.484 1.655 1 94.69 424 GLU B C 1
ATOM 7290 O O . GLU B 1 424 ? -15.766 18.609 1.229 1 94.69 424 GLU B O 1
ATOM 7295 N N . THR B 1 425 ? -14.477 16.797 1.397 1 96.62 425 THR B N 1
ATOM 7296 C CA . THR B 1 425 ? -13.438 17.359 0.538 1 96.62 425 THR B CA 1
ATOM 7297 C C . THR B 1 425 ? -14 17.719 -0.831 1 96.62 425 THR B C 1
ATOM 7299 O O . THR B 1 425 ? -13.719 18.797 -1.36 1 96.62 425 THR B O 1
ATOM 7302 N N . VAL B 1 426 ? -14.805 16.875 -1.365 1 97.31 426 VAL B N 1
ATOM 7303 C CA . VAL B 1 426 ? -15.375 17.125 -2.688 1 97.31 426 VAL B CA 1
ATOM 7304 C C . VAL B 1 426 ? -16.344 18.297 -2.621 1 97.31 426 VAL B C 1
ATOM 7306 O O . VAL B 1 426 ? -16.422 19.094 -3.553 1 97.31 426 VAL B O 1
ATOM 7309 N N . CYS B 1 427 ? -17.094 18.406 -1.558 1 96.25 427 CYS B N 1
ATOM 7310 C CA . CYS B 1 427 ? -17.953 19.578 -1.376 1 96.25 427 CYS B CA 1
ATOM 7311 C C . CYS B 1 427 ? -17.156 20.859 -1.439 1 96.25 427 CYS B C 1
ATOM 7313 O O . CYS B 1 427 ? -17.547 21.812 -2.129 1 96.25 427 CYS B O 1
ATOM 7315 N N . TYR B 1 428 ? -16.078 20.875 -0.764 1 94.81 428 TYR B N 1
ATOM 7316 C CA . TYR B 1 428 ? -15.242 22.062 -0.747 1 94.81 428 TYR B CA 1
ATOM 7317 C C . TYR B 1 428 ? -14.641 22.328 -2.123 1 94.81 428 TYR B C 1
ATOM 7319 O O . TYR B 1 428 ? -14.492 23.484 -2.529 1 94.81 428 TYR B O 1
ATOM 7327 N N . GLU B 1 429 ? -14.281 21.281 -2.812 1 95.44 429 GLU B N 1
ATOM 7328 C CA . GLU B 1 429 ? -13.797 21.453 -4.18 1 95.44 429 GLU B CA 1
ATOM 7329 C C . GLU B 1 429 ? -14.859 22.062 -5.078 1 95.44 429 GLU B C 1
ATOM 7331 O O . GLU B 1 429 ? -14.562 22.922 -5.91 1 95.44 429 GLU B O 1
ATOM 7336 N N . ILE B 1 430 ? -16.062 21.578 -4.922 1 96.19 430 ILE B N 1
ATOM 7337 C CA . ILE B 1 430 ? -17.188 22.109 -5.695 1 96.19 430 ILE B CA 1
ATOM 7338 C C . ILE B 1 430 ? -17.375 23.594 -5.391 1 96.19 430 ILE B C 1
ATOM 7340 O O . ILE B 1 430 ? -17.516 24.406 -6.305 1 96.19 430 ILE B O 1
ATOM 7344 N N . MET B 1 431 ? -17.344 23.953 -4.164 1 94.06 431 MET B N 1
ATOM 7345 C CA . MET B 1 431 ? -17.516 25.344 -3.75 1 94.06 431 MET B CA 1
ATOM 7346 C C . MET B 1 431 ? -16.406 26.219 -4.309 1 94.06 431 MET B C 1
ATOM 7348 O O . MET B 1 431 ? -16.672 27.328 -4.781 1 94.06 431 MET B O 1
ATOM 7352 N N . ARG B 1 432 ? -15.195 25.703 -4.25 1 92.06 432 ARG B N 1
ATOM 7353 C CA . ARG B 1 432 ? -14.086 26.453 -4.844 1 92.06 432 ARG B CA 1
ATOM 7354 C C . ARG B 1 432 ? -14.273 26.609 -6.352 1 92.06 432 ARG B C 1
ATOM 7356 O O . ARG B 1 432 ? -13.953 27.641 -6.922 1 92.06 432 ARG B O 1
ATOM 7363 N N . GLU B 1 433 ? -14.781 25.562 -6.965 1 92.44 433 GLU B N 1
ATOM 7364 C CA . GLU B 1 433 ? -15.008 25.578 -8.406 1 92.44 433 GLU B CA 1
ATOM 7365 C C . GLU B 1 433 ? -16.078 26.594 -8.781 1 92.44 433 GLU B C 1
ATOM 7367 O O . GLU B 1 433 ? -15.969 27.281 -9.797 1 92.44 433 GLU B O 1
ATOM 7372 N N . ILE B 1 434 ? -17.078 26.688 -8 1 92.38 434 ILE B N 1
ATOM 7373 C CA . ILE B 1 434 ? -18.125 27.672 -8.234 1 92.38 434 ILE B CA 1
ATOM 7374 C C . ILE B 1 434 ? -17.531 29.078 -8.219 1 92.38 434 ILE B C 1
ATOM 7376 O O . ILE B 1 434 ? -17.797 29.875 -9.117 1 92.38 434 ILE B O 1
ATOM 7380 N N . VAL B 1 435 ? -16.703 29.328 -7.199 1 87.62 435 VAL B N 1
ATOM 7381 C CA . VAL B 1 435 ? -16.062 30.641 -7.066 1 87.62 435 VAL B CA 1
ATOM 7382 C C . VAL B 1 435 ? -15.164 30.891 -8.266 1 87.62 435 VAL B C 1
ATOM 7384 O O . VAL B 1 435 ? -15.156 32 -8.82 1 87.62 435 VAL B O 1
ATOM 7387 N N . ARG B 1 436 ? -14.438 29.875 -8.641 1 87.06 436 ARG B N 1
ATOM 7388 C CA . ARG B 1 436 ? -13.539 29.984 -9.781 1 87.06 436 ARG B CA 1
ATOM 7389 C C . ARG B 1 436 ? -14.305 30.328 -11.055 1 87.06 436 ARG B C 1
ATOM 7391 O O . ARG B 1 436 ? -13.93 31.25 -11.789 1 87.06 436 ARG B O 1
ATOM 7398 N N . VAL B 1 437 ? -15.328 29.625 -11.32 1 88.88 437 VAL B N 1
ATOM 7399 C CA . VAL B 1 437 ? -16.125 29.812 -12.523 1 88.88 437 VAL B CA 1
ATOM 7400 C C . VAL B 1 437 ? -16.797 31.203 -12.484 1 88.88 437 VAL B C 1
ATOM 7402 O O . VAL B 1 437 ? -16.875 31.875 -13.5 1 88.88 437 VAL B O 1
ATOM 7405 N N . HIS B 1 438 ? -17.219 31.625 -11.352 1 87.12 438 HIS B N 1
ATOM 7406 C CA . HIS B 1 438 ? -17.828 32.938 -11.172 1 87.12 438 HIS B CA 1
ATOM 7407 C C . HIS B 1 438 ? -16.875 34.062 -11.594 1 87.12 438 HIS B C 1
ATOM 7409 O O . HIS B 1 438 ? -17.281 35.031 -12.234 1 87.12 438 HIS B O 1
ATOM 7415 N N . HIS B 1 439 ? -15.609 33.906 -11.203 1 83.31 439 HIS B N 1
ATOM 7416 C CA . HIS B 1 439 ? -14.617 34.938 -11.523 1 83.31 439 HIS B CA 1
ATOM 7417 C C . HIS B 1 439 ? -14.273 34.906 -13.008 1 83.31 439 HIS B C 1
ATOM 7419 O O . HIS B 1 439 ? -13.93 35.969 -13.586 1 83.31 439 HIS B O 1
ATOM 7425 N N . ALA B 1 440 ? -14.367 33.781 -13.586 1 83.56 440 ALA B N 1
ATOM 7426 C CA . ALA B 1 440 ? -13.93 33.625 -14.969 1 83.56 440 ALA B CA 1
ATOM 7427 C C . ALA B 1 440 ? -15.047 33.969 -15.945 1 83.56 440 ALA B C 1
ATOM 7429 O O . ALA B 1 440 ? -14.789 34.438 -17.062 1 83.56 440 ALA B O 1
ATOM 7430 N N . TYR B 1 441 ? -16.281 33.75 -15.539 1 84.75 441 TYR B N 1
ATOM 7431 C CA . TYR B 1 441 ? -17.391 33.906 -16.469 1 84.75 441 TYR B CA 1
ATOM 7432 C C . TYR B 1 441 ? -18.547 34.656 -15.82 1 84.75 441 TYR B C 1
ATOM 7434 O O . TYR B 1 441 ? -18.703 34.625 -14.594 1 84.75 441 TYR B O 1
ATOM 7442 N N . ASP B 1 442 ? -19.234 35.375 -16.641 1 83.75 442 ASP B N 1
ATOM 7443 C CA . ASP B 1 442 ? -20.469 36.031 -16.188 1 83.75 442 ASP B CA 1
ATOM 7444 C C . ASP B 1 442 ? -21.656 35.094 -16.312 1 83.75 442 ASP B C 1
ATOM 7446 O O . ASP B 1 442 ? -22 34.656 -17.406 1 83.75 442 ASP B O 1
ATOM 7450 N N . SER B 1 443 ? -22.125 34.594 -15.18 1 83.19 443 SER B N 1
ATOM 7451 C CA . SER B 1 443 ? -23.25 33.656 -15.156 1 83.19 443 SER B CA 1
ATOM 7452 C C . SER B 1 443 ? -24.344 34.156 -14.219 1 83.19 443 SER B C 1
ATOM 7454 O O . SER B 1 443 ? -24.109 35 -13.359 1 83.19 443 SER B O 1
ATOM 7456 N N . ASP B 1 444 ? -25.609 33.688 -14.516 1 88.69 444 ASP B N 1
ATOM 7457 C CA . ASP B 1 444 ? -26.75 34.094 -13.68 1 88.69 444 ASP B CA 1
ATOM 7458 C C . ASP B 1 444 ? -26.938 33.125 -12.516 1 88.69 444 ASP B C 1
ATOM 7460 O O . ASP B 1 444 ? -27.281 33.531 -11.406 1 88.69 444 ASP B O 1
ATOM 7464 N N . ARG B 1 445 ? -26.797 31.875 -12.789 1 93.94 445 ARG B N 1
ATOM 7465 C CA . ARG B 1 445 ? -26.953 30.828 -11.781 1 93.94 445 ARG B CA 1
ATOM 7466 C C . ARG B 1 445 ? -26.016 29.656 -12.062 1 93.94 445 ARG B C 1
ATOM 7468 O O . ARG B 1 445 ? -25.406 29.578 -13.133 1 93.94 445 ARG B O 1
ATOM 7475 N N . PHE B 1 446 ? -25.844 28.797 -11.008 1 95.94 446 PHE B N 1
ATOM 7476 C CA . PHE B 1 446 ? -24.984 27.625 -11.148 1 95.94 446 PHE B CA 1
ATOM 7477 C C . PHE B 1 446 ? -25.766 26.344 -10.938 1 95.94 446 PHE B C 1
ATOM 7479 O O . PHE B 1 446 ? -26.703 26.297 -10.133 1 95.94 446 PHE B O 1
ATOM 7486 N N . LEU B 1 447 ? -25.453 25.391 -11.711 1 97.19 447 LEU B N 1
ATOM 7487 C CA . LEU B 1 447 ? -25.953 24.031 -11.531 1 97.19 447 LEU B CA 1
ATOM 7488 C C . LEU B 1 447 ? -24.812 23.062 -11.289 1 97.19 447 LEU B C 1
ATOM 7490 O O . LEU B 1 447 ? -23.875 22.984 -12.094 1 97.19 447 LEU B O 1
ATOM 7494 N N . VAL B 1 448 ? -24.906 22.344 -10.148 1 97.88 448 VAL B N 1
ATOM 7495 C CA . VAL B 1 448 ? -23.859 21.391 -9.781 1 97.88 448 VAL B CA 1
ATOM 7496 C C . VAL B 1 448 ? -24.391 19.969 -9.93 1 97.88 448 VAL B C 1
ATOM 7498 O O . VAL B 1 448 ? -25.438 19.625 -9.391 1 97.88 448 VAL B O 1
ATOM 7501 N N . TYR B 1 449 ? -23.734 19.203 -10.734 1 97.94 449 TYR B N 1
ATOM 7502 C CA . TYR B 1 449 ? -23.953 17.766 -10.773 1 97.94 449 TYR B CA 1
ATOM 7503 C C . TYR B 1 449 ? -22.938 17.031 -9.922 1 97.94 449 TYR B C 1
ATOM 7505 O O . TYR B 1 449 ? -21.734 17.25 -10.047 1 97.94 449 TYR B O 1
ATOM 7513 N N . ALA B 1 450 ? -23.375 16.172 -9.023 1 97.75 450 ALA B N 1
ATOM 7514 C CA . ALA B 1 450 ? -22.469 15.438 -8.156 1 97.75 450 ALA B CA 1
ATOM 7515 C C . ALA B 1 450 ? -23.031 14.055 -7.82 1 97.75 450 ALA B C 1
ATOM 7517 O O . ALA B 1 450 ? -24.172 13.75 -8.133 1 97.75 450 ALA B O 1
ATOM 7518 N N . SER B 1 451 ? -22.203 13.203 -7.281 1 94.94 451 SER B N 1
ATOM 7519 C CA . SER B 1 451 ? -22.625 11.891 -6.809 1 94.94 451 SER B CA 1
ATOM 7520 C C . SER B 1 451 ? -23.688 12.016 -5.719 1 94.94 451 SER B C 1
ATOM 7522 O O . SER B 1 451 ? -23.828 13.07 -5.098 1 94.94 451 SER B O 1
ATOM 7524 N N . PRO B 1 452 ? -24.438 10.938 -5.5 1 94.5 452 PRO B N 1
ATOM 7525 C CA . PRO B 1 452 ? -25.516 10.992 -4.508 1 94.5 452 PRO B CA 1
ATOM 7526 C C . PRO B 1 452 ? -25.016 11.422 -3.129 1 94.5 452 PRO B C 1
ATOM 7528 O O . PRO B 1 452 ? -25.594 12.32 -2.516 1 94.5 452 PRO B O 1
ATOM 7531 N N . ALA B 1 453 ? -23.922 10.898 -2.688 1 95 453 ALA B N 1
ATOM 7532 C CA . ALA B 1 453 ? -23.422 11.211 -1.354 1 95 453 ALA B CA 1
ATOM 7533 C C . ALA B 1 453 ? -23 12.672 -1.253 1 95 453 ALA B C 1
ATOM 7535 O O . ALA B 1 453 ? -23.312 13.344 -0.264 1 95 453 ALA B O 1
ATOM 7536 N N . VAL B 1 454 ? -22.422 13.188 -2.283 1 97.38 454 VAL B N 1
ATOM 7537 C CA . VAL B 1 454 ? -21.922 14.555 -2.287 1 97.38 454 VAL B CA 1
ATOM 7538 C C . VAL B 1 454 ? -23.078 15.539 -2.414 1 97.38 454 VAL B C 1
ATOM 7540 O O . VAL B 1 454 ? -23.141 16.531 -1.698 1 97.38 454 VAL B O 1
ATOM 7543 N N . ALA B 1 455 ? -24 15.242 -3.318 1 97.75 455 ALA B N 1
ATOM 7544 C CA . ALA B 1 455 ? -25.172 16.094 -3.502 1 97.75 455 ALA B CA 1
ATOM 7545 C C . ALA B 1 455 ? -25.984 16.188 -2.213 1 97.75 455 ALA B C 1
ATOM 7547 O O . ALA B 1 455 ? -26.422 17.281 -1.83 1 97.75 455 ALA B O 1
ATOM 7548 N N . GLU B 1 456 ? -26.109 15.055 -1.619 1 97.31 456 GLU B N 1
ATOM 7549 C CA . GLU B 1 456 ? -26.859 15.031 -0.36 1 97.31 456 GLU B CA 1
ATOM 7550 C C . GLU B 1 456 ? -26.141 15.844 0.715 1 97.31 456 GLU B C 1
ATOM 7552 O O . GLU B 1 456 ? -26.781 16.547 1.492 1 97.31 456 GLU B O 1
ATOM 7557 N N . ALA B 1 457 ? -24.844 15.758 0.77 1 96.38 457 ALA B N 1
ATOM 7558 C CA . ALA B 1 457 ? -24.062 16.516 1.738 1 96.38 457 ALA B CA 1
ATOM 7559 C C . ALA B 1 457 ? -24.172 18.016 1.478 1 96.38 457 ALA B C 1
ATOM 7561 O O . ALA B 1 457 ? -24.297 18.812 2.416 1 96.38 457 ALA B O 1
ATOM 7562 N N . LEU B 1 458 ? -24.156 18.406 0.198 1 96.56 458 LEU B N 1
ATOM 7563 C CA . LEU B 1 458 ? -24.266 19.812 -0.182 1 96.56 458 LEU B CA 1
ATOM 7564 C C . LEU B 1 458 ? -25.609 20.391 0.219 1 96.56 458 LEU B C 1
ATOM 7566 O O . LEU B 1 458 ? -25.719 21.578 0.563 1 96.56 458 LEU B O 1
ATOM 7570 N N . LYS B 1 459 ? -26.609 19.562 0.214 1 95.56 459 LYS B N 1
ATOM 7571 C CA . LYS B 1 459 ? -27.969 19.984 0.561 1 95.56 459 LYS B CA 1
ATOM 7572 C C . LYS B 1 459 ? -28.219 19.859 2.061 1 95.56 459 LYS B C 1
ATOM 7574 O O . LYS B 1 459 ? -29.203 20.391 2.58 1 95.56 459 LYS B O 1
ATOM 7579 N N . GLY B 1 460 ? -27.375 19.109 2.705 1 93.31 460 GLY B N 1
ATOM 7580 C CA . GLY B 1 460 ? -27.562 18.828 4.121 1 93.31 460 GLY B CA 1
ATOM 7581 C C . GLY B 1 460 ? -26.438 19.375 4.98 1 93.31 460 GLY B C 1
ATOM 7582 O O . GLY B 1 460 ? -26.359 20.578 5.227 1 93.31 460 GLY B O 1
ATOM 7583 N N . GLU B 1 461 ? -25.469 18.562 5.316 1 88.62 461 GLU B N 1
ATOM 7584 C CA . GLU B 1 461 ? -24.375 18.859 6.258 1 88.62 461 GLU B CA 1
ATOM 7585 C C . GLU B 1 461 ? -23.578 20.078 5.812 1 88.62 461 GLU B C 1
ATOM 7587 O O . GLU B 1 461 ? -23.125 20.875 6.641 1 88.62 461 GLU B O 1
ATOM 7592 N N . GLU B 1 462 ? -23.422 20.203 4.457 1 90.5 462 GLU B N 1
ATOM 7593 C CA . GLU B 1 462 ? -22.594 21.281 3.924 1 90.5 462 GLU B CA 1
ATOM 7594 C C . GLU B 1 462 ? -23.453 22.406 3.357 1 90.5 462 GLU B C 1
ATOM 7596 O O . GLU B 1 462 ? -22.953 23.25 2.613 1 90.5 462 GLU B O 1
ATOM 7601 N N . SER B 1 463 ? -24.734 22.438 3.699 1 91.94 463 SER B N 1
ATOM 7602 C CA . SER B 1 463 ? -25.672 23.406 3.141 1 91.94 463 SER B CA 1
ATOM 7603 C C . SER B 1 463 ? -25.312 24.828 3.574 1 91.94 463 SER B C 1
ATOM 7605 O O . SER B 1 463 ? -25.453 25.781 2.801 1 91.94 463 SER B O 1
ATOM 7607 N N . HIS B 1 464 ? -24.828 24.953 4.809 1 88.5 464 HIS B N 1
ATOM 7608 C CA . HIS B 1 464 ? -24.453 26.266 5.309 1 88.5 464 HIS B CA 1
ATOM 7609 C C . HIS B 1 464 ? -23.25 26.812 4.535 1 88.5 464 HIS B C 1
ATOM 7611 O O . HIS B 1 464 ? -23.234 28 4.18 1 88.5 464 HIS B O 1
ATOM 7617 N N . SER B 1 465 ? -22.344 25.938 4.312 1 89.69 465 SER B N 1
ATOM 7618 C CA . SER B 1 465 ? -21.156 26.344 3.553 1 89.69 465 SER B CA 1
ATOM 7619 C C . SER B 1 465 ? -21.531 26.734 2.125 1 89.69 465 SER B C 1
ATOM 7621 O O . SER B 1 465 ? -21.016 27.719 1.591 1 89.69 465 SER B O 1
ATOM 7623 N N . LEU B 1 466 ? -22.391 26.016 1.542 1 93.25 466 LEU B N 1
ATOM 7624 C CA . LEU B 1 466 ? -22.844 26.312 0.187 1 93.25 466 LEU B CA 1
ATOM 7625 C C . LEU B 1 466 ? -23.578 27.641 0.15 1 93.25 466 LEU B C 1
ATOM 7627 O O . LEU B 1 466 ? -23.406 28.438 -0.777 1 93.25 466 LEU B O 1
ATOM 7631 N N . ALA B 1 467 ? -24.375 27.891 1.141 1 92.81 467 ALA B N 1
ATOM 7632 C CA . ALA B 1 467 ? -25.109 29.141 1.236 1 92.81 467 ALA B CA 1
ATOM 7633 C C . ALA B 1 467 ? -24.156 30.328 1.326 1 92.81 467 ALA B C 1
ATOM 7635 O O . ALA B 1 467 ? -24.406 31.375 0.732 1 92.81 467 ALA B O 1
ATOM 7636 N N . GLU B 1 468 ? -23.156 30.141 2.057 1 89 468 GLU B N 1
ATOM 7637 C CA . GLU B 1 468 ? -22.156 31.203 2.166 1 89 468 GLU B CA 1
ATOM 7638 C C . GLU B 1 468 ? -21.516 31.5 0.809 1 89 468 GLU B C 1
ATOM 7640 O O . GLU B 1 468 ? -21.25 32.656 0.49 1 89 468 GLU B O 1
ATOM 7645 N N . VAL B 1 469 ? -21.297 30.453 0.064 1 90.38 469 VAL B N 1
ATOM 7646 C CA . VAL B 1 469 ? -20.734 30.625 -1.27 1 90.38 469 VAL B CA 1
ATOM 7647 C C . VAL B 1 469 ? -21.734 31.359 -2.164 1 90.38 469 VAL B C 1
ATOM 7649 O O . VAL B 1 469 ? -21.359 32.25 -2.934 1 90.38 469 VAL B O 1
ATOM 7652 N N . GLU B 1 470 ? -22.984 31.047 -2.012 1 93 470 GLU B N 1
ATOM 7653 C CA . GLU B 1 470 ? -24.031 31.719 -2.785 1 93 470 GLU 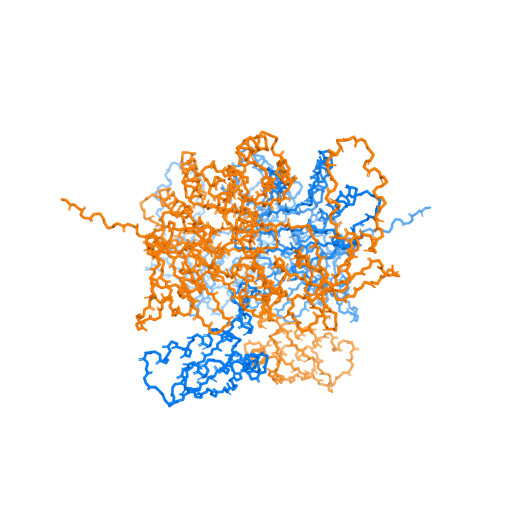B CA 1
ATOM 7654 C C . GLU B 1 470 ? -24.062 33.219 -2.486 1 93 470 GLU B C 1
ATOM 7656 O O . GLU B 1 470 ? -24.188 34.031 -3.398 1 93 470 GLU B O 1
ATOM 7661 N N . ILE B 1 471 ? -23.922 33.5 -1.256 1 91.25 471 ILE B N 1
ATOM 7662 C CA . ILE B 1 471 ? -23.922 34.906 -0.836 1 91.25 471 ILE B CA 1
ATOM 7663 C C . ILE B 1 471 ? -22.672 35.594 -1.393 1 91.25 471 ILE B C 1
ATOM 7665 O O . ILE B 1 471 ? -22.75 36.719 -1.898 1 91.25 471 ILE B O 1
ATOM 7669 N N . PHE B 1 472 ? -21.625 34.938 -1.271 1 87 472 PHE B N 1
ATOM 7670 C CA . PHE B 1 472 ? -20.344 35.469 -1.706 1 87 472 PHE B CA 1
ATOM 7671 C C . PHE B 1 472 ? -20.359 35.781 -3.197 1 87 472 PHE B C 1
ATOM 7673 O O . PHE B 1 472 ? -19.891 36.844 -3.623 1 87 472 PHE B O 1
ATOM 7680 N N . VAL B 1 473 ? -20.891 34.875 -4.027 1 89.5 473 VAL B N 1
ATOM 7681 C CA . VAL B 1 473 ? -20.875 35.062 -5.473 1 89.5 473 VAL B CA 1
ATOM 7682 C C . VAL B 1 473 ? -22.125 35.812 -5.91 1 89.5 473 VAL B C 1
ATOM 7684 O O . VAL B 1 473 ? -22.219 36.281 -7.047 1 89.5 473 VAL B O 1
ATOM 7687 N N . GLY B 1 474 ? -23.094 35.906 -5.008 1 90.94 474 GLY B N 1
ATOM 7688 C CA . GLY B 1 474 ? -24.344 36.625 -5.285 1 90.94 474 GLY B CA 1
ATOM 7689 C C . GLY B 1 474 ? -25.234 35.875 -6.262 1 90.94 474 GLY B C 1
ATOM 7690 O O . GLY B 1 474 ? -25.953 36.469 -7.051 1 90.94 474 GLY B O 1
ATOM 7691 N N . LYS B 1 475 ? -25.125 34.594 -6.371 1 94.38 475 LYS B N 1
ATOM 7692 C CA . LYS B 1 475 ? -25.859 33.75 -7.328 1 94.38 475 LYS B CA 1
ATOM 7693 C C . LYS B 1 475 ? -26.391 32.5 -6.664 1 94.38 475 LYS B C 1
ATOM 7695 O O . LYS B 1 475 ? -25.797 31.984 -5.719 1 94.38 475 LYS B O 1
ATOM 7700 N N . GLN B 1 476 ? -27.469 32.031 -7.203 1 93.88 476 GLN B N 1
ATOM 7701 C CA . GLN B 1 476 ? -28.047 30.766 -6.715 1 93.88 476 GLN B CA 1
ATOM 7702 C C . GLN B 1 476 ? -27.297 29.562 -7.273 1 93.88 476 GLN B C 1
ATOM 7704 O O . GLN B 1 476 ? -26.875 29.578 -8.43 1 93.88 476 GLN B O 1
ATOM 7709 N N . VAL B 1 477 ? -27.234 28.531 -6.406 1 96.06 477 VAL B N 1
ATOM 7710 C CA . VAL B 1 477 ? -26.594 27.281 -6.816 1 96.06 477 VAL B CA 1
ATOM 7711 C C . VAL B 1 477 ? -27.578 26.125 -6.652 1 96.06 477 VAL B C 1
ATOM 7713 O O . VAL B 1 477 ? -28.078 25.875 -5.551 1 96.06 477 VAL B O 1
ATOM 7716 N N . LYS B 1 478 ? -27.922 25.469 -7.691 1 96.75 478 LYS B N 1
ATOM 7717 C CA . LYS B 1 478 ? -28.75 24.266 -7.648 1 96.75 478 LYS B CA 1
ATOM 7718 C C . LYS B 1 478 ? -27.891 23.016 -7.699 1 96.75 478 LYS B C 1
ATOM 7720 O O . LYS B 1 478 ? -26.891 22.969 -8.422 1 96.75 478 LYS B O 1
ATOM 7725 N N . VAL B 1 479 ? -28.281 22 -6.91 1 97.69 479 VAL B N 1
ATOM 7726 C CA . VAL B 1 479 ? -27.516 20.766 -6.84 1 97.69 479 VAL B CA 1
ATOM 7727 C C . VAL B 1 479 ? -28.359 19.609 -7.363 1 97.69 479 VAL B C 1
ATOM 7729 O O . VAL B 1 479 ? -29.5 19.406 -6.93 1 97.69 479 VAL B O 1
ATOM 7732 N N . GLN B 1 480 ? -27.859 18.891 -8.273 1 97.62 480 GLN B N 1
ATOM 7733 C CA . GLN B 1 480 ? -28.547 17.734 -8.852 1 97.62 480 GLN B CA 1
ATOM 7734 C C . GLN B 1 480 ? -27.719 16.469 -8.688 1 97.62 480 GLN B C 1
ATOM 7736 O O . GLN B 1 480 ? -26.484 16.484 -8.844 1 97.62 480 GLN B O 1
ATOM 7741 N N . ILE B 1 481 ? -28.438 15.43 -8.375 1 96.88 481 ILE B N 1
ATOM 7742 C CA . ILE B 1 481 ? -27.797 14.133 -8.195 1 96.88 481 ILE B CA 1
ATOM 7743 C C . ILE B 1 481 ? -27.547 13.484 -9.555 1 96.88 481 ILE B C 1
ATOM 7745 O O . ILE B 1 481 ? -28.453 13.406 -10.391 1 96.88 481 ILE B O 1
ATOM 7749 N N . GLU B 1 482 ? -26.312 13.18 -9.82 1 94.88 482 GLU B N 1
ATOM 7750 C CA . GLU B 1 482 ? -25.969 12.32 -10.945 1 94.88 482 GLU B CA 1
ATOM 7751 C C . GLU B 1 482 ? -25.594 10.914 -10.477 1 94.88 482 GLU B C 1
ATOM 7753 O O . GLU B 1 482 ? -24.484 10.672 -10.031 1 94.88 482 GLU B O 1
ATOM 7758 N N . PRO B 1 483 ? -26.453 10.016 -10.68 1 88.94 483 PRO B N 1
ATOM 7759 C CA . PRO B 1 483 ? -26.312 8.688 -10.078 1 88.94 483 PRO B CA 1
ATOM 7760 C C . PRO B 1 483 ? -25.109 7.922 -10.625 1 88.94 483 PRO B C 1
ATOM 7762 O O . PRO B 1 483 ? -24.594 7.023 -9.953 1 88.94 483 PRO B O 1
ATOM 7765 N N . LEU B 1 484 ? -24.641 8.297 -11.773 1 85.81 484 LEU B N 1
ATOM 7766 C CA . LEU B 1 484 ? -23.562 7.547 -12.391 1 85.81 484 LEU B CA 1
ATOM 7767 C C . LEU B 1 484 ? -22.203 8.117 -12 1 85.81 484 LEU B C 1
ATOM 7769 O O . LEU B 1 484 ? -21.156 7.539 -12.32 1 85.81 484 LEU B O 1
ATOM 7773 N N . TYR B 1 485 ? -22.25 9.164 -11.258 1 89.69 485 TYR B N 1
ATOM 7774 C CA . TYR B 1 485 ? -21 9.773 -10.812 1 89.69 485 TYR B CA 1
ATOM 7775 C C . TYR B 1 485 ? -20.422 9.023 -9.625 1 89.69 485 TYR B C 1
ATOM 7777 O O . TYR B 1 485 ? -21.156 8.617 -8.719 1 89.69 485 TYR B O 1
ATOM 7785 N N . ASN B 1 486 ? -19.109 8.797 -9.688 1 87.81 486 ASN B N 1
ATOM 7786 C CA . ASN B 1 486 ? -18.453 8.375 -8.461 1 87.81 486 ASN B CA 1
ATOM 7787 C C . ASN B 1 486 ? -18.25 9.547 -7.496 1 87.81 486 ASN B C 1
ATOM 7789 O O . ASN B 1 486 ? -18.531 10.695 -7.852 1 87.81 486 ASN B O 1
ATOM 7793 N N . GLN B 1 487 ? -17.844 9.297 -6.348 1 92.19 487 GLN B N 1
ATOM 7794 C CA . GLN B 1 487 ? -17.781 10.273 -5.266 1 92.19 487 GLN B CA 1
ATOM 7795 C C . GLN B 1 487 ? -16.906 11.461 -5.652 1 92.19 487 GLN B C 1
ATOM 7797 O O . GLN B 1 487 ? -17.188 12.602 -5.27 1 92.19 487 GLN B O 1
ATOM 7802 N N . GLU B 1 488 ? -15.852 11.25 -6.441 1 94.62 488 GLU B N 1
ATOM 7803 C CA . GLU B 1 488 ? -14.883 12.305 -6.73 1 94.62 488 GLU B CA 1
ATOM 7804 C C . GLU B 1 488 ? -15.273 13.078 -7.988 1 94.62 488 GLU B C 1
ATOM 7806 O O . GLU B 1 488 ? -14.602 14.047 -8.359 1 94.62 488 GLU B O 1
ATOM 7811 N N . GLN B 1 489 ? -16.375 12.688 -8.633 1 93.56 489 GLN B N 1
ATOM 7812 C CA . GLN B 1 489 ? -16.797 13.312 -9.883 1 93.56 489 GLN B CA 1
ATOM 7813 C C . GLN B 1 489 ? -17.859 14.375 -9.641 1 93.56 489 GLN B C 1
ATOM 7815 O O . GLN B 1 489 ? -18.781 14.164 -8.852 1 93.56 489 GLN B O 1
ATOM 7820 N N . PHE B 1 490 ? -17.703 15.484 -10.281 1 97.31 490 PHE B N 1
ATOM 7821 C CA . PHE B 1 490 ? -18.719 16.531 -10.258 1 97.31 490 PHE B CA 1
ATOM 7822 C C . PHE B 1 490 ? -18.562 17.469 -11.445 1 97.31 490 PHE B C 1
ATOM 7824 O O . PHE B 1 490 ? -17.516 17.5 -12.094 1 97.31 490 PHE B O 1
ATOM 7831 N N . ASP B 1 491 ? -19.656 18.156 -11.773 1 97.19 491 ASP B N 1
ATOM 7832 C CA . ASP B 1 491 ? -19.656 19.203 -12.781 1 97.19 491 ASP B CA 1
ATOM 7833 C C . ASP B 1 491 ? -20.344 20.469 -12.266 1 97.19 491 ASP B C 1
ATOM 7835 O O . ASP B 1 491 ? -21.359 20.391 -11.578 1 97.19 491 ASP B O 1
ATOM 7839 N N . VAL B 1 492 ? -19.703 21.562 -12.508 1 96.31 492 VAL B N 1
ATOM 7840 C CA . VAL B 1 492 ? -20.297 22.859 -12.25 1 96.31 492 VAL B CA 1
ATOM 7841 C C . VAL B 1 492 ? -20.656 23.531 -13.57 1 96.31 492 VAL B C 1
ATOM 7843 O O . VAL B 1 492 ? -19.766 23.844 -14.375 1 96.31 492 VAL B O 1
ATOM 7846 N N . VAL B 1 493 ? -21.922 23.719 -13.75 1 94.62 493 VAL B N 1
ATOM 7847 C CA . VAL B 1 493 ? -22.406 24.25 -15.016 1 94.62 493 VAL B CA 1
ATOM 7848 C C . VAL B 1 493 ? -23 25.641 -14.781 1 94.62 493 VAL B C 1
ATOM 7850 O O . VAL B 1 493 ? -23.656 25.891 -13.773 1 94.62 493 VAL B O 1
ATOM 7853 N N . MET B 1 494 ? -22.688 26.516 -15.773 1 91.12 494 MET B N 1
ATOM 7854 C CA . MET B 1 494 ? -23.266 27.844 -15.758 1 91.12 494 MET B CA 1
ATOM 7855 C C . MET B 1 494 ? -24.609 27.875 -16.469 1 91.12 494 MET B C 1
ATOM 7857 O O . MET B 1 494 ? -24.781 27.219 -17.5 1 91.12 494 MET B O 1
ATOM 7861 N N . MET B 1 495 ? -25.516 28.547 -15.828 1 86.25 495 MET B N 1
ATOM 7862 C CA . MET B 1 495 ? -26.812 28.75 -16.469 1 86.25 495 MET B CA 1
ATOM 7863 C C . MET B 1 495 ? -27.094 30.234 -16.672 1 86.25 495 MET B C 1
ATOM 7865 O O . MET B 1 495 ? -26.719 31.062 -15.836 1 86.25 495 MET B O 1
#

Organism: Shigella dysenteriae serotype 1 (strain Sd197) (NCBI:txid300267)

Radius of gyration: 36.23 Å; Cα contacts (8 Å, |Δi|>4): 1872; chains: 2; bounding box: 73×95×100 Å

pLDDT: mean 90.22, std 12.79, range [20.7, 98.69]

Secondary structure (DSSP, 8-state):
--------EEEEEEEETTEEEEEEEETTEEEEEEEEEGGG---TT-EEEEEEEEEEGGGTEEEEE-SSSS-EEEEGGGS--------SS--S------HHHH--TT-EEEEEEEE--BTTB--EEES---EE-SSEEEEET--SEEE-TT---HHHHHHHHHHHHTT-BTTEEEEEPGGGTT--HHHHHHHHHHHHHHHHHHHHHHTSS--SEEEE-PPPHHHHHHHHTTTS--SEEEES-HHHHHHHHHHHHHH-HHHHTTEEE---SS-GGGGGGHHHHHHHTTSSEEE-TTS-EEEEEE-SS-EEEEEE-TT---SS-HHHHHHHHHHHHHHHHHHHHHHHT--EEEEEEPPP---HHHHHHHHHHHHHHHTT-SS-EEEEEE-TTSEEEEEE---S--HHHHHEEE-TTTTTSSEEE-HHHHHHHHHHHHHHHHHHS--SEEEEEE-HHHHHHHHTTTHHHHHHHHHHHTSEEEEEE-TT--TT-EEEEE-/--------EEEEEEEETTEEEEEEEETTEEEEEEEEEGGG---TT-EEEEEEEEEEGGGTEEEEE-SSSS-EEEEGGGS--------SS--S------HHHH--TT-EEEEEEEE--BTTB--EEES---EE-SSEEEEET--SEEE-TT---HHHHHHHHHHHHTT-BTTEEEEEPGGGTT--HHHHHHHHHHHHHHHHHHHHHHTSS--SEEEE-PPPHHHHHHHHTTTS--SEEEES-HHHHHHHHHHHHHH-HHHHTTEEE---SS-GGGGGGHHHHHHHTTSSEEE-TTS-EEEEEE-SS-EEEEEE-TT---SS-HHHHHHHHHHHHHHHHHHHHHHHT--EEEEEEPPP---HHHHHHHHHHHHHHHTT-SS-EEEEEE-TTSEEEEEE---S--HHHHHEEE-TTTTTSSEEE-HHHHHHHHHHHHHHHHHHS--SEEEEEE-HHHHHHHHTTTHHHHHHHHHHHTSEEEEEE-TT--TT-EEEEE-